Protein AF-0000000085118996 (afdb_homodimer)

Nearest PDB structures (foldseek):
  5bjy-assembly1_B  TM=9.865E-01  e=9.519E-46  Campylobacter jejuni
  5bjx-assembly1_A  TM=9.863E-01  e=4.713E-45  Campylobacter jejuni
  5bjv-assembly1_B  TM=9.859E-01  e=4.460E-45  Campylobacter jejuni
  5bjw-assembly1_B  TM=9.866E-01  e=2.605E-44  Campylobacter jejuni
  5bju-assembly1_A  TM=9.850E-01  e=2.753E-44  Campylobacter jejuni

Foldseek 3Di:
DCVVPQQLVVVLVVLLVLLVVLLVVLCVVVVHDDDPVLSVLLSVLLSVLCVVPPVVSNDDLQQDDPVNLVVSLVSLVVSLVPVVCVCCVVVVDDSSSSVSSSVSSSVVVSVVSCVVNVVHVVPADALPFEEEEEDPDPQSVLLVVVCPRPSYDYAAYEYCDPVQAQDADPRHHYHYPVVCCVVQVPAAGEEYEYRCLQDALCVVLVVCVSCVVRYNFYWYQHHPVPDDPVDRSVVRIGGDDLQSNQADFAPDQDLVLLLVLQAQFEEEEEVCLFLLNVLLQVSSVVSHHNAYEYEYQDPVSQVVSCVVDDDPRYHYHNDALLPLVSVLVVCVVRVGQEYEYPFADADQQVCQVVVLCRLSRLQVSLVSVQVSCLVSPHQEYEAEAELCLQLHQTSNNLSRVLSLQLQQEPPSPNYAGEYEYDYDEPPTPPDQRVVLVVCVVVLEAREDADQQAWTQYHHSNNVSSVSSSVRSVGDHNWYKYFARDDIDGVVVSSVVRCVSVVDPSYHYHHDHDAFRDDRDGDRANDPDWDDDPGNRMTTYDGDYDNNVVSVVLSVCCNPPDPNVVSSCVNVVSHHHGGRD/DCVVPPQLVVVLVVLLVLLVVLLVVLCVVVVHDDDPVLSVLLSVLLVVLCVVPPVVSNDDLQQDDPVNLVVSLVSLVVSLVVVVCVCCVVVVDDPVSSVSSSVSSSVVVSVVSCVVNVVRVVPADALPFEEEEEDPDPQSVLLVVVCPRPSYDYQAYEYCDPVQAQDADPNHHYHYPVVCCVVQVPAAGEEYEYRCLDDALCVVLVVCVSCVVRYNFYWYQHHPVPDDPVDRSVVRIGGDDLQSNQADFAPDQDLVLLLVQQAQFFEEEEVCLFLLNVLLQVSSVVSHHNAYEYEYQDPVSQVVSCVVDDDPRYHYHNDALLPLVSVLVVCVVRVGQEYEYPFADADQQVCQVVVLCRLSRLQVSLVSVQVSCLVSPHQEYEAEAELCLALHQTSNNLSRVLSLQLQQAPPSPNYAGEYEYDWDEPPTPPDQRVVLVVCVVVLEAREDADQQAWTQYHHSNNVSSVSSSVRSPGRHNWYKYFARDDIDGVVVSSVVRCVSVVDPSYHYHHDHDAFRDDRDGDRANDPDWDDDPRNRMTTYDGDYDNNVVSVVLSVCCNPPDPNVVSSCVNVVSHHHGGRD

Structure (mmCIF, N/CA/C/O backbone):
data_AF-0000000085118996-model_v1
#
loop_
_entity.id
_entity.type
_entity.pdbx_description
1 polymer 'Sugar epimerase/dehydratase'
#
loop_
_atom_site.group_PDB
_atom_site.id
_atom_site.type_symbol
_atom_site.label_atom_id
_atom_site.label_alt_id
_atom_site.label_comp_id
_atom_site.label_asym_id
_atom_site.label_entity_id
_atom_site.label_seq_id
_atom_site.pdbx_PDB_ins_code
_atom_site.Cartn_x
_atom_site.Cartn_y
_atom_site.Cartn_z
_atom_site.occupancy
_atom_site.B_iso_or_equiv
_atom_site.auth_seq_id
_atom_site.auth_comp_id
_atom_site.auth_asym_id
_atom_site.auth_atom_id
_atom_site.pdbx_PDB_model_num
ATOM 1 N N . MET A 1 1 ? -9.984 60.281 -8.969 1 26.33 1 MET A N 1
ATOM 2 C CA . MET A 1 1 ? -9.961 60.719 -7.578 1 26.33 1 MET A CA 1
ATOM 3 C C . MET A 1 1 ? -9.57 59.562 -6.656 1 26.33 1 MET A C 1
ATOM 5 O O . MET A 1 1 ? -9.883 59.562 -5.465 1 26.33 1 MET A O 1
ATOM 9 N N . ASN A 1 2 ? -8.984 58.5 -7.152 1 32.81 2 ASN A N 1
ATOM 10 C CA . ASN A 1 2 ? -8.383 57.188 -6.98 1 32.81 2 ASN A CA 1
ATOM 11 C C . ASN A 1 2 ? -7.191 57.219 -6.023 1 32.81 2 ASN A C 1
ATOM 13 O O . ASN A 1 2 ? -6.496 56.219 -5.836 1 32.81 2 ASN A O 1
ATOM 17 N N . TYR A 1 3 ? -6.621 58.375 -5.84 1 36.34 3 TYR A N 1
ATOM 18 C CA . TYR A 1 3 ? -5.48 58.688 -4.98 1 36.34 3 TYR A CA 1
ATOM 19 C C . TYR A 1 3 ? -5.816 58.438 -3.518 1 36.34 3 TYR A C 1
ATOM 21 O O . TYR A 1 3 ? -4.93 58.438 -2.658 1 36.34 3 TYR A O 1
ATOM 29 N N . LEU A 1 4 ? -6.926 58.688 -3.049 1 40.22 4 LEU A N 1
ATOM 30 C CA . LEU A 1 4 ? -7.441 58.5 -1.695 1 40.22 4 LEU A CA 1
ATOM 31 C C . LEU A 1 4 ? -7.387 57.031 -1.271 1 40.22 4 LEU A C 1
ATOM 33 O O . LEU A 1 4 ? -7.773 56.719 -0.15 1 40.22 4 LEU A O 1
ATOM 37 N N . ARG A 1 5 ? -7.277 56.125 -2.131 1 42.03 5 ARG A N 1
ATOM 38 C CA . ARG A 1 5 ? -7.227 54.656 -1.94 1 42.03 5 ARG A CA 1
ATOM 39 C C . ARG A 1 5 ? -5.867 54.25 -1.404 1 42.03 5 ARG A C 1
ATOM 41 O O . ARG A 1 5 ? -5.641 53.062 -1.165 1 42.03 5 ARG A O 1
ATOM 48 N N . ASP A 1 6 ? -4.879 55.062 -1.56 1 47.97 6 ASP A N 1
ATOM 49 C CA . ASP A 1 6 ? -3.561 54.656 -1.087 1 47.97 6 ASP A CA 1
ATOM 50 C C . ASP A 1 6 ? -3.488 54.688 0.438 1 47.97 6 ASP A C 1
ATOM 52 O O . ASP A 1 6 ? -3.648 55.75 1.047 1 47.97 6 ASP A O 1
ATOM 56 N N . LYS A 1 7 ? -3.633 53.719 1.162 1 57.53 7 LYS A N 1
ATOM 57 C CA . LYS A 1 7 ? -3.699 53.469 2.6 1 57.53 7 LYS A CA 1
ATOM 58 C C . LYS A 1 7 ? -2.631 54.25 3.342 1 57.53 7 LYS A C 1
ATOM 60 O O . LYS A 1 7 ? -2.771 54.531 4.535 1 57.53 7 LYS A O 1
ATOM 65 N N . ARG A 1 8 ? -1.74 54.906 2.635 1 61.81 8 ARG A N 1
ATOM 66 C CA . ARG A 1 8 ? -0.684 55.719 3.225 1 61.81 8 ARG A CA 1
ATOM 67 C C . ARG A 1 8 ? -1.191 57.125 3.549 1 61.81 8 ARG A C 1
ATOM 69 O O . ARG A 1 8 ? -0.845 57.688 4.59 1 61.81 8 ARG A O 1
ATOM 76 N N . PHE A 1 9 ? -1.972 57.625 2.59 1 63.66 9 PHE A N 1
ATOM 77 C CA . PHE A 1 9 ? -2.543 58.969 2.773 1 63.66 9 PHE A CA 1
ATOM 78 C C . PHE A 1 9 ? -3.547 58.969 3.92 1 63.66 9 PHE A C 1
ATOM 80 O O . PHE A 1 9 ? -3.666 59.938 4.645 1 63.66 9 PHE A O 1
ATOM 87 N N . LEU A 1 10 ? -4.238 57.969 4.16 1 70.62 10 LEU A N 1
ATOM 88 C CA . LEU A 1 10 ? -5.207 57.844 5.242 1 70.62 10 LEU A CA 1
ATOM 89 C C . LEU A 1 10 ? -4.512 57.875 6.598 1 70.62 10 LEU A C 1
ATOM 91 O O . LEU A 1 10 ? -5.035 58.469 7.559 1 70.62 10 LEU A O 1
ATOM 95 N N . GLY A 1 11 ? -3.334 57.375 6.543 1 75.62 11 GLY A N 1
ATOM 96 C CA . GLY A 1 11 ? -2.57 57.406 7.781 1 75.62 11 GLY A CA 1
ATOM 97 C C . GLY A 1 11 ? -2.168 58.812 8.195 1 75.62 11 GLY A C 1
ATOM 98 O O . GLY A 1 11 ? -2.227 59.156 9.383 1 75.62 11 GLY A O 1
ATOM 99 N N . ILE A 1 12 ? -1.887 59.625 7.199 1 80.12 12 ILE A N 1
ATOM 100 C CA . ILE A 1 12 ? -1.474 61 7.465 1 80.12 12 ILE A CA 1
ATOM 101 C C . ILE A 1 12 ? -2.676 61.812 7.926 1 80.12 12 ILE A C 1
ATOM 103 O O . ILE A 1 12 ? -2.58 62.594 8.891 1 80.12 12 ILE A O 1
ATOM 107 N N . LEU A 1 13 ? -3.83 61.625 7.32 1 81.69 13 LEU A N 1
ATOM 108 C CA . LEU A 1 13 ? -5.055 62.312 7.695 1 81.69 13 LEU A CA 1
ATOM 109 C C . LEU A 1 13 ? -5.477 61.938 9.109 1 81.69 13 LEU A C 1
ATOM 111 O O . LEU A 1 13 ? -5.906 62.812 9.883 1 81.69 13 LEU A O 1
ATOM 115 N N . VAL A 1 14 ? -5.336 60.75 9.422 1 85.38 14 VAL A N 1
ATOM 116 C CA . VAL A 1 14 ? -5.715 60.281 10.75 1 85.38 14 VAL A CA 1
ATOM 117 C C . VAL A 1 14 ? -4.812 60.906 11.805 1 85.38 14 VAL A C 1
ATOM 119 O O . VAL A 1 14 ? -5.277 61.312 12.875 1 85.38 14 VAL A O 1
ATOM 122 N N . THR A 1 15 ? -3.533 61.031 11.414 1 86.12 15 THR A N 1
ATOM 123 C CA . THR A 1 15 ? -2.592 61.656 12.336 1 86.12 15 THR A CA 1
ATOM 124 C C . THR A 1 15 ? -2.959 63.125 12.555 1 86.12 15 THR A C 1
ATOM 126 O O . THR A 1 15 ? -2.908 63.625 13.688 1 86.12 15 THR A O 1
ATOM 129 N N . ILE A 1 16 ? -3.379 63.75 11.516 1 87.62 16 ILE A N 1
ATOM 130 C CA . ILE A 1 16 ? -3.74 65.188 11.602 1 87.62 16 ILE A CA 1
ATOM 131 C C . ILE A 1 16 ? -4.996 65.312 12.453 1 87.62 16 ILE A C 1
ATOM 133 O O . ILE A 1 16 ? -5.035 66.188 13.359 1 87.62 16 ILE A O 1
ATOM 137 N N . VAL A 1 17 ? -5.934 64.562 12.273 1 89.75 17 VAL A N 1
ATOM 138 C CA . VAL A 1 17 ? -7.219 64.625 12.961 1 89.75 17 VAL A CA 1
ATOM 139 C C . VAL A 1 17 ? -7.043 64.312 14.438 1 89.75 17 VAL A C 1
ATOM 141 O O . VAL A 1 17 ? -7.547 65 15.32 1 89.75 17 VAL A O 1
ATOM 144 N N . ILE A 1 18 ? -6.277 63.281 14.695 1 91.31 18 ILE A N 1
ATOM 145 C CA . ILE A 1 18 ? -6.117 62.812 16.078 1 91.31 18 ILE A CA 1
ATOM 146 C C . ILE A 1 18 ? -5.277 63.812 16.859 1 91.31 18 ILE A C 1
ATOM 148 O O . ILE A 1 18 ? -5.574 64.125 18.016 1 91.31 18 ILE A O 1
ATOM 152 N N . SER A 1 19 ? -4.258 64.375 16.188 1 91.19 19 SER A N 1
ATOM 153 C CA . SER A 1 19 ? -3.422 65.375 16.859 1 91.19 19 SER A CA 1
ATOM 154 C C . SER A 1 19 ? -4.215 66.625 17.188 1 91.19 19 SER A C 1
ATOM 156 O O . SER A 1 19 ? -4.086 67.188 18.281 1 91.19 19 SER A O 1
ATOM 158 N N . THR A 1 20 ? -5.074 67.062 16.188 1 90.31 20 THR A N 1
ATOM 159 C CA . THR A 1 20 ? -5.902 68.188 16.406 1 90.31 20 THR A CA 1
ATOM 160 C C . THR A 1 20 ? -6.906 68 17.531 1 90.31 20 THR A C 1
ATOM 162 O O . THR A 1 20 ? -7.066 68.812 18.422 1 90.31 20 THR A O 1
ATOM 165 N N . PHE A 1 21 ? -7.477 66.875 17.578 1 91 21 PHE A N 1
ATOM 166 C CA . PHE A 1 21 ? -8.484 66.562 18.578 1 91 21 PHE A CA 1
ATOM 167 C C . PHE A 1 21 ? -7.859 66.438 19.953 1 91 21 PHE A C 1
ATOM 169 O O . PHE A 1 21 ? -8.391 66.938 20.938 1 91 21 PHE A O 1
ATOM 176 N N . SER A 1 22 ? -6.723 65.688 20 1 91.94 22 SER A N 1
ATOM 177 C CA . SER A 1 22 ? -6.055 65.438 21.281 1 91.94 22 SER A CA 1
ATOM 178 C C . SER A 1 22 ? -5.602 66.75 21.891 1 91.94 22 SER A C 1
ATOM 180 O O . SER A 1 22 ? -5.812 67 23.078 1 91.94 22 SER A O 1
ATOM 182 N N . LEU A 1 23 ? -5.094 67.75 21.078 1 90.56 23 LEU A N 1
ATOM 183 C CA . LEU A 1 23 ? -4.566 69 21.578 1 90.56 23 LEU A CA 1
ATOM 184 C C . LEU A 1 23 ? -5.695 69.938 22.031 1 90.56 23 LEU A C 1
ATOM 186 O O . LEU A 1 23 ? -5.59 70.625 23.078 1 90.56 23 LEU A O 1
ATOM 190 N N . TYR A 1 24 ? -6.836 69.875 21.281 1 89.12 24 TYR A N 1
ATOM 191 C CA . TYR A 1 24 ? -7.984 70.688 21.672 1 89.12 24 TYR A CA 1
ATOM 192 C C . TYR A 1 24 ? -8.625 70.188 22.938 1 89.12 24 TYR A C 1
ATOM 194 O O . TYR A 1 24 ? -9.055 70.938 23.797 1 89.12 24 TYR A O 1
ATOM 202 N N . LEU A 1 25 ? -8.688 68.875 23.062 1 88.81 25 LEU A N 1
ATOM 203 C CA . LEU A 1 25 ? -9.266 68.25 24.25 1 88.81 25 LEU A CA 1
ATOM 204 C C . LEU A 1 25 ? -8.43 68.562 25.484 1 88.81 25 LEU A C 1
ATOM 206 O O . LEU A 1 25 ? -8.977 68.938 26.531 1 88.81 25 LEU A O 1
ATOM 210 N N . VAL A 1 26 ? -7.102 68.438 25.328 1 89 26 VAL A N 1
ATOM 211 C CA . VAL A 1 26 ? -6.207 68.688 26.453 1 89 26 VAL A CA 1
ATOM 212 C C . VAL A 1 26 ? -6.246 70.188 26.828 1 89 26 VAL A C 1
ATOM 214 O O . VAL A 1 26 ? -6.289 70.5 28 1 89 26 VAL A O 1
ATOM 217 N N . SER A 1 27 ? -6.309 71.125 25.797 1 88.5 27 SER A N 1
ATOM 218 C CA . SER A 1 27 ? -6.383 72.562 26.047 1 88.5 27 SER A CA 1
ATOM 219 C C . SER A 1 27 ? -7.668 72.938 26.781 1 88.5 27 SER A C 1
ATOM 221 O O . SER A 1 27 ? -7.656 73.75 27.688 1 88.5 27 SER A O 1
ATOM 223 N N . PHE A 1 28 ? -8.711 72.25 26.469 1 86.94 28 PHE A N 1
ATOM 224 C CA . PHE A 1 28 ? -9.992 72.438 27.125 1 86.94 28 PHE A CA 1
ATOM 225 C C . PHE A 1 28 ? -9.969 71.938 28.562 1 86.94 28 PHE A C 1
ATOM 227 O O . PHE A 1 28 ? -10.469 72.625 29.469 1 86.94 28 PHE A O 1
ATOM 234 N N . LEU A 1 29 ? -9.305 70.812 28.828 1 85.25 29 LEU A N 1
ATOM 235 C CA . LEU A 1 29 ? -9.297 70.125 30.141 1 85.25 29 LEU A CA 1
ATOM 236 C C . LEU A 1 29 ? -8.406 70.938 31.109 1 85.25 29 LEU A C 1
ATOM 238 O O . LEU A 1 29 ? -8.719 71 32.312 1 85.25 29 LEU A O 1
ATOM 242 N N . ILE A 1 30 ? -7.324 71.5 30.578 1 85.81 30 ILE A N 1
ATOM 243 C CA . ILE A 1 30 ? -6.391 72.188 31.469 1 85.81 30 ILE A CA 1
ATOM 244 C C . ILE A 1 30 ? -6.629 73.688 31.391 1 85.81 30 ILE A C 1
ATOM 246 O O . ILE A 1 30 ? -5.938 74.5 32.062 1 85.81 30 ILE A O 1
ATOM 250 N N . HIS A 1 31 ? -7.613 74.25 30.688 1 83.12 31 HIS A N 1
ATOM 251 C CA . HIS A 1 31 ? -8.039 75.625 30.547 1 83.12 31 HIS A CA 1
ATOM 252 C C . HIS A 1 31 ? -6.883 76.5 30.094 1 83.12 31 HIS A C 1
ATOM 254 O O . HIS A 1 31 ? -6.621 77.562 30.703 1 83.12 31 HIS A O 1
ATOM 260 N N . LYS A 1 32 ? -6.156 76 29.109 1 84.44 32 LYS A N 1
ATOM 261 C CA . LYS A 1 32 ? -5.074 76.75 28.5 1 84.44 32 LYS A CA 1
ATOM 262 C C . LYS A 1 32 ? -5.344 77 27.031 1 84.44 32 LYS A C 1
ATOM 264 O O . LYS A 1 32 ? -5.977 76.188 26.344 1 84.44 32 LYS A O 1
ATOM 269 N N . GLU A 1 33 ? -4.996 78.125 26.609 1 81.12 33 GLU A N 1
ATOM 270 C CA . GLU A 1 33 ? -5.23 78.5 25.219 1 81.12 33 GLU A CA 1
ATOM 271 C C . GLU A 1 33 ? -4.203 77.875 24.297 1 81.12 33 GLU A C 1
ATOM 273 O O . GLU A 1 33 ? -3.043 77.688 24.672 1 81.12 33 GLU A O 1
ATOM 278 N N . LEU A 1 34 ? -4.613 77.312 23.141 1 84.31 34 LEU A N 1
ATOM 279 C CA . LEU A 1 34 ? -3.787 76.625 22.141 1 84.31 34 LEU A CA 1
ATOM 280 C C . LEU A 1 34 ? -3.512 77.5 20.953 1 84.31 34 LEU A C 1
ATOM 282 O O . LEU A 1 34 ? -4.441 78.062 20.375 1 84.31 34 LEU A O 1
ATOM 286 N N . SER A 1 35 ? -2.213 77.938 20.734 1 86.19 35 SER A N 1
ATOM 287 C CA . SER A 1 35 ? -1.823 78.688 19.578 1 86.19 35 SER A CA 1
ATOM 288 C C . SER A 1 35 ? -1.786 77.875 18.312 1 86.19 35 SER A C 1
ATOM 290 O O . SER A 1 35 ? -1.52 76.688 18.375 1 86.19 35 SER A O 1
ATOM 292 N N . LEU A 1 36 ? -2.232 78.438 17.25 1 85.81 36 LEU A N 1
ATOM 293 C CA . LEU A 1 36 ? -2.211 77.75 15.953 1 85.81 36 LEU A CA 1
ATOM 294 C C . LEU A 1 36 ? -0.802 77.312 15.602 1 85.81 36 LEU A C 1
ATOM 296 O O . LEU A 1 36 ? -0.625 76.25 14.992 1 85.81 36 LEU A O 1
ATOM 300 N N . PHE A 1 37 ? 0.247 78.062 16.016 1 86.75 37 PHE A N 1
ATOM 301 C CA . PHE A 1 37 ? 1.64 77.688 15.742 1 86.75 37 PHE A CA 1
ATOM 302 C C . PHE A 1 37 ? 2.023 76.438 16.453 1 86.75 37 PHE A C 1
ATOM 304 O O . PHE A 1 37 ? 2.719 75.562 15.891 1 86.75 37 PHE A O 1
ATOM 311 N N . THR A 1 38 ? 1.61 76.188 17.719 1 90.12 38 THR A N 1
ATOM 312 C CA . THR A 1 38 ? 1.88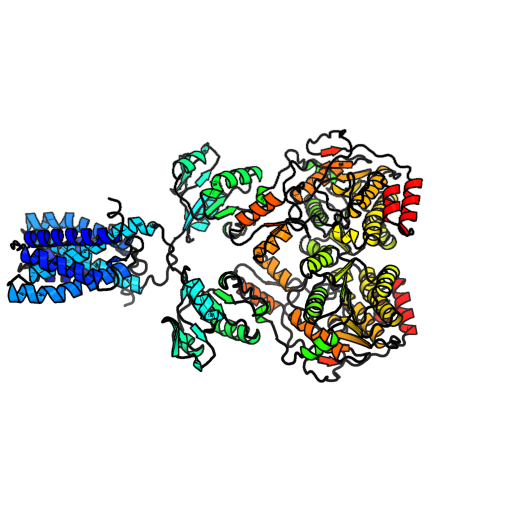2 75 18.484 1 90.12 38 THR A CA 1
ATOM 313 C C . THR A 1 38 ? 1.238 73.75 17.812 1 90.12 38 THR A C 1
ATOM 315 O O . THR A 1 38 ? 1.87 72.688 17.688 1 90.12 38 THR A O 1
ATOM 318 N N . LEU A 1 39 ? 0.036 74 17.344 1 91 39 LEU A N 1
ATOM 319 C CA . LEU A 1 39 ? -0.718 72.938 16.688 1 91 39 LEU A CA 1
ATOM 320 C C . LEU A 1 39 ? -0.013 72.5 15.43 1 91 39 LEU A C 1
ATOM 322 O O . LEU A 1 39 ? 0.183 71.25 15.234 1 91 39 LEU A O 1
ATOM 326 N N . ILE A 1 40 ? 0.359 73.375 14.641 1 89.62 40 ILE A N 1
ATOM 327 C CA . ILE A 1 40 ? 0.955 73.062 13.344 1 89.62 40 ILE A CA 1
ATOM 328 C C . ILE A 1 40 ? 2.326 72.438 13.547 1 89.62 40 ILE A C 1
ATOM 330 O O . ILE A 1 40 ? 2.676 71.438 12.859 1 89.62 40 ILE A O 1
ATOM 334 N N . THR A 1 41 ? 3.201 72.938 14.508 1 91 41 THR A N 1
ATOM 335 C CA . THR A 1 41 ? 4.539 72.375 14.766 1 91 41 THR A CA 1
ATOM 336 C C . THR A 1 41 ? 4.473 70.938 15.203 1 91 41 THR A C 1
ATOM 338 O O . THR A 1 41 ? 5.25 70.125 14.719 1 91 41 THR A O 1
ATOM 341 N N . ILE A 1 42 ? 3.49 70.562 16.047 1 93.25 42 ILE A N 1
ATOM 342 C CA . ILE A 1 42 ? 3.365 69.188 16.562 1 93.25 42 ILE A CA 1
ATOM 343 C C . ILE A 1 42 ? 2.924 68.25 15.438 1 93.25 42 ILE A C 1
ATOM 345 O O . ILE A 1 42 ? 3.492 67.188 15.258 1 93.25 42 ILE A O 1
ATOM 349 N N . ILE A 1 43 ? 1.996 68.688 14.695 1 92.06 43 ILE A N 1
ATOM 350 C CA . ILE A 1 43 ? 1.453 67.875 13.609 1 92.06 43 ILE A CA 1
ATOM 351 C C . ILE A 1 43 ? 2.539 67.625 12.57 1 92.06 43 ILE A C 1
ATOM 353 O O . ILE A 1 43 ? 2.727 66.5 12.141 1 92.06 43 ILE A O 1
ATOM 357 N N . ILE A 1 44 ? 3.248 68.625 12.188 1 89 44 ILE A N 1
ATOM 358 C CA . ILE A 1 44 ? 4.273 68.5 11.156 1 89 44 ILE A CA 1
ATOM 359 C C . ILE A 1 44 ? 5.391 67.562 11.641 1 89 44 ILE A C 1
ATOM 361 O O . ILE A 1 44 ? 5.883 66.75 10.883 1 89 44 ILE A O 1
ATOM 365 N N . THR A 1 45 ? 5.828 67.75 12.875 1 92.12 45 THR A N 1
ATOM 366 C CA . THR A 1 45 ? 6.898 66.938 13.414 1 92.12 45 THR A CA 1
ATOM 367 C C . THR A 1 45 ? 6.473 65.438 13.477 1 92.12 45 THR A C 1
ATOM 369 O O . THR A 1 45 ? 7.258 64.562 13.164 1 92.12 45 THR A O 1
ATOM 372 N N . ARG A 1 46 ? 5.219 65.188 13.852 1 90.75 46 ARG A N 1
ATOM 373 C CA . ARG A 1 46 ? 4.711 63.844 13.93 1 90.75 46 ARG A CA 1
ATOM 374 C C . ARG A 1 46 ? 4.648 63.188 12.547 1 90.75 46 ARG A C 1
ATOM 376 O O . ARG A 1 46 ? 5.004 62.031 12.383 1 90.75 46 ARG A O 1
ATOM 383 N N . ILE A 1 47 ? 4.195 63.938 11.633 1 87.19 47 ILE A N 1
ATOM 384 C CA . ILE A 1 47 ? 4.113 63.438 10.266 1 87.19 47 ILE A CA 1
ATOM 385 C C . ILE A 1 47 ? 5.52 63.188 9.727 1 87.19 47 ILE A C 1
ATOM 387 O O . ILE A 1 47 ? 5.773 62.156 9.086 1 87.19 47 ILE A O 1
ATOM 391 N N . LEU A 1 48 ? 6.426 64.125 9.969 1 86.88 48 LEU A N 1
ATOM 392 C CA . LEU A 1 48 ? 7.801 64 9.5 1 86.88 48 LEU A CA 1
ATOM 393 C C . LEU A 1 48 ? 8.453 62.75 10.031 1 86.88 48 LEU A C 1
ATOM 395 O O . LEU A 1 48 ? 9.078 62 9.273 1 86.88 48 LEU A O 1
ATOM 399 N N . PHE A 1 49 ? 8.305 62.375 11.219 1 87.12 49 PHE A N 1
ATOM 400 C CA . PHE A 1 49 ? 8.961 61.219 11.812 1 87.12 49 PHE A CA 1
ATOM 401 C C . PHE A 1 49 ? 8.25 59.938 11.422 1 87.12 49 PHE A C 1
ATOM 403 O O . PHE A 1 49 ? 8.867 58.875 11.391 1 87.12 49 PHE A O 1
ATOM 410 N N . SER A 1 50 ? 7.012 60.062 11.148 1 80.62 50 SER A N 1
ATOM 411 C CA . SER A 1 50 ? 6.297 58.906 10.633 1 80.62 50 SER A CA 1
ATOM 412 C C . SER A 1 50 ? 6.844 58.469 9.273 1 80.62 50 SER A C 1
ATOM 414 O O . SER A 1 50 ? 6.883 57.281 8.953 1 80.62 50 SER A O 1
ATOM 416 N N . PHE A 1 51 ? 7.246 59.375 8.531 1 77.25 51 PHE A N 1
ATOM 417 C CA . PHE A 1 51 ? 7.812 59.125 7.215 1 77.25 51 PHE A CA 1
ATOM 418 C C . PHE A 1 51 ? 9.266 58.656 7.328 1 77.25 51 PHE A C 1
ATOM 420 O O . PHE A 1 51 ? 9.734 57.875 6.531 1 77.25 51 PHE A O 1
ATOM 427 N N . LEU A 1 52 ? 9.883 59.156 8.344 1 77.38 52 LEU A N 1
ATOM 428 C CA . LEU A 1 52 ? 11.32 58.938 8.422 1 77.38 52 LEU A CA 1
ATOM 429 C C . LEU A 1 52 ? 11.641 57.656 9.141 1 77.38 52 LEU A C 1
ATOM 431 O O . LEU A 1 52 ? 12.664 57 8.859 1 77.38 52 LEU A O 1
ATOM 435 N N . LEU A 1 53 ? 10.758 57.219 10.102 1 74.31 53 LEU A N 1
ATOM 436 C CA . LEU A 1 53 ? 11.125 56.062 10.953 1 74.31 53 LEU A CA 1
ATOM 437 C C . LEU A 1 53 ? 10.125 54.938 10.797 1 74.31 53 LEU A C 1
ATOM 439 O O . LEU A 1 53 ? 8.922 55.188 10.695 1 74.31 53 LEU A O 1
ATOM 443 N N . PHE A 1 54 ? 10.562 53.688 10.789 1 62.12 54 PHE A N 1
ATOM 444 C CA . PHE A 1 54 ? 9.898 52.406 10.875 1 62.12 54 PHE A CA 1
ATOM 445 C C . PHE A 1 54 ? 8.938 52.219 9.703 1 62.12 54 PHE A C 1
ATOM 447 O O . PHE A 1 54 ? 8.062 51.344 9.75 1 62.12 54 PHE A O 1
ATOM 454 N N . ASP A 1 55 ? 9.07 52.969 8.664 1 64.5 55 ASP A N 1
ATOM 455 C CA . ASP A 1 55 ? 8.164 52.875 7.531 1 64.5 55 ASP A CA 1
ATOM 456 C C . ASP A 1 55 ? 6.707 52.844 7.996 1 64.5 55 ASP A C 1
ATOM 458 O O . ASP A 1 55 ? 5.906 52.062 7.484 1 64.5 55 ASP A O 1
ATOM 462 N N . ASP A 1 56 ? 6.484 53.594 9.039 1 67.38 56 ASP A N 1
ATOM 463 C CA . ASP A 1 56 ? 5.16 53.625 9.656 1 67.38 56 ASP A CA 1
ATOM 464 C C . ASP A 1 56 ? 4.09 54 8.633 1 67.38 56 ASP A C 1
ATOM 466 O O . ASP A 1 56 ? 2.973 53.469 8.68 1 67.38 56 ASP A O 1
ATOM 470 N N . TYR A 1 57 ? 4.5 54.781 7.723 1 64.38 57 TYR A N 1
ATOM 471 C CA . TYR A 1 57 ? 3.527 55.25 6.746 1 64.38 57 TYR A CA 1
ATOM 472 C C . TYR A 1 57 ? 3.068 54.094 5.844 1 64.38 57 TYR A C 1
ATOM 474 O O . TYR A 1 57 ? 1.99 54.156 5.246 1 64.38 57 TYR A O 1
ATOM 482 N N . LYS A 1 58 ? 3.846 52.969 5.852 1 60.91 58 LYS A N 1
ATOM 483 C CA . LYS A 1 58 ? 3.537 51.812 4.988 1 60.91 58 LYS A CA 1
ATOM 484 C C . LYS A 1 58 ? 2.812 50.719 5.762 1 60.91 58 LYS A C 1
ATOM 486 O O . LYS A 1 58 ? 2.361 49.75 5.176 1 60.91 58 LYS A O 1
ATOM 491 N N . LEU A 1 59 ? 2.885 50.875 6.992 1 55.97 59 LEU A N 1
ATOM 492 C CA . LEU A 1 59 ? 2.354 49.781 7.805 1 55.97 59 LEU A CA 1
ATOM 493 C C . LEU A 1 59 ? 0.845 49.656 7.629 1 55.97 59 LEU A C 1
ATOM 495 O O . LEU A 1 59 ? 0.125 50.656 7.652 1 55.97 59 LEU A O 1
ATOM 499 N N . SER A 1 60 ? 0.373 48.5 7.238 1 55.62 60 SER A N 1
ATOM 500 C CA . SER A 1 60 ? -1.053 48.219 7.141 1 55.62 60 SER A CA 1
ATOM 501 C C . SER A 1 60 ? -1.664 47.969 8.516 1 55.62 60 SER A C 1
ATOM 503 O O . SER A 1 60 ? -1.205 47.094 9.25 1 55.62 60 SER A O 1
ATOM 505 N N . TRP A 1 61 ? -2.725 48.781 8.945 1 60.53 61 TRP A N 1
ATOM 506 C CA . TRP A 1 61 ? -3.381 48.688 10.242 1 60.53 61 TRP A CA 1
ATOM 507 C C . TRP A 1 61 ? -4.191 47.406 10.359 1 60.53 61 TRP A C 1
ATOM 509 O O . TRP A 1 61 ? -4.488 46.969 11.461 1 60.53 61 TRP A O 1
ATOM 519 N N . SER A 1 62 ? -4.367 46.781 9.219 1 60.31 62 SER A N 1
ATOM 520 C CA . SER A 1 62 ? -5.125 45.531 9.234 1 60.31 62 SER A CA 1
ATOM 521 C C . SER A 1 62 ? -4.273 44.375 9.742 1 60.31 62 SER A C 1
ATOM 523 O O . SER A 1 62 ? -4.805 43.375 10.234 1 60.31 62 SER A O 1
ATOM 525 N N . LYS A 1 63 ? -3.064 44.531 9.609 1 50 63 LYS A N 1
ATOM 526 C CA . LYS A 1 63 ? -2.168 43.469 10.031 1 50 63 LYS A CA 1
ATOM 527 C C . LYS A 1 63 ? -1.363 43.875 11.258 1 50 63 LYS A C 1
ATOM 529 O O . LYS A 1 63 ? -0.274 43.344 11.5 1 50 63 LYS A O 1
ATOM 534 N N . ALA A 1 64 ? -1.899 44.875 11.961 1 56.56 64 ALA A N 1
ATOM 535 C CA . ALA A 1 64 ? -1.163 45.469 13.07 1 56.56 64 ALA A CA 1
ATOM 536 C C . ALA A 1 64 ? -1.026 44.5 14.227 1 56.56 64 ALA A C 1
ATOM 538 O O . ALA A 1 64 ? -1.91 43.656 14.461 1 56.56 64 ALA A O 1
ATOM 539 N N . SER A 1 65 ? 0.157 44.344 14.727 1 58.19 65 SER A N 1
ATOM 540 C CA . SER A 1 65 ? 0.467 43.531 15.883 1 58.19 65 SER A CA 1
ATOM 541 C C . SER A 1 65 ? 0.797 44.375 17.109 1 58.19 65 SER A C 1
ATOM 543 O O . SER A 1 65 ? 0.691 45.594 17.062 1 58.19 65 SER A O 1
ATOM 545 N N . THR A 1 66 ? 1.001 43.75 18.203 1 63.5 66 THR A N 1
ATOM 546 C CA . THR A 1 66 ? 1.437 44.438 19.422 1 63.5 66 THR A CA 1
ATOM 547 C C . THR A 1 66 ? 2.695 45.25 19.156 1 63.5 66 THR A C 1
ATOM 549 O O . THR A 1 66 ? 2.869 46.344 19.734 1 63.5 66 THR A O 1
ATOM 552 N N . LYS A 1 67 ? 3.352 44.781 18.141 1 62.56 67 LYS A N 1
ATOM 553 C CA . LYS A 1 67 ? 4.582 45.5 17.797 1 62.56 67 LYS A CA 1
ATOM 554 C C . LYS A 1 67 ? 4.281 46.812 17.094 1 62.56 67 LYS A C 1
ATOM 556 O O . LYS A 1 67 ? 4.953 47.812 17.344 1 62.56 67 LYS A O 1
ATOM 561 N N . THR A 1 68 ? 3.238 46.75 16.375 1 69.5 68 THR A N 1
ATOM 562 C CA . THR A 1 68 ? 2.855 48 15.68 1 69.5 68 THR A CA 1
ATOM 563 C C . THR A 1 68 ? 2.459 49.062 16.672 1 69.5 68 THR A C 1
ATOM 565 O O . THR A 1 68 ? 2.803 50.25 16.484 1 69.5 68 THR A O 1
ATOM 568 N N . GLY A 1 69 ? 1.844 48.75 17.781 1 72.75 69 GLY A N 1
ATOM 569 C CA . GLY A 1 69 ? 1.427 49.688 18.797 1 72.75 69 GLY A CA 1
ATOM 570 C C . GLY A 1 69 ? 2.59 50.312 19.562 1 72.75 69 GLY A C 1
ATOM 571 O O . GLY A 1 69 ? 2.619 51.531 19.797 1 72.75 69 GLY A O 1
ATOM 572 N N . LEU A 1 70 ? 3.52 49.469 19.797 1 74.38 70 LEU A N 1
ATOM 573 C CA . LEU A 1 70 ? 4.707 49.938 20.5 1 74.38 70 LEU A CA 1
ATOM 574 C C . LEU A 1 70 ? 5.516 50.875 19.609 1 74.38 70 LEU A C 1
ATOM 576 O O . LEU A 1 70 ? 6.043 51.875 20.094 1 74.38 70 LEU A O 1
ATOM 580 N N . MET A 1 71 ? 5.559 50.594 18.391 1 76.81 71 MET A N 1
ATOM 581 C CA . MET A 1 71 ? 6.293 51.406 17.438 1 76.81 71 MET A CA 1
ATOM 582 C C . MET A 1 71 ? 5.668 52.812 17.359 1 76.81 71 MET A C 1
ATOM 584 O O . MET A 1 71 ? 6.379 53.812 17.281 1 76.81 71 MET A O 1
ATOM 588 N N . LYS A 1 72 ? 4.367 52.875 17.391 1 80.12 72 LYS A N 1
ATOM 589 C CA . LYS A 1 72 ? 3.678 54.156 17.328 1 80.12 72 LYS A CA 1
ATOM 590 C C . LYS A 1 72 ? 3.951 55 18.578 1 80.12 72 LYS A C 1
ATOM 592 O O . LYS A 1 72 ? 4.078 56.219 18.484 1 80.12 72 LYS A O 1
ATOM 597 N N . ILE A 1 73 ? 4.148 54.312 19.672 1 82.31 73 ILE A N 1
ATOM 598 C CA . ILE A 1 73 ? 4.453 55 20.922 1 82.31 73 ILE A CA 1
ATOM 599 C C . ILE A 1 73 ? 5.863 55.562 20.859 1 82.31 73 ILE A C 1
ATOM 601 O O . ILE A 1 73 ? 6.074 56.75 21.234 1 82.31 73 ILE A O 1
ATOM 605 N N . ILE A 1 74 ? 6.707 54.812 20.328 1 83.75 74 ILE A N 1
ATOM 606 C CA . ILE A 1 74 ? 8.094 55.25 20.219 1 83.75 74 ILE A CA 1
ATOM 607 C C . ILE A 1 74 ? 8.188 56.438 19.25 1 83.75 74 ILE A C 1
ATOM 609 O O . ILE A 1 74 ? 8.875 57.406 19.516 1 83.75 74 ILE A O 1
ATOM 613 N N . LEU A 1 75 ? 7.527 56.344 18.188 1 85.44 75 LEU A N 1
ATOM 614 C CA . LEU A 1 75 ? 7.527 57.406 17.203 1 85.44 75 LEU A CA 1
ATOM 615 C C . LEU A 1 75 ? 6.992 58.688 17.812 1 85.44 75 LEU A C 1
ATOM 617 O O . LEU A 1 75 ? 7.543 59.781 17.594 1 85.44 75 LEU A O 1
ATOM 621 N N . ALA A 1 76 ? 5.965 58.656 18.625 1 88.81 76 ALA A N 1
ATOM 622 C CA . ALA A 1 76 ? 5.359 59.812 19.281 1 88.81 76 ALA A CA 1
ATOM 623 C C . ALA A 1 76 ? 6.293 60.406 20.344 1 88.81 76 ALA A C 1
ATOM 625 O O . ALA A 1 76 ? 6.383 61.625 20.5 1 88.81 76 ALA A O 1
ATOM 626 N N . LEU A 1 77 ? 7.078 59.438 20.938 1 88.5 77 LEU A N 1
ATOM 627 C CA . LEU A 1 77 ? 8.031 59.844 21.969 1 88.5 77 LEU A CA 1
ATOM 628 C C . LEU A 1 77 ? 9.195 60.594 21.328 1 88.5 77 LEU A C 1
ATOM 630 O O . LEU A 1 77 ? 9.633 61.625 21.859 1 88.5 77 LEU A O 1
ATOM 634 N N . ILE A 1 78 ? 9.602 60.156 20.234 1 88.69 78 ILE A N 1
ATOM 635 C CA . ILE A 1 78 ? 10.703 60.812 19.547 1 88.69 78 ILE A CA 1
ATOM 636 C C . ILE A 1 78 ? 10.266 62.188 19.047 1 88.69 78 ILE A C 1
ATOM 638 O O . ILE A 1 78 ? 11 63.188 19.188 1 88.69 78 ILE A O 1
ATOM 642 N N . SER A 1 79 ? 9.156 62.25 18.391 1 92 79 SER A N 1
ATOM 643 C CA . SER A 1 79 ? 8.617 63.531 17.953 1 92 79 SER A CA 1
ATOM 644 C C . SER A 1 79 ? 8.492 64.5 19.125 1 92 79 SER A C 1
ATOM 646 O O . SER A 1 79 ? 8.82 65.688 19 1 92 79 SER A O 1
ATOM 648 N N . PHE A 1 80 ? 8.156 64 20.281 1 92.12 80 PHE A N 1
ATOM 649 C CA . PHE A 1 80 ? 7.965 64.812 21.5 1 92.12 80 PHE A CA 1
ATOM 650 C C . PHE A 1 80 ? 9.297 65.375 22 1 92.12 80 PHE A C 1
ATOM 652 O O . PHE A 1 80 ? 9.375 66.5 22.406 1 92.12 80 PHE A O 1
ATOM 659 N N . MET A 1 81 ? 10.266 64.562 21.891 1 91 81 MET A N 1
ATOM 660 C CA . MET A 1 81 ? 11.594 64.938 22.359 1 91 81 MET A CA 1
ATOM 661 C C . MET A 1 81 ? 12.141 66.062 21.484 1 91 81 MET A C 1
ATOM 663 O O . MET A 1 81 ? 12.969 66.875 21.922 1 91 81 MET A O 1
ATOM 667 N N . ILE A 1 82 ? 11.633 66.188 20.344 1 89.88 82 ILE A N 1
ATOM 668 C CA . ILE A 1 82 ? 12.117 67.188 19.422 1 89.88 82 ILE A CA 1
ATOM 669 C C . ILE A 1 82 ? 11.305 68.5 19.578 1 89.88 82 ILE A C 1
ATOM 671 O O . ILE A 1 82 ? 11.859 69.562 19.766 1 89.88 82 ILE A O 1
ATOM 675 N N . TYR A 1 83 ? 9.938 68.312 19.578 1 91.88 83 TYR A N 1
ATOM 676 C CA . TYR A 1 83 ? 9.148 69.562 19.578 1 91.88 83 TYR A CA 1
ATOM 677 C C . TYR A 1 83 ? 8.992 70.125 20.984 1 91.88 83 TYR A C 1
ATOM 679 O O . TYR A 1 83 ? 8.711 71.312 21.156 1 91.88 83 TYR A O 1
ATOM 687 N N . MET A 1 84 ? 9.18 69.375 22.062 1 89.81 84 MET A N 1
ATOM 688 C CA . MET A 1 84 ? 8.945 69.812 23.438 1 89.81 84 MET A CA 1
ATOM 689 C C . MET A 1 84 ? 9.938 70.875 23.844 1 89.81 84 MET A C 1
ATOM 691 O O . MET A 1 84 ? 9.547 71.938 24.328 1 89.81 84 MET A O 1
ATOM 695 N N . PRO A 1 85 ? 11.25 70.688 23.625 1 89.12 85 PRO A N 1
ATOM 696 C CA . PRO A 1 85 ? 12.18 71.75 24 1 89.12 85 PRO A CA 1
ATOM 697 C C . PRO A 1 85 ? 11.984 73 23.188 1 89.12 85 PRO A C 1
ATOM 699 O O . PRO A 1 85 ? 12.117 74.125 23.703 1 89.12 85 PRO A O 1
ATOM 702 N N . ILE A 1 86 ? 11.609 72.875 21.922 1 87.88 86 ILE A N 1
ATOM 703 C CA . ILE A 1 86 ? 11.422 74 21.031 1 87.88 86 ILE A CA 1
ATOM 704 C C . ILE A 1 86 ? 10.203 74.812 21.5 1 87.88 86 ILE A C 1
ATOM 706 O O . ILE A 1 86 ? 10.281 76.062 21.641 1 87.88 86 ILE A O 1
ATOM 710 N N . LEU A 1 87 ? 9.125 74.25 21.875 1 90.19 87 LEU A N 1
ATOM 711 C CA . LEU A 1 87 ? 7.883 74.875 22.25 1 90.19 87 LEU A CA 1
ATOM 712 C C . LEU A 1 87 ? 7.941 75.375 23.703 1 90.19 87 LEU A C 1
ATOM 714 O O . L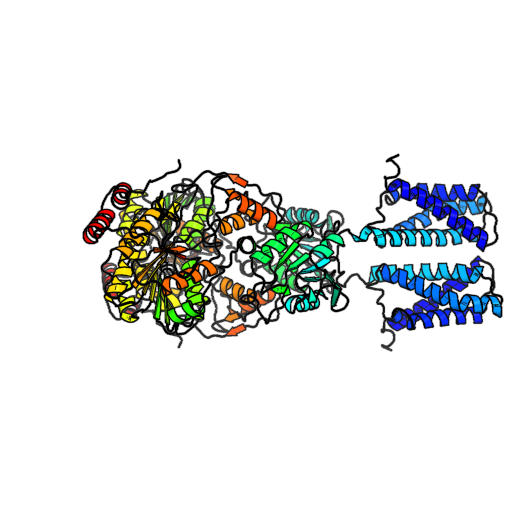EU A 1 87 ? 7.41 76.438 24.031 1 90.19 87 LEU A O 1
ATOM 718 N N . TYR A 1 88 ? 8.594 74.625 24.547 1 86 88 TYR A N 1
ATOM 719 C CA . TYR A 1 88 ? 8.695 74.938 25.953 1 86 88 TYR A CA 1
ATOM 720 C C . TYR A 1 88 ? 9.617 76.188 26.156 1 86 88 TYR A C 1
ATOM 722 O O . TYR A 1 88 ? 9.266 77.125 26.828 1 86 88 TYR A O 1
ATOM 730 N N . TYR A 1 89 ? 10.773 76.25 25.484 1 82.75 89 TYR A N 1
ATOM 731 C CA . TYR A 1 89 ? 11.789 77.25 25.734 1 82.75 89 TYR A CA 1
ATOM 732 C C . TYR A 1 89 ? 11.555 78.5 24.875 1 82.75 89 TYR A C 1
ATOM 734 O O . TYR A 1 89 ? 11.719 79.625 25.344 1 82.75 89 TYR A O 1
ATOM 742 N N . PHE A 1 90 ? 11.094 78.25 23.656 1 80.81 90 PHE A N 1
ATOM 743 C CA . PHE A 1 90 ? 11.023 79.438 22.734 1 80.81 90 PHE A CA 1
ATOM 744 C C . PHE A 1 90 ? 9.625 80 22.719 1 80.81 90 PHE A C 1
ATOM 746 O O . PHE A 1 90 ? 9.461 81.188 22.484 1 80.81 90 PHE A O 1
ATOM 753 N N . TYR A 1 91 ? 8.625 79.188 23.062 1 85.19 91 TYR A N 1
ATOM 754 C CA . TYR A 1 91 ? 7.266 79.688 22.922 1 85.19 91 TYR A CA 1
ATOM 755 C C . TYR A 1 91 ? 6.516 79.625 24.234 1 85.19 91 TYR A C 1
ATOM 757 O O . TYR A 1 91 ? 5.332 80 24.312 1 85.19 91 TYR A O 1
ATOM 765 N N . HIS A 1 92 ? 7.168 79.188 25.344 1 83.38 92 HIS A N 1
ATOM 766 C CA . HIS A 1 92 ? 6.707 79.188 26.719 1 83.38 92 HIS A CA 1
ATOM 767 C C . HIS A 1 92 ? 5.379 78.438 26.859 1 83.38 92 HIS A C 1
ATOM 769 O O . HIS A 1 92 ? 4.473 78.938 27.562 1 83.38 92 HIS A O 1
ATOM 775 N N . ILE A 1 93 ? 5.254 77.438 26.094 1 87.44 93 ILE A N 1
ATOM 776 C CA . ILE A 1 93 ? 4.094 76.562 26.25 1 87.44 93 ILE A CA 1
ATOM 777 C C . ILE A 1 93 ? 4.293 75.625 27.453 1 87.44 93 ILE A C 1
ATOM 779 O O . ILE A 1 93 ? 5.406 75.188 27.703 1 87.44 93 ILE A O 1
ATOM 783 N N . SER A 1 94 ? 3.295 75.438 28.234 1 87.5 94 SER A N 1
ATOM 784 C CA . SER A 1 94 ? 3.379 74.688 29.469 1 87.5 94 SER A CA 1
ATOM 785 C C . SER A 1 94 ? 3.736 73.188 29.172 1 87.5 94 SER A C 1
ATOM 787 O O . SER A 1 94 ? 3.211 72.625 28.219 1 87.5 94 SER A O 1
ATOM 789 N N . PHE A 1 95 ? 4.59 72.75 29.891 1 86.69 95 PHE A N 1
ATOM 790 C CA . PHE A 1 95 ? 5.027 71.375 29.766 1 86.69 95 PHE A CA 1
ATOM 791 C C . PHE A 1 95 ? 3.854 70.375 29.953 1 86.69 95 PHE A C 1
ATOM 793 O O . PHE A 1 95 ? 3.758 69.375 29.266 1 86.69 95 PHE A O 1
ATOM 800 N N . ASN A 1 96 ? 2.971 70.75 30.891 1 86.25 96 ASN A N 1
ATOM 801 C CA . ASN A 1 96 ? 1.847 69.875 31.203 1 86.25 96 ASN A CA 1
ATOM 802 C C . ASN A 1 96 ? 0.938 69.625 29.984 1 86.25 96 ASN A C 1
ATOM 804 O O . ASN A 1 96 ? 0.456 68.562 29.75 1 86.25 96 ASN A O 1
ATOM 808 N N . LEU A 1 97 ? 0.735 70.688 29.234 1 87.56 97 LEU A N 1
ATOM 809 C CA . LEU A 1 97 ? -0.108 70.625 28.047 1 87.56 97 LEU A CA 1
ATOM 810 C C . LEU A 1 97 ? 0.499 69.688 27.016 1 87.56 97 LEU A C 1
ATOM 812 O O . LEU A 1 97 ? -0.196 68.812 26.484 1 87.56 97 LEU A O 1
ATOM 816 N N . LEU A 1 98 ? 1.821 69.75 26.828 1 89.38 98 LEU A N 1
ATOM 817 C CA . LEU A 1 98 ? 2.508 69 25.812 1 89.38 98 LEU A CA 1
ATOM 818 C C . LEU A 1 98 ? 2.588 67.5 26.234 1 89.38 98 LEU A C 1
ATOM 820 O O . LEU A 1 98 ? 2.389 66.625 25.422 1 89.38 98 LEU A O 1
ATOM 824 N N . PHE A 1 99 ? 2.836 67.25 27.469 1 89.25 99 PHE A N 1
ATOM 825 C CA . PHE A 1 99 ? 2.98 65.875 27.984 1 89.25 99 PHE A CA 1
ATOM 826 C C . PHE A 1 99 ? 1.637 65.188 28 1 89.25 99 PHE A C 1
ATOM 828 O O . PHE A 1 99 ? 1.542 64 27.594 1 89.25 99 PHE A O 1
ATOM 835 N N . ILE A 1 100 ? 0.572 65.875 28.5 1 86.5 100 ILE A N 1
ATOM 836 C CA . ILE A 1 100 ? -0.759 65.25 28.531 1 86.5 100 ILE A CA 1
ATOM 837 C C . ILE A 1 100 ? -1.225 64.938 27.109 1 86.5 100 ILE A C 1
ATOM 839 O O . ILE A 1 100 ? -1.825 63.906 26.844 1 86.5 100 ILE A O 1
ATOM 843 N N . ASP A 1 101 ? -0.91 65.812 26.172 1 89.44 101 ASP A N 1
ATOM 844 C CA . ASP A 1 101 ? -1.247 65.562 24.781 1 89.44 101 ASP A CA 1
ATOM 845 C C . ASP A 1 101 ? -0.55 64.312 24.234 1 89.44 101 ASP A C 1
ATOM 847 O O . ASP A 1 101 ? -1.152 63.531 23.5 1 89.44 101 ASP A O 1
ATOM 851 N N . LEU A 1 102 ? 0.703 64.188 24.609 1 90.75 102 LEU A N 1
ATOM 852 C CA . LEU A 1 102 ? 1.444 63.031 24.172 1 90.75 102 LEU A CA 1
ATOM 853 C C . LEU A 1 102 ? 0.714 61.75 24.562 1 90.75 102 LEU A C 1
ATOM 855 O O . LEU A 1 102 ? 0.54 60.844 23.734 1 90.75 102 LEU A O 1
ATOM 859 N N . ILE A 1 103 ? 0.348 61.594 25.781 1 86.75 103 ILE A N 1
ATOM 860 C CA . ILE A 1 103 ? -0.311 60.406 26.312 1 86.75 103 ILE A CA 1
ATOM 861 C C . ILE A 1 103 ? -1.673 60.219 25.641 1 86.75 103 ILE A C 1
ATOM 863 O O . ILE A 1 103 ? -2.031 59.125 25.234 1 86.75 103 ILE A O 1
ATOM 867 N N . PHE A 1 104 ? -2.449 61.344 25.5 1 87.44 104 PHE A N 1
ATOM 868 C CA . PHE A 1 104 ? -3.762 61.281 24.859 1 87.44 104 PHE A CA 1
ATOM 869 C C . PHE A 1 104 ? -3.643 60.875 23.406 1 87.44 104 PHE A C 1
ATOM 871 O O . PHE A 1 104 ? -4.398 60 22.938 1 87.44 104 PHE A O 1
ATOM 878 N N . TYR A 1 105 ? -2.684 61.406 22.688 1 90.06 105 TYR A N 1
ATOM 879 C CA . TYR A 1 105 ? -2.463 61.094 21.281 1 90.06 105 TYR A CA 1
ATOM 880 C C . TYR A 1 105 ? -2.135 59.594 21.109 1 90.06 105 TYR A C 1
ATOM 882 O O . TYR A 1 105 ? -2.736 58.938 20.266 1 90.06 105 TYR A O 1
ATOM 890 N N . THR A 1 106 ? -1.157 59.188 21.875 1 88.06 106 THR A N 1
ATOM 891 C CA . THR A 1 106 ? -0.732 57.812 21.75 1 88.06 106 THR A CA 1
ATOM 892 C C . THR A 1 106 ? -1.869 56.844 22.125 1 88.06 106 THR A C 1
ATOM 894 O O . THR A 1 106 ? -2.029 55.812 21.516 1 88.06 106 THR A O 1
ATOM 897 N N . PHE A 1 107 ? -2.572 57.188 23.062 1 85.69 107 PHE A N 1
ATOM 898 C CA . PHE A 1 107 ? -3.709 56.375 23.5 1 85.69 107 PHE A CA 1
ATOM 899 C C . PHE A 1 107 ? -4.75 56.281 22.391 1 85.69 107 PHE A C 1
ATOM 901 O O . PHE A 1 107 ? -5.191 55.188 22.047 1 85.69 107 PHE A O 1
ATOM 908 N N . ILE A 1 108 ? -5.125 57.375 21.781 1 85.44 108 ILE A N 1
ATOM 909 C CA . ILE A 1 108 ? -6.172 57.406 20.766 1 85.44 108 ILE A CA 1
ATOM 910 C C . ILE A 1 108 ? -5.711 56.688 19.516 1 85.44 108 ILE A C 1
ATOM 912 O O . ILE A 1 108 ? -6.457 55.875 18.953 1 85.44 108 ILE A O 1
ATOM 916 N N . ILE A 1 109 ? -4.512 56.875 19.141 1 84.81 109 ILE A N 1
ATOM 917 C CA . ILE A 1 109 ? -4.031 56.281 17.906 1 84.81 109 ILE A CA 1
ATOM 918 C C . ILE A 1 109 ? -3.959 54.781 18.062 1 84.81 109 ILE A C 1
ATOM 920 O O . ILE A 1 109 ? -4.312 54.031 17.141 1 84.81 109 ILE A O 1
ATOM 924 N N . ASN A 1 110 ? -3.434 54.312 19.109 1 80.12 110 ASN A N 1
ATOM 925 C CA . ASN A 1 110 ? -3.361 52.875 19.344 1 80.12 110 ASN A CA 1
ATOM 926 C C . ASN A 1 110 ? -4.754 52.25 19.422 1 80.12 110 ASN A C 1
ATOM 928 O O . ASN A 1 110 ? -4.969 51.125 18.938 1 80.12 110 ASN A O 1
ATOM 932 N N . ILE A 1 111 ? -5.602 52.938 20.047 1 79.56 111 ILE A N 1
ATOM 933 C CA . ILE A 1 111 ? -6.973 52.438 20.094 1 79.56 111 ILE A CA 1
ATOM 934 C C . ILE A 1 111 ? -7.539 52.312 18.688 1 79.56 111 ILE A C 1
ATOM 936 O O . ILE A 1 111 ? -8.211 51.344 18.344 1 79.56 111 ILE A O 1
ATOM 940 N N . LEU A 1 112 ? -7.289 53.25 17.875 1 78.62 112 LEU A N 1
ATOM 941 C CA . LEU A 1 112 ? -7.785 53.281 16.516 1 78.62 112 LEU A CA 1
ATOM 942 C C . LEU A 1 112 ? -7.16 52.156 15.695 1 78.62 112 LEU A C 1
ATOM 944 O O . LEU A 1 112 ? -7.84 51.5 14.891 1 78.62 112 LEU A O 1
ATOM 948 N N . VAL A 1 113 ? -5.934 52 15.875 1 74 113 VAL A N 1
ATOM 949 C CA . VAL A 1 113 ? -5.254 50.906 15.18 1 74 113 VAL A CA 1
ATOM 950 C C . VAL A 1 113 ? -5.867 49.562 15.578 1 74 113 VAL A C 1
ATOM 952 O O . VAL A 1 113 ? -6.137 48.719 14.719 1 74 113 VAL A O 1
ATOM 955 N N . TYR A 1 114 ? -5.906 49.375 16.828 1 70.38 114 TYR A N 1
ATOM 956 C CA . TYR A 1 114 ? -6.473 48.125 17.344 1 70.38 114 TYR A CA 1
ATOM 957 C C . TYR A 1 114 ? -7.902 47.938 16.859 1 70.38 114 TYR A C 1
ATOM 959 O O . TYR A 1 114 ? -8.297 46.812 16.5 1 70.38 114 TYR A O 1
ATOM 967 N N . VAL A 1 115 ? -8.594 49 16.859 1 69.69 115 VAL A N 1
ATOM 968 C CA . VAL A 1 115 ? -9.969 48.906 16.375 1 69.69 115 VAL A CA 1
ATOM 969 C C . VAL A 1 115 ? -9.977 48.594 14.883 1 69.69 115 VAL A C 1
ATOM 971 O O . VAL A 1 115 ? -10.758 47.75 14.43 1 69.69 115 VAL A O 1
ATOM 974 N N . TYR A 1 116 ? -9.031 49.062 14.188 1 67.81 116 TYR A N 1
ATOM 975 C CA . TYR A 1 116 ? -8.906 48.844 12.75 1 67.81 116 TYR A CA 1
ATOM 976 C C . TYR A 1 116 ? -8.469 47.406 12.469 1 67.81 116 TYR A C 1
ATOM 978 O O . TYR A 1 116 ? -9.023 46.719 11.586 1 67.81 116 TYR A O 1
ATOM 986 N N . LYS A 1 117 ? -7.242 47.094 12.961 1 59.56 117 LYS A N 1
ATOM 987 C CA . LYS A 1 117 ? -6.805 45.719 12.836 1 59.56 117 LYS A CA 1
ATOM 988 C C . LYS A 1 117 ? -7.934 44.75 13.164 1 59.56 117 LYS A C 1
ATOM 990 O O . LYS A 1 117 ? -8.141 43.75 12.461 1 59.56 117 LYS A O 1
ATOM 995 N N . TYR A 1 118 ? -8.258 44.938 14.312 1 55.38 118 TYR A N 1
ATOM 996 C CA . TYR A 1 118 ? -9.352 44.094 14.75 1 55.38 118 TYR A CA 1
ATOM 997 C C . TYR A 1 118 ? -10.438 44 13.688 1 55.38 118 TYR A C 1
ATOM 999 O O . TYR A 1 118 ? -10.953 42.906 13.414 1 55.38 118 TYR A O 1
ATOM 1007 N N . TYR A 1 119 ? -10.391 45.094 12.969 1 55.12 119 TYR A N 1
ATOM 1008 C CA . TYR A 1 119 ? -11.406 45.094 11.922 1 55.12 119 TYR A CA 1
ATOM 1009 C C . TYR A 1 119 ? -10.883 44.469 10.641 1 55.12 119 TYR A C 1
ATOM 1011 O O . TYR A 1 119 ? -11.633 43.812 9.906 1 55.12 119 TYR A O 1
ATOM 1019 N N . HIS A 1 120 ? -9.336 44.594 10.273 1 48.53 120 HIS A N 1
ATOM 1020 C CA . HIS A 1 120 ? -8.812 44.125 9 1 48.53 120 HIS A CA 1
ATOM 1021 C C . HIS A 1 120 ? -8.125 42.781 9.164 1 48.53 120 HIS A C 1
ATOM 1023 O O . HIS A 1 120 ? -7.961 42.031 8.195 1 48.53 120 HIS A O 1
ATOM 1029 N N . SER A 1 121 ? -6.684 42.75 9.781 1 46.16 121 SER A N 1
ATOM 1030 C CA . SER A 1 121 ? -6.109 41.438 10.062 1 46.16 121 SER A CA 1
ATOM 1031 C C . SER A 1 121 ? -7.199 40.375 10.195 1 46.16 121 SER A C 1
ATOM 1033 O O . SER A 1 121 ? -6.902 39.188 10.398 1 46.16 121 SER A O 1
ATOM 1035 N N . VAL A 1 122 ? -7.977 40.625 9.992 1 38.91 122 VAL A N 1
ATOM 1036 C CA . VAL A 1 122 ? -8.797 39.438 9.906 1 38.91 122 VAL A CA 1
ATOM 1037 C C . VAL A 1 122 ? -8.281 38.531 8.781 1 38.91 122 VAL A C 1
ATOM 1039 O O . VAL A 1 122 ? -8.453 37.312 8.828 1 38.91 122 VAL A O 1
ATOM 1042 N N . GLY A 1 123 ? -7.328 38.969 7.602 1 38.94 123 GLY A N 1
ATOM 1043 C CA . GLY A 1 123 ? -7.129 37.781 6.781 1 38.94 123 GLY A CA 1
ATOM 1044 C C . GLY A 1 123 ? -5.742 37.188 6.926 1 38.94 123 GLY A C 1
ATOM 1045 O O . GLY A 1 123 ? -5.359 36.281 6.152 1 38.94 123 GLY A O 1
ATOM 1046 N N . LYS A 1 124 ? -4.273 37.906 6.949 1 44.75 124 LYS A N 1
ATOM 1047 C CA . LYS A 1 124 ? -2.928 37.438 6.629 1 44.75 124 LYS A CA 1
ATOM 1048 C C . LYS A 1 124 ? -2.473 36.375 7.605 1 44.75 124 LYS A C 1
ATOM 1050 O O . LYS A 1 124 ? -2.822 36.406 8.789 1 44.75 124 LYS A O 1
ATOM 1055 N N . ASN A 1 125 ? -1.194 35.375 7.156 1 46.38 125 ASN A N 1
ATOM 1056 C CA . ASN A 1 125 ? -0.989 34.094 7.812 1 46.38 125 ASN A CA 1
ATOM 1057 C C . ASN A 1 125 ? -0.035 34.219 8.992 1 46.38 125 ASN A C 1
ATOM 1059 O O . ASN A 1 125 ? 1.1 34.688 8.844 1 46.38 125 ASN A O 1
ATOM 1063 N N . LYS A 1 126 ? 0.157 34.625 10.273 1 49.5 126 LYS A N 1
ATOM 1064 C CA . LYS A 1 126 ? 0.788 34.688 11.586 1 49.5 126 LYS A CA 1
ATOM 1065 C C . LYS A 1 126 ? 1.761 33.5 11.773 1 49.5 126 LYS A C 1
ATOM 1067 O O . LYS A 1 126 ? 1.393 32.344 11.586 1 49.5 126 LYS A O 1
ATOM 1072 N N . LYS A 1 127 ? 3.398 33.875 11.773 1 59.5 127 LYS A N 1
ATOM 1073 C CA . LYS A 1 127 ? 4.387 32.844 12.047 1 59.5 127 LYS A CA 1
ATOM 1074 C C . LYS A 1 127 ? 4.281 32.344 13.484 1 59.5 127 LYS A C 1
ATOM 1076 O O . LYS A 1 127 ? 4.75 33 14.414 1 59.5 127 LYS A O 1
ATOM 1081 N N . THR A 1 128 ? 3.762 31.422 13.75 1 61.34 128 THR A N 1
ATOM 1082 C CA . THR A 1 128 ? 3.344 30.938 15.055 1 61.34 128 THR A CA 1
ATOM 1083 C C . THR A 1 128 ? 4.215 29.766 15.5 1 61.34 128 THR A C 1
ATOM 1085 O O . THR A 1 128 ? 4.219 29.391 16.672 1 61.34 128 THR A O 1
ATOM 1088 N N . LYS A 1 129 ? 5.312 29.312 14.578 1 83.62 129 LYS A N 1
ATOM 1089 C CA . LYS A 1 129 ? 6.043 28.094 14.914 1 83.62 129 LYS A CA 1
ATOM 1090 C C . LYS A 1 129 ? 7.547 28.281 14.742 1 83.62 129 LYS A C 1
ATOM 1092 O O . LYS A 1 129 ? 7.98 29.094 13.922 1 83.62 129 LYS A O 1
ATOM 1097 N N . SER A 1 130 ? 8.406 27.734 15.648 1 89.62 130 SER A N 1
ATOM 1098 C CA . SER A 1 130 ? 9.859 27.797 15.609 1 89.62 130 SER A CA 1
ATOM 1099 C C . SER A 1 130 ? 10.453 26.641 14.82 1 89.62 130 SER A C 1
ATOM 1101 O O . SER A 1 130 ? 9.945 25.516 14.883 1 89.62 130 SER A O 1
ATOM 1103 N N . LEU A 1 131 ? 11.5 27.031 14.047 1 92.88 131 LEU A N 1
ATOM 1104 C CA . LEU A 1 131 ? 12.156 26.047 13.188 1 92.88 131 LEU A CA 1
ATOM 1105 C C . LEU A 1 131 ? 13.664 26.078 13.383 1 92.88 131 LEU A C 1
ATOM 1107 O O . LEU A 1 131 ? 14.258 27.141 13.516 1 92.88 131 LEU A O 1
ATOM 1111 N N . VAL A 1 132 ? 14.281 24.953 13.562 1 93.81 132 VAL A N 1
ATOM 1112 C CA . VAL A 1 132 ? 15.734 24.766 13.562 1 93.81 132 VAL A CA 1
ATOM 1113 C C . VAL A 1 132 ? 16.141 23.828 12.43 1 93.81 132 VAL A C 1
ATOM 1115 O O . VAL A 1 132 ? 15.5 22.797 12.227 1 93.81 132 VAL A O 1
ATOM 1118 N N . ILE A 1 133 ? 17.141 24.219 11.719 1 93.5 133 ILE A N 1
ATOM 1119 C CA . ILE A 1 133 ? 17.594 23.391 10.617 1 93.5 133 ILE A CA 1
ATOM 1120 C C . ILE A 1 133 ? 18.984 22.828 10.93 1 93.5 133 ILE A C 1
ATOM 1122 O O . ILE A 1 133 ? 19.906 23.578 11.211 1 93.5 133 ILE A O 1
ATOM 1126 N N . TYR A 1 134 ? 19.094 21.547 10.953 1 93.88 134 TYR A N 1
ATOM 1127 C CA . TYR A 1 134 ? 20.375 20.875 11.094 1 93.88 134 TYR A CA 1
ATOM 1128 C C . TYR A 1 134 ? 21.031 20.672 9.742 1 93.88 134 TYR A C 1
ATOM 1130 O O . TYR A 1 134 ? 20.609 19.828 8.953 1 93.88 134 TYR A O 1
ATOM 1138 N N . GLY A 1 135 ? 22.047 21.281 9.438 1 90.5 135 GLY A N 1
ATOM 1139 C CA . GLY A 1 135 ? 22.703 21.328 8.141 1 90.5 135 GLY A CA 1
ATOM 1140 C C . GLY A 1 135 ? 22.641 22.688 7.488 1 90.5 135 GLY A C 1
ATOM 1141 O O . GLY A 1 135 ? 21.594 23.078 6.957 1 90.5 135 GLY A O 1
ATOM 1142 N N . ALA A 1 136 ? 23.734 23.344 7.441 1 84.69 136 ALA A N 1
ATOM 1143 C CA . ALA A 1 136 ? 23.781 24.688 6.875 1 84.69 136 ALA A CA 1
ATOM 1144 C C . ALA A 1 136 ? 24.422 24.672 5.488 1 84.69 136 ALA A C 1
ATOM 1146 O O . ALA A 1 136 ? 25.078 25.641 5.098 1 84.69 136 ALA A O 1
ATOM 1147 N N . GLY A 1 137 ? 24.281 23.562 4.836 1 80.44 137 GLY A N 1
ATOM 1148 C CA . GLY A 1 137 ? 24.75 23.469 3.465 1 80.44 137 GLY A CA 1
ATOM 1149 C C . GLY A 1 137 ? 23.75 23.969 2.447 1 80.44 137 GLY A C 1
ATOM 1150 O O . GLY A 1 137 ? 22.891 24.797 2.764 1 80.44 137 GLY A O 1
ATOM 1151 N N . LYS A 1 138 ? 23.875 23.469 1.222 1 78.81 138 LYS A N 1
ATOM 1152 C CA . LYS A 1 138 ? 23 23.906 0.127 1 78.81 138 LYS A CA 1
ATOM 1153 C C . LYS A 1 138 ? 21.547 23.547 0.412 1 78.81 138 LYS A C 1
ATOM 1155 O O . LYS A 1 138 ? 20.656 24.375 0.19 1 78.81 138 LYS A O 1
ATOM 1160 N N . ALA A 1 139 ? 21.375 22.344 0.951 1 84.25 139 ALA A N 1
ATOM 1161 C CA . ALA A 1 139 ? 20.016 21.906 1.242 1 84.25 139 ALA A CA 1
ATOM 1162 C C . ALA A 1 139 ? 19.391 22.719 2.369 1 84.25 139 ALA A C 1
ATOM 1164 O O . ALA A 1 139 ? 18.219 23.078 2.309 1 84.25 139 ALA A O 1
ATOM 1165 N N . GLY A 1 140 ? 20.156 23.016 3.377 1 85.69 140 GLY A N 1
ATOM 1166 C CA . GLY A 1 140 ? 19.672 23.812 4.488 1 85.69 140 GLY A CA 1
ATOM 1167 C C . GLY A 1 140 ? 19.281 25.219 4.086 1 85.69 140 GLY A C 1
ATOM 1168 O O . GLY A 1 140 ? 18.234 25.734 4.516 1 85.69 140 GLY A O 1
ATOM 1169 N N . LEU A 1 141 ? 20.031 25.781 3.199 1 76.75 141 LEU A N 1
ATOM 1170 C CA . LEU A 1 141 ? 19.766 27.125 2.729 1 76.75 141 LEU A CA 1
ATOM 1171 C C . LEU A 1 141 ? 18.5 27.188 1.883 1 76.75 141 LEU A C 1
ATOM 1173 O O . LEU A 1 141 ? 17.734 28.141 1.976 1 76.75 141 LEU A O 1
ATOM 1177 N N . GLN A 1 142 ? 18.438 26.219 1.093 1 80.62 142 GLN A N 1
ATOM 1178 C CA . GLN A 1 142 ? 17.234 26.125 0.27 1 80.62 142 GLN A CA 1
ATOM 1179 C C . GLN A 1 142 ? 15.984 26 1.135 1 80.62 142 GLN A C 1
ATOM 1181 O O . GLN A 1 142 ? 14.961 26.641 0.855 1 80.62 142 GLN A O 1
ATOM 1186 N N . LEU A 1 143 ? 16.078 25.188 2.127 1 87.19 143 LEU A N 1
ATOM 1187 C CA . LEU A 1 143 ? 14.945 25.031 3.041 1 87.19 143 LEU A CA 1
ATOM 1188 C C . LEU A 1 143 ? 14.625 26.344 3.748 1 87.19 143 LEU A C 1
ATOM 1190 O O . LEU A 1 143 ? 13.453 26.672 3.939 1 87.19 143 LEU A O 1
ATOM 1194 N N . GLN A 1 144 ? 15.656 27.094 4.117 1 82 144 GLN A N 1
ATOM 1195 C CA . GLN A 1 144 ? 15.461 28.391 4.754 1 82 144 GLN A CA 1
ATOM 1196 C C . GLN A 1 144 ? 14.633 29.312 3.873 1 82 144 GLN A C 1
ATOM 1198 O O . GLN A 1 144 ? 13.703 29.969 4.352 1 82 144 GLN A O 1
ATOM 1203 N N . ARG A 1 145 ? 14.938 29.297 2.643 1 73.75 145 ARG A N 1
ATOM 1204 C CA . ARG A 1 145 ? 14.25 30.156 1.691 1 73.75 145 ARG A CA 1
ATOM 1205 C C . ARG A 1 145 ? 12.789 29.75 1.541 1 73.75 145 ARG A C 1
ATOM 1207 O O . ARG A 1 145 ? 11.906 30.594 1.422 1 73.75 145 ARG A O 1
ATOM 1214 N N . GLU A 1 146 ? 12.633 28.453 1.555 1 79.06 146 GLU A N 1
ATOM 1215 C CA . GLU A 1 146 ? 11.281 27.938 1.348 1 79.06 146 GLU A CA 1
ATOM 1216 C C . GLU A 1 146 ? 10.406 28.188 2.574 1 79.06 146 GLU A C 1
ATOM 1218 O O . GLU A 1 146 ? 9.188 28.328 2.455 1 79.06 146 GLU A O 1
ATOM 1223 N N . PHE A 1 147 ? 11.016 28.234 3.732 1 82.5 147 PHE A N 1
ATOM 1224 C CA . PHE A 1 147 ? 10.266 28.391 4.973 1 82.5 147 PHE A CA 1
ATOM 1225 C C . PHE A 1 147 ? 10.062 29.875 5.293 1 82.5 147 PHE A C 1
ATOM 1227 O O . PHE A 1 147 ? 9.359 30.203 6.25 1 82.5 147 PHE A O 1
ATOM 1234 N N . LEU A 1 148 ? 10.617 30.703 4.52 1 70.06 148 LEU A N 1
ATOM 1235 C CA . LEU A 1 148 ? 10.5 32.156 4.773 1 70.06 148 LEU A CA 1
ATOM 1236 C C . LEU A 1 148 ? 9.039 32.562 4.766 1 70.06 148 LEU A C 1
ATOM 1238 O O . LEU A 1 148 ? 8.633 33.438 5.562 1 70.06 148 LEU A O 1
ATOM 1242 N N . ASN A 1 149 ? 8.273 31.922 3.963 1 63.12 149 ASN A N 1
ATOM 1243 C CA . ASN A 1 149 ? 6.867 32.281 3.836 1 63.12 149 ASN A CA 1
ATOM 1244 C C . ASN A 1 149 ? 5.961 31.328 4.613 1 63.12 149 ASN A C 1
ATOM 1246 O O . ASN A 1 149 ? 4.754 31.281 4.375 1 63.12 149 ASN A O 1
ATOM 1250 N N . SER A 1 150 ? 6.57 30.609 5.48 1 72.69 150 SER A N 1
ATOM 1251 C CA . SER A 1 150 ? 5.805 29.672 6.297 1 72.69 150 SER A CA 1
ATOM 1252 C C . SER A 1 150 ? 5.523 30.25 7.68 1 72.69 150 SER A C 1
ATOM 1254 O O . SER A 1 150 ? 5.938 31.375 7.988 1 72.69 150 SER A O 1
ATOM 1256 N N . GLU A 1 151 ? 4.637 29.531 8.445 1 72.44 151 GLU A N 1
ATOM 1257 C CA . GLU A 1 151 ? 4.344 29.938 9.812 1 72.44 151 GLU A CA 1
ATOM 1258 C C . GLU A 1 151 ? 5.543 29.703 10.727 1 72.44 151 GLU A C 1
ATOM 1260 O O . GLU A 1 151 ? 5.508 30.047 11.906 1 72.44 151 GLU A O 1
ATOM 1265 N N . TYR A 1 152 ? 6.648 29.172 10.109 1 84.38 152 TYR A N 1
ATOM 1266 C CA . TYR A 1 152 ? 7.805 28.812 10.922 1 84.38 152 TYR A CA 1
ATOM 1267 C C . TYR A 1 152 ? 8.852 29.922 10.891 1 84.38 152 TYR A C 1
ATOM 1269 O O . TYR A 1 152 ? 9.133 30.5 9.836 1 84.38 152 TYR A O 1
ATOM 1277 N N . LYS A 1 153 ? 9.406 30.266 12.055 1 83.94 153 LYS A N 1
ATOM 1278 C CA . LYS A 1 153 ? 10.562 31.141 12.188 1 83.94 153 LYS A CA 1
ATOM 1279 C C . LYS A 1 153 ? 11.844 30.344 12.414 1 83.94 153 LYS A C 1
ATOM 1281 O O . LYS A 1 153 ? 11.93 29.547 13.352 1 83.94 153 LYS A O 1
ATOM 1286 N N . LEU A 1 154 ? 12.797 30.562 11.602 1 88.75 154 LEU A N 1
ATOM 1287 C CA . LEU A 1 154 ? 14.07 29.859 11.75 1 88.75 154 LEU A CA 1
ATOM 1288 C C . LEU A 1 154 ? 14.898 30.484 12.875 1 88.75 154 LEU A C 1
ATOM 1290 O O . LEU A 1 154 ? 15.266 31.656 12.805 1 88.75 154 LEU A O 1
ATOM 1294 N N . VAL A 1 155 ? 15.219 29.734 13.828 1 89.44 155 VAL A N 1
ATOM 1295 C CA . VAL A 1 155 ? 15.945 30.188 15.008 1 89.44 155 VAL A CA 1
ATOM 1296 C C . VAL A 1 155 ? 17.453 30.141 14.742 1 89.44 155 VAL A C 1
ATOM 1298 O O . VAL A 1 155 ? 18.172 31.109 15.031 1 89.44 155 VAL A O 1
ATOM 1301 N N . CYS A 1 156 ? 17.875 29.047 14.289 1 90.81 156 CYS A N 1
ATOM 1302 C CA . CYS A 1 156 ? 19.297 28.875 14.008 1 90.81 156 CYS A CA 1
ATOM 1303 C C . CYS A 1 156 ? 19.547 27.672 13.125 1 90.81 156 CYS A C 1
ATOM 1305 O O . CYS A 1 156 ? 18.625 26.875 12.883 1 90.81 156 CYS A O 1
ATOM 1307 N N . PHE A 1 157 ? 20.781 27.656 12.633 1 91.75 157 PHE A N 1
ATOM 1308 C CA . PHE A 1 157 ? 21.297 26.453 11.992 1 91.75 157 PHE A CA 1
ATOM 1309 C C . PHE A 1 157 ? 22.219 25.688 12.938 1 91.75 157 PHE A C 1
ATOM 1311 O O . PHE A 1 157 ? 22.859 26.281 13.805 1 91.75 157 PHE A O 1
ATOM 1318 N N . ILE A 1 158 ? 22.156 24.453 12.805 1 93.38 158 ILE A N 1
ATOM 1319 C CA . ILE A 1 158 ? 23.125 23.594 13.477 1 93.38 158 ILE A CA 1
ATOM 1320 C C . ILE A 1 158 ? 23.953 22.828 12.438 1 93.38 158 ILE A C 1
ATOM 1322 O O . ILE A 1 158 ? 23.406 22.328 11.445 1 93.38 158 ILE A O 1
ATOM 1326 N N . ASP A 1 159 ? 25.203 22.797 12.562 1 91.19 159 ASP A N 1
ATOM 1327 C CA . ASP A 1 159 ? 26.062 22.078 11.633 1 91.19 159 ASP A CA 1
ATOM 1328 C C . ASP A 1 159 ? 27.266 21.453 12.352 1 91.19 159 ASP A C 1
ATOM 1330 O O . ASP A 1 159 ? 27.797 22.047 13.297 1 91.19 159 ASP A O 1
ATOM 1334 N N . ASP A 1 160 ? 27.703 20.297 11.875 1 87.94 160 ASP A N 1
ATOM 1335 C CA . ASP A 1 160 ? 28.812 19.594 12.492 1 87.94 160 ASP A CA 1
ATOM 1336 C C . ASP A 1 160 ? 30.156 20.125 11.984 1 87.94 160 ASP A C 1
ATOM 1338 O O . ASP A 1 160 ? 31.203 19.891 12.602 1 87.94 160 ASP A O 1
ATOM 1342 N N . ASP A 1 161 ? 30.109 20.797 10.844 1 83.62 161 ASP A N 1
ATOM 1343 C CA . ASP A 1 161 ? 31.328 21.359 10.273 1 83.62 161 ASP A CA 1
ATOM 1344 C C . ASP A 1 161 ? 31.828 22.547 11.094 1 83.62 161 ASP A C 1
ATOM 1346 O O . ASP A 1 161 ? 31.172 23.609 11.109 1 83.62 161 ASP A O 1
ATOM 1350 N N . GLU A 1 162 ? 33 22.406 11.594 1 82.5 162 GLU A N 1
ATOM 1351 C CA . GLU A 1 162 ? 33.562 23.422 12.492 1 82.5 162 GLU A CA 1
ATOM 1352 C C . GLU A 1 162 ? 33.812 24.734 11.75 1 82.5 162 GLU A C 1
ATOM 1354 O O . GLU A 1 162 ? 33.781 25.812 12.352 1 82.5 162 GLU A O 1
ATOM 1359 N N . ILE A 1 163 ? 34.031 24.641 10.484 1 76.12 163 ILE A N 1
ATOM 1360 C CA . ILE A 1 163 ? 34.344 25.812 9.68 1 76.12 163 ILE A CA 1
ATOM 1361 C C . ILE A 1 163 ? 33.125 26.734 9.625 1 76.12 163 ILE A C 1
ATOM 1363 O O . ILE A 1 163 ? 33.25 27.953 9.539 1 76.12 163 ILE A O 1
ATOM 1367 N N . LEU A 1 164 ? 32 26.156 9.766 1 80.62 164 LEU A N 1
ATOM 1368 C CA . LEU A 1 164 ? 30.781 26.922 9.609 1 80.62 164 LEU A CA 1
ATOM 1369 C C . LEU A 1 164 ? 30.328 27.484 10.945 1 80.62 164 LEU A C 1
ATOM 1371 O O . LEU A 1 164 ? 29.453 28.359 10.992 1 80.62 164 LEU A O 1
ATOM 1375 N N . HIS A 1 165 ? 31.078 27.078 11.969 1 81.44 165 HIS A N 1
ATOM 1376 C CA . HIS A 1 165 ? 30.641 27.516 13.297 1 81.44 165 HIS A CA 1
ATOM 1377 C C . HIS A 1 165 ? 30.922 29 13.508 1 81.44 165 HIS A C 1
ATOM 1379 O O . HIS A 1 165 ? 31.891 29.531 12.984 1 81.44 165 HIS A O 1
ATOM 1385 N N . HIS A 1 166 ? 30.062 29.734 14.117 1 69.06 166 HIS A N 1
ATOM 1386 C CA . HIS A 1 166 ? 30.156 31.141 14.477 1 69.06 166 HIS A CA 1
ATOM 1387 C C . HIS A 1 166 ? 29.906 32.062 13.273 1 69.06 166 HIS A C 1
ATOM 1389 O O . HIS A 1 166 ? 30.297 33.219 13.281 1 69.06 166 HIS A O 1
ATOM 1395 N N . ARG A 1 167 ? 29.453 31.406 12.188 1 70 167 ARG A N 1
ATOM 1396 C CA . ARG A 1 167 ? 29.047 32.188 11.023 1 70 167 ARG A CA 1
ATOM 1397 C C . ARG A 1 167 ? 27.516 32.312 10.984 1 70 167 ARG A C 1
ATOM 1399 O O . ARG A 1 167 ? 26.812 31.781 11.836 1 70 167 ARG A O 1
ATOM 1406 N N . SER A 1 168 ? 27.109 33.312 10.281 1 74.19 168 SER A N 1
ATOM 1407 C CA . SER A 1 168 ? 25.672 33.5 10.125 1 74.19 168 SER A CA 1
ATOM 1408 C C . SER A 1 168 ? 25.281 33.531 8.656 1 74.19 168 SER A C 1
ATOM 1410 O O . SER A 1 168 ? 26.094 33.875 7.793 1 74.19 168 SER A O 1
ATOM 1412 N N . ILE A 1 169 ? 24.156 33.031 8.367 1 68.75 169 ILE A N 1
ATOM 1413 C CA . ILE A 1 169 ? 23.562 33.094 7.035 1 68.75 169 ILE A CA 1
ATOM 1414 C C . ILE A 1 169 ? 22.281 33.906 7.078 1 68.75 169 ILE A C 1
ATOM 1416 O O . ILE A 1 169 ? 21.297 33.5 7.723 1 68.75 169 ILE A O 1
ATOM 1420 N N . ASP A 1 170 ? 22.266 35 6.359 1 60.84 170 ASP A N 1
ATOM 1421 C CA . ASP A 1 170 ? 21.125 35.906 6.332 1 60.84 170 ASP A CA 1
ATOM 1422 C C . ASP A 1 170 ? 20.688 36.281 7.746 1 60.84 170 ASP A C 1
ATOM 1424 O O . ASP A 1 170 ? 19.5 36.281 8.07 1 60.84 170 ASP A O 1
ATOM 1428 N N . GLY A 1 171 ? 21.734 36.375 8.617 1 61.12 171 GLY A N 1
ATOM 1429 C CA . GLY A 1 171 ? 21.484 36.844 9.969 1 61.12 171 GLY A CA 1
ATOM 1430 C C . GLY A 1 171 ? 21.141 35.719 10.938 1 61.12 171 GLY A C 1
ATOM 1431 O O . GLY A 1 171 ? 20.906 35.969 12.117 1 61.12 171 GLY A O 1
ATOM 1432 N N . ILE A 1 172 ? 21.078 34.562 10.43 1 80.19 172 ILE A N 1
ATOM 1433 C CA . ILE A 1 172 ? 20.766 33.438 11.297 1 80.19 172 ILE A CA 1
ATOM 1434 C C . ILE A 1 172 ? 22.062 32.688 11.68 1 80.19 172 ILE A C 1
ATOM 1436 O O . ILE A 1 172 ? 22.828 32.281 10.805 1 80.19 172 ILE A O 1
ATOM 1440 N N . SER A 1 173 ? 22.297 32.562 12.906 1 84.44 173 SER A N 1
ATOM 1441 C CA . SER A 1 173 ? 23.547 32 13.422 1 84.44 173 SER A CA 1
ATOM 1442 C C . SER A 1 173 ? 23.641 30.5 13.156 1 84.44 173 SER A C 1
ATOM 1444 O O . SER A 1 173 ? 22.609 29.812 13.125 1 84.44 173 SER A O 1
ATOM 1446 N N . ILE A 1 174 ? 24.844 30.031 12.945 1 87.38 174 ILE A N 1
ATOM 1447 C CA . ILE A 1 174 ? 25.141 28.609 12.82 1 87.38 174 ILE A CA 1
ATOM 1448 C C . ILE A 1 174 ? 25.875 28.109 14.07 1 87.38 174 ILE A C 1
ATOM 1450 O O . ILE A 1 174 ? 26.969 28.594 14.383 1 87.38 174 ILE A O 1
ATOM 1454 N N . TYR A 1 175 ? 25.312 27.203 14.781 1 90.94 175 TYR A N 1
ATOM 1455 C CA . TYR A 1 175 ? 25.891 26.719 16.031 1 90.94 175 TYR A CA 1
ATOM 1456 C C . TYR A 1 175 ? 26.344 25.266 15.883 1 90.94 175 TYR A C 1
ATOM 1458 O O . TYR A 1 175 ? 25.875 24.547 14.992 1 90.94 175 TYR A O 1
ATOM 1466 N N . SER A 1 176 ? 27.266 24.953 16.719 1 90.38 176 SER A N 1
ATOM 1467 C CA . SER A 1 176 ? 27.547 23.531 16.938 1 90.38 176 SER A CA 1
ATOM 1468 C C . SER A 1 176 ? 26.469 22.875 17.797 1 90.38 176 SER A C 1
ATOM 1470 O O . SER A 1 176 ? 25.688 23.562 18.453 1 90.38 176 SER A O 1
ATOM 1472 N N . LYS A 1 177 ? 26.438 21.547 17.656 1 89.62 177 LYS A N 1
ATOM 1473 C CA . LYS A 1 177 ? 25.484 20.797 18.469 1 89.62 177 LYS A CA 1
ATOM 1474 C C . LYS A 1 177 ? 25.625 21.141 19.953 1 89.62 177 LYS A C 1
ATOM 1476 O O . LYS A 1 177 ? 24.641 21.344 20.641 1 89.62 177 LYS A O 1
ATOM 1481 N N . GLU A 1 178 ? 26.828 21.219 20.422 1 87 178 GLU A N 1
ATOM 1482 C CA . GLU A 1 178 ? 27.109 21.484 21.828 1 87 178 GLU A CA 1
ATOM 1483 C C . GLU A 1 178 ? 26.703 22.906 22.219 1 87 178 GLU A C 1
ATOM 1485 O O . GLU A 1 178 ? 26.125 23.109 23.281 1 87 178 GLU A O 1
ATOM 1490 N N . LYS A 1 179 ? 27.062 23.766 21.406 1 88.94 179 LYS A N 1
ATOM 1491 C CA . LYS A 1 179 ? 26.719 25.172 21.688 1 88.94 179 LYS A CA 1
ATOM 1492 C C . LYS A 1 179 ? 25.219 25.375 21.719 1 88.94 179 LYS A C 1
ATOM 1494 O O . LYS A 1 179 ? 24.703 26.094 22.562 1 88.94 179 LYS A O 1
ATOM 1499 N N . TYR A 1 180 ? 24.547 24.781 20.75 1 91.19 180 TYR A N 1
ATOM 1500 C CA . TYR A 1 180 ? 23.094 24.859 20.734 1 91.19 180 TYR A CA 1
ATOM 1501 C C . TYR A 1 180 ? 22.5 24.375 22.047 1 91.19 180 TYR A C 1
ATOM 1503 O O . TYR A 1 180 ? 21.625 25.031 22.625 1 91.19 180 TYR A O 1
ATOM 1511 N N . CYS A 1 181 ? 22.969 23.188 22.484 1 89.69 181 CYS A N 1
ATOM 1512 C CA . CYS A 1 181 ? 22.438 22.594 23.719 1 89.69 181 CYS A CA 1
ATOM 1513 C C . CYS A 1 181 ? 22.719 23.484 24.922 1 89.69 181 CYS A C 1
ATOM 1515 O O . CYS A 1 181 ? 21.906 23.547 25.844 1 89.69 181 CYS A O 1
ATOM 1517 N N . SER A 1 182 ? 23.797 24.156 24.859 1 86.19 182 SER A N 1
ATOM 1518 C CA . SER A 1 182 ? 24.156 25.062 25.953 1 86.19 182 SER A CA 1
ATOM 1519 C C . SER A 1 182 ? 23.297 26.328 25.922 1 86.19 182 SER A C 1
ATOM 1521 O O . SER A 1 182 ? 22.859 26.812 26.969 1 86.19 182 SER A O 1
ATOM 1523 N N . LEU A 1 183 ? 23.031 26.781 24.781 1 86.69 183 LEU A N 1
ATOM 1524 C CA . LEU A 1 183 ? 22.312 28.031 24.609 1 86.69 183 LEU A CA 1
ATOM 1525 C C . LEU A 1 183 ? 20.812 27.844 24.859 1 86.69 183 LEU A C 1
ATOM 1527 O O . LEU A 1 183 ? 20.172 28.719 25.422 1 86.69 183 LEU A O 1
ATOM 1531 N N . PHE A 1 184 ? 20.344 26.734 24.359 1 87.06 184 PHE A N 1
ATOM 1532 C CA . PHE A 1 184 ? 18.891 26.516 24.422 1 87.06 184 PHE A CA 1
ATOM 1533 C C . PHE A 1 184 ? 18.578 25.312 25.312 1 87.06 184 PHE A C 1
ATOM 1535 O O . PHE A 1 184 ? 17.734 24.484 24.969 1 87.06 184 PHE A O 1
ATOM 1542 N N . GLU A 1 185 ? 19.234 25.016 26.375 1 79.44 185 GLU A N 1
ATOM 1543 C CA . GLU A 1 185 ? 19.125 23.859 27.266 1 79.44 185 GLU A CA 1
ATOM 1544 C C . GLU A 1 185 ? 17.688 23.672 27.734 1 79.44 185 GLU A C 1
ATOM 1546 O O . GLU A 1 185 ? 17.172 22.531 27.766 1 79.44 185 GLU A O 1
ATOM 1551 N N . ASN A 1 186 ? 16.922 24.734 28.031 1 78.56 186 ASN A N 1
ATOM 1552 C CA . ASN A 1 186 ? 15.602 24.578 28.625 1 78.56 186 ASN A CA 1
ATOM 1553 C C . ASN A 1 186 ? 14.5 24.984 27.656 1 78.56 186 ASN A C 1
ATOM 1555 O O . ASN A 1 186 ? 13.352 25.188 28.062 1 78.56 186 ASN A O 1
ATOM 1559 N N . GLN A 1 187 ? 14.789 25.078 26.375 1 81.62 187 GLN A N 1
ATOM 1560 C CA . GLN A 1 187 ? 13.797 25.5 25.391 1 81.62 187 GLN A CA 1
ATOM 1561 C C . GLN A 1 187 ? 13.461 24.359 24.422 1 81.62 187 GLN A C 1
ATOM 1563 O O . GLN A 1 187 ? 14.344 23.641 23.969 1 81.62 187 GLN A O 1
ATOM 1568 N N . LYS A 1 188 ? 12.141 24.125 24.203 1 86.44 188 LYS A N 1
ATOM 1569 C CA . LYS A 1 188 ? 11.656 23.172 23.219 1 86.44 188 LYS A CA 1
ATOM 1570 C C . LYS A 1 188 ? 11.102 23.875 21.984 1 86.44 188 LYS A C 1
ATOM 1572 O O . LYS A 1 188 ? 10.18 24.688 22.078 1 86.44 188 LYS A O 1
ATOM 1577 N N . PHE A 1 189 ? 11.734 23.625 20.859 1 89.5 189 PHE A N 1
ATOM 1578 C CA . PHE A 1 189 ? 11.289 24.234 19.625 1 89.5 189 PHE A CA 1
ATOM 1579 C C . PHE A 1 189 ? 10.297 23.328 18.891 1 89.5 189 PHE A C 1
ATOM 1581 O O . PHE A 1 189 ? 10.219 22.141 19.188 1 89.5 189 PHE A O 1
ATOM 1588 N N . ASP A 1 190 ? 9.648 23.906 17.906 1 88 190 ASP A N 1
ATOM 1589 C CA . ASP A 1 190 ? 8.531 23.188 17.281 1 88 190 ASP A CA 1
ATOM 1590 C C . ASP A 1 190 ? 9.039 22.156 16.266 1 88 190 ASP A C 1
ATOM 1592 O O . ASP A 1 190 ? 8.578 21.016 16.266 1 88 190 ASP A O 1
ATOM 1596 N N . LEU A 1 191 ? 9.93 22.609 15.453 1 91.81 191 LEU A N 1
ATOM 1597 C CA . LEU A 1 191 ? 10.312 21.75 14.328 1 91.81 191 LEU A CA 1
ATOM 1598 C C . LEU A 1 191 ? 11.82 21.797 14.109 1 91.81 191 LEU A C 1
ATOM 1600 O O . LEU A 1 191 ? 12.422 22.875 14.109 1 91.81 191 LEU A O 1
ATOM 1604 N N . MET A 1 192 ? 12.43 20.672 14.023 1 93.38 192 MET A N 1
ATOM 1605 C CA . MET A 1 192 ? 13.797 20.547 13.523 1 93.38 192 MET A CA 1
ATOM 1606 C C . MET A 1 192 ? 13.82 19.797 12.195 1 93.38 192 MET A C 1
ATOM 1608 O O . MET A 1 192 ? 13.141 18.781 12.047 1 93.38 192 MET A O 1
ATOM 1612 N N . ILE A 1 193 ? 14.523 20.312 11.289 1 92.81 193 ILE A N 1
ATOM 1613 C CA . ILE A 1 193 ? 14.688 19.625 10.016 1 92.81 193 ILE A CA 1
ATOM 1614 C C . ILE A 1 193 ? 16.141 19.203 9.844 1 92.81 193 ILE A C 1
ATOM 1616 O O . ILE A 1 193 ? 17.062 20.031 9.945 1 92.81 193 ILE A O 1
ATOM 1620 N N . ILE A 1 194 ? 16.328 17.984 9.656 1 91.62 194 ILE A N 1
ATOM 1621 C CA . ILE A 1 194 ? 17.656 17.5 9.305 1 91.62 194 ILE A CA 1
ATOM 1622 C C . ILE A 1 194 ? 17.859 17.609 7.797 1 91.62 194 ILE A C 1
ATOM 1624 O O . ILE A 1 194 ? 17.359 16.781 7.031 1 91.62 194 ILE A O 1
ATOM 1628 N N . ALA A 1 195 ? 18.625 18.547 7.457 1 88.38 195 ALA A N 1
ATOM 1629 C CA . ALA A 1 195 ? 18.859 18.828 6.043 1 88.38 195 ALA A CA 1
ATOM 1630 C C . ALA A 1 195 ? 20.234 18.359 5.602 1 88.38 195 ALA A C 1
ATOM 1632 O O . ALA A 1 195 ? 21.062 19.172 5.16 1 88.38 195 ALA A O 1
ATOM 1633 N N . MET A 1 196 ? 20.5 17.109 5.707 1 84.06 196 MET A N 1
ATOM 1634 C CA . MET A 1 196 ? 21.766 16.484 5.332 1 84.06 196 MET A CA 1
ATOM 1635 C C . MET A 1 196 ? 21.531 15.289 4.41 1 84.06 196 MET A C 1
ATOM 1637 O O . MET A 1 196 ? 21.688 14.141 4.816 1 84.06 196 MET A O 1
ATOM 1641 N N . PRO A 1 197 ? 21.25 15.578 3.164 1 77.62 197 PRO A N 1
ATOM 1642 C CA . PRO A 1 197 ? 20.906 14.484 2.246 1 77.62 197 PRO A CA 1
ATOM 1643 C C . PRO A 1 197 ? 22.078 13.523 2.02 1 77.62 197 PRO A C 1
ATOM 1645 O O . PRO A 1 197 ? 21.859 12.383 1.598 1 77.62 197 PRO A O 1
ATOM 1648 N N . SER A 1 198 ? 23.266 14 2.348 1 73.56 198 SER A N 1
ATOM 1649 C CA . SER A 1 198 ? 24.438 13.148 2.115 1 73.56 198 SER A CA 1
ATOM 1650 C C . SER A 1 198 ? 24.844 12.414 3.387 1 73.56 198 SER A C 1
ATOM 1652 O O . SER A 1 198 ? 25.766 11.602 3.365 1 73.56 198 SER A O 1
ATOM 1654 N N . ALA A 1 199 ? 24.203 12.773 4.5 1 76.19 199 ALA A N 1
ATOM 1655 C CA . ALA A 1 199 ? 24.562 12.172 5.777 1 76.19 199 ALA A CA 1
ATOM 1656 C C . ALA A 1 199 ? 24.172 10.695 5.82 1 76.19 199 ALA A C 1
ATOM 1658 O O . ALA A 1 199 ? 23.188 10.289 5.195 1 76.19 199 ALA A O 1
ATOM 1659 N N . SER A 1 200 ? 25.047 9.938 6.492 1 74.06 200 SER A N 1
ATOM 1660 C CA . SER A 1 200 ? 24.719 8.531 6.715 1 74.06 200 SER A CA 1
ATOM 1661 C C . SER A 1 200 ? 23.578 8.375 7.699 1 74.06 200 SER A C 1
ATOM 1663 O O . SER A 1 200 ? 23.281 9.289 8.477 1 74.06 200 SER A O 1
ATOM 1665 N N . GLN A 1 201 ? 22.922 7.309 7.66 1 72.88 201 GLN A N 1
ATOM 1666 C CA . GLN A 1 201 ? 21.812 7.035 8.57 1 72.88 201 GLN A CA 1
ATOM 1667 C C . GLN A 1 201 ? 22.297 7.004 10.023 1 72.88 201 GLN A C 1
ATOM 1669 O O . GLN A 1 201 ? 21.547 7.379 10.93 1 72.88 201 GLN A O 1
ATOM 1674 N N . GLU A 1 202 ? 23.516 6.527 10.133 1 74.44 202 GLU A N 1
ATOM 1675 C CA . GLU A 1 202 ? 24.094 6.523 11.477 1 74.44 202 GLU A CA 1
ATOM 1676 C C . GLU A 1 202 ? 24.188 7.938 12.039 1 74.44 202 GLU A C 1
ATOM 1678 O O . GLU A 1 202 ? 23.891 8.164 13.219 1 74.44 202 GLU A O 1
ATOM 1683 N N . GLN A 1 203 ? 24.562 8.766 11.195 1 79.75 203 GLN A N 1
ATOM 1684 C CA . GLN A 1 203 ? 24.656 10.164 11.609 1 79.75 203 GLN A CA 1
ATOM 1685 C C . GLN A 1 203 ? 23.297 10.734 11.961 1 79.75 203 GLN A C 1
ATOM 1687 O O . GLN A 1 203 ? 23.141 11.438 12.953 1 79.75 203 GLN A O 1
ATOM 1692 N N . ILE A 1 204 ? 22.391 10.391 11.148 1 81.94 204 ILE A N 1
ATOM 1693 C CA . ILE A 1 204 ? 21.031 10.867 11.375 1 81.94 204 ILE A CA 1
ATOM 1694 C C . ILE A 1 204 ? 20.516 10.328 12.711 1 81.94 204 ILE A C 1
ATOM 1696 O O . ILE A 1 204 ? 19.891 11.062 13.477 1 81.94 204 ILE A O 1
ATOM 1700 N N . LYS A 1 205 ? 20.797 9.062 12.914 1 80.25 205 LYS A N 1
ATOM 1701 C CA . LYS A 1 205 ? 20.375 8.438 14.164 1 80.25 205 LYS A CA 1
ATOM 1702 C C . LYS A 1 205 ? 20.984 9.156 15.367 1 80.25 205 LYS A C 1
ATOM 1704 O O . LYS A 1 205 ? 20.281 9.43 16.344 1 80.25 205 LYS A O 1
ATOM 1709 N N . ILE A 1 206 ? 22.188 9.43 15.281 1 81.69 206 ILE A N 1
ATOM 1710 C CA . ILE A 1 206 ? 22.891 10.102 16.375 1 81.69 206 ILE A CA 1
ATOM 1711 C C . ILE A 1 206 ? 22.281 11.477 16.625 1 81.69 206 ILE A C 1
ATOM 1713 O O . ILE A 1 206 ? 22.016 11.852 17.766 1 81.69 206 ILE A O 1
ATOM 1717 N N . ILE A 1 207 ? 22.047 12.125 15.539 1 87.44 207 ILE A N 1
ATOM 1718 C CA . ILE A 1 207 ? 21.469 13.453 15.648 1 87.44 207 ILE A CA 1
ATOM 1719 C C . ILE A 1 207 ? 20.078 13.359 16.266 1 87.44 207 ILE A C 1
ATOM 1721 O O . ILE A 1 207 ? 19.75 14.117 17.188 1 87.44 207 ILE A O 1
ATOM 1725 N N . TYR A 1 208 ? 19.312 12.43 15.797 1 85.62 208 TYR A N 1
ATOM 1726 C CA . TYR A 1 208 ? 17.953 12.266 16.312 1 85.62 208 TYR A CA 1
ATOM 1727 C C . TYR A 1 208 ? 17.953 11.945 17.797 1 85.62 208 TYR A C 1
ATOM 1729 O O . TYR A 1 208 ? 17.203 12.539 18.562 1 85.62 208 TYR A O 1
ATOM 1737 N N . GLU A 1 209 ? 18.781 10.984 18.172 1 81.19 209 GLU A N 1
ATOM 1738 C CA . GLU A 1 209 ? 18.828 10.547 19.562 1 81.19 209 GLU A CA 1
ATOM 1739 C C . GLU A 1 209 ? 19.25 11.68 20.484 1 81.19 209 GLU A C 1
ATOM 1741 O O . GLU A 1 209 ? 18.75 11.805 21.594 1 81.19 209 GLU A O 1
ATOM 1746 N N . PHE A 1 210 ? 20.094 12.516 19.938 1 85.06 210 PHE A N 1
ATOM 1747 C CA . PHE A 1 210 ? 20.625 13.609 20.734 1 85.06 210 PHE A CA 1
ATOM 1748 C C . PHE A 1 210 ? 19.641 14.758 20.828 1 85.06 210 PHE A C 1
ATOM 1750 O O . PHE A 1 210 ? 19.578 15.461 21.844 1 85.06 210 PHE A O 1
ATOM 1757 N N . MET A 1 211 ? 18.797 14.867 19.828 1 88.25 211 MET A N 1
ATOM 1758 C CA . MET A 1 211 ? 18.031 16.109 19.703 1 88.25 211 MET A CA 1
ATOM 1759 C C . MET A 1 211 ? 16.547 15.844 19.922 1 88.25 211 MET A C 1
ATOM 1761 O O . MET A 1 211 ? 15.758 16.781 20.078 1 88.25 211 MET A O 1
ATOM 1765 N N . GLN A 1 212 ? 16.078 14.648 20 1 84.88 212 GLN A N 1
ATOM 1766 C CA . GLN A 1 212 ? 14.672 14.281 19.969 1 84.88 212 GLN A CA 1
ATOM 1767 C C . GLN A 1 212 ? 13.914 14.945 21.125 1 84.88 212 GLN A C 1
ATOM 1769 O O . GLN A 1 212 ? 12.758 15.344 20.953 1 84.88 212 GLN A O 1
ATOM 1774 N N . ASP A 1 213 ? 14.562 15.18 22.219 1 82 213 ASP A N 1
ATOM 1775 C CA . ASP A 1 213 ? 13.906 15.734 23.406 1 82 213 ASP A CA 1
ATOM 1776 C C . ASP A 1 213 ? 13.797 17.25 23.297 1 82 213 ASP A C 1
ATOM 1778 O O . ASP A 1 213 ? 13.031 17.875 24.047 1 82 213 ASP A O 1
ATOM 1782 N N . LYS A 1 214 ? 14.391 17.828 22.391 1 87.94 214 LYS A N 1
ATOM 1783 C CA . LYS A 1 214 ? 14.484 19.281 22.328 1 87.94 214 LYS A CA 1
ATOM 1784 C C . LYS A 1 214 ? 13.508 19.844 21.297 1 87.94 214 LYS A C 1
ATOM 1786 O O . LYS A 1 214 ? 13.344 21.062 21.188 1 87.94 214 LYS A O 1
ATOM 1791 N N . PHE A 1 215 ? 12.844 18.984 20.609 1 89.88 215 PHE A N 1
ATOM 1792 C CA . PHE A 1 215 ? 11.938 19.438 19.562 1 89.88 215 PHE A CA 1
ATOM 1793 C C . PHE A 1 215 ? 10.609 18.688 19.641 1 89.88 215 PHE A C 1
ATOM 1795 O O . PHE A 1 215 ? 10.562 17.531 20.062 1 89.88 215 PHE A O 1
ATOM 1802 N N . GLU A 1 216 ? 9.609 19.391 19.203 1 82.19 216 GLU A N 1
ATOM 1803 C CA . GLU A 1 216 ? 8.305 18.734 19.125 1 82.19 216 GLU A CA 1
ATOM 1804 C C . GLU A 1 216 ? 8.242 17.734 17.969 1 82.19 216 GLU A C 1
ATOM 1806 O O . GLU A 1 216 ? 7.629 16.672 18.094 1 82.19 216 GLU A O 1
ATOM 1811 N N . LYS A 1 217 ? 8.789 18.203 16.891 1 86.94 217 LYS A N 1
ATOM 1812 C CA . LYS A 1 217 ? 8.812 17.344 15.703 1 86.94 217 LYS A CA 1
ATOM 1813 C C . LYS A 1 217 ? 10.156 17.438 14.984 1 86.94 217 LYS A C 1
ATOM 1815 O O . LYS A 1 217 ? 10.758 18.516 14.922 1 86.94 217 LYS A O 1
ATOM 1820 N N . ILE A 1 218 ? 10.617 16.344 14.539 1 88.75 218 ILE A N 1
ATOM 1821 C CA . ILE A 1 218 ? 11.836 16.297 1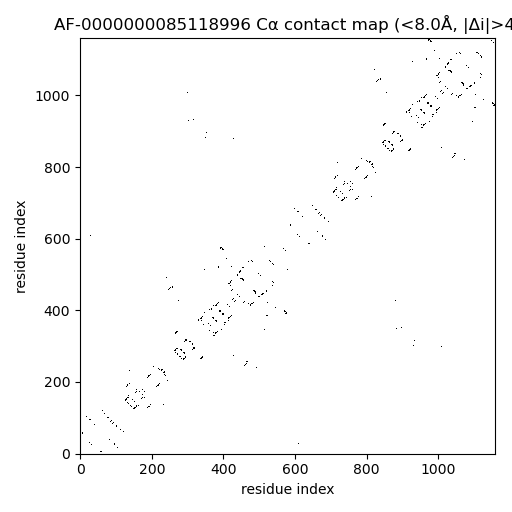3.742 1 88.75 218 ILE A CA 1
ATOM 1822 C C . ILE A 1 218 ? 11.539 15.68 12.375 1 88.75 218 ILE A C 1
ATOM 1824 O O . ILE A 1 218 ? 10.977 14.586 12.289 1 88.75 218 ILE A O 1
ATOM 1828 N N . LYS A 1 219 ? 11.805 16.406 11.328 1 88.94 219 LYS A N 1
ATOM 1829 C CA . LYS A 1 219 ? 11.648 15.906 9.961 1 88.94 219 LYS A CA 1
ATOM 1830 C C . LYS A 1 219 ? 13 15.781 9.266 1 88.94 219 LYS A C 1
ATOM 1832 O O . LYS A 1 219 ? 13.992 16.359 9.727 1 88.94 219 LYS A O 1
ATOM 1837 N N . ILE A 1 220 ? 13.055 14.977 8.242 1 87.31 220 ILE A N 1
ATOM 1838 C CA . ILE A 1 220 ? 14.312 14.766 7.527 1 87.31 220 ILE A CA 1
ATOM 1839 C C . ILE A 1 220 ? 14.094 14.969 6.027 1 87.31 220 ILE A C 1
ATOM 1841 O O . ILE A 1 220 ? 13.016 14.672 5.508 1 87.31 220 ILE A O 1
ATOM 1845 N N . LEU A 1 221 ? 15.07 15.57 5.465 1 84.12 221 LEU A N 1
ATOM 1846 C CA . LEU A 1 221 ? 15.125 15.602 4.008 1 84.12 221 LEU A CA 1
ATOM 1847 C C . LEU A 1 221 ? 15.625 14.273 3.451 1 84.12 221 LEU A C 1
ATOM 1849 O O . LEU A 1 221 ? 16.594 13.711 3.955 1 84.12 221 LEU A O 1
ATOM 1853 N N . PRO A 1 222 ? 14.938 13.758 2.467 1 74.06 222 PRO A N 1
ATOM 1854 C CA . PRO A 1 222 ? 15.367 12.477 1.899 1 74.06 222 PRO A CA 1
ATOM 1855 C C . PRO A 1 222 ? 16.781 12.523 1.345 1 74.06 222 PRO A C 1
ATOM 1857 O O . PRO A 1 222 ? 17.328 13.609 1.112 1 74.06 222 PRO A O 1
ATOM 1860 N N . SER A 1 223 ? 17.328 11.289 1.206 1 66.31 223 SER A N 1
ATOM 1861 C CA . SER A 1 223 ? 18.688 11.164 0.694 1 66.31 223 SER A CA 1
ATOM 1862 C C . SER A 1 223 ? 18.797 11.695 -0.729 1 66.31 223 SER A C 1
ATOM 1864 O O . SER A 1 223 ? 17.781 11.844 -1.421 1 66.31 223 SER A O 1
ATOM 1866 N N . MET A 1 224 ? 19.984 12.016 -1.03 1 58.06 224 MET A N 1
ATOM 1867 C CA . MET A 1 224 ? 20.281 12.648 -2.314 1 58.06 224 MET A CA 1
ATOM 1868 C C . MET A 1 224 ? 19.703 11.828 -3.467 1 58.06 224 MET A C 1
ATOM 1870 O O . MET A 1 224 ? 19.25 12.391 -4.465 1 58.06 224 MET A O 1
ATOM 1874 N N . ASN A 1 225 ? 19.688 10.57 -3.217 1 53.5 225 ASN A N 1
ATOM 1875 C CA . ASN A 1 225 ? 19.219 9.688 -4.281 1 53.5 225 ASN A CA 1
ATOM 1876 C C . ASN A 1 225 ? 17.703 9.719 -4.418 1 53.5 225 ASN A C 1
ATOM 1878 O O . ASN A 1 225 ? 17.156 9.336 -5.457 1 53.5 225 ASN A O 1
ATOM 1882 N N . ASN A 1 226 ? 17.062 10.195 -3.428 1 56.47 226 ASN A N 1
ATOM 1883 C CA . ASN A 1 226 ? 15.594 10.164 -3.396 1 56.47 226 ASN A CA 1
ATOM 1884 C C . ASN A 1 226 ? 15 11.562 -3.48 1 56.47 226 ASN A C 1
ATOM 1886 O O . ASN A 1 226 ? 13.781 11.727 -3.516 1 56.47 226 ASN A O 1
ATOM 1890 N N . ILE A 1 227 ? 15.867 12.562 -3.508 1 55.47 227 ILE A N 1
ATOM 1891 C CA . ILE A 1 227 ? 15.391 13.938 -3.508 1 55.47 227 ILE A CA 1
ATOM 1892 C C . ILE A 1 227 ? 14.992 14.344 -4.922 1 55.47 227 ILE A C 1
ATOM 1894 O O . ILE A 1 227 ? 15.695 14.047 -5.887 1 55.47 227 ILE A O 1
ATOM 1898 N N . LEU A 1 228 ? 13.75 14.758 -5.004 1 48.34 228 LEU A N 1
ATOM 1899 C CA . LEU A 1 228 ? 13.273 15.281 -6.281 1 48.34 228 LEU A CA 1
ATOM 1900 C C . LEU A 1 228 ? 13.758 16.719 -6.492 1 48.34 228 LEU A C 1
ATOM 1902 O O . LEU A 1 228 ? 13.383 17.609 -5.734 1 48.34 228 LEU A O 1
ATOM 1906 N N . LYS A 1 229 ? 14.672 16.984 -7.461 1 53.66 229 LYS A N 1
ATOM 1907 C CA . LYS A 1 229 ? 15.312 18.266 -7.699 1 53.66 229 LYS A CA 1
ATOM 1908 C C . LYS A 1 229 ? 14.289 19.328 -8.094 1 53.66 229 LYS A C 1
ATOM 1910 O O . LYS A 1 229 ? 14.445 20.5 -7.77 1 53.66 229 LYS A O 1
ATOM 1915 N N . LYS A 1 230 ? 13.211 18.922 -8.664 1 55.12 230 LYS A N 1
ATOM 1916 C CA . LYS A 1 230 ? 12.281 19.906 -9.234 1 55.12 230 LYS A CA 1
ATOM 1917 C C . LYS A 1 230 ? 11.188 20.266 -8.227 1 55.12 230 LYS A C 1
ATOM 1919 O O . LYS A 1 230 ? 10.367 21.141 -8.492 1 55.12 230 LYS A O 1
ATOM 1924 N N . GLU A 1 231 ? 11.281 19.562 -7.059 1 60.19 231 GLU A N 1
ATOM 1925 C CA . GLU A 1 231 ? 10.25 19.844 -6.062 1 60.19 231 GLU A CA 1
ATOM 1926 C C . GLU A 1 231 ? 10.82 20.594 -4.867 1 60.19 231 GLU A C 1
ATOM 1928 O O . GLU A 1 231 ? 12 20.453 -4.543 1 60.19 231 GLU A O 1
ATOM 1933 N N . GLU A 1 232 ? 10.008 21.391 -4.418 1 69.06 232 GLU A N 1
ATOM 1934 C CA . GLU A 1 232 ? 10.391 22.078 -3.182 1 69.06 232 GLU A CA 1
ATOM 1935 C C . GLU A 1 232 ? 10.773 21.062 -2.1 1 69.06 232 GLU A C 1
ATOM 1937 O O . GLU A 1 232 ? 10.148 20.016 -1.97 1 69.06 232 GLU A O 1
ATOM 1942 N N . PHE A 1 233 ? 11.93 21.312 -1.489 1 75.25 233 PHE A N 1
ATOM 1943 C CA . PHE A 1 233 ? 12.414 20.438 -0.428 1 75.25 233 PHE A CA 1
ATOM 1944 C C . PHE A 1 233 ? 11.375 20.281 0.673 1 75.25 233 PHE A C 1
ATOM 1946 O O . PHE A 1 233 ? 11.242 19.219 1.265 1 75.25 233 PHE A O 1
ATOM 1953 N N . THR A 1 234 ? 10.602 21.344 0.913 1 77.75 234 THR A N 1
ATOM 1954 C CA . THR A 1 234 ? 9.617 21.344 1.989 1 77.75 234 THR A CA 1
ATOM 1955 C C . THR A 1 234 ? 8.555 20.281 1.734 1 77.75 234 THR A C 1
ATOM 1957 O O . THR A 1 234 ? 8.016 19.688 2.678 1 77.75 234 THR A O 1
ATOM 1960 N N . LYS A 1 235 ? 8.312 20.047 0.525 1 67.88 235 LYS A N 1
ATOM 1961 C CA . LYS A 1 235 ? 7.293 19.078 0.154 1 67.88 235 LYS A CA 1
ATOM 1962 C C . LYS A 1 235 ? 7.832 17.656 0.258 1 67.88 235 LYS A C 1
ATOM 1964 O O . LYS A 1 235 ? 7.062 16.688 0.296 1 67.88 235 LYS A O 1
ATOM 1969 N N . GLN A 1 236 ? 9.148 17.609 0.357 1 70.12 236 GLN A N 1
ATOM 1970 C CA . GLN A 1 236 ? 9.789 16.297 0.354 1 70.12 236 GLN A CA 1
ATOM 1971 C C . GLN A 1 236 ? 10.203 15.891 1.763 1 70.12 236 GLN A C 1
ATOM 1973 O O . GLN A 1 236 ? 10.766 14.805 1.961 1 70.12 236 GLN A O 1
ATOM 1978 N N . LEU A 1 237 ? 9.922 16.781 2.67 1 80.19 237 LEU A N 1
ATOM 1979 C CA . LEU A 1 237 ? 10.266 16.469 4.051 1 80.19 237 LEU A CA 1
ATOM 1980 C C . LEU A 1 237 ? 9.438 15.289 4.555 1 80.19 237 LEU A C 1
ATOM 1982 O O . LEU A 1 237 ? 8.25 15.18 4.242 1 80.19 237 LEU A O 1
ATOM 1986 N N . LYS A 1 238 ? 10.086 14.398 5.141 1 78.69 238 LYS A N 1
ATOM 1987 C CA . LYS A 1 238 ? 9.375 13.258 5.715 1 78.69 238 LYS A CA 1
ATOM 1988 C C . LYS A 1 238 ? 9.664 13.125 7.203 1 78.69 238 LYS A C 1
ATOM 1990 O O . LYS A 1 238 ? 10.68 13.625 7.691 1 78.69 238 LYS A O 1
ATOM 1995 N N . ASP A 1 239 ? 8.719 12.555 7.832 1 78.69 239 ASP A N 1
ATOM 1996 C CA . ASP A 1 239 ? 8.945 12.203 9.227 1 78.69 239 ASP A CA 1
ATOM 1997 C C . ASP A 1 239 ? 10 11.109 9.359 1 78.69 239 ASP A C 1
ATOM 1999 O O . ASP A 1 239 ? 10.164 10.281 8.453 1 78.69 239 ASP A O 1
ATOM 2003 N N . ILE A 1 240 ? 10.781 11.234 10.375 1 76.88 240 ILE A N 1
ATOM 2004 C CA . ILE A 1 240 ? 11.766 10.195 10.641 1 76.88 240 ILE A CA 1
ATOM 2005 C C . ILE A 1 240 ? 11.062 8.875 10.953 1 76.88 240 ILE A C 1
ATOM 2007 O O . ILE A 1 240 ? 10.141 8.836 11.773 1 76.88 240 ILE A O 1
ATOM 2011 N N . GLY A 1 241 ? 11.375 7.992 10.125 1 75.94 241 GLY A N 1
ATOM 2012 C CA . GLY A 1 241 ? 10.82 6.668 10.352 1 75.94 241 GLY A CA 1
ATOM 2013 C C . GLY A 1 241 ? 11.812 5.703 10.977 1 75.94 241 GLY A C 1
ATOM 2014 O O . GLY A 1 241 ? 12.992 6.027 11.117 1 75.94 241 GLY A O 1
ATOM 2015 N N . VAL A 1 242 ? 11.352 4.641 11.461 1 76.81 242 VAL A N 1
ATOM 2016 C CA . VAL A 1 242 ? 12.172 3.625 12.102 1 76.81 242 VAL A CA 1
ATOM 2017 C C . VAL A 1 242 ? 13.258 3.148 11.141 1 76.81 242 VAL A C 1
ATOM 2019 O O . VAL A 1 242 ? 14.367 2.814 11.562 1 76.81 242 VAL A O 1
ATOM 2022 N N . GLU A 1 243 ? 12.938 3.111 9.891 1 75.94 243 GLU A N 1
ATOM 2023 C CA . GLU A 1 243 ? 13.898 2.699 8.867 1 75.94 243 GLU A CA 1
ATOM 2024 C C . GLU A 1 243 ? 15.125 3.607 8.867 1 75.94 243 GLU A C 1
ATOM 2026 O O . GLU A 1 243 ? 16.25 3.148 8.633 1 75.94 243 GLU A O 1
ATOM 2031 N N . ASP A 1 244 ? 14.922 4.852 9.148 1 72.81 244 ASP A N 1
ATOM 2032 C CA . ASP A 1 244 ? 16 5.828 9.18 1 72.81 244 ASP A CA 1
ATOM 2033 C C . ASP A 1 244 ? 16.906 5.617 10.406 1 72.81 244 ASP A C 1
ATOM 2035 O O . ASP A 1 244 ? 18.094 5.918 10.367 1 72.81 244 ASP A O 1
ATOM 2039 N N . LEU A 1 245 ? 16.312 5.113 11.367 1 73.88 245 LEU A N 1
ATOM 2040 C CA . LEU A 1 245 ? 17.016 4.996 12.633 1 73.88 245 LEU A CA 1
ATOM 2041 C C . LEU A 1 245 ? 17.734 3.65 12.734 1 73.88 245 LEU A C 1
ATOM 2043 O O . LEU A 1 245 ? 18.641 3.484 13.547 1 73.88 245 LEU A O 1
ATOM 2047 N N . LEU A 1 246 ? 17.266 2.715 11.969 1 73.12 246 LEU A N 1
ATOM 2048 C CA . LEU A 1 246 ? 17.844 1.373 12.062 1 73.12 246 LEU A CA 1
ATOM 2049 C C . LEU A 1 246 ? 18.812 1.108 10.906 1 73.12 246 LEU A C 1
ATOM 2051 O O . LEU A 1 246 ? 19.516 0.097 10.906 1 73.12 246 LEU A O 1
ATOM 2055 N N . ALA A 1 247 ? 18.844 2.041 10 1 64.75 247 ALA A N 1
ATOM 2056 C CA . ALA A 1 247 ? 19.641 1.833 8.797 1 64.75 247 ALA A CA 1
ATOM 2057 C C . ALA A 1 247 ? 21.141 1.787 9.125 1 64.75 247 ALA A C 1
ATOM 2059 O O . ALA A 1 247 ? 21.609 2.525 9.984 1 64.75 247 ALA A O 1
ATOM 2060 N N . ARG A 1 248 ? 21.734 0.646 8.672 1 64.25 248 ARG A N 1
ATOM 2061 C CA . ARG A 1 248 ? 23.188 0.499 8.742 1 64.25 248 ARG A CA 1
ATOM 2062 C C . ARG A 1 248 ? 23.812 0.547 7.348 1 64.25 248 ARG A C 1
ATOM 2064 O O . ARG A 1 248 ? 23.203 0.101 6.375 1 64.25 248 ARG A O 1
ATOM 2071 N N . TYR A 1 249 ? 24.562 1.557 7.047 1 58.91 249 TYR A N 1
ATOM 2072 C CA . TYR A 1 249 ? 25.203 1.521 5.738 1 58.91 249 TYR A CA 1
ATOM 2073 C C . TYR A 1 249 ? 26.469 0.674 5.773 1 58.91 249 TYR A C 1
ATOM 2075 O O . TYR A 1 249 ? 27.281 0.807 6.684 1 58.91 249 TYR A O 1
ATOM 2083 N N . PRO A 1 250 ? 26.391 -0.276 4.809 1 63.88 250 PRO A N 1
ATOM 2084 C CA . PRO A 1 250 ? 27.609 -1.092 4.789 1 63.88 250 PRO A CA 1
ATOM 2085 C C . PRO A 1 250 ? 28.859 -0.272 4.492 1 63.88 250 PRO A C 1
ATOM 2087 O O . PRO A 1 250 ? 28.859 0.583 3.605 1 63.88 250 PRO A O 1
ATOM 2090 N N . LYS A 1 251 ? 29.906 -0.379 5.25 1 63.38 251 LYS A N 1
ATOM 2091 C CA . LYS A 1 251 ? 31.172 0.36 5.18 1 63.38 251 LYS A CA 1
ATOM 2092 C C . LYS A 1 251 ? 31.969 -0.03 3.938 1 63.38 251 LYS A C 1
ATOM 2094 O O . LYS A 1 251 ? 32.781 0.744 3.459 1 63.38 251 LYS A O 1
ATOM 2099 N N . ASP A 1 252 ? 31.703 -1.224 3.297 1 82.19 252 ASP A N 1
ATOM 2100 C CA . ASP A 1 252 ? 32.625 -1.698 2.26 1 82.19 252 ASP A CA 1
ATOM 2101 C C . ASP A 1 252 ? 31.859 -2.041 0.979 1 82.19 252 ASP A C 1
ATOM 2103 O O . ASP A 1 252 ? 32.188 -3.029 0.312 1 82.19 252 ASP A O 1
ATOM 2107 N N . LEU A 1 253 ? 30.922 -1.231 0.608 1 86.75 253 LEU A N 1
ATOM 2108 C CA . LEU A 1 253 ? 30.203 -1.433 -0.643 1 86.75 253 LEU A CA 1
ATOM 2109 C C . LEU A 1 253 ? 31.062 -1.048 -1.838 1 86.75 253 LEU A C 1
ATOM 2111 O O . LEU A 1 253 ? 31.562 0.075 -1.909 1 86.75 253 LEU A O 1
ATOM 2115 N N . ASP A 1 254 ? 31.312 -1.995 -2.725 1 92.62 254 ASP A N 1
ATOM 2116 C CA . ASP A 1 254 ? 32.094 -1.812 -3.936 1 92.62 254 ASP A CA 1
ATOM 2117 C C . ASP A 1 254 ? 31.203 -1.717 -5.172 1 92.62 254 ASP A C 1
ATOM 2119 O O . ASP A 1 254 ? 31.016 -2.705 -5.883 1 92.62 254 ASP A O 1
ATOM 2123 N N . LYS A 1 255 ? 30.797 -0.538 -5.527 1 92 255 LYS A N 1
ATOM 2124 C CA . LYS A 1 255 ? 29.844 -0.319 -6.605 1 92 255 LYS A CA 1
ATOM 2125 C C . LYS A 1 255 ? 30.438 -0.686 -7.961 1 92 255 LYS A C 1
ATOM 2127 O O . LYS A 1 255 ? 29.734 -1.142 -8.859 1 92 255 LYS A O 1
ATOM 2132 N N . LYS A 1 256 ? 31.688 -0.473 -8.039 1 95 256 LYS A N 1
ATOM 2133 C CA . LYS A 1 256 ? 32.375 -0.802 -9.289 1 95 256 LYS A CA 1
ATOM 2134 C C . LYS A 1 256 ? 32.344 -2.307 -9.547 1 95 256 LYS A C 1
ATOM 2136 O O . LYS A 1 256 ? 32.156 -2.744 -10.688 1 95 256 LYS A O 1
ATOM 2141 N N . GLN A 1 257 ? 32.562 -3.061 -8.516 1 96.06 257 GLN A N 1
ATOM 2142 C CA . GLN A 1 257 ? 32.531 -4.516 -8.625 1 96.06 257 GLN A CA 1
ATOM 2143 C C . GLN A 1 257 ? 31.125 -4.988 -9.047 1 96.06 257 GLN A C 1
ATOM 2145 O O . GLN A 1 257 ? 31 -5.891 -9.875 1 96.06 257 GLN A O 1
ATOM 2150 N N . ILE A 1 258 ? 30.125 -4.422 -8.539 1 97.19 258 ILE A N 1
ATOM 2151 C CA . ILE A 1 258 ? 28.734 -4.773 -8.859 1 97.19 258 ILE A CA 1
ATOM 2152 C C . ILE A 1 258 ? 28.438 -4.391 -10.305 1 97.19 258 ILE A C 1
ATOM 2154 O O . ILE A 1 258 ? 27.828 -5.168 -11.047 1 97.19 258 ILE A O 1
ATOM 2158 N N . GLU A 1 259 ? 28.891 -3.203 -10.656 1 97.62 259 GLU A N 1
ATOM 2159 C CA . GLU A 1 259 ? 28.672 -2.732 -12.023 1 97.62 259 GLU A CA 1
ATOM 2160 C C . GLU A 1 259 ? 29.297 -3.676 -13.039 1 97.62 259 GLU A C 1
ATOM 2162 O O . GLU A 1 259 ? 28.688 -4.023 -14.047 1 97.62 259 GLU A O 1
ATOM 2167 N N . ASN A 1 260 ? 30.516 -4.07 -12.758 1 97.62 260 ASN A N 1
ATOM 2168 C CA . ASN A 1 260 ? 31.219 -4.984 -13.648 1 97.62 260 ASN A CA 1
ATOM 2169 C C . ASN A 1 260 ? 30.5 -6.32 -13.773 1 97.62 260 ASN A C 1
ATOM 2171 O O . ASN A 1 260 ? 30.562 -6.969 -14.82 1 97.62 260 ASN A O 1
ATOM 2175 N N . PHE A 1 261 ? 29.859 -6.738 -12.812 1 97.62 261 PHE A N 1
ATOM 2176 C CA . PHE A 1 261 ? 29.141 -8.008 -12.75 1 97.62 261 PHE A CA 1
ATOM 2177 C C . PHE A 1 261 ? 27.859 -7.957 -13.57 1 97.62 261 PHE A C 1
ATOM 2179 O O . PHE A 1 261 ? 27.531 -8.922 -14.266 1 97.62 261 PHE A O 1
ATOM 2186 N N . ILE A 1 262 ? 27.188 -6.789 -13.594 1 98.56 262 ILE A N 1
ATOM 2187 C CA . ILE A 1 262 ? 25.828 -6.699 -14.109 1 98.56 262 ILE A CA 1
ATOM 2188 C C . ILE A 1 262 ? 25.844 -6.062 -15.492 1 98.56 262 ILE A C 1
ATOM 2190 O O . ILE A 1 262 ? 25.016 -6.395 -16.344 1 98.56 262 ILE A O 1
ATOM 2194 N N . LYS A 1 263 ? 26.766 -5.16 -15.758 1 98.19 263 LYS A N 1
ATOM 2195 C CA . LYS A 1 263 ? 26.766 -4.328 -16.953 1 98.19 263 LYS A CA 1
ATOM 2196 C C . LYS A 1 263 ? 26.766 -5.184 -18.219 1 98.19 263 LYS A C 1
ATOM 2198 O O . LYS A 1 263 ? 27.531 -6.133 -18.328 1 98.19 263 LYS A O 1
ATOM 2203 N N . ASP A 1 264 ? 25.812 -4.902 -19.141 1 98.25 264 ASP A N 1
ATOM 2204 C CA . ASP A 1 264 ? 25.703 -5.473 -20.469 1 98.25 264 ASP A CA 1
ATOM 2205 C C . ASP A 1 264 ? 25.344 -6.953 -20.406 1 98.25 264 ASP A C 1
ATOM 2207 O O . ASP A 1 264 ? 25.625 -7.707 -21.344 1 98.25 264 ASP A O 1
ATOM 2211 N N . LYS A 1 265 ? 24.812 -7.387 -19.297 1 98.69 265 LYS A N 1
ATOM 2212 C CA . LYS A 1 265 ? 24.406 -8.781 -19.156 1 98.69 265 LYS A CA 1
ATOM 2213 C C . LYS A 1 265 ? 22.891 -8.922 -19.266 1 98.69 265 LYS A C 1
ATOM 2215 O O . LYS A 1 265 ? 22.141 -7.973 -19 1 98.69 265 LYS A O 1
ATOM 2220 N N . ILE A 1 266 ? 22.453 -10.117 -19.719 1 98.75 266 ILE A N 1
ATOM 2221 C CA . ILE A 1 266 ? 21.047 -10.5 -19.656 1 98.75 266 ILE A CA 1
ATOM 2222 C C . ILE A 1 266 ? 20.766 -11.141 -18.297 1 98.75 266 ILE A C 1
ATOM 2224 O O . ILE A 1 266 ? 21.297 -12.203 -17.969 1 98.75 266 ILE A O 1
ATOM 2228 N N . VAL A 1 267 ? 19.922 -10.5 -17.531 1 98.88 267 VAL A N 1
ATOM 2229 C CA . VAL A 1 267 ? 19.688 -10.93 -16.156 1 98.88 267 VAL A CA 1
ATOM 2230 C C . VAL A 1 267 ? 18.25 -11.375 -15.977 1 98.88 267 VAL A C 1
ATOM 2232 O O . VAL A 1 267 ? 17.312 -10.633 -16.312 1 98.88 267 VAL A O 1
ATOM 2235 N N . LEU A 1 268 ? 18.047 -12.609 -15.555 1 98.94 268 LEU A N 1
ATOM 2236 C CA . LEU A 1 268 ? 16.734 -13.117 -15.18 1 98.94 268 LEU A CA 1
ATOM 2237 C C . LEU A 1 268 ? 16.547 -13.07 -13.664 1 98.94 268 LEU A C 1
ATOM 2239 O O . LEU A 1 268 ? 17.359 -13.609 -12.914 1 98.94 268 LEU A O 1
ATOM 2243 N N . ILE A 1 269 ? 15.547 -12.398 -13.242 1 98.88 269 ILE A N 1
ATOM 2244 C CA . ILE A 1 269 ? 15.219 -12.312 -11.82 1 98.88 269 ILE A CA 1
ATOM 2245 C C . ILE A 1 269 ? 13.883 -13 -11.555 1 98.88 269 ILE A C 1
ATOM 2247 O O . ILE A 1 269 ? 12.844 -12.578 -12.086 1 98.88 269 ILE A O 1
ATOM 2251 N N . THR A 1 270 ? 13.898 -14.109 -10.797 1 98.81 270 THR A N 1
ATOM 2252 C CA . THR A 1 270 ? 12.648 -14.711 -10.359 1 98.81 270 THR A CA 1
ATOM 2253 C C . THR A 1 270 ? 12.148 -14.055 -9.07 1 98.81 270 THR A C 1
ATOM 2255 O O . THR A 1 270 ? 12.953 -13.609 -8.25 1 98.81 270 THR A O 1
ATOM 2258 N N . GLY A 1 271 ? 10.797 -14.078 -8.883 1 98.06 271 GLY A N 1
ATOM 2259 C CA . GLY A 1 271 ? 10.273 -13.273 -7.785 1 98.06 271 GLY A CA 1
ATOM 2260 C C . GLY A 1 271 ? 10.555 -11.797 -7.938 1 98.06 271 GLY A C 1
ATOM 2261 O O . GLY A 1 271 ? 10.836 -11.109 -6.953 1 98.06 271 GLY A O 1
ATOM 2262 N N . ALA A 1 272 ? 10.484 -11.297 -9.148 1 98.12 272 ALA A N 1
ATOM 2263 C CA . ALA A 1 272 ? 10.977 -9.969 -9.5 1 98.12 272 ALA A CA 1
ATOM 2264 C C . ALA A 1 272 ? 10.078 -8.883 -8.922 1 98.12 272 ALA A C 1
ATOM 2266 O O . ALA A 1 272 ? 10.484 -7.723 -8.805 1 98.12 272 ALA A O 1
ATOM 2267 N N . GLY A 1 273 ? 8.906 -9.211 -8.617 1 95.56 273 GLY A N 1
ATOM 2268 C CA . GLY A 1 273 ? 7.984 -8.219 -8.102 1 95.56 273 GLY A CA 1
ATOM 2269 C C . GLY A 1 273 ? 7.922 -8.195 -6.586 1 95.56 273 GLY A C 1
ATOM 2270 O O . GLY A 1 273 ? 7.262 -7.336 -5.996 1 95.56 273 GLY A O 1
ATOM 2271 N N . GLY A 1 274 ? 8.562 -9.125 -5.934 1 95.25 274 GLY A N 1
ATOM 2272 C CA . GLY A 1 274 ? 8.617 -9.148 -4.48 1 95.25 274 GLY A CA 1
ATOM 2273 C C . GLY A 1 274 ? 9.523 -8.078 -3.904 1 95.25 274 GLY A C 1
ATOM 2274 O O . GLY A 1 274 ? 10.125 -7.297 -4.648 1 95.25 274 GLY A O 1
ATOM 2275 N N . SER A 1 275 ? 9.672 -8.047 -2.613 1 94.19 275 SER A N 1
ATOM 2276 C CA . SER A 1 275 ? 10.445 -7.012 -1.938 1 94.19 275 SER A CA 1
ATOM 2277 C C . SER A 1 275 ? 11.906 -7.047 -2.361 1 94.19 275 SER A C 1
ATOM 2279 O O . SER A 1 275 ? 12.477 -6.02 -2.75 1 94.19 275 SER A O 1
ATOM 2281 N N . ILE A 1 276 ? 12.523 -8.227 -2.299 1 95.94 276 ILE A N 1
ATOM 2282 C CA . ILE A 1 276 ? 13.93 -8.375 -2.65 1 95.94 276 ILE A CA 1
ATOM 2283 C C . ILE A 1 276 ? 14.086 -8.344 -4.168 1 95.94 276 ILE A C 1
ATOM 2285 O O . ILE A 1 276 ? 14.93 -7.621 -4.695 1 95.94 276 ILE A O 1
ATOM 2289 N N . GLY A 1 277 ? 13.266 -9.047 -4.844 1 97.94 277 GLY A N 1
ATOM 2290 C CA . GLY A 1 277 ? 13.344 -9.141 -6.293 1 97.94 277 GLY A CA 1
ATOM 2291 C C . GLY A 1 277 ? 13.188 -7.805 -6.984 1 97.94 277 GLY A C 1
ATOM 2292 O O . GLY A 1 277 ? 13.891 -7.516 -7.957 1 97.94 277 GLY A O 1
ATOM 2293 N N . SER A 1 278 ? 12.242 -7.043 -6.52 1 97.19 278 SER A N 1
ATOM 2294 C CA . SER A 1 278 ? 12.016 -5.746 -7.148 1 97.19 278 SER A CA 1
ATOM 2295 C C . SER A 1 278 ? 13.211 -4.82 -6.953 1 97.19 278 SER A C 1
ATOM 2297 O O . SER A 1 278 ? 13.609 -4.113 -7.879 1 97.19 278 SER A O 1
ATOM 2299 N N . GLU A 1 279 ? 13.766 -4.863 -5.738 1 95.75 279 GLU A N 1
ATOM 2300 C CA . GLU A 1 279 ? 14.945 -4.039 -5.48 1 95.75 279 GLU A CA 1
ATOM 2301 C C . GLU A 1 279 ? 16.125 -4.492 -6.328 1 95.75 279 GLU A C 1
ATOM 2303 O O . GLU A 1 279 ? 16.875 -3.664 -6.859 1 95.75 279 GLU A O 1
ATOM 2308 N N . ILE A 1 280 ? 16.297 -5.754 -6.461 1 98.12 280 ILE A N 1
ATOM 2309 C CA . ILE A 1 280 ? 17.359 -6.281 -7.305 1 98.12 280 ILE A CA 1
ATOM 2310 C C . ILE A 1 280 ? 17.156 -5.832 -8.75 1 98.12 280 ILE A C 1
ATOM 2312 O O . ILE A 1 280 ? 18.109 -5.449 -9.43 1 98.12 280 ILE A O 1
ATOM 2316 N N . SER A 1 281 ? 15.914 -5.906 -9.18 1 98.12 281 SER A N 1
ATOM 2317 C CA . SER A 1 281 ? 15.578 -5.457 -10.531 1 98.12 281 SER A CA 1
ATOM 2318 C C . SER A 1 281 ? 15.961 -3.994 -10.734 1 98.12 281 SER A C 1
ATOM 2320 O O . SER A 1 281 ? 16.547 -3.639 -11.766 1 98.12 281 SER A O 1
ATOM 2322 N N . ARG A 1 282 ? 15.672 -3.164 -9.773 1 96.25 282 ARG A N 1
ATOM 2323 C CA . ARG A 1 282 ? 16 -1.745 -9.836 1 96.25 282 ARG A CA 1
ATOM 2324 C C . ARG A 1 282 ? 17.516 -1.544 -9.945 1 96.25 282 ARG A C 1
ATOM 2326 O O . ARG A 1 282 ? 17.984 -0.778 -10.797 1 96.25 282 ARG A O 1
ATOM 2333 N N . GLN A 1 283 ? 18.188 -2.223 -9.102 1 95.94 283 GLN A N 1
ATOM 2334 C CA . GLN A 1 283 ? 19.641 -2.057 -9.055 1 95.94 283 GLN A CA 1
ATOM 2335 C C . GLN A 1 283 ? 20.297 -2.58 -10.328 1 95.94 283 GLN A C 1
ATOM 2337 O O . GLN A 1 283 ? 21.219 -1.96 -10.852 1 95.94 283 GLN A O 1
ATOM 2342 N N . CYS A 1 284 ? 19.828 -3.684 -10.82 1 98.12 284 CYS A N 1
ATOM 2343 C CA . CYS A 1 284 ? 20.375 -4.223 -12.062 1 98.12 284 CYS A CA 1
ATOM 2344 C C . CYS A 1 284 ? 20.188 -3.244 -13.211 1 98.12 284 CYS A C 1
ATOM 2346 O O . CYS A 1 284 ? 21.062 -3.109 -14.07 1 98.12 284 CYS A O 1
ATOM 2348 N N . LYS A 1 285 ? 19 -2.629 -13.258 1 96.62 285 LYS A N 1
ATOM 2349 C CA . LYS A 1 285 ? 18.75 -1.619 -14.289 1 96.62 285 LYS A CA 1
ATOM 2350 C C . LYS A 1 285 ? 19.75 -0.466 -14.164 1 96.62 285 LYS A C 1
ATOM 2352 O O . LYS A 1 285 ? 20.328 -0.033 -15.164 1 96.62 285 LYS A O 1
ATOM 2357 N N . VAL A 1 286 ? 20.016 -0.006 -12.945 1 94 286 VAL A N 1
ATOM 2358 C CA . VAL A 1 286 ? 20.891 1.124 -12.656 1 94 286 VAL A CA 1
ATOM 2359 C C . VAL A 1 286 ? 22.328 0.768 -13.023 1 94 286 VAL A C 1
ATOM 2361 O O . VAL A 1 286 ? 23.062 1.603 -13.555 1 94 286 VAL A O 1
ATOM 2364 N N . TYR A 1 287 ? 22.703 -0.486 -12.758 1 96.44 287 TYR A N 1
ATOM 2365 C CA . TYR A 1 287 ? 24.078 -0.913 -12.984 1 96.44 287 TYR A CA 1
ATOM 2366 C C . TYR A 1 287 ? 24.297 -1.287 -14.445 1 96.44 287 TYR A C 1
ATOM 2368 O O . TYR A 1 287 ? 25.391 -1.74 -14.82 1 96.44 287 TYR A O 1
ATOM 2376 N N . GLY A 1 288 ? 23.25 -1.21 -15.289 1 96.5 288 GLY A N 1
ATOM 2377 C CA . GLY A 1 288 ? 23.453 -1.238 -16.734 1 96.5 288 GLY A CA 1
ATOM 2378 C C . GLY A 1 288 ? 23.203 -2.605 -17.344 1 96.5 288 GLY A C 1
ATOM 2379 O O . GLY A 1 288 ? 23.797 -2.949 -18.359 1 96.5 288 GLY A O 1
ATOM 2380 N N . ALA A 1 289 ? 22.344 -3.393 -16.812 1 98.06 289 ALA A N 1
ATOM 2381 C CA . ALA A 1 289 ? 21.984 -4.664 -17.438 1 98.06 289 ALA A CA 1
ATOM 2382 C C . ALA A 1 289 ? 21.5 -4.461 -18.875 1 98.06 289 ALA A C 1
ATOM 2384 O O . ALA A 1 289 ? 20.781 -3.508 -19.156 1 98.06 289 ALA A O 1
ATOM 2385 N N . LYS A 1 290 ? 21.875 -5.297 -19.781 1 98.06 290 LYS A N 1
ATOM 2386 C CA . LYS A 1 290 ? 21.469 -5.227 -21.172 1 98.06 290 LYS A CA 1
ATOM 2387 C C . LYS A 1 290 ? 19.969 -5.523 -21.312 1 98.06 290 LYS A C 1
ATOM 2389 O O . LYS A 1 290 ? 19.281 -4.867 -22.094 1 98.06 290 LYS A O 1
ATOM 2394 N N . GLN A 1 291 ? 19.578 -6.539 -20.625 1 98.19 291 GLN A N 1
ATOM 2395 C CA . GLN A 1 291 ? 18.188 -6.953 -20.625 1 98.19 291 GLN A CA 1
ATOM 2396 C C . GLN A 1 291 ? 17.781 -7.504 -19.25 1 98.19 291 GLN A C 1
ATOM 2398 O O . GLN A 1 291 ? 18.531 -8.242 -18.625 1 98.19 291 GLN A O 1
ATOM 2403 N N . LEU A 1 292 ? 16.641 -7.082 -18.844 1 98.44 292 LEU A N 1
ATOM 2404 C CA . LEU A 1 292 ? 16.062 -7.566 -17.594 1 98.44 292 LEU A CA 1
ATOM 2405 C C . LEU A 1 292 ? 14.82 -8.414 -17.844 1 98.44 292 LEU A C 1
ATOM 2407 O O . LEU A 1 292 ? 13.844 -7.93 -18.422 1 98.44 292 LEU A O 1
ATOM 2411 N N . ILE A 1 293 ? 14.898 -9.656 -17.516 1 98.62 293 ILE A N 1
ATOM 2412 C CA . ILE A 1 293 ? 13.75 -10.555 -17.594 1 98.62 293 ILE A CA 1
ATOM 2413 C C . ILE A 1 293 ? 13.125 -10.688 -16.203 1 98.62 293 ILE A C 1
ATOM 2415 O O . ILE A 1 293 ? 13.688 -11.344 -15.32 1 98.62 293 ILE A O 1
ATOM 2419 N N . LEU A 1 294 ? 11.977 -10.086 -16.016 1 98.56 294 LEU A N 1
ATOM 2420 C CA . LEU A 1 294 ? 11.305 -10.062 -14.711 1 98.56 294 LEU A CA 1
ATOM 2421 C C . LEU A 1 294 ? 10.242 -11.156 -14.633 1 98.56 294 LEU A C 1
ATOM 2423 O O . LEU A 1 294 ? 9.18 -11.031 -15.242 1 98.56 294 LEU A O 1
ATOM 2427 N N . LEU A 1 295 ? 10.539 -12.18 -13.859 1 98.62 295 LEU A N 1
ATOM 2428 C CA . LEU A 1 295 ? 9.648 -13.32 -13.75 1 98.62 295 LEU A CA 1
ATOM 2429 C C . LEU A 1 295 ? 8.953 -13.352 -12.391 1 98.62 295 LEU A C 1
ATOM 2431 O O . LEU A 1 295 ? 9.617 -13.273 -11.352 1 98.62 295 LEU A O 1
ATOM 2435 N N . ASP A 1 296 ? 7.684 -13.367 -12.391 1 97.75 296 ASP A N 1
ATOM 2436 C CA . ASP A 1 296 ? 6.867 -13.445 -11.18 1 97.75 296 ASP A CA 1
ATOM 2437 C C . ASP A 1 296 ? 5.5 -14.055 -11.477 1 97.75 296 ASP A C 1
ATOM 2439 O O . ASP A 1 296 ? 4.922 -13.797 -12.539 1 97.75 296 ASP A O 1
ATOM 2443 N N . HIS A 1 297 ? 5.031 -14.82 -10.562 1 95.75 297 HIS A N 1
ATOM 2444 C CA . HIS A 1 297 ? 3.721 -15.414 -10.812 1 95.75 297 HIS A CA 1
ATOM 2445 C C . HIS A 1 297 ? 2.604 -14.477 -10.359 1 95.75 297 HIS A C 1
ATOM 2447 O O . HIS A 1 297 ? 1.444 -14.664 -10.734 1 95.75 297 HIS A O 1
ATOM 2453 N N . SER A 1 298 ? 2.896 -13.586 -9.484 1 94.44 298 SER A N 1
ATOM 2454 C CA . SER A 1 298 ? 1.896 -12.617 -9.047 1 94.44 298 SER A CA 1
ATOM 2455 C C . SER A 1 298 ? 1.698 -11.516 -10.078 1 94.44 298 SER A C 1
ATOM 2457 O O . SER A 1 298 ? 2.617 -10.742 -10.352 1 94.44 298 SER A O 1
ATOM 2459 N N . GLU A 1 299 ? 0.496 -11.414 -10.547 1 94.62 299 GLU A N 1
ATOM 2460 C CA . GLU A 1 299 ? 0.157 -10.406 -11.555 1 94.62 299 GLU A CA 1
ATOM 2461 C C . GLU A 1 299 ? 0.386 -8.992 -11.023 1 94.62 299 GLU A C 1
ATOM 2463 O O . GLU A 1 299 ? 0.982 -8.156 -11.703 1 94.62 299 GLU A O 1
ATOM 2468 N N . PHE A 1 300 ? -0.052 -8.781 -9.875 1 92.12 300 PHE A N 1
ATOM 2469 C CA . PHE A 1 300 ? 0.043 -7.445 -9.305 1 92.12 300 PHE A CA 1
ATOM 2470 C C . PHE A 1 300 ? 1.498 -7.066 -9.055 1 92.12 300 PHE A C 1
ATOM 2472 O O . PHE A 1 300 ? 1.895 -5.922 -9.289 1 92.12 300 PHE A O 1
ATOM 2479 N N . ASN A 1 301 ? 2.26 -7.996 -8.453 1 94.19 301 ASN A N 1
ATOM 2480 C CA . ASN A 1 301 ? 3.672 -7.73 -8.203 1 94.19 301 ASN A CA 1
ATOM 2481 C C . ASN A 1 301 ? 4.402 -7.352 -9.492 1 94.19 301 ASN A C 1
ATOM 2483 O O . ASN A 1 301 ? 5.176 -6.395 -9.516 1 94.19 301 ASN A O 1
ATOM 2487 N N . LEU A 1 302 ? 4.129 -8.117 -10.5 1 95.06 302 LEU A N 1
ATOM 2488 C CA . LEU A 1 302 ? 4.773 -7.863 -11.781 1 95.06 302 LEU A CA 1
ATOM 2489 C C . LEU A 1 302 ? 4.324 -6.523 -12.359 1 95.06 302 LEU A C 1
ATOM 2491 O O . LEU A 1 302 ? 5.145 -5.754 -12.859 1 95.06 302 LEU A O 1
ATOM 2495 N N . TYR A 1 303 ? 3.039 -6.215 -12.289 1 93.19 303 TYR A N 1
ATOM 2496 C CA . TYR A 1 303 ? 2.49 -4.938 -12.742 1 93.19 303 TYR A CA 1
ATOM 2497 C C . TYR A 1 303 ? 3.178 -3.773 -12.039 1 93.19 303 TYR A C 1
ATOM 2499 O O . TYR A 1 303 ? 3.58 -2.803 -12.68 1 93.19 303 TYR A O 1
ATOM 2507 N N . SER A 1 304 ? 3.287 -3.904 -10.766 1 92.69 304 SER A N 1
ATOM 2508 C CA . SER A 1 304 ? 3.82 -2.83 -9.938 1 92.69 304 SER A CA 1
ATOM 2509 C C . SER A 1 304 ? 5.254 -2.49 -10.32 1 92.69 304 SER A C 1
ATOM 2511 O O . SER A 1 304 ? 5.602 -1.316 -10.469 1 92.69 304 SER A O 1
ATOM 2513 N N . ILE A 1 305 ? 6.086 -3.494 -10.5 1 94.19 305 ILE A N 1
ATOM 2514 C CA . ILE A 1 305 ? 7.488 -3.244 -10.812 1 94.19 305 ILE A CA 1
ATOM 2515 C C . ILE A 1 305 ? 7.613 -2.73 -12.242 1 94.19 305 ILE A C 1
ATOM 2517 O O . ILE A 1 305 ? 8.484 -1.907 -12.539 1 94.19 305 ILE A O 1
ATOM 2521 N N . LEU A 1 306 ? 6.738 -3.098 -13.109 1 92.81 306 LEU A N 1
ATOM 2522 C CA . LEU A 1 306 ? 6.789 -2.662 -14.508 1 92.81 306 LEU A CA 1
ATOM 2523 C C . LEU A 1 306 ? 6.379 -1.198 -14.633 1 92.81 306 LEU A C 1
ATOM 2525 O O . LEU A 1 306 ? 6.828 -0.502 -15.547 1 92.81 306 LEU A O 1
ATOM 2529 N N . GLU A 1 307 ? 5.453 -0.772 -13.773 1 87.94 307 GLU A N 1
ATOM 2530 C CA . GLU A 1 307 ? 5.062 0.634 -13.766 1 87.94 307 GLU A CA 1
ATOM 2531 C C . GLU A 1 307 ? 6.238 1.529 -13.375 1 87.94 307 GLU A C 1
ATOM 2533 O O . GLU A 1 307 ? 6.316 2.68 -13.812 1 87.94 307 GLU A O 1
ATOM 2538 N N . GLU A 1 308 ? 7.105 0.897 -12.625 1 86.81 308 GLU A N 1
ATOM 2539 C CA . GLU A 1 308 ? 8.273 1.643 -12.164 1 86.81 308 GLU A CA 1
ATOM 2540 C C . GLU A 1 308 ? 9.414 1.567 -13.172 1 86.81 308 GLU A C 1
ATOM 2542 O O . GLU A 1 308 ? 10.031 2.584 -13.484 1 86.81 308 GLU A O 1
ATOM 2547 N N . LEU A 1 309 ? 9.664 0.302 -13.555 1 91.75 309 LEU A N 1
ATOM 2548 C CA . LEU A 1 309 ? 10.797 0.057 -14.453 1 91.75 309 LEU A CA 1
ATOM 2549 C C . LEU A 1 309 ? 10.336 0.005 -15.906 1 91.75 309 LEU A C 1
ATOM 2551 O O . LEU A 1 309 ? 10.023 -1.068 -16.422 1 91.75 309 LEU A O 1
ATOM 2555 N N . LYS A 1 310 ? 10.312 1.13 -16.5 1 83 310 LYS A N 1
ATOM 2556 C CA . LYS A 1 310 ? 9.891 1.187 -17.891 1 83 310 LYS A CA 1
ATOM 2557 C C . LYS A 1 310 ? 11.078 1.039 -18.828 1 83 310 LYS A C 1
ATOM 2559 O O . LYS A 1 310 ? 12.211 1.333 -18.453 1 83 310 LYS A O 1
ATOM 2564 N N . GLY A 1 311 ? 10.867 0.41 -19.984 1 86 311 GLY A N 1
ATOM 2565 C CA . GLY A 1 311 ? 11.906 0.307 -21 1 86 311 GLY A CA 1
ATOM 2566 C C . GLY A 1 311 ? 11.719 -0.885 -21.922 1 86 311 GLY A C 1
ATOM 2567 O O . GLY A 1 311 ? 11.094 -1.877 -21.547 1 86 311 GLY A O 1
ATOM 2568 N N . GLU A 1 312 ? 12.273 -0.758 -23.047 1 85.06 312 GLU A N 1
ATOM 2569 C CA . GLU A 1 312 ? 12.156 -1.811 -24.047 1 85.06 312 GLU A CA 1
ATOM 2570 C C . GLU A 1 312 ? 12.961 -3.043 -23.656 1 85.06 312 GLU A C 1
ATOM 2572 O O . GLU A 1 312 ? 12.68 -4.148 -24.109 1 85.06 312 GLU A O 1
ATOM 2577 N N . ASN A 1 313 ? 13.938 -2.814 -22.797 1 94.5 313 ASN A N 1
ATOM 2578 C CA . ASN A 1 313 ? 14.805 -3.928 -22.422 1 94.5 313 ASN A CA 1
ATOM 2579 C C . ASN A 1 313 ? 14.312 -4.613 -21.141 1 94.5 313 ASN A C 1
ATOM 2581 O O . ASN A 1 313 ? 15.016 -5.441 -20.562 1 94.5 313 ASN A O 1
ATOM 2585 N N . VAL A 1 314 ? 13.188 -4.32 -20.688 1 96.44 314 VAL A N 1
ATOM 2586 C CA . VAL A 1 314 ? 12.555 -4.957 -19.547 1 96.44 314 VAL A CA 1
ATOM 2587 C C . VAL A 1 314 ? 11.406 -5.844 -20 1 96.44 314 VAL A C 1
ATOM 2589 O O . VAL A 1 314 ? 10.445 -5.363 -20.609 1 96.44 314 VAL A O 1
ATOM 2592 N N . VAL A 1 315 ? 11.453 -7.109 -19.734 1 95.94 315 VAL A N 1
ATOM 2593 C CA . VAL A 1 315 ? 10.484 -8.078 -20.25 1 95.94 315 VAL A CA 1
ATOM 2594 C C . VAL A 1 315 ? 9.727 -8.703 -19.078 1 95.94 315 VAL A C 1
ATOM 2596 O O . VAL A 1 315 ? 10.328 -9.312 -18.188 1 95.94 315 VAL A O 1
ATOM 2599 N N . PRO A 1 316 ? 8.445 -8.555 -19.047 1 96.31 316 PRO A N 1
ATOM 2600 C CA . PRO A 1 316 ? 7.656 -9.195 -17.984 1 96.31 316 PRO A CA 1
ATOM 2601 C C . PRO A 1 316 ? 7.285 -10.641 -18.328 1 96.31 316 PRO A C 1
ATOM 2603 O O . PRO A 1 316 ? 6.793 -10.922 -19.422 1 96.31 316 PRO A O 1
ATOM 2606 N N . ILE A 1 317 ? 7.562 -11.562 -17.438 1 97.5 317 ILE A N 1
ATOM 2607 C CA . ILE A 1 317 ? 7.215 -12.969 -17.578 1 97.5 317 ILE A CA 1
ATOM 2608 C C . ILE A 1 317 ? 6.332 -13.398 -16.406 1 97.5 317 ILE A C 1
ATOM 2610 O O . ILE A 1 317 ? 6.812 -13.539 -15.281 1 97.5 317 ILE A O 1
ATOM 2614 N N . MET A 1 318 ? 5.09 -13.625 -16.703 1 96.31 318 MET A N 1
ATOM 2615 C CA . MET A 1 318 ? 4.121 -14.016 -15.688 1 96.31 318 MET A CA 1
ATOM 2616 C C . MET A 1 318 ? 4.031 -15.531 -15.57 1 96.31 318 MET A C 1
ATOM 2618 O O . MET A 1 318 ? 3.1 -16.141 -16.094 1 96.31 318 MET A O 1
ATOM 2622 N N . GLN A 1 319 ? 4.992 -16.125 -14.828 1 96.31 319 GLN A N 1
ATOM 2623 C CA . GLN A 1 319 ? 5.109 -17.578 -14.719 1 96.31 319 GLN A CA 1
ATOM 2624 C C . GLN A 1 319 ? 5.461 -18 -13.297 1 96.31 319 GLN A C 1
ATOM 2626 O O . GLN A 1 319 ? 5.898 -17.188 -12.492 1 96.31 319 GLN A O 1
ATOM 2631 N N . SER A 1 320 ? 5.133 -19.219 -13.016 1 96.06 320 SER A N 1
ATOM 2632 C CA . SER A 1 320 ? 5.559 -19.844 -11.766 1 96.06 320 SER A CA 1
ATOM 2633 C C . SER A 1 320 ? 6.844 -20.641 -11.953 1 96.06 320 SER A C 1
ATOM 2635 O O . SER A 1 320 ? 7.016 -21.312 -12.977 1 96.06 320 SER A O 1
ATOM 2637 N N . VAL A 1 321 ? 7.684 -20.641 -10.969 1 97.81 321 VAL A N 1
ATOM 2638 C CA . VAL A 1 321 ? 8.938 -21.375 -11.047 1 97.81 321 VAL A CA 1
ATOM 2639 C C . VAL A 1 321 ? 8.648 -22.875 -10.922 1 97.81 321 VAL A C 1
ATOM 2641 O O . VAL A 1 321 ? 9.516 -23.703 -11.211 1 97.81 321 VAL A O 1
ATOM 2644 N N . ARG A 1 322 ? 7.445 -23.219 -10.586 1 96.06 322 ARG A N 1
ATOM 2645 C CA . ARG A 1 322 ? 7.055 -24.609 -10.445 1 96.06 322 ARG A CA 1
ATOM 2646 C C . ARG A 1 322 ? 6.801 -25.25 -11.805 1 96.06 322 ARG A C 1
ATOM 2648 O O . ARG A 1 322 ? 6.797 -26.484 -11.922 1 96.06 322 ARG A O 1
ATOM 2655 N N . ASP A 1 323 ? 6.48 -24.422 -12.797 1 94.88 323 ASP A N 1
ATOM 2656 C CA . ASP A 1 323 ? 6.152 -24.906 -14.133 1 94.88 323 ASP A CA 1
ATOM 2657 C C . ASP A 1 323 ? 7.406 -25.031 -14.992 1 94.88 323 ASP A C 1
ATOM 2659 O O . ASP A 1 323 ? 7.762 -24.109 -15.727 1 94.88 323 ASP A O 1
ATOM 2663 N N . ILE A 1 324 ? 7.926 -26.203 -15.008 1 96.44 324 ILE A N 1
ATOM 2664 C CA . ILE A 1 324 ? 9.227 -26.422 -15.625 1 96.44 324 ILE A CA 1
ATOM 2665 C C . ILE A 1 324 ? 9.133 -26.172 -17.125 1 96.44 324 ILE A C 1
ATOM 2667 O O . ILE A 1 324 ? 10.078 -25.672 -17.75 1 96.44 324 ILE A O 1
ATOM 2671 N N . LYS A 1 325 ? 8.008 -26.516 -17.75 1 94 325 LYS A N 1
ATOM 2672 C CA . LYS A 1 325 ? 7.855 -26.328 -19.188 1 94 325 LYS A CA 1
ATOM 2673 C C . LYS A 1 325 ? 7.824 -24.844 -19.562 1 94 325 LYS A C 1
ATOM 2675 O O . LYS A 1 325 ? 8.5 -24.422 -20.484 1 94 325 LYS A O 1
ATOM 2680 N N . ALA A 1 326 ? 7.051 -24.156 -18.812 1 94.12 326 ALA A N 1
ATOM 2681 C CA . ALA A 1 326 ? 6.977 -22.719 -19.047 1 94.12 326 ALA A CA 1
ATOM 2682 C C . ALA A 1 326 ? 8.328 -22.047 -18.812 1 94.12 326 ALA A C 1
ATOM 2684 O O . ALA A 1 326 ? 8.758 -21.203 -19.594 1 94.12 326 ALA A O 1
ATOM 2685 N N . LEU A 1 327 ? 8.984 -22.453 -17.766 1 97.38 327 LEU A N 1
ATOM 2686 C CA . LEU A 1 327 ? 10.281 -21.891 -17.422 1 97.38 327 LEU A CA 1
ATOM 2687 C C . LEU A 1 327 ? 11.312 -22.188 -18.5 1 97.38 327 LEU A C 1
ATOM 2689 O O . LEU A 1 327 ? 12.125 -21.312 -18.844 1 97.38 327 LEU A O 1
ATOM 2693 N N . GLU A 1 328 ? 11.266 -23.359 -18.969 1 97.88 328 GLU A N 1
ATOM 2694 C CA . GLU A 1 328 ? 12.234 -23.75 -19.984 1 97.88 328 GLU A CA 1
ATOM 2695 C C . GLU A 1 328 ? 12.07 -22.922 -21.25 1 97.88 328 GLU A C 1
ATOM 2697 O O . GLU A 1 328 ? 13.062 -22.547 -21.891 1 97.88 328 GLU A O 1
ATOM 2702 N N . SER A 1 329 ? 10.812 -22.625 -21.609 1 95.75 329 SER A N 1
ATOM 2703 C CA . SER A 1 329 ? 10.57 -21.781 -22.766 1 95.75 329 SER A CA 1
ATOM 2704 C C . SER A 1 329 ? 11.211 -20.406 -22.594 1 95.75 329 SER A C 1
ATOM 2706 O O . SER A 1 329 ? 11.727 -19.828 -23.547 1 95.75 329 SER A O 1
ATOM 2708 N N . THR A 1 330 ? 11.156 -19.906 -21.422 1 97.25 330 THR A N 1
ATOM 2709 C CA . THR A 1 330 ? 11.742 -18.609 -21.109 1 97.25 330 THR A CA 1
ATOM 2710 C C . THR A 1 330 ? 13.266 -18.656 -21.203 1 97.25 330 THR A C 1
ATOM 2712 O O . THR A 1 330 ? 13.891 -17.781 -21.797 1 97.25 330 THR A O 1
ATOM 2715 N N . PHE A 1 331 ? 13.898 -19.703 -20.672 1 98.5 331 PHE A N 1
ATOM 2716 C CA . PHE A 1 331 ? 15.352 -19.875 -20.734 1 98.5 331 PHE A CA 1
ATOM 2717 C C . PHE A 1 331 ? 15.812 -20.016 -22.172 1 98.5 331 PHE A C 1
ATOM 2719 O O . PHE A 1 331 ? 16.828 -19.453 -22.578 1 98.5 331 PHE A O 1
ATOM 2726 N N . GLU A 1 332 ? 15.031 -20.781 -22.922 1 98.19 332 GLU A N 1
ATOM 2727 C CA . GLU A 1 332 ? 15.367 -21.031 -24.312 1 98.19 332 GLU A CA 1
ATOM 2728 C C . GLU A 1 332 ? 15.312 -19.734 -25.125 1 98.19 332 GLU A C 1
ATOM 2730 O O . GLU A 1 332 ? 16.188 -19.469 -25.953 1 98.19 332 GLU A O 1
ATOM 2735 N N . LYS A 1 333 ? 14.32 -18.969 -24.859 1 97 333 LYS A N 1
ATOM 2736 C CA . LYS A 1 333 ? 14.07 -17.766 -25.641 1 97 333 LYS A CA 1
ATOM 2737 C C . LYS A 1 333 ? 15.086 -16.672 -25.312 1 97 333 LYS A C 1
ATOM 2739 O O . LYS A 1 333 ? 15.609 -16.016 -26.219 1 97 333 LYS A O 1
ATOM 2744 N N . TYR A 1 334 ? 15.445 -16.516 -24 1 97.69 334 TYR A N 1
ATOM 2745 C CA . TYR A 1 334 ? 16.188 -15.312 -23.625 1 97.69 334 TYR A CA 1
ATOM 2746 C C . TYR A 1 334 ? 17.625 -15.648 -23.266 1 97.69 334 TYR A C 1
ATOM 2748 O O . TYR A 1 334 ? 18.484 -14.758 -23.234 1 97.69 334 TYR A O 1
ATOM 2756 N N . LYS A 1 335 ? 17.922 -16.844 -22.891 1 98.31 335 LYS A N 1
ATOM 2757 C CA . LYS A 1 335 ? 19.281 -17.312 -22.594 1 98.31 335 LYS A CA 1
ATOM 2758 C C . LYS A 1 335 ? 19.969 -16.391 -21.594 1 98.31 335 LYS A C 1
ATOM 2760 O O . LYS A 1 335 ? 21.016 -15.828 -21.875 1 98.31 335 LYS A O 1
ATOM 2765 N N . PRO A 1 336 ? 19.406 -16.312 -20.422 1 98.69 336 PRO A N 1
ATOM 2766 C CA . PRO A 1 336 ? 20 -15.414 -19.438 1 98.69 336 PRO A CA 1
ATOM 2767 C C . PRO A 1 336 ? 21.438 -15.789 -19.062 1 98.69 336 PRO A C 1
ATOM 2769 O O . PRO A 1 336 ? 21.766 -16.969 -18.984 1 98.69 336 PRO A O 1
ATOM 2772 N N . GLN A 1 337 ? 22.281 -14.789 -18.844 1 98.81 337 GLN A N 1
ATOM 2773 C CA . GLN A 1 337 ? 23.672 -14.977 -18.406 1 98.81 337 GLN A CA 1
ATOM 2774 C C . GLN A 1 337 ? 23.766 -15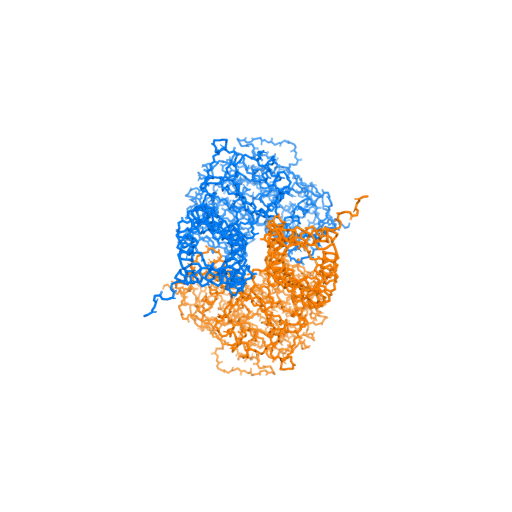.039 -16.891 1 98.81 337 GLN A C 1
ATOM 2776 O O . GLN A 1 337 ? 24.609 -15.75 -16.344 1 98.81 337 GLN A O 1
ATOM 2781 N N . ILE A 1 338 ? 22.984 -14.273 -16.219 1 98.88 338 ILE A N 1
ATOM 2782 C CA . ILE A 1 338 ? 22.891 -14.25 -14.758 1 98.88 338 ILE A CA 1
ATOM 2783 C C . ILE A 1 338 ? 21.469 -14.531 -14.328 1 98.88 338 ILE A C 1
ATOM 2785 O O . ILE A 1 338 ? 20.516 -13.977 -14.883 1 98.88 338 ILE A O 1
ATOM 2789 N N . VAL A 1 339 ? 21.281 -15.438 -13.406 1 98.94 339 VAL A N 1
ATOM 2790 C CA . VAL A 1 339 ? 19.969 -15.734 -12.828 1 98.94 339 VAL A CA 1
ATOM 2791 C C . VAL A 1 339 ? 20 -15.438 -11.328 1 98.94 339 VAL A C 1
ATOM 2793 O O . VAL A 1 339 ? 20.797 -16.016 -10.586 1 98.94 339 VAL A O 1
ATOM 2796 N N . ILE A 1 340 ? 19.234 -14.531 -10.938 1 98.94 340 ILE A N 1
ATOM 2797 C CA . ILE A 1 340 ? 19.047 -14.234 -9.523 1 98.94 340 ILE A CA 1
ATOM 2798 C C . ILE A 1 340 ? 17.703 -14.773 -9.047 1 98.94 340 ILE A C 1
ATOM 2800 O O . ILE A 1 340 ? 16.656 -14.266 -9.445 1 98.94 340 ILE A O 1
ATOM 2804 N N . HIS A 1 341 ? 17.734 -15.75 -8.211 1 98.88 341 HIS A N 1
ATOM 2805 C CA . HIS A 1 341 ? 16.547 -16.469 -7.789 1 98.88 341 HIS A CA 1
ATOM 2806 C C . HIS A 1 341 ? 16.031 -15.953 -6.445 1 98.88 341 HIS A C 1
ATOM 2808 O O . HIS A 1 341 ? 16.422 -16.469 -5.395 1 98.88 341 HIS A O 1
ATOM 2814 N N . ALA A 1 342 ? 15.031 -15.07 -6.516 1 98.44 342 ALA A N 1
ATOM 2815 C CA . ALA A 1 342 ? 14.461 -14.477 -5.312 1 98.44 342 ALA A CA 1
ATOM 2816 C C . ALA A 1 342 ? 13.062 -15.016 -5.047 1 98.44 342 ALA A C 1
ATOM 2818 O O . ALA A 1 342 ? 12.445 -14.688 -4.027 1 98.44 342 ALA A O 1
ATOM 2819 N N . ALA A 1 343 ? 12.562 -15.867 -5.879 1 98.25 343 ALA A N 1
ATOM 2820 C CA . ALA A 1 343 ? 11.219 -16.406 -5.703 1 98.25 343 ALA A CA 1
ATOM 2821 C C . ALA A 1 343 ? 11.18 -17.406 -4.551 1 98.25 343 ALA A C 1
ATOM 2823 O O . ALA A 1 343 ? 11.961 -18.359 -4.52 1 98.25 343 ALA A O 1
ATOM 2824 N N . ALA A 1 344 ? 10.328 -17.203 -3.609 1 97.5 344 ALA A N 1
ATOM 2825 C CA . ALA A 1 344 ? 10.078 -18.109 -2.494 1 97.5 344 ALA A CA 1
ATOM 2826 C C . ALA A 1 344 ? 8.875 -17.672 -1.678 1 97.5 344 ALA A C 1
ATOM 2828 O O . ALA A 1 344 ? 8.555 -16.484 -1.637 1 97.5 344 ALA A O 1
ATOM 2829 N N . TYR A 1 345 ? 8.203 -18.688 -1.158 1 96.12 345 TYR A N 1
ATOM 2830 C CA . TYR A 1 345 ? 7.289 -18.359 -0.07 1 96.12 345 TYR A CA 1
ATOM 2831 C C . TYR A 1 345 ? 8.055 -18.125 1.228 1 96.12 345 TYR A C 1
ATOM 2833 O O . TYR A 1 345 ? 8.883 -18.938 1.62 1 96.12 345 TYR A O 1
ATOM 2841 N N . LYS A 1 346 ? 7.75 -17 1.881 1 94.12 346 LYS A N 1
ATOM 2842 C CA . LYS A 1 346 ? 8.641 -16.625 2.975 1 94.12 346 LYS A CA 1
ATOM 2843 C C . LYS A 1 346 ? 7.883 -16.578 4.301 1 94.12 346 LYS A C 1
ATOM 2845 O O . LYS A 1 346 ? 8.5 -16.516 5.367 1 94.12 346 LYS A O 1
ATOM 2850 N N . HIS A 1 347 ? 6.602 -16.562 4.305 1 93.06 347 HIS A N 1
ATOM 2851 C CA . HIS A 1 347 ? 5.844 -16.422 5.543 1 93.06 347 HIS A CA 1
ATOM 2852 C C . HIS A 1 347 ? 5.742 -17.75 6.281 1 93.06 347 HIS A C 1
ATOM 2854 O O . HIS A 1 347 ? 5.027 -18.656 5.84 1 93.06 347 HIS A O 1
ATOM 2860 N N . VAL A 1 348 ? 6.293 -17.812 7.387 1 93.19 348 VAL A N 1
ATOM 2861 C CA . VAL A 1 348 ? 6.469 -19.062 8.133 1 93.19 348 VAL A CA 1
ATOM 2862 C C . VAL A 1 348 ? 5.105 -19.656 8.477 1 93.19 348 VAL A C 1
ATOM 2864 O O . VAL A 1 348 ? 4.816 -20.797 8.133 1 93.19 348 VAL A O 1
ATOM 2867 N N . PRO A 1 349 ? 4.152 -18.891 9.062 1 90.69 349 PRO A N 1
ATOM 2868 C CA . PRO A 1 349 ? 2.865 -19.5 9.422 1 90.69 349 PRO A CA 1
ATOM 2869 C C . PRO A 1 349 ? 2.076 -19.969 8.203 1 90.69 349 PRO A C 1
ATOM 2871 O O . PRO A 1 349 ? 1.459 -21.031 8.234 1 90.69 349 PRO A O 1
ATOM 2874 N N . LEU A 1 350 ? 2.094 -19.281 7.145 1 93.31 350 LEU A N 1
ATOM 2875 C CA . LEU A 1 350 ? 1.346 -19.656 5.949 1 93.31 350 LEU A CA 1
ATOM 2876 C C . LEU A 1 350 ? 1.896 -20.938 5.348 1 93.31 350 LEU A C 1
ATOM 2878 O O . LEU A 1 350 ? 1.134 -21.766 4.84 1 93.31 350 LEU A O 1
ATOM 2882 N N . VAL A 1 351 ? 3.199 -21.047 5.383 1 95.25 351 VAL A N 1
ATOM 2883 C CA . VAL A 1 351 ? 3.822 -22.266 4.855 1 95.25 351 VAL A CA 1
ATOM 2884 C C . VAL A 1 351 ? 3.486 -23.453 5.75 1 95.25 351 VAL A C 1
ATOM 2886 O O . VAL A 1 351 ? 3.268 -24.562 5.262 1 95.25 351 VAL A O 1
ATOM 2889 N N . GLU A 1 352 ? 3.449 -23.203 7.07 1 93.25 352 GLU A N 1
ATOM 2890 C CA . GLU A 1 352 ? 3.059 -24.25 8 1 93.25 352 GLU A CA 1
ATOM 2891 C C . GLU A 1 352 ? 1.66 -24.781 7.688 1 93.25 352 GLU A C 1
ATOM 2893 O O . GLU A 1 352 ? 1.392 -25.969 7.836 1 93.25 352 GLU A O 1
ATOM 2898 N N . TYR A 1 353 ? 0.755 -23.891 7.25 1 89.81 353 TYR A N 1
ATOM 2899 C CA . TYR A 1 353 ? -0.617 -24.266 6.926 1 89.81 353 TYR A CA 1
ATOM 2900 C C . TYR A 1 353 ? -0.699 -24.891 5.539 1 89.81 353 TYR A C 1
ATOM 2902 O O . TYR A 1 353 ? -1.7 -25.531 5.195 1 89.81 353 TYR A O 1
ATOM 2910 N N . ASN A 1 354 ? 0.333 -24.672 4.738 1 94 354 ASN A N 1
ATOM 2911 C CA . ASN A 1 354 ? 0.385 -25.125 3.354 1 94 354 ASN A CA 1
ATOM 2912 C C . ASN A 1 354 ? 1.716 -25.797 3.035 1 94 354 ASN A C 1
ATOM 2914 O O . ASN A 1 354 ? 2.441 -25.359 2.143 1 94 354 ASN A O 1
ATOM 2918 N N . ILE A 1 355 ? 1.965 -26.875 3.598 1 95.25 355 ILE A N 1
ATOM 2919 C CA . ILE A 1 355 ? 3.277 -27.516 3.623 1 95.25 355 ILE A CA 1
ATOM 2920 C C . ILE A 1 355 ? 3.68 -27.922 2.207 1 95.25 355 ILE A C 1
ATOM 2922 O O . ILE A 1 355 ? 4.777 -27.594 1.748 1 95.25 355 ILE A O 1
ATOM 2926 N N . LEU A 1 356 ? 2.773 -28.594 1.488 1 95.31 356 LEU A N 1
ATOM 2927 C CA . LEU A 1 356 ? 3.102 -29.062 0.15 1 95.31 356 LEU A CA 1
ATOM 2928 C C . LEU A 1 356 ? 3.393 -27.891 -0.788 1 95.31 356 LEU A C 1
ATOM 2930 O O . LEU A 1 356 ? 4.27 -28 -1.649 1 95.31 356 LEU A O 1
ATOM 2934 N N . GLU A 1 357 ? 2.643 -26.844 -0.653 1 95.25 357 GLU A N 1
ATOM 2935 C CA . GLU A 1 357 ? 2.875 -25.656 -1.463 1 95.25 357 GLU A CA 1
ATOM 2936 C C . GLU A 1 357 ? 4.258 -25.062 -1.19 1 95.25 357 GLU A C 1
ATOM 2938 O O . GLU A 1 357 ? 4.945 -24.625 -2.115 1 95.25 357 GLU A O 1
ATOM 2943 N N . GLY A 1 358 ? 4.637 -25.031 0.104 1 96.56 358 GLY A N 1
ATOM 2944 C CA . GLY A 1 358 ? 5.969 -24.562 0.455 1 96.56 358 GLY A CA 1
ATOM 2945 C C . GLY A 1 358 ? 7.074 -25.406 -0.137 1 96.56 358 GLY A C 1
ATOM 2946 O O . GLY A 1 358 ? 8.055 -24.891 -0.669 1 96.56 358 GLY A O 1
ATOM 2947 N N . ILE A 1 359 ? 6.887 -26.688 -0.108 1 97.69 359 ILE A N 1
ATOM 2948 C CA . ILE A 1 359 ? 7.867 -27.641 -0.616 1 97.69 359 ILE A CA 1
ATOM 2949 C C . ILE A 1 359 ? 8.016 -27.469 -2.127 1 97.69 359 ILE A C 1
ATOM 2951 O O . ILE A 1 359 ? 9.125 -27.328 -2.637 1 97.69 359 ILE A O 1
ATOM 2955 N N . THR A 1 360 ? 6.914 -27.438 -2.818 1 97.25 360 THR A N 1
ATOM 2956 C CA . THR A 1 360 ? 6.973 -27.406 -4.273 1 97.25 360 THR A CA 1
ATOM 2957 C C . THR A 1 360 ? 7.477 -26.047 -4.766 1 97.25 360 THR A C 1
ATOM 2959 O O . THR A 1 360 ? 8.312 -25.984 -5.672 1 97.25 360 THR A O 1
ATOM 2962 N N . ASN A 1 361 ? 6.98 -25.016 -4.16 1 97.44 361 ASN A N 1
ATOM 2963 C CA . ASN A 1 361 ? 7.387 -23.688 -4.605 1 97.44 361 ASN A CA 1
ATOM 2964 C C . ASN A 1 361 ? 8.859 -23.406 -4.297 1 97.44 361 ASN A C 1
ATOM 2966 O O . ASN A 1 361 ? 9.594 -22.922 -5.156 1 97.44 361 ASN A O 1
ATOM 2970 N N . ASN A 1 362 ? 9.281 -23.703 -3.066 1 98.5 362 ASN A N 1
ATOM 2971 C CA . ASN A 1 362 ? 10.625 -23.344 -2.645 1 98.5 362 ASN A CA 1
ATOM 2972 C C . ASN A 1 362 ? 11.664 -24.344 -3.146 1 98.5 362 ASN A C 1
ATOM 2974 O O . ASN A 1 362 ? 12.656 -23.969 -3.764 1 98.5 362 ASN A O 1
ATOM 2978 N N . ILE A 1 363 ? 11.438 -25.656 -2.986 1 98.69 363 ILE A N 1
ATOM 2979 C CA . ILE A 1 363 ? 12.438 -26.656 -3.311 1 98.69 363 ILE A CA 1
ATOM 2980 C C . ILE A 1 363 ? 12.406 -26.953 -4.809 1 98.69 363 ILE A C 1
ATOM 2982 O O . ILE A 1 363 ? 13.406 -26.766 -5.504 1 98.69 363 ILE A O 1
ATOM 2986 N N . ILE A 1 364 ? 11.227 -27.359 -5.285 1 98.5 364 ILE A N 1
ATOM 2987 C CA . ILE A 1 364 ? 11.133 -27.734 -6.695 1 98.5 364 ILE A CA 1
ATOM 2988 C C . ILE A 1 364 ? 11.359 -26.5 -7.57 1 98.5 364 ILE A C 1
ATOM 2990 O O . ILE A 1 364 ? 12.023 -26.578 -8.609 1 98.5 364 ILE A O 1
ATOM 2994 N N . GLY A 1 365 ? 10.766 -25.375 -7.184 1 98.5 365 GLY A N 1
ATOM 2995 C CA . GLY A 1 365 ? 11.016 -24.141 -7.91 1 98.5 365 GLY A CA 1
ATOM 2996 C C . GLY A 1 365 ? 12.492 -23.812 -8.031 1 98.5 365 GLY A C 1
ATOM 2997 O O . GLY A 1 365 ? 12.969 -23.453 -9.109 1 98.5 365 GLY A O 1
ATOM 2998 N N . THR A 1 366 ? 13.242 -23.922 -6.922 1 98.81 366 THR A N 1
ATOM 2999 C CA . THR A 1 366 ? 14.672 -23.656 -6.918 1 98.81 366 THR A CA 1
ATOM 3000 C C . THR A 1 366 ? 15.406 -24.688 -7.785 1 98.81 366 THR A C 1
ATOM 3002 O O . THR A 1 366 ? 16.266 -24.312 -8.594 1 98.81 366 THR A O 1
ATOM 3005 N N . LYS A 1 367 ? 15.086 -25.938 -7.645 1 98.75 367 LYS A N 1
ATOM 3006 C CA . LYS A 1 367 ? 15.703 -27 -8.438 1 98.75 367 LYS A CA 1
ATOM 3007 C C . LYS A 1 367 ? 15.508 -26.766 -9.93 1 98.75 367 LYS A C 1
ATOM 3009 O O . LYS A 1 367 ? 16.453 -26.906 -10.719 1 98.75 367 LYS A O 1
ATOM 3014 N N . ASN A 1 368 ? 14.281 -26.406 -10.32 1 98.75 368 ASN A N 1
ATOM 3015 C CA . ASN A 1 368 ? 13.977 -26.109 -11.719 1 98.75 368 ASN A CA 1
ATOM 3016 C C . ASN A 1 368 ? 14.859 -24.984 -12.25 1 98.75 368 ASN A C 1
ATOM 3018 O O . ASN A 1 368 ? 15.422 -25.094 -13.344 1 98.75 368 ASN A O 1
ATOM 3022 N N . CYS A 1 369 ? 14.969 -23.953 -11.469 1 98.81 369 CYS A N 1
ATOM 3023 C CA . CYS A 1 369 ? 15.727 -22.781 -11.898 1 98.81 369 CYS A CA 1
ATOM 3024 C C . CYS A 1 369 ? 17.219 -23.109 -12.023 1 98.81 369 CYS A C 1
ATOM 3026 O O . CYS A 1 369 ? 17.875 -22.688 -12.977 1 98.81 369 CYS A O 1
ATOM 3028 N N . ILE A 1 370 ? 17.75 -23.844 -11.055 1 98.81 370 ILE A N 1
ATOM 3029 C CA . ILE A 1 370 ? 19.156 -24.234 -11.078 1 98.81 370 ILE A CA 1
ATOM 3030 C C . ILE A 1 370 ? 19.422 -25.141 -12.281 1 98.81 370 ILE A C 1
ATOM 3032 O O . ILE A 1 370 ? 20.344 -24.891 -13.055 1 98.81 370 ILE A O 1
ATOM 3036 N N . ASP A 1 371 ? 18.609 -26.188 -12.453 1 98.75 371 ASP A N 1
ATOM 3037 C CA . ASP A 1 371 ? 18.812 -27.156 -13.523 1 98.75 371 ASP A CA 1
ATOM 3038 C C . ASP A 1 371 ? 18.75 -26.5 -14.891 1 98.75 371 ASP A C 1
ATOM 3040 O O . ASP A 1 371 ? 19.562 -26.797 -15.773 1 98.75 371 ASP A O 1
ATOM 3044 N N . LEU A 1 372 ? 17.797 -25.609 -15.062 1 98.81 372 LEU A N 1
ATOM 3045 C CA . LEU A 1 372 ? 17.672 -24.922 -16.344 1 98.81 372 LEU A CA 1
ATOM 3046 C C . LEU A 1 372 ? 18.812 -23.953 -16.562 1 98.81 372 LEU A C 1
ATOM 3048 O O . LEU A 1 372 ? 19.266 -23.75 -17.703 1 98.81 372 LEU A O 1
ATOM 3052 N N . SER A 1 373 ? 19.266 -23.297 -15.469 1 98.81 373 SER A N 1
ATOM 3053 C CA . SER A 1 373 ? 20.438 -22.438 -15.586 1 98.81 373 SER A CA 1
ATOM 3054 C C . SER A 1 373 ? 21.641 -23.219 -16.078 1 98.81 373 SER A C 1
ATOM 3056 O O . SER A 1 373 ? 22.391 -22.734 -16.922 1 98.81 373 SER A O 1
ATOM 3058 N N . ILE A 1 374 ? 21.844 -24.406 -15.57 1 98.69 374 ILE A N 1
ATOM 3059 C CA . ILE A 1 374 ? 22.938 -25.281 -15.984 1 98.69 374 ILE A CA 1
ATOM 3060 C C . ILE A 1 374 ? 22.75 -25.703 -17.438 1 98.69 374 ILE A C 1
ATOM 3062 O O . ILE A 1 374 ? 23.656 -25.578 -18.25 1 98.69 374 ILE A O 1
ATOM 3066 N N . LYS A 1 375 ? 21.547 -26.141 -17.734 1 98.44 375 LYS A N 1
ATOM 3067 C CA . LYS A 1 375 ? 21.219 -26.672 -19.047 1 98.44 375 LYS A CA 1
ATOM 3068 C C . LYS A 1 375 ? 21.453 -25.625 -20.141 1 98.44 375 LYS A C 1
ATOM 3070 O O . LYS A 1 375 ? 21.969 -25.938 -21.219 1 98.44 375 LYS A O 1
ATOM 3075 N N . TYR A 1 376 ? 21.141 -24.375 -19.844 1 98.31 376 TYR A N 1
ATOM 3076 C CA . TYR A 1 376 ? 21.188 -23.344 -20.875 1 98.31 376 TYR A CA 1
ATOM 3077 C C . TYR A 1 376 ? 22.422 -22.453 -20.703 1 98.31 376 TYR A C 1
ATOM 3079 O O . TYR A 1 376 ? 22.547 -21.422 -21.375 1 98.31 376 TYR A O 1
ATOM 3087 N N . GLY A 1 377 ? 23.297 -22.781 -19.797 1 98 377 GLY A N 1
ATOM 3088 C CA . GLY A 1 377 ? 24.641 -22.234 -19.703 1 98 377 GLY A CA 1
ATOM 3089 C C . GLY A 1 377 ? 24.672 -20.844 -19.078 1 98 377 GLY A C 1
ATOM 3090 O O . GLY A 1 377 ? 25.406 -19.969 -19.547 1 98 377 GLY A O 1
ATOM 3091 N N . ALA A 1 378 ? 23.812 -20.578 -18.109 1 98.56 378 ALA A N 1
ATOM 3092 C CA . ALA A 1 378 ? 23.969 -19.328 -17.359 1 98.56 378 ALA A CA 1
ATOM 3093 C C . ALA A 1 378 ? 25.344 -19.25 -16.703 1 98.56 378 ALA A C 1
ATOM 3095 O O . ALA A 1 378 ? 25.859 -20.266 -16.203 1 98.56 378 ALA A O 1
ATOM 3096 N N . GLN A 1 379 ? 25.953 -18.078 -16.656 1 98.56 379 GLN A N 1
ATOM 3097 C CA . GLN A 1 379 ? 27.281 -17.906 -16.062 1 98.56 379 GLN A CA 1
ATOM 3098 C C . GLN A 1 379 ? 27.188 -17.938 -14.531 1 98.56 379 GLN A C 1
ATOM 3100 O O . GLN A 1 379 ? 28.047 -18.531 -13.875 1 98.56 379 GLN A O 1
ATOM 3105 N N . LYS A 1 380 ? 26.188 -17.312 -14.023 1 98.69 380 LYS A N 1
ATOM 3106 C CA . LYS A 1 380 ? 26.016 -17.156 -12.578 1 98.69 380 LYS A CA 1
ATOM 3107 C C . LYS A 1 380 ? 24.578 -17.453 -12.164 1 98.69 380 LYS A C 1
ATOM 3109 O O . LYS A 1 380 ? 23.641 -17.031 -12.836 1 98.69 380 LYS A O 1
ATOM 3114 N N . PHE A 1 381 ? 24.469 -18.234 -11.148 1 98.81 381 PHE A N 1
ATOM 3115 C CA . PHE A 1 381 ? 23.188 -18.422 -10.461 1 98.81 381 PHE A CA 1
ATOM 3116 C C . PHE A 1 381 ? 23.297 -18.016 -9 1 98.81 381 PHE A C 1
ATOM 3118 O O . PHE A 1 381 ? 24.141 -18.531 -8.258 1 98.81 381 PHE A O 1
ATOM 3125 N N . VAL A 1 382 ? 22.406 -17.109 -8.57 1 98.88 382 VAL A N 1
ATOM 3126 C CA . VAL A 1 382 ? 22.422 -16.578 -7.207 1 98.88 382 VAL A CA 1
ATOM 3127 C C . VAL A 1 382 ? 21.141 -16.969 -6.48 1 98.88 382 VAL A C 1
ATOM 3129 O O . VAL A 1 382 ? 20.047 -16.547 -6.859 1 98.88 382 VAL A O 1
ATOM 3132 N N . LEU A 1 383 ? 21.266 -17.75 -5.469 1 98.75 383 LEU A N 1
ATOM 3133 C CA . LEU A 1 383 ? 20.141 -18.141 -4.629 1 98.75 383 LEU A CA 1
ATOM 3134 C C . LEU A 1 383 ? 20 -17.203 -3.438 1 98.75 383 LEU A C 1
ATOM 3136 O O . LEU A 1 383 ? 20.938 -17.047 -2.645 1 98.75 383 LEU A O 1
ATOM 3140 N N . ILE A 1 384 ? 18.875 -16.562 -3.342 1 98.25 384 ILE A N 1
ATOM 3141 C CA . ILE A 1 384 ? 18.578 -15.789 -2.143 1 98.25 384 ILE A CA 1
ATOM 3142 C C . ILE A 1 384 ? 18.094 -16.719 -1.033 1 98.25 384 ILE A C 1
ATOM 3144 O O . ILE A 1 384 ? 17.047 -17.359 -1.169 1 98.25 384 ILE A O 1
ATOM 3148 N N . SER A 1 385 ? 18.781 -16.781 0.006 1 96.62 385 SER A N 1
ATOM 3149 C CA . SER A 1 385 ? 18.422 -17.625 1.144 1 96.62 385 SER A CA 1
ATOM 3150 C C . SER A 1 385 ? 18.172 -16.781 2.391 1 96.62 385 SER A C 1
ATOM 3152 O O . SER A 1 385 ? 17.891 -15.578 2.293 1 96.62 385 SER A O 1
ATOM 3154 N N . THR A 1 386 ? 18.062 -17.438 3.533 1 94.25 386 THR A N 1
ATOM 3155 C CA . THR A 1 386 ? 17.594 -16.781 4.746 1 94.25 386 THR A CA 1
ATOM 3156 C C . THR A 1 386 ? 18.328 -17.328 5.973 1 94.25 386 THR A C 1
ATOM 3158 O O . THR A 1 386 ? 18.828 -18.438 5.949 1 94.25 386 THR A O 1
ATOM 3161 N N . ASP A 1 387 ? 18.328 -16.531 7.008 1 91.12 387 ASP A N 1
ATOM 3162 C CA . ASP A 1 387 ? 18.859 -16.969 8.297 1 91.12 387 ASP A CA 1
ATOM 3163 C C . ASP A 1 387 ? 18.016 -18.109 8.875 1 91.12 387 ASP A C 1
ATOM 3165 O O . ASP A 1 387 ? 18.516 -18.938 9.641 1 91.12 387 ASP A O 1
ATOM 3169 N N . LYS A 1 388 ? 16.766 -18.266 8.516 1 90.06 388 LYS A N 1
ATOM 3170 C CA . LYS A 1 388 ? 15.852 -19.281 9.023 1 90.06 388 LYS A CA 1
ATOM 3171 C C . LYS A 1 388 ? 16.234 -20.672 8.523 1 90.06 388 LYS A C 1
ATOM 3173 O O . LYS A 1 388 ? 15.742 -21.672 9.031 1 90.06 388 LYS A O 1
ATOM 3178 N N . ALA A 1 389 ? 17.141 -20.703 7.582 1 94.12 389 ALA A N 1
ATOM 3179 C CA . ALA A 1 389 ? 17.625 -21.969 7.055 1 94.12 389 ALA A CA 1
ATOM 3180 C C . ALA A 1 389 ? 18.625 -22.625 8 1 94.12 389 ALA A C 1
ATOM 3182 O O . ALA A 1 389 ? 18.953 -23.797 7.867 1 94.12 389 ALA A O 1
ATOM 3183 N N . VAL A 1 390 ? 19.156 -21.844 8.938 1 92.31 390 VAL A N 1
ATOM 3184 C CA . VAL A 1 390 ? 20.141 -22.328 9.898 1 92.31 390 VAL A CA 1
ATOM 3185 C C . VAL A 1 390 ? 19.438 -23.031 11.062 1 92.31 390 VAL A C 1
ATOM 3187 O O . VAL A 1 390 ? 18.672 -22.391 11.797 1 92.31 390 VAL A O 1
ATOM 3190 N N . ARG A 1 391 ? 19.672 -24.281 11.211 1 92.38 391 ARG A N 1
ATOM 3191 C CA . ARG A 1 391 ? 18.969 -25.062 12.227 1 92.38 391 ARG A CA 1
ATOM 3192 C C . ARG A 1 391 ? 17.5 -24.703 12.281 1 92.38 391 ARG A C 1
ATOM 3194 O O . ARG A 1 391 ? 17 -24.219 13.297 1 92.38 391 ARG A O 1
ATOM 3201 N N . PRO A 1 392 ? 16.891 -25 11.156 1 94.81 392 PRO A N 1
ATOM 3202 C CA . PRO A 1 392 ? 15.523 -24.5 11.008 1 94.81 392 PRO A CA 1
ATOM 3203 C C . PRO A 1 392 ? 14.555 -25.141 12 1 94.81 392 PRO A C 1
ATOM 3205 O O . PRO A 1 392 ? 14.68 -26.328 12.328 1 94.81 392 PRO A O 1
ATOM 3208 N N . THR A 1 393 ? 13.586 -24.359 12.445 1 94.31 393 THR A N 1
ATOM 3209 C CA . THR A 1 393 ? 12.547 -24.812 13.367 1 94.31 393 THR A CA 1
ATOM 3210 C C . THR A 1 393 ? 11.18 -24.781 12.703 1 94.31 393 THR A C 1
ATOM 3212 O O . THR A 1 393 ? 10.156 -24.953 13.367 1 94.31 393 THR A O 1
ATOM 3215 N N . ASN A 1 394 ? 11.141 -24.438 11.477 1 95.44 394 ASN A N 1
ATOM 3216 C CA . ASN A 1 394 ? 9.906 -24.359 10.711 1 95.44 394 ASN A CA 1
ATOM 3217 C C . ASN A 1 394 ? 10.078 -24.906 9.297 1 95.44 394 ASN A C 1
ATOM 3219 O O . ASN A 1 394 ? 11.211 -25.094 8.828 1 95.44 394 ASN A O 1
ATOM 3223 N N . ILE A 1 395 ? 8.992 -25.156 8.641 1 97.12 395 ILE A N 1
ATOM 3224 C CA . ILE A 1 395 ? 8.992 -25.781 7.324 1 97.12 395 ILE A CA 1
ATOM 3225 C C . ILE A 1 395 ? 9.617 -24.844 6.301 1 97.12 395 ILE A C 1
ATOM 3227 O O . ILE A 1 395 ? 10.422 -25.266 5.461 1 97.12 395 ILE A O 1
ATOM 3231 N N . MET A 1 396 ? 9.258 -23.625 6.367 1 96.88 396 MET A N 1
ATOM 3232 C CA . MET A 1 396 ? 9.766 -22.641 5.41 1 96.88 396 MET A CA 1
ATOM 3233 C C . MET A 1 396 ? 11.289 -22.609 5.426 1 96.88 396 MET A C 1
ATOM 3235 O O . MET A 1 396 ? 11.93 -22.734 4.379 1 96.88 396 MET A O 1
ATOM 3239 N N . GLY A 1 397 ? 11.883 -22.469 6.621 1 96.94 397 GLY A N 1
ATOM 3240 C CA . GLY A 1 397 ? 13.336 -22.484 6.77 1 96.94 397 GLY A CA 1
ATOM 3241 C C . GLY A 1 397 ? 13.969 -23.781 6.309 1 96.94 397 GLY A C 1
ATOM 3242 O O . GLY A 1 397 ? 15.055 -23.766 5.715 1 96.94 397 GLY A O 1
ATOM 3243 N N . THR A 1 398 ? 13.344 -24.859 6.535 1 97.88 398 THR A N 1
ATOM 3244 C CA . THR A 1 398 ? 13.859 -26.172 6.141 1 97.88 398 THR A CA 1
ATOM 3245 C C . THR A 1 398 ? 13.883 -26.297 4.621 1 97.88 398 THR A C 1
ATOM 3247 O O . THR A 1 398 ? 14.836 -26.859 4.059 1 97.88 398 THR A O 1
ATOM 3250 N N . THR A 1 399 ? 12.781 -25.812 3.998 1 98.5 399 THR A N 1
ATOM 3251 C CA . THR A 1 399 ? 12.766 -25.859 2.541 1 98.5 399 THR A CA 1
ATOM 3252 C C . THR A 1 399 ? 13.93 -25.047 1.964 1 98.5 399 THR A C 1
ATOM 3254 O O . THR A 1 399 ? 14.562 -25.484 0.997 1 98.5 399 THR A O 1
ATOM 3257 N N . LYS A 1 400 ? 14.242 -23.938 2.551 1 98.06 400 LYS A N 1
ATOM 3258 C CA . LYS A 1 400 ? 15.344 -23.109 2.07 1 98.06 400 LYS A CA 1
ATOM 3259 C C . LYS A 1 400 ? 16.688 -23.781 2.328 1 98.06 400 LYS A C 1
ATOM 3261 O O . LYS A 1 400 ? 17.625 -23.641 1.54 1 98.06 400 LYS A O 1
ATOM 3266 N N . ARG A 1 401 ? 16.797 -24.484 3.408 1 97.62 401 ARG A N 1
ATOM 3267 C CA . ARG A 1 401 ? 18.016 -25.25 3.68 1 97.62 401 ARG A CA 1
ATOM 3268 C C . ARG A 1 401 ? 18.234 -26.312 2.615 1 97.62 401 ARG A C 1
ATOM 3270 O O . ARG A 1 401 ? 19.359 -26.516 2.164 1 97.62 401 ARG A O 1
ATOM 3277 N N . ILE A 1 402 ? 17.219 -26.984 2.232 1 98.56 402 ILE A N 1
ATOM 3278 C CA . ILE A 1 402 ? 17.312 -28 1.188 1 98.56 402 ILE A CA 1
ATOM 3279 C C . ILE A 1 402 ? 17.75 -27.344 -0.123 1 98.56 402 ILE A C 1
ATOM 3281 O O . ILE A 1 402 ? 18.547 -27.922 -0.874 1 98.56 402 ILE A O 1
ATOM 3285 N N . CYS A 1 403 ? 17.219 -26.141 -0.422 1 98.56 403 CYS A N 1
ATOM 3286 C CA . CYS A 1 403 ? 17.641 -25.391 -1.598 1 98.56 403 CYS A CA 1
ATOM 3287 C C . CYS A 1 403 ? 19.156 -25.141 -1.567 1 98.56 403 CYS A C 1
ATOM 3289 O O . CYS A 1 403 ? 19.828 -25.297 -2.586 1 98.56 403 CYS A O 1
ATOM 3291 N N . GLU A 1 404 ? 19.688 -24.766 -0.381 1 97.44 404 GLU A N 1
ATOM 3292 C CA . GLU A 1 404 ? 21.109 -24.562 -0.222 1 97.44 404 GLU A CA 1
ATOM 3293 C C . GLU A 1 404 ? 21.891 -25.844 -0.491 1 97.44 404 GLU A C 1
ATOM 3295 O O . GLU A 1 404 ? 22.938 -25.828 -1.146 1 97.44 404 GLU A O 1
ATOM 3300 N N . LEU A 1 405 ? 21.391 -26.938 0.062 1 97.88 405 LEU A N 1
ATOM 3301 C CA . LEU A 1 405 ? 22.031 -28.234 -0.135 1 97.88 405 LEU A CA 1
ATOM 3302 C C . LEU A 1 405 ? 22.094 -28.594 -1.616 1 97.88 405 LEU A C 1
ATOM 3304 O O . LEU A 1 405 ? 23.125 -29.062 -2.1 1 97.88 405 LEU A O 1
ATOM 3308 N N . TYR A 1 406 ? 21.031 -28.359 -2.283 1 98.44 406 TYR A N 1
ATOM 3309 C CA . TYR A 1 406 ? 21 -28.641 -3.713 1 98.44 406 TYR A CA 1
ATOM 3310 C C . TYR A 1 406 ? 22 -27.766 -4.469 1 98.44 406 TYR A C 1
ATOM 3312 O O . TYR A 1 406 ? 22.75 -28.25 -5.305 1 98.44 406 TYR A O 1
ATOM 3320 N N . ALA A 1 407 ? 21.984 -26.516 -4.172 1 97.88 407 ALA A N 1
ATOM 3321 C CA . ALA A 1 407 ? 22.859 -25.531 -4.828 1 97.88 407 ALA A CA 1
ATOM 3322 C C . ALA A 1 407 ? 24.328 -25.891 -4.633 1 97.88 407 ALA A C 1
ATOM 3324 O O . ALA A 1 407 ? 25.141 -25.703 -5.535 1 97.88 407 ALA A O 1
ATOM 3325 N N . GLN A 1 408 ? 24.656 -26.422 -3.512 1 96.5 408 GLN A N 1
ATOM 3326 C CA . GLN A 1 408 ? 26.047 -26.703 -3.154 1 96.5 408 GLN A CA 1
ATOM 3327 C C . GLN A 1 408 ? 26.516 -28.016 -3.77 1 96.5 408 GLN A C 1
ATOM 3329 O O . GLN A 1 408 ? 27.719 -28.219 -3.947 1 96.5 408 GLN A O 1
ATOM 3334 N N . ASN A 1 409 ? 25.594 -28.906 -4.094 1 97.19 409 ASN A N 1
ATOM 3335 C CA . ASN A 1 409 ? 26.016 -30.266 -4.363 1 97.19 409 ASN A CA 1
ATOM 3336 C C . ASN A 1 409 ? 25.703 -30.688 -5.797 1 97.19 409 ASN A C 1
ATOM 3338 O O . ASN A 1 409 ? 26.219 -31.688 -6.285 1 97.19 409 ASN A O 1
ATOM 3342 N N . VAL A 1 410 ? 24.859 -29.969 -6.488 1 97.75 410 VAL A N 1
ATOM 3343 C CA . VAL A 1 410 ? 24.531 -30.297 -7.871 1 97.75 410 VAL A CA 1
ATOM 3344 C C . VAL A 1 410 ? 25.766 -30.156 -8.75 1 97.75 410 VAL A C 1
ATOM 3346 O O . VAL A 1 410 ? 26.672 -29.359 -8.453 1 97.75 410 VAL A O 1
ATOM 3349 N N . GLU A 1 411 ? 25.891 -31 -9.789 1 96.5 411 GLU A N 1
ATOM 3350 C CA . GLU A 1 411 ? 26.938 -30.812 -10.781 1 96.5 411 GLU A CA 1
ATOM 3351 C C . GLU A 1 411 ? 26.688 -29.562 -11.617 1 96.5 411 GLU A C 1
ATOM 3353 O O . GLU A 1 411 ? 25.953 -29.594 -12.602 1 96.5 411 GLU A O 1
ATOM 3358 N N . SER A 1 412 ? 27.375 -28.5 -11.328 1 95.38 412 SER A N 1
ATOM 3359 C CA . SER A 1 412 ? 27.047 -27.156 -11.828 1 95.38 412 SER A CA 1
ATOM 3360 C C . SER A 1 412 ? 27.672 -26.922 -13.203 1 95.38 412 SER A C 1
ATOM 3362 O O . SER A 1 412 ? 27.312 -25.969 -13.898 1 95.38 412 SER A O 1
ATOM 3364 N N . LYS A 1 413 ? 28.562 -27.844 -13.648 1 95.75 413 LYS A N 1
ATOM 3365 C CA . LYS A 1 413 ? 29.25 -27.656 -14.922 1 95.75 413 LYS A CA 1
ATOM 3366 C C . LYS A 1 413 ? 29.891 -26.281 -15.016 1 95.75 413 LYS A C 1
ATOM 3368 O O . LYS A 1 413 ? 30.641 -25.875 -14.141 1 95.75 413 LYS A O 1
ATOM 3373 N N . ASN A 1 414 ? 29.453 -25.406 -15.977 1 95.19 414 ASN A N 1
ATOM 3374 C CA . ASN A 1 414 ? 30.078 -24.109 -16.172 1 95.19 414 ASN A CA 1
ATOM 3375 C C . ASN A 1 414 ? 29.297 -23 -15.477 1 95.19 414 ASN A C 1
ATOM 3377 O O . ASN A 1 414 ? 29.656 -21.828 -15.562 1 95.19 414 ASN A O 1
ATOM 3381 N N . THR A 1 415 ? 28.25 -23.344 -14.789 1 98.19 415 THR A N 1
ATOM 3382 C CA . THR A 1 415 ? 27.438 -22.359 -14.078 1 98.19 415 THR A CA 1
ATOM 3383 C C . THR A 1 415 ? 27.938 -22.172 -12.648 1 98.19 415 THR A C 1
ATOM 3385 O O . THR A 1 415 ? 28.031 -23.141 -11.891 1 98.19 415 THR A O 1
ATOM 3388 N N . GLU A 1 416 ? 28.391 -20.969 -12.273 1 98.5 416 GLU A N 1
ATOM 3389 C CA . GLU A 1 416 ? 28.75 -20.672 -10.891 1 98.5 416 GLU A CA 1
ATOM 3390 C C . GLU A 1 416 ? 27.516 -20.453 -10.031 1 98.5 416 GLU A C 1
ATOM 3392 O O . GLU A 1 416 ? 26.812 -19.453 -10.172 1 98.5 416 GLU A O 1
ATOM 3397 N N . ILE A 1 417 ? 27.297 -21.406 -9.109 1 98.5 417 ILE A N 1
ATOM 3398 C CA . ILE A 1 417 ? 26.094 -21.344 -8.273 1 98.5 417 ILE A CA 1
ATOM 3399 C C . ILE A 1 417 ? 26.484 -20.906 -6.863 1 98.5 417 ILE A C 1
ATOM 3401 O O . ILE A 1 417 ? 27.312 -21.547 -6.203 1 98.5 417 ILE A O 1
ATOM 3405 N N . VAL A 1 418 ? 25.875 -19.781 -6.398 1 98 418 VAL A N 1
ATOM 3406 C CA . VAL A 1 418 ? 26.156 -19.281 -5.055 1 98 418 VAL A CA 1
ATOM 3407 C C . VAL A 1 418 ? 24.844 -19 -4.328 1 98 418 VAL A C 1
ATOM 3409 O O . VAL A 1 418 ? 23.797 -18.812 -4.961 1 98 418 VAL A O 1
ATOM 3412 N N . ALA A 1 419 ? 24.875 -19.062 -3.057 1 97.62 419 ALA A N 1
ATOM 3413 C CA . ALA A 1 419 ? 23.75 -18.672 -2.207 1 97.62 419 ALA A CA 1
ATOM 3414 C C . ALA A 1 419 ? 24.141 -17.547 -1.263 1 97.62 419 ALA A C 1
ATOM 3416 O O . ALA A 1 419 ? 25.297 -17.438 -0.86 1 97.62 419 ALA A O 1
ATOM 3417 N N . VAL A 1 420 ? 23.188 -16.688 -0.981 1 96.94 420 VAL A N 1
ATOM 3418 C CA . VAL A 1 420 ? 23.438 -15.586 -0.061 1 96.94 420 VAL A CA 1
ATOM 3419 C C . VAL A 1 420 ? 22.406 -15.602 1.06 1 96.94 420 VAL A C 1
ATOM 3421 O O . VAL A 1 420 ? 21.203 -15.523 0.8 1 96.94 420 VAL A O 1
ATOM 3424 N N . ARG A 1 421 ? 22.953 -15.688 2.312 1 94.12 421 ARG A N 1
ATOM 3425 C CA . ARG A 1 421 ? 22.109 -15.695 3.502 1 94.12 421 ARG A CA 1
ATOM 3426 C C . ARG A 1 421 ? 22.078 -14.328 4.168 1 94.12 421 ARG A C 1
ATOM 3428 O O . ARG A 1 421 ? 23.125 -13.719 4.395 1 94.12 421 ARG A O 1
ATOM 3435 N N . PHE A 1 422 ? 20.875 -13.914 4.418 1 89.25 422 PHE A N 1
ATOM 3436 C CA . PHE A 1 422 ? 20.719 -12.75 5.281 1 89.25 422 PHE A CA 1
ATOM 3437 C C . PHE A 1 422 ? 19.391 -12.82 6.027 1 89.25 422 PHE A C 1
ATOM 3439 O O . PHE A 1 422 ? 18.578 -13.727 5.805 1 89.25 422 PHE A O 1
ATOM 3446 N N . GLY A 1 423 ? 19.172 -11.906 6.977 1 87.38 423 GLY A N 1
ATOM 3447 C CA . GLY A 1 423 ? 18 -11.938 7.84 1 87.38 423 GLY A CA 1
ATOM 3448 C C . GLY A 1 423 ? 16.859 -11.07 7.332 1 87.38 423 GLY A C 1
ATOM 3449 O O . GLY A 1 423 ? 16.609 -11.008 6.125 1 87.38 423 GLY A O 1
ATOM 3450 N N . ASN A 1 424 ? 16.109 -10.523 8.211 1 87.94 424 ASN A N 1
ATOM 3451 C CA . ASN A 1 424 ? 14.953 -9.711 7.867 1 87.94 424 ASN A CA 1
ATOM 3452 C C . ASN A 1 424 ? 15.367 -8.375 7.25 1 87.94 424 ASN A C 1
ATOM 3454 O O . ASN A 1 424 ? 16.422 -7.836 7.582 1 87.94 424 ASN A O 1
ATOM 3458 N N . VAL A 1 425 ? 14.602 -8.055 6.348 1 88.19 425 VAL A N 1
ATOM 3459 C CA . VAL A 1 425 ? 14.812 -6.738 5.746 1 88.19 425 VAL A CA 1
ATOM 3460 C C . VAL A 1 425 ? 13.688 -5.793 6.164 1 88.19 425 VAL A C 1
ATOM 3462 O O . VAL A 1 425 ? 12.523 -6.199 6.25 1 88.19 425 VAL A O 1
ATOM 3465 N N . LEU A 1 426 ? 14.086 -4.605 6.434 1 83.38 426 LEU A N 1
ATOM 3466 C CA . LEU A 1 426 ? 13.156 -3.609 6.957 1 83.38 426 LEU A CA 1
ATOM 3467 C C . LEU A 1 426 ? 12.164 -3.176 5.883 1 83.38 426 LEU A C 1
ATOM 3469 O O . LEU A 1 426 ? 12.555 -2.863 4.758 1 83.38 426 LEU A O 1
ATOM 3473 N N . GLY A 1 427 ? 10.852 -3.234 6.254 1 80.62 427 GLY A N 1
ATOM 3474 C CA . GLY A 1 427 ? 9.82 -2.678 5.391 1 80.62 427 GLY A CA 1
ATOM 3475 C C . GLY A 1 427 ? 9.375 -3.631 4.297 1 80.62 427 GLY A C 1
ATOM 3476 O O . GLY A 1 427 ? 8.641 -3.242 3.389 1 80.62 427 GLY A O 1
ATOM 3477 N N . SER A 1 428 ? 9.797 -4.789 4.316 1 86.75 428 SER A N 1
ATOM 3478 C CA . SER A 1 428 ? 9.398 -5.746 3.287 1 86.75 428 SER A CA 1
ATOM 3479 C C . SER A 1 428 ? 7.926 -6.121 3.424 1 86.75 428 SER A C 1
ATOM 3481 O O . SER A 1 428 ? 7.309 -5.871 4.461 1 86.75 428 SER A O 1
ATOM 3483 N N . SER A 1 429 ? 7.41 -6.664 2.406 1 83.69 429 SER A N 1
ATOM 3484 C CA . SER A 1 429 ? 6 -7.027 2.361 1 83.69 429 SER A CA 1
ATOM 3485 C C . SER A 1 429 ? 5.66 -8.055 3.436 1 83.69 429 SER A C 1
ATOM 3487 O O . SER A 1 429 ? 6.324 -9.086 3.547 1 83.69 429 SER A O 1
ATOM 3489 N N . GLY A 1 430 ? 4.625 -7.703 4.223 1 83.19 430 GLY A N 1
ATOM 3490 C CA . GLY A 1 43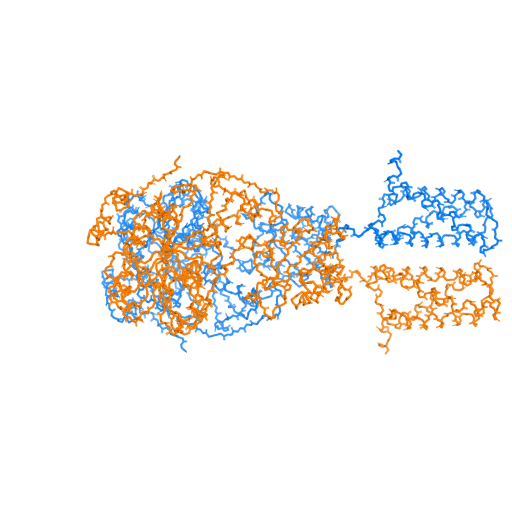0 ? 4.148 -8.633 5.234 1 83.19 430 GLY A CA 1
ATOM 3491 C C . GLY A 1 430 ? 5.074 -8.742 6.43 1 83.19 430 GLY A C 1
ATOM 3492 O O . GLY A 1 430 ? 5.086 -9.758 7.125 1 83.19 430 GLY A O 1
ATOM 3493 N N . SER A 1 431 ? 5.855 -7.715 6.586 1 88.5 431 SER A N 1
ATOM 3494 C CA . SER A 1 431 ? 6.812 -7.75 7.688 1 88.5 431 SER A CA 1
ATOM 3495 C C . SER A 1 431 ? 6.297 -6.969 8.891 1 88.5 431 SER A C 1
ATOM 3497 O O . SER A 1 431 ? 5.156 -6.5 8.891 1 88.5 431 SER A O 1
ATOM 3499 N N . VAL A 1 432 ? 7.098 -6.918 9.883 1 88.38 432 VAL A N 1
ATOM 3500 C CA . VAL A 1 432 ? 6.688 -6.445 11.195 1 88.38 432 VAL A CA 1
ATOM 3501 C C . VAL A 1 432 ? 6.441 -4.938 11.148 1 88.38 432 VAL A C 1
ATOM 3503 O O . VAL A 1 432 ? 5.504 -4.434 11.781 1 88.38 432 VAL A O 1
ATOM 3506 N N . ILE A 1 433 ? 7.223 -4.246 10.391 1 87.12 433 ILE A N 1
ATOM 3507 C CA . ILE A 1 433 ? 7.137 -2.791 10.406 1 87.12 433 ILE A CA 1
ATOM 3508 C C . ILE A 1 433 ? 5.816 -2.344 9.781 1 87.12 433 ILE A C 1
ATOM 3510 O O . ILE A 1 433 ? 5.059 -1.59 10.391 1 87.12 433 ILE A O 1
ATOM 3514 N N . PRO A 1 434 ? 5.551 -2.828 8.594 1 86 434 PRO A N 1
ATOM 3515 C CA . PRO A 1 434 ? 4.238 -2.469 8.055 1 86 434 PRO A CA 1
ATOM 3516 C C . PRO A 1 434 ? 3.088 -2.887 8.969 1 86 434 PRO A C 1
ATOM 3518 O O . PRO A 1 434 ? 2.088 -2.176 9.07 1 86 434 PRO A O 1
ATOM 3521 N N . LYS A 1 435 ? 3.229 -3.969 9.586 1 89.12 435 LYS A N 1
ATOM 3522 C CA . LYS A 1 435 ? 2.197 -4.441 10.508 1 89.12 435 LYS A CA 1
ATOM 3523 C C . LYS A 1 435 ? 2.014 -3.471 11.672 1 89.12 435 LYS A C 1
ATOM 3525 O O . LYS A 1 435 ? 0.889 -3.074 11.984 1 89.12 435 LYS A O 1
ATOM 3530 N N . PHE A 1 436 ? 3.072 -3.078 12.312 1 91.44 436 PHE A N 1
ATOM 3531 C CA . PHE A 1 436 ? 3.027 -2.148 13.438 1 91.44 436 PHE A CA 1
ATOM 3532 C C . PHE A 1 436 ? 2.477 -0.797 13 1 91.44 436 PHE A C 1
ATOM 3534 O O . PHE A 1 436 ? 1.679 -0.185 13.719 1 91.44 436 PHE A O 1
ATOM 3541 N N . LYS A 1 437 ? 2.926 -0.398 11.844 1 86.94 437 LYS A N 1
ATOM 3542 C CA . LYS A 1 437 ? 2.439 0.872 11.312 1 86.94 437 LYS A CA 1
ATOM 3543 C C . LYS A 1 437 ? 0.922 0.855 11.156 1 86.94 437 LYS A C 1
ATOM 3545 O O . LYS A 1 437 ? 0.242 1.811 11.531 1 86.94 437 LYS A O 1
ATOM 3550 N N . SER A 1 438 ? 0.48 -0.204 10.57 1 86.06 438 SER A N 1
ATOM 3551 C CA . SER A 1 438 ? -0.958 -0.356 10.375 1 86.06 438 SER A CA 1
ATOM 3552 C C . SER A 1 438 ? -1.697 -0.357 11.711 1 86.06 438 SER A C 1
ATOM 3554 O O . SER A 1 438 ? -2.744 0.279 11.852 1 86.06 438 SER A O 1
ATOM 3556 N N . GLN A 1 439 ? -1.2 -1.029 12.688 1 88 439 GLN A N 1
ATOM 3557 C CA . GLN A 1 439 ? -1.812 -1.098 14.016 1 88 439 GLN A CA 1
ATOM 3558 C C . GLN A 1 439 ? -1.84 0.276 14.68 1 88 439 GLN A C 1
ATOM 3560 O O . GLN A 1 439 ? -2.855 0.673 15.25 1 88 439 GLN A O 1
ATOM 3565 N N . ILE A 1 440 ? -0.813 1.032 14.555 1 86.81 440 ILE A N 1
ATOM 3566 C CA . ILE A 1 440 ? -0.705 2.365 15.133 1 86.81 440 ILE A CA 1
ATOM 3567 C C . ILE A 1 440 ? -1.709 3.303 14.469 1 86.81 440 ILE A C 1
ATOM 3569 O O . ILE A 1 440 ? -2.422 4.043 15.148 1 86.81 440 ILE A O 1
ATOM 3573 N N . GLU A 1 441 ? -1.704 3.23 13.164 1 79.44 441 GLU A N 1
ATOM 3574 C CA . GLU A 1 441 ? -2.613 4.074 12.391 1 79.44 441 GLU A CA 1
ATOM 3575 C C . GLU A 1 441 ? -4.066 3.809 12.773 1 79.44 441 GLU A C 1
ATOM 3577 O O . GLU A 1 441 ? -4.895 4.723 12.75 1 79.44 441 GLU A O 1
ATOM 3582 N N . GLN A 1 442 ? -4.336 2.564 13.172 1 78.38 442 GLN A N 1
ATOM 3583 C CA . GLN A 1 442 ? -5.691 2.172 13.539 1 78.38 442 GLN A CA 1
ATOM 3584 C C . GLN A 1 442 ? -5.949 2.404 15.023 1 78.38 442 GLN A C 1
ATOM 3586 O O . GLN A 1 442 ? -7.051 2.15 15.516 1 78.38 442 GLN A O 1
ATOM 3591 N N . GLY A 1 443 ? -5.008 2.812 15.703 1 80.69 443 GLY A N 1
ATOM 3592 C CA . GLY A 1 443 ? -5.137 3.045 17.141 1 80.69 443 GLY A CA 1
ATOM 3593 C C . GLY A 1 443 ? -5.203 1.764 17.953 1 80.69 443 GLY A C 1
ATOM 3594 O O . GLY A 1 443 ? -5.766 1.744 19.047 1 80.69 443 GLY A O 1
ATOM 3595 N N . LYS A 1 444 ? -4.773 0.73 17.375 1 86.31 444 LYS A N 1
ATOM 3596 C CA . LYS A 1 444 ? -4.746 -0.56 18.062 1 86.31 444 LYS A CA 1
ATOM 3597 C C . LYS A 1 444 ? -3.418 -0.772 18.781 1 86.31 444 LYS A C 1
ATOM 3599 O O . LYS A 1 444 ? -2.402 -0.177 18.406 1 86.31 444 LYS A O 1
ATOM 3604 N N . ASN A 1 445 ? -3.482 -1.592 19.781 1 91.31 445 ASN A N 1
ATOM 3605 C CA . ASN A 1 445 ? -2.236 -1.979 20.438 1 91.31 445 ASN A CA 1
ATOM 3606 C C . ASN A 1 445 ? -1.316 -2.738 19.484 1 91.31 445 ASN A C 1
ATOM 3608 O O . ASN A 1 445 ? -1.786 -3.445 18.594 1 91.31 445 ASN A O 1
ATOM 3612 N N . ILE A 1 446 ? -0.071 -2.527 19.703 1 93.56 446 ILE A N 1
ATOM 3613 C CA . ILE A 1 446 ? 0.914 -3.252 18.906 1 93.56 446 ILE A CA 1
ATOM 3614 C C . ILE A 1 446 ? 1.072 -4.672 19.453 1 93.56 446 ILE A C 1
ATOM 3616 O O . ILE A 1 446 ? 1.197 -4.867 20.656 1 93.56 446 ILE A O 1
ATOM 3620 N N . THR A 1 447 ? 1.039 -5.633 18.609 1 92.06 447 THR A N 1
ATOM 3621 C CA . THR A 1 447 ? 1.16 -7.023 19.031 1 92.06 447 THR A CA 1
ATOM 3622 C C . THR A 1 447 ? 2.584 -7.531 18.828 1 92.06 447 THR A C 1
ATOM 3624 O O . THR A 1 447 ? 3.061 -7.602 17.688 1 92.06 447 THR A O 1
ATOM 3627 N N . VAL A 1 448 ? 3.242 -7.832 19.828 1 94.25 448 VAL A N 1
ATOM 3628 C CA . VAL A 1 448 ? 4.562 -8.453 19.797 1 94.25 448 VAL A CA 1
ATOM 3629 C C . VAL A 1 448 ? 4.457 -9.906 20.25 1 94.25 448 VAL A C 1
ATOM 3631 O O . VAL A 1 448 ? 3.721 -10.227 21.188 1 94.25 448 VAL A O 1
ATOM 3634 N N . THR A 1 449 ? 5.102 -10.797 19.547 1 91.88 449 THR A N 1
ATOM 3635 C CA . THR A 1 449 ? 4.93 -12.219 19.844 1 91.88 449 THR A CA 1
ATOM 3636 C C . THR A 1 449 ? 5.531 -12.578 21.188 1 91.88 449 THR A C 1
ATOM 3638 O O . THR A 1 449 ? 4.91 -13.289 21.984 1 91.88 449 THR A O 1
ATOM 3641 N N . HIS A 1 450 ? 6.801 -12.078 21.469 1 92.38 450 HIS A N 1
ATOM 3642 C CA . HIS A 1 450 ? 7.512 -12.391 22.703 1 92.38 450 HIS A CA 1
ATOM 3643 C C . HIS A 1 450 ? 8.398 -11.227 23.141 1 92.38 450 HIS A C 1
ATOM 3645 O O . HIS A 1 450 ? 9.023 -10.578 22.297 1 92.38 450 HIS A O 1
ATOM 3651 N N . PRO A 1 451 ? 8.531 -11.07 24.406 1 92.94 451 PRO A N 1
ATOM 3652 C CA . PRO A 1 451 ? 9.289 -9.914 24.891 1 92.94 451 PRO A CA 1
ATOM 3653 C C . PRO A 1 451 ? 10.781 -10.016 24.562 1 92.94 451 PRO A C 1
ATOM 3655 O O . PRO A 1 451 ? 11.453 -8.992 24.453 1 92.94 451 PRO A O 1
ATOM 3658 N N . GLU A 1 452 ? 11.266 -11.219 24.406 1 92.94 452 GLU A N 1
ATOM 3659 C CA . GLU A 1 452 ? 12.703 -11.398 24.219 1 92.94 452 GLU A CA 1
ATOM 3660 C C . GLU A 1 452 ? 13.047 -11.688 22.766 1 92.94 452 GLU A C 1
ATOM 3662 O O . GLU A 1 452 ? 14.211 -11.906 22.422 1 92.94 452 GLU A O 1
ATOM 3667 N N . ILE A 1 453 ? 12.086 -11.695 21.953 1 93.5 453 ILE A N 1
ATOM 3668 C CA . ILE A 1 453 ? 12.328 -12.086 20.578 1 93.5 453 ILE A CA 1
ATOM 3669 C C . ILE A 1 453 ? 13.203 -11.039 19.891 1 93.5 453 ILE A C 1
ATOM 3671 O O . ILE A 1 453 ? 13 -9.836 20.078 1 93.5 453 ILE A O 1
ATOM 3675 N N . THR A 1 454 ? 14.266 -11.477 19.172 1 92.12 454 THR A N 1
ATOM 3676 C CA . THR A 1 454 ? 15.148 -10.578 18.438 1 92.12 454 THR A CA 1
ATOM 3677 C C . THR A 1 454 ? 15.227 -10.977 16.969 1 92.12 454 THR A C 1
ATOM 3679 O O . THR A 1 454 ? 14.961 -12.133 16.609 1 92.12 454 THR A O 1
ATOM 3682 N N . ARG A 1 455 ? 15.477 -10.047 16.141 1 90.69 455 ARG A N 1
ATOM 3683 C CA . ARG A 1 455 ? 15.703 -10.273 14.711 1 90.69 455 ARG A CA 1
ATOM 3684 C C . ARG A 1 455 ? 16.812 -9.375 14.188 1 90.69 455 ARG A C 1
ATOM 3686 O O . ARG A 1 455 ? 17.062 -8.297 14.727 1 90.69 455 ARG A O 1
ATOM 3693 N N . TYR A 1 456 ? 17.531 -9.875 13.195 1 85.75 456 TYR A N 1
ATOM 3694 C CA . TYR A 1 456 ? 18.453 -9.039 12.43 1 85.75 456 TYR A CA 1
ATOM 3695 C C . TYR A 1 456 ? 17.688 -8.188 11.414 1 85.75 456 TYR A C 1
ATOM 3697 O O . TYR A 1 456 ? 16.734 -8.664 10.789 1 85.75 456 TYR A O 1
ATOM 3705 N N . PHE A 1 457 ? 18.125 -6.879 11.312 1 84 457 PHE A N 1
ATOM 3706 C CA . PHE A 1 457 ? 17.453 -6.027 10.336 1 84 457 PHE A CA 1
ATOM 3707 C C . PHE A 1 457 ? 18.469 -5.297 9.469 1 84 457 PHE A C 1
ATOM 3709 O O . PHE A 1 457 ? 19.531 -4.91 9.938 1 84 457 PHE A O 1
ATOM 3716 N N . MET A 1 458 ? 18.109 -5.168 8.266 1 83.56 458 MET A N 1
ATOM 3717 C CA . MET A 1 458 ? 18.844 -4.328 7.324 1 83.56 458 MET A CA 1
ATOM 3718 C C . MET A 1 458 ? 17.891 -3.689 6.312 1 83.56 458 MET A C 1
ATOM 3720 O O . MET A 1 458 ? 16.781 -4.176 6.109 1 83.56 458 MET A O 1
ATOM 3724 N N . LEU A 1 459 ? 18.328 -2.59 5.707 1 83.25 459 LEU A N 1
ATOM 3725 C CA . LEU A 1 459 ? 17.516 -1.978 4.66 1 83.25 459 LEU A CA 1
ATOM 3726 C C . LEU A 1 459 ? 17.531 -2.83 3.396 1 83.25 459 LEU A C 1
ATOM 3728 O O . LEU A 1 459 ? 18.562 -3.424 3.055 1 83.25 459 LEU A O 1
ATOM 3732 N N . ILE A 1 460 ? 16.438 -2.852 2.676 1 89 460 ILE A N 1
ATOM 3733 C CA . ILE A 1 460 ? 16.281 -3.674 1.482 1 89 460 ILE A CA 1
ATOM 3734 C C . ILE A 1 460 ? 17.328 -3.293 0.449 1 89 460 ILE A C 1
ATOM 3736 O O . ILE A 1 460 ? 18.031 -4.16 -0.083 1 89 460 ILE A O 1
ATOM 3740 N N . PRO A 1 461 ? 17.562 -1.988 0.176 1 87.75 461 PRO A N 1
ATOM 3741 C CA . PRO A 1 461 ? 18.562 -1.644 -0.834 1 87.75 461 PRO A CA 1
ATOM 3742 C C . PRO A 1 461 ? 19.969 -2.088 -0.444 1 87.75 461 PRO A C 1
ATOM 3744 O O . PRO A 1 461 ? 20.734 -2.553 -1.294 1 87.75 461 PRO A O 1
ATOM 3747 N N . GLU A 1 462 ? 20.266 -1.949 0.796 1 85.19 462 GLU A N 1
ATOM 3748 C CA . GLU A 1 462 ? 21.578 -2.361 1.29 1 85.19 462 GLU A CA 1
ATOM 3749 C C . GLU A 1 462 ? 21.781 -3.865 1.137 1 85.19 462 GLU A C 1
ATOM 3751 O O . GLU A 1 462 ? 22.812 -4.312 0.656 1 85.19 462 GLU A O 1
ATOM 3756 N N . ALA A 1 463 ? 20.812 -4.574 1.614 1 89.75 463 ALA A N 1
ATOM 3757 C CA . ALA A 1 463 ? 20.891 -6.027 1.518 1 89.75 463 ALA A CA 1
ATOM 3758 C C . ALA A 1 463 ? 21.078 -6.473 0.07 1 89.75 463 ALA A C 1
ATOM 3760 O O . ALA A 1 463 ? 21.891 -7.352 -0.217 1 89.75 463 ALA A O 1
ATOM 3761 N N . CYS A 1 464 ? 20.344 -5.875 -0.84 1 94.38 464 CYS A N 1
ATOM 3762 C CA . CYS A 1 464 ? 20.359 -6.277 -2.242 1 94.38 464 CYS A CA 1
ATOM 3763 C C . CYS A 1 464 ? 21.703 -5.926 -2.891 1 94.38 464 CYS A C 1
ATOM 3765 O O . CYS A 1 464 ? 22.203 -6.68 -3.721 1 94.38 464 CYS A O 1
ATOM 3767 N N . GLU A 1 465 ? 22.281 -4.809 -2.535 1 92.94 465 GLU A N 1
ATOM 3768 C CA . GLU A 1 465 ? 23.594 -4.457 -3.045 1 92.94 465 GLU A CA 1
ATOM 3769 C C . GLU A 1 465 ? 24.656 -5.453 -2.572 1 92.94 465 GLU A C 1
ATOM 3771 O O . GLU A 1 465 ? 25.531 -5.844 -3.342 1 92.94 465 GLU A O 1
ATOM 3776 N N . LEU A 1 466 ? 24.547 -5.773 -1.34 1 92.62 466 LEU A N 1
ATOM 3777 C CA . LEU A 1 466 ? 25.5 -6.734 -0.793 1 92.62 466 LEU A CA 1
ATOM 3778 C C . LEU A 1 466 ? 25.328 -8.102 -1.449 1 92.62 466 LEU A C 1
ATOM 3780 O O . LEU A 1 466 ? 26.297 -8.836 -1.634 1 92.62 466 LEU A O 1
ATOM 3784 N N . VAL A 1 467 ? 24.094 -8.469 -1.766 1 96.44 467 VAL A N 1
ATOM 3785 C CA . VAL A 1 467 ? 23.828 -9.711 -2.482 1 96.44 467 VAL A CA 1
ATOM 3786 C C . VAL A 1 467 ? 24.547 -9.695 -3.826 1 96.44 467 VAL A C 1
ATOM 3788 O O . VAL A 1 467 ? 25.234 -10.664 -4.18 1 96.44 467 VAL A O 1
ATOM 3791 N N . LEU A 1 468 ? 24.391 -8.625 -4.531 1 97.75 468 LEU A N 1
ATOM 3792 C CA . LEU A 1 468 ? 25.016 -8.508 -5.844 1 97.75 468 LEU A CA 1
ATOM 3793 C C . LEU A 1 468 ? 26.547 -8.492 -5.715 1 97.75 468 LEU A C 1
ATOM 3795 O O . LEU A 1 468 ? 27.25 -9.086 -6.543 1 97.75 468 LEU A O 1
ATOM 3799 N N . GLN A 1 469 ? 27.016 -7.84 -4.691 1 96.62 469 GLN A N 1
ATOM 3800 C CA . GLN A 1 469 ? 28.453 -7.816 -4.438 1 96.62 469 GLN A CA 1
ATOM 3801 C C . GLN A 1 469 ? 28.969 -9.219 -4.129 1 96.62 469 GLN A C 1
ATOM 3803 O O . GLN A 1 469 ? 30.016 -9.625 -4.656 1 96.62 469 GLN A O 1
ATOM 3808 N N . ALA A 1 470 ? 28.281 -9.922 -3.281 1 96.38 470 ALA A N 1
ATOM 3809 C CA . ALA A 1 470 ? 28.672 -11.289 -2.951 1 96.38 470 ALA A CA 1
ATOM 3810 C C . ALA A 1 470 ? 28.672 -12.172 -4.195 1 96.38 470 ALA A C 1
ATOM 3812 O O . ALA A 1 470 ? 29.594 -12.953 -4.414 1 96.38 470 ALA A O 1
ATOM 3813 N N . ALA A 1 471 ? 27.641 -12.031 -4.988 1 97.62 471 ALA A N 1
ATOM 3814 C CA . ALA A 1 471 ? 27.5 -12.812 -6.219 1 97.62 471 ALA A CA 1
ATOM 3815 C C . ALA A 1 471 ? 28.656 -12.531 -7.176 1 97.62 471 ALA A C 1
ATOM 3817 O O . ALA A 1 471 ? 29.141 -13.43 -7.867 1 97.62 471 ALA A O 1
ATOM 3818 N N . SER A 1 472 ? 29.109 -11.328 -7.188 1 97.5 472 SER A N 1
ATOM 3819 C CA . SER A 1 472 ? 30.141 -10.898 -8.125 1 97.5 472 SER A CA 1
ATOM 3820 C C . SER A 1 472 ? 31.469 -11.562 -7.812 1 97.5 472 SER A C 1
ATOM 3822 O O . SER A 1 472 ? 32.312 -11.742 -8.703 1 97.5 472 SER A O 1
ATOM 3824 N N . ILE A 1 473 ? 31.703 -11.953 -6.617 1 96.12 473 ILE A N 1
ATOM 3825 C CA . ILE A 1 473 ? 33 -12.5 -6.254 1 96.12 473 ILE A CA 1
ATOM 3826 C C . ILE A 1 473 ? 32.906 -14.023 -6.117 1 96.12 473 ILE A C 1
ATOM 3828 O O . ILE A 1 473 ? 33.938 -14.703 -5.984 1 96.12 473 ILE A O 1
ATOM 3832 N N . GLY A 1 474 ? 31.672 -14.523 -6.164 1 95.69 474 GLY A N 1
ATOM 3833 C CA . GLY A 1 474 ? 31.469 -15.953 -6.016 1 95.69 474 GLY A CA 1
ATOM 3834 C C . GLY A 1 474 ? 32.031 -16.75 -7.184 1 95.69 474 GLY A C 1
ATOM 3835 O O . GLY A 1 474 ? 31.922 -16.328 -8.336 1 95.69 474 GLY A O 1
ATOM 3836 N N . LYS A 1 475 ? 32.531 -17.969 -6.875 1 94.12 475 LYS A N 1
ATOM 3837 C CA . LYS A 1 475 ? 33.125 -18.828 -7.906 1 94.12 475 LYS A CA 1
ATOM 3838 C C . LYS A 1 475 ? 32.375 -20.156 -7.996 1 94.12 475 LYS A C 1
ATOM 3840 O O . LYS A 1 475 ? 32.75 -21.031 -8.781 1 94.12 475 LYS A O 1
ATOM 3845 N N . GLY A 1 476 ? 31.375 -20.297 -7.141 1 94.25 476 GLY A N 1
ATOM 3846 C CA . GLY A 1 476 ? 30.578 -21.516 -7.152 1 94.25 476 GLY A CA 1
ATOM 3847 C C . GLY A 1 476 ? 30.688 -22.312 -5.871 1 94.25 476 GLY A C 1
ATOM 3848 O O . GLY A 1 476 ? 31.781 -22.453 -5.312 1 94.25 476 GLY A O 1
ATOM 3849 N N . GLY A 1 477 ? 29.516 -22.719 -5.336 1 93.69 477 GLY A N 1
ATOM 3850 C CA . GLY A 1 477 ? 29.484 -23.594 -4.168 1 93.69 477 GLY A CA 1
ATOM 3851 C C . GLY A 1 477 ? 29.422 -22.828 -2.859 1 93.69 477 GLY A C 1
ATOM 3852 O O . GLY A 1 477 ? 29.156 -23.406 -1.805 1 93.69 477 GLY A O 1
ATOM 3853 N N . GLU A 1 478 ? 29.562 -21.578 -2.895 1 94.31 478 GLU A N 1
ATOM 3854 C CA . GLU A 1 478 ? 29.641 -20.797 -1.667 1 94.31 478 GLU A CA 1
ATOM 3855 C C . GLU A 1 478 ? 28.25 -20.453 -1.147 1 94.31 478 GLU A C 1
ATOM 3857 O O . GLU A 1 478 ? 27.328 -20.234 -1.934 1 94.31 478 GLU A O 1
ATOM 3862 N N . ILE A 1 479 ? 28.141 -20.453 0.093 1 95.19 479 ILE A N 1
ATOM 3863 C CA . ILE A 1 479 ? 27.047 -19.797 0.804 1 95.19 479 ILE A CA 1
ATOM 3864 C C . ILE A 1 479 ? 27.578 -18.547 1.517 1 95.19 479 ILE A C 1
ATOM 3866 O O . ILE A 1 479 ? 28.25 -18.656 2.541 1 95.19 479 ILE A O 1
ATOM 3870 N N . PHE A 1 480 ? 27.266 -17.438 0.979 1 95.44 480 PHE A N 1
ATOM 3871 C CA . PHE A 1 480 ? 27.703 -16.172 1.562 1 95.44 480 PHE A CA 1
ATOM 3872 C C . PHE A 1 480 ? 26.766 -15.734 2.686 1 95.44 480 PHE A C 1
ATOM 3874 O O . PHE A 1 480 ? 25.547 -15.938 2.602 1 95.44 480 PHE A O 1
ATOM 3881 N N . ILE A 1 481 ? 27.312 -15.172 3.672 1 93.56 481 ILE A N 1
ATOM 3882 C CA . ILE A 1 481 ? 26.562 -14.617 4.793 1 93.56 481 ILE A CA 1
ATOM 3883 C C . ILE A 1 481 ? 26.828 -13.125 4.914 1 93.56 481 ILE A C 1
ATOM 3885 O O . ILE A 1 481 ? 28 -12.703 4.98 1 93.56 481 ILE A O 1
ATOM 3889 N N . LEU A 1 482 ? 25.766 -12.422 4.887 1 90.56 482 LEU A N 1
ATOM 3890 C CA . LEU A 1 482 ? 25.938 -10.977 5.047 1 90.56 482 LEU A CA 1
ATOM 3891 C C . LEU A 1 482 ? 26 -10.602 6.523 1 90.56 482 LEU A C 1
ATOM 3893 O O . LEU A 1 482 ? 25.266 -11.172 7.344 1 90.56 482 LEU A O 1
ATOM 3897 N N . ASP A 1 483 ? 26.828 -9.68 6.785 1 85.06 483 ASP A N 1
ATOM 3898 C CA . ASP A 1 483 ? 26.875 -9.125 8.133 1 85.06 483 ASP A CA 1
ATOM 3899 C C . ASP A 1 483 ? 25.672 -8.219 8.391 1 85.06 483 ASP A C 1
ATOM 3901 O O . ASP A 1 483 ? 25.594 -7.113 7.852 1 85.06 483 ASP A O 1
ATOM 3905 N N . MET A 1 484 ? 24.844 -8.688 9.258 1 83.5 484 MET A N 1
ATOM 3906 C CA . MET A 1 484 ? 23.594 -7.973 9.508 1 83.5 484 MET A CA 1
ATOM 3907 C C . MET A 1 484 ? 23.734 -7.051 10.711 1 83.5 484 MET A C 1
ATOM 3909 O O . MET A 1 484 ? 22.797 -6.312 11.039 1 83.5 484 MET A O 1
ATOM 3913 N N . GLY A 1 485 ? 24.812 -7.074 11.383 1 79.69 485 GLY A N 1
ATOM 3914 C CA . GLY A 1 485 ? 24.984 -6.281 12.594 1 79.69 485 GLY A CA 1
ATOM 3915 C C . GLY A 1 485 ? 24.375 -6.93 13.82 1 79.69 485 GLY A C 1
ATOM 3916 O O . GLY A 1 485 ? 24.406 -8.156 13.961 1 79.69 485 GLY A O 1
ATOM 3917 N N . GLU A 1 486 ? 23.938 -6.078 14.734 1 80.19 486 GLU A N 1
ATOM 3918 C CA . GLU A 1 486 ? 23.375 -6.574 15.992 1 80.19 486 GLU A CA 1
ATOM 3919 C C . GLU A 1 486 ? 21.875 -6.777 15.883 1 80.19 486 GLU A C 1
ATOM 3921 O O . GLU A 1 486 ? 21.172 -5.957 15.289 1 80.19 486 GLU A O 1
ATOM 3926 N N . PRO A 1 487 ? 21.484 -7.895 16.391 1 87.81 487 PRO A N 1
ATOM 3927 C CA . PRO A 1 487 ? 20.031 -8.102 16.391 1 87.81 487 PRO A CA 1
ATOM 3928 C C . PRO A 1 487 ? 19.297 -7.09 17.266 1 87.81 487 PRO A C 1
ATOM 3930 O O . PRO A 1 487 ? 19.844 -6.59 18.25 1 87.81 487 PRO A O 1
ATOM 3933 N N . ILE A 1 488 ? 18.094 -6.863 16.953 1 86.25 488 ILE A N 1
ATOM 3934 C CA . ILE A 1 488 ? 17.25 -5.895 17.656 1 86.25 488 ILE A CA 1
ATOM 3935 C C . ILE A 1 488 ? 16.062 -6.602 18.281 1 86.25 488 ILE A C 1
ATOM 3937 O O . ILE A 1 488 ? 15.453 -7.477 17.656 1 86.25 488 ILE A O 1
ATOM 3941 N N . ARG A 1 489 ? 15.805 -6.172 19.547 1 92.94 489 ARG A N 1
ATOM 3942 C CA . ARG A 1 489 ? 14.578 -6.68 20.156 1 92.94 489 ARG A CA 1
ATOM 3943 C C . ARG A 1 489 ? 13.344 -6.066 19.5 1 92.94 489 ARG A C 1
ATOM 3945 O O . ARG A 1 489 ? 13.266 -4.844 19.344 1 92.94 489 ARG A O 1
ATOM 3952 N N . ILE A 1 490 ? 12.383 -6.879 19.156 1 93.19 490 ILE A N 1
ATOM 3953 C CA . ILE A 1 490 ? 11.188 -6.41 18.453 1 93.19 490 ILE A CA 1
ATOM 3954 C C . ILE A 1 490 ? 10.414 -5.441 19.359 1 93.19 490 ILE A C 1
ATOM 3956 O O . ILE A 1 490 ? 9.82 -4.48 18.859 1 93.19 490 ILE A O 1
ATOM 3960 N N . VAL A 1 491 ? 10.422 -5.668 20.672 1 93.94 491 VAL A N 1
ATOM 3961 C CA . VAL A 1 491 ? 9.727 -4.793 21.609 1 93.94 491 VAL A CA 1
ATOM 3962 C C . VAL A 1 491 ? 10.328 -3.393 21.562 1 93.94 491 VAL A C 1
ATOM 3964 O O . VAL A 1 491 ? 9.617 -2.395 21.672 1 93.94 491 VAL A O 1
ATOM 3967 N N . ASP A 1 492 ? 11.602 -3.35 21.438 1 88.81 492 ASP A N 1
ATOM 3968 C CA . ASP A 1 492 ? 12.273 -2.059 21.344 1 88.81 492 ASP A CA 1
ATOM 3969 C C . ASP A 1 492 ? 11.891 -1.321 20.062 1 88.81 492 ASP A C 1
ATOM 3971 O O . ASP A 1 492 ? 11.719 -0.101 20.078 1 88.81 492 ASP A O 1
ATOM 3975 N N . LEU A 1 493 ? 11.828 -2.072 19.047 1 89.44 493 LEU A N 1
ATOM 3976 C CA . LEU A 1 493 ? 11.359 -1.514 17.781 1 89.44 493 LEU A CA 1
ATOM 3977 C C . LEU A 1 493 ? 9.945 -0.973 17.922 1 89.44 493 LEU A C 1
ATOM 3979 O O . LEU A 1 493 ? 9.648 0.128 17.438 1 89.44 493 LEU A O 1
ATOM 3983 N N . ALA A 1 494 ? 9.109 -1.703 18.531 1 92.31 494 ALA A N 1
ATOM 3984 C CA . ALA A 1 494 ? 7.723 -1.31 18.75 1 92.31 494 ALA A CA 1
ATOM 3985 C C . ALA A 1 494 ? 7.645 -0.014 19.562 1 92.31 494 ALA A C 1
ATOM 3987 O O . ALA A 1 494 ? 6.914 0.908 19.188 1 92.31 494 ALA A O 1
ATOM 3988 N N . LYS A 1 495 ? 8.414 -0.009 20.609 1 89.38 495 LYS A N 1
ATOM 3989 C CA . LYS A 1 495 ? 8.438 1.174 21.469 1 89.38 495 LYS A CA 1
ATOM 3990 C C . LYS A 1 495 ? 8.883 2.408 20.688 1 89.38 495 LYS A C 1
ATOM 3992 O O . LYS A 1 495 ? 8.289 3.48 20.812 1 89.38 495 LYS A O 1
ATOM 3997 N N . LYS A 1 496 ? 9.875 2.221 19.953 1 84.44 496 LYS A N 1
ATOM 3998 C CA . LYS A 1 496 ? 10.398 3.318 19.156 1 84.44 496 LYS A CA 1
ATOM 3999 C C . LYS A 1 496 ? 9.359 3.812 18.156 1 84.44 496 LYS A C 1
ATOM 4001 O O . LYS A 1 496 ? 9.227 5.02 17.938 1 84.44 496 LYS A O 1
ATOM 4006 N N . MET A 1 497 ? 8.695 2.951 17.531 1 87.75 497 MET A N 1
ATOM 4007 C CA . MET A 1 497 ? 7.691 3.309 16.547 1 87.75 497 MET A CA 1
ATOM 4008 C C . MET A 1 497 ? 6.527 4.055 17.188 1 87.75 497 MET A C 1
ATOM 4010 O O . MET A 1 497 ? 5.992 5 16.609 1 87.75 497 MET A O 1
ATOM 4014 N N . ILE A 1 498 ? 6.148 3.621 18.328 1 87.12 498 ILE A N 1
ATOM 4015 C CA . ILE A 1 498 ? 5.094 4.312 19.062 1 87.12 498 ILE A CA 1
ATOM 4016 C C . ILE A 1 498 ? 5.539 5.734 19.391 1 87.12 498 ILE A C 1
ATOM 4018 O O . ILE A 1 498 ? 4.781 6.691 19.188 1 87.12 498 ILE A O 1
ATOM 4022 N N . GLU A 1 499 ? 6.734 5.801 19.844 1 81.75 499 GLU A N 1
ATOM 4023 C CA . GLU A 1 499 ? 7.301 7.102 20.172 1 81.75 499 GLU A CA 1
ATOM 4024 C C . GLU A 1 499 ? 7.301 8.031 18.969 1 81.75 499 GLU A C 1
ATOM 4026 O O . GLU A 1 499 ? 6.922 9.203 19.078 1 81.75 499 GLU A O 1
ATOM 4031 N N . LEU A 1 500 ? 7.668 7.531 17.891 1 78.44 500 LEU A N 1
ATOM 4032 C CA . LEU A 1 500 ? 7.777 8.312 16.656 1 78.44 500 LEU A CA 1
ATOM 4033 C C . LEU A 1 500 ? 6.402 8.711 16.141 1 78.44 500 LEU A C 1
ATOM 4035 O O . LEU A 1 500 ? 6.258 9.727 15.461 1 78.44 500 LEU A O 1
ATOM 4039 N N . SER A 1 501 ? 5.465 7.891 16.391 1 77.62 501 SER A N 1
ATOM 4040 C CA . SER A 1 501 ? 4.113 8.172 15.93 1 77.62 501 SER A CA 1
ATOM 4041 C C . SER A 1 501 ? 3.49 9.328 16.703 1 77.62 501 SER A C 1
ATOM 4043 O O . SER A 1 501 ? 2.521 9.938 16.25 1 77.62 501 SER A O 1
ATOM 4045 N N . GLY A 1 502 ? 4.004 9.594 17.891 1 72.5 502 GLY A N 1
ATOM 4046 C CA . GLY A 1 502 ? 3.469 10.648 18.75 1 72.5 502 GLY A CA 1
ATOM 4047 C C . GLY A 1 502 ? 2.209 10.234 19.484 1 72.5 502 GLY A C 1
ATOM 4048 O O . GLY A 1 502 ? 1.604 11.047 20.188 1 72.5 502 GLY A O 1
ATOM 4049 N N . ARG A 1 503 ? 1.755 9.039 19.312 1 74.19 503 ARG A N 1
ATOM 4050 C CA . ARG A 1 503 ? 0.547 8.547 19.969 1 74.19 503 ARG A CA 1
ATOM 4051 C C . ARG A 1 503 ? 0.857 8.008 21.359 1 74.19 503 ARG A C 1
ATOM 4053 O O . ARG A 1 503 ? 1.898 7.387 21.578 1 74.19 503 ARG A O 1
ATOM 4060 N N . ASN A 1 504 ? 0.104 8.352 22.328 1 75.81 504 ASN A N 1
ATOM 4061 C CA . ASN A 1 504 ? 0.305 7.883 23.703 1 75.81 504 ASN A CA 1
ATOM 4062 C C . ASN A 1 504 ? -0.768 6.879 24.109 1 75.81 504 ASN A C 1
ATOM 4064 O O . ASN A 1 504 ? -0.74 6.359 25.234 1 75.81 504 ASN A O 1
ATOM 4068 N N . ASP A 1 505 ? -1.677 6.566 23.234 1 83.06 505 ASP A N 1
ATOM 4069 C CA . ASP A 1 505 ? -2.801 5.695 23.562 1 83.06 505 ASP A CA 1
ATOM 4070 C C . ASP A 1 505 ? -2.547 4.266 23.094 1 83.06 505 ASP A C 1
ATOM 4072 O O . ASP A 1 505 ? -3.432 3.412 23.188 1 83.06 505 ASP A O 1
ATOM 4076 N N . ILE A 1 506 ? -1.439 4.012 22.609 1 90.06 506 ILE A N 1
ATOM 4077 C CA . ILE A 1 506 ? -1.152 2.693 22.047 1 90.06 506 ILE A CA 1
ATOM 4078 C C . ILE A 1 506 ? -0.236 1.923 23 1 90.06 506 ILE A C 1
ATOM 4080 O O . ILE A 1 506 ? 0.767 2.459 23.469 1 90.06 506 ILE A O 1
ATOM 4084 N N . ASN A 1 507 ? -0.546 0.719 23.328 1 91.94 507 ASN A N 1
ATOM 4085 C CA . ASN A 1 507 ? 0.264 -0.15 24.172 1 91.94 507 ASN A CA 1
ATOM 4086 C C . ASN A 1 507 ? 0.787 -1.357 23.406 1 91.94 507 ASN A C 1
ATOM 4088 O O . ASN A 1 507 ? 0.442 -1.549 22.234 1 91.94 507 ASN A O 1
ATOM 4092 N N . ILE A 1 508 ? 1.73 -2.051 24.109 1 94.94 508 ILE A N 1
ATOM 4093 C CA . ILE A 1 508 ? 2.281 -3.266 23.516 1 94.94 508 ILE A CA 1
ATOM 4094 C C . ILE A 1 508 ? 1.635 -4.492 24.156 1 94.94 508 ILE A C 1
ATOM 4096 O O . ILE A 1 508 ? 1.539 -4.578 25.391 1 94.94 508 ILE A O 1
ATOM 4100 N N . GLU A 1 509 ? 1.105 -5.328 23.344 1 94.75 509 GLU A N 1
ATOM 4101 C CA . GLU A 1 509 ? 0.529 -6.594 23.797 1 94.75 509 GLU A CA 1
ATOM 4102 C C . GLU A 1 509 ? 1.347 -7.781 23.297 1 94.75 509 GLU A C 1
ATOM 4104 O O . GLU A 1 509 ? 1.74 -7.824 22.125 1 94.75 509 GLU A O 1
ATOM 4109 N N . PHE A 1 510 ? 1.628 -8.727 24.25 1 93.69 510 PHE A N 1
ATOM 4110 C CA . PHE A 1 510 ? 2.346 -9.938 23.875 1 93.69 510 PHE A CA 1
ATOM 4111 C C . PHE A 1 510 ? 1.372 -11.055 23.531 1 93.69 510 PHE A C 1
ATOM 4113 O O . PHE A 1 510 ? 0.53 -11.422 24.359 1 93.69 510 PHE A O 1
ATOM 4120 N N . CYS A 1 511 ? 1.517 -11.625 22.344 1 90 511 CYS A N 1
ATOM 4121 C CA . CYS A 1 511 ? 0.511 -12.57 21.875 1 90 511 CYS A CA 1
ATOM 4122 C C . CYS A 1 511 ? 1.094 -13.977 21.766 1 90 511 CYS A C 1
ATOM 4124 O O . CYS A 1 511 ? 0.438 -14.883 21.266 1 90 511 CYS A O 1
ATOM 4126 N N . GLY A 1 512 ? 2.281 -14.195 22.172 1 89.62 512 GLY A N 1
ATOM 4127 C CA . GLY A 1 512 ? 2.895 -15.516 22.109 1 89.62 512 GLY A CA 1
ATOM 4128 C C . GLY A 1 512 ? 3.59 -15.789 20.781 1 89.62 512 GLY A C 1
ATOM 4129 O O . GLY A 1 512 ? 3.24 -15.195 19.766 1 89.62 512 GLY A O 1
ATOM 4130 N N . LEU A 1 513 ? 4.492 -16.766 20.828 1 89.06 513 LEU A N 1
ATOM 4131 C CA . LEU A 1 513 ? 5.215 -17.141 19.609 1 89.06 513 LEU A CA 1
ATOM 4132 C C . LEU A 1 513 ? 4.289 -17.828 18.625 1 89.06 513 LEU A C 1
ATOM 4134 O O . LEU A 1 513 ? 3.438 -18.641 19.016 1 89.06 513 LEU A O 1
ATOM 4138 N N . ARG A 1 514 ? 4.488 -17.547 17.5 1 87.5 514 ARG A N 1
ATOM 4139 C CA . ARG A 1 514 ? 3.701 -18.156 16.422 1 87.5 514 ARG A CA 1
ATOM 4140 C C . ARG A 1 514 ? 4.23 -19.531 16.078 1 87.5 514 ARG A C 1
ATOM 4142 O O . ARG A 1 514 ? 5.34 -19.906 16.469 1 87.5 514 ARG A O 1
ATOM 4149 N N . LEU A 1 515 ? 3.502 -20.25 15.227 1 84.56 515 LEU A N 1
ATOM 4150 C CA . LEU A 1 515 ? 3.896 -21.578 14.75 1 84.56 515 LEU A CA 1
ATOM 4151 C C . LEU A 1 515 ? 5.211 -21.5 13.977 1 84.56 515 LEU A C 1
ATOM 4153 O O . LEU A 1 515 ? 5.328 -20.75 13.008 1 84.56 515 LEU A O 1
ATOM 4157 N N . GLY A 1 516 ? 6.25 -22.188 14.508 1 86.5 516 GLY A N 1
ATOM 4158 C CA . GLY A 1 516 ? 7.523 -22.297 13.812 1 86.5 516 GLY A CA 1
ATOM 4159 C C . GLY A 1 516 ? 8.453 -21.141 14.078 1 86.5 516 GLY A C 1
ATOM 4160 O O . GLY A 1 516 ? 9.586 -21.109 13.578 1 86.5 516 GLY A O 1
ATOM 4161 N N . GLU A 1 517 ? 8.008 -20.156 14.867 1 87.69 517 GLU A N 1
ATOM 4162 C CA . GLU A 1 517 ? 8.797 -18.953 15.086 1 87.69 517 GLU A CA 1
ATOM 4163 C C . GLU A 1 517 ? 9.875 -19.188 16.141 1 87.69 517 GLU A C 1
ATOM 4165 O O . GLU A 1 517 ? 9.625 -19.812 17.172 1 87.69 517 GLU A O 1
ATOM 4170 N N . LYS A 1 518 ? 11.109 -18.703 15.836 1 88.06 518 LYS A N 1
ATOM 4171 C CA . LYS A 1 518 ? 12.242 -18.766 16.75 1 88.06 518 LYS A CA 1
ATOM 4172 C C . LYS A 1 518 ? 12.359 -17.484 17.578 1 88.06 518 LYS A C 1
ATOM 4174 O O . LYS A 1 518 ? 12.047 -16.406 17.109 1 88.06 518 LYS A O 1
ATOM 4179 N N . LEU A 1 519 ? 12.867 -17.703 18.797 1 88.94 519 LEU A N 1
ATOM 4180 C CA . LEU A 1 519 ? 13.133 -16.547 19.625 1 88.94 519 LEU A CA 1
ATOM 4181 C C . LEU A 1 519 ? 14.336 -15.766 19.109 1 88.94 519 LEU A C 1
ATOM 4183 O O . LEU A 1 519 ? 14.289 -14.539 19 1 88.94 519 LEU A O 1
ATOM 4187 N N . TYR A 1 520 ? 15.406 -16.562 18.781 1 87.88 520 TYR A N 1
ATOM 4188 C CA . TYR A 1 520 ? 16.641 -15.977 18.266 1 87.88 520 TYR A CA 1
ATOM 4189 C C . TYR A 1 520 ? 17.062 -16.641 16.953 1 87.88 520 TYR A C 1
ATOM 4191 O O . TYR A 1 520 ? 17.047 -17.875 16.844 1 87.88 520 TYR A O 1
ATOM 4199 N N . GLU A 1 521 ? 17.359 -15.758 16 1 85.94 521 GLU A N 1
ATOM 4200 C CA . GLU A 1 521 ? 17.844 -16.297 14.734 1 85.94 521 GLU A CA 1
ATOM 4201 C C . GLU A 1 521 ? 19.375 -16.391 14.734 1 85.94 521 GLU A C 1
ATOM 4203 O O . GLU A 1 521 ? 20.062 -15.609 15.398 1 85.94 521 GLU A O 1
ATOM 4208 N N . GLU A 1 522 ? 19.875 -17.391 14.031 1 79.62 522 GLU A N 1
ATOM 4209 C CA . GLU A 1 522 ? 21.312 -17.594 13.867 1 79.62 522 GLU A CA 1
ATOM 4210 C C . GLU A 1 522 ? 21.734 -17.438 12.406 1 79.62 522 GLU A C 1
ATOM 4212 O O . GLU A 1 522 ? 20.953 -17.734 11.5 1 79.62 522 GLU A O 1
ATOM 4217 N N . LEU A 1 523 ? 22.922 -16.969 12.25 1 77.69 523 LEU A N 1
ATOM 4218 C CA . LEU A 1 523 ? 23.391 -16.75 10.891 1 77.69 523 LEU A CA 1
ATOM 4219 C C . LEU A 1 523 ? 24.312 -17.891 10.445 1 77.69 523 LEU A C 1
ATOM 4221 O O . LEU A 1 523 ? 24.5 -18.094 9.25 1 77.69 523 LEU A O 1
ATOM 4225 N N . LEU A 1 524 ? 24.938 -18.594 11.391 1 75.75 524 LEU A N 1
ATOM 4226 C CA . LEU A 1 524 ? 25.922 -19.625 11.062 1 75.75 524 LEU A CA 1
ATOM 4227 C C . LEU A 1 524 ? 25.594 -20.922 11.773 1 75.75 524 LEU A C 1
ATOM 4229 O O . LEU A 1 524 ? 25.078 -20.922 12.898 1 75.75 524 LEU A O 1
ATOM 4233 N N . ILE A 1 525 ? 25.734 -21.984 11.094 1 66.19 525 ILE A N 1
ATOM 4234 C CA . ILE A 1 525 ? 25.562 -23.297 11.711 1 66.19 525 ILE A CA 1
ATOM 4235 C C . ILE A 1 525 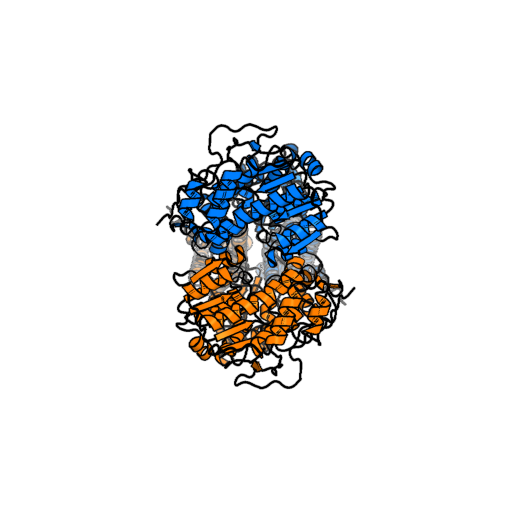? 26.781 -23.609 12.594 1 66.19 525 ILE A C 1
ATOM 4237 O O . ILE A 1 525 ? 26.625 -24.047 13.734 1 66.19 525 ILE A O 1
ATOM 4241 N N . ASN A 1 526 ? 27.969 -23.5 11.969 1 65.88 526 ASN A N 1
ATOM 4242 C CA . ASN A 1 526 ? 29.203 -23.688 12.727 1 65.88 526 ASN A CA 1
ATOM 4243 C C . ASN A 1 526 ? 30.062 -22.422 12.711 1 65.88 526 ASN A C 1
ATOM 4245 O O . ASN A 1 526 ? 29.906 -21.578 11.844 1 65.88 526 ASN A O 1
ATOM 4249 N N . ASP A 1 527 ? 30.797 -22.094 13.758 1 59.59 527 ASP A N 1
ATOM 4250 C CA . ASP A 1 527 ? 31.594 -20.906 14.016 1 59.59 527 ASP A CA 1
ATOM 4251 C C . ASP A 1 527 ? 32.594 -20.656 12.891 1 59.59 527 ASP A C 1
ATOM 4253 O O . ASP A 1 527 ? 33.219 -19.609 12.836 1 59.59 527 ASP A O 1
ATOM 4257 N N . SER A 1 528 ? 32.75 -21.641 11.953 1 61 528 SER A N 1
ATOM 4258 C CA . SER A 1 528 ? 33.875 -21.406 11.055 1 61 528 SER A CA 1
ATOM 4259 C C . SER A 1 528 ? 33.438 -20.672 9.789 1 61 528 SER A C 1
ATOM 4261 O O . SER A 1 528 ? 32.594 -21.172 9.055 1 61 528 SER A O 1
ATOM 4263 N N . ASP A 1 529 ? 33.469 -19.359 9.711 1 67.69 529 ASP A N 1
ATOM 4264 C CA . ASP A 1 529 ? 33.219 -18.594 8.492 1 67.69 529 ASP A CA 1
ATOM 4265 C C . ASP A 1 529 ? 34.531 -18.125 7.852 1 67.69 529 ASP A C 1
ATOM 4267 O O . ASP A 1 529 ? 35.531 -17.922 8.547 1 67.69 529 ASP A O 1
ATOM 4271 N N . GLN A 1 530 ? 34.656 -18.531 6.578 1 83.69 530 GLN A N 1
ATOM 4272 C CA . GLN A 1 530 ? 35.781 -17.969 5.816 1 83.69 530 GLN A CA 1
ATOM 4273 C C . GLN A 1 530 ? 35.5 -16.516 5.461 1 83.69 530 GLN A C 1
ATOM 4275 O O . GLN A 1 530 ? 34.375 -16.156 5.098 1 83.69 530 GLN A O 1
ATOM 4280 N N . LYS A 1 531 ? 36.531 -15.773 5.68 1 85.88 531 LYS A N 1
ATOM 4281 C CA . LYS A 1 531 ? 36.406 -14.359 5.363 1 85.88 531 LYS A CA 1
ATOM 4282 C C . LYS A 1 531 ? 36.594 -14.109 3.867 1 85.88 531 LYS A C 1
ATOM 4284 O O . LYS A 1 531 ? 37.25 -14.891 3.18 1 85.88 531 LYS A O 1
ATOM 4289 N N . THR A 1 532 ? 35.938 -13.117 3.391 1 91.56 532 THR A N 1
ATOM 4290 C CA . THR A 1 532 ? 36.125 -12.656 2.023 1 91.56 532 THR A CA 1
ATOM 4291 C C . THR A 1 532 ? 36.938 -11.352 2.008 1 91.56 532 THR A C 1
ATOM 4293 O O . THR A 1 532 ? 37.438 -10.914 3.043 1 91.56 532 THR A O 1
ATOM 4296 N N . LYS A 1 533 ? 37.156 -10.844 0.787 1 91 533 LYS A N 1
ATOM 4297 C CA . LYS A 1 533 ? 37.844 -9.562 0.688 1 91 533 LYS A CA 1
ATOM 4298 C C . LYS A 1 533 ? 37.031 -8.438 1.307 1 91 533 LYS A C 1
ATOM 4300 O O . LYS A 1 533 ? 37.562 -7.367 1.608 1 91 533 LYS A O 1
ATOM 4305 N N . TYR A 1 534 ? 35.781 -8.742 1.493 1 91.19 534 TYR A N 1
ATOM 4306 C CA . TYR A 1 534 ? 34.906 -7.766 2.133 1 91.19 534 TYR A CA 1
ATOM 4307 C C . TYR A 1 534 ? 34.562 -8.18 3.562 1 91.19 534 TYR A C 1
ATOM 4309 O O . TYR A 1 534 ? 34.156 -9.32 3.809 1 91.19 534 TYR A O 1
ATOM 4317 N N . GLU A 1 535 ? 34.625 -7.289 4.484 1 86.75 535 GLU A N 1
ATOM 4318 C CA . GLU A 1 535 ? 34.344 -7.562 5.895 1 86.75 535 GLU A CA 1
ATOM 4319 C C . GLU A 1 535 ? 32.875 -7.871 6.129 1 86.75 535 GLU A C 1
ATOM 4321 O O . GLU A 1 535 ? 32.531 -8.648 7.023 1 86.75 535 GLU A O 1
ATOM 4326 N N . SER A 1 536 ? 32.062 -7.379 5.352 1 87.81 536 SER A N 1
ATOM 4327 C CA . SER A 1 536 ? 30.609 -7.5 5.535 1 87.81 536 SER A CA 1
ATOM 4328 C C . SER A 1 536 ? 30.078 -8.797 4.934 1 87.81 536 SER A C 1
ATOM 4330 O O . SER A 1 536 ? 28.891 -9.109 5.055 1 87.81 536 SER A O 1
ATOM 4332 N N . ILE A 1 537 ? 30.922 -9.578 4.332 1 91.38 537 ILE A N 1
ATOM 4333 C CA . ILE A 1 537 ? 30.516 -10.805 3.666 1 91.38 537 ILE A CA 1
ATOM 4334 C C . ILE A 1 537 ? 31.406 -11.961 4.094 1 91.38 537 ILE A C 1
ATOM 4336 O O . ILE A 1 537 ? 32.625 -11.883 3.947 1 91.38 537 ILE A O 1
ATOM 4340 N N . THR A 1 538 ? 30.875 -12.961 4.633 1 91.44 538 THR A N 1
ATOM 4341 C CA . THR A 1 538 ? 31.609 -14.172 5 1 91.44 538 THR A CA 1
ATOM 4342 C C . THR A 1 538 ? 31.047 -15.383 4.254 1 91.44 538 THR A C 1
ATOM 4344 O O . THR A 1 538 ? 30.031 -15.281 3.561 1 91.44 538 THR A O 1
ATOM 4347 N N . VAL A 1 539 ? 31.734 -16.516 4.258 1 93.44 539 VAL A N 1
ATOM 4348 C CA . VAL A 1 539 ? 31.312 -17.734 3.561 1 93.44 539 VAL A CA 1
ATOM 4349 C C . VAL A 1 539 ? 31.125 -18.859 4.566 1 93.44 539 VAL A C 1
ATOM 4351 O O . VAL A 1 539 ? 31.984 -19.109 5.41 1 93.44 539 VAL A O 1
ATOM 4354 N N . ALA A 1 540 ? 30 -19.438 4.504 1 90.06 540 ALA A N 1
ATOM 4355 C CA . ALA A 1 540 ? 29.719 -20.594 5.363 1 90.06 540 ALA A CA 1
ATOM 4356 C C . ALA A 1 540 ? 30.406 -21.844 4.832 1 90.06 540 ALA A C 1
ATOM 4358 O O . ALA A 1 540 ? 30.719 -21.938 3.645 1 90.06 540 ALA A O 1
ATOM 4359 N N . ASN A 1 541 ? 30.578 -22.781 5.715 1 84.38 541 ASN A N 1
ATOM 4360 C CA . ASN A 1 541 ? 31.141 -24.062 5.305 1 84.38 541 ASN A CA 1
ATOM 4361 C C . ASN A 1 541 ? 30.172 -24.828 4.402 1 84.38 541 ASN A C 1
ATOM 4363 O O . ASN A 1 541 ? 28.953 -24.703 4.535 1 84.38 541 ASN A O 1
ATOM 4367 N N . SER A 1 542 ? 30.766 -25.625 3.549 1 87.69 542 SER A N 1
ATOM 4368 C CA . SER A 1 542 ? 29.953 -26.422 2.643 1 87.69 542 SER A CA 1
ATOM 4369 C C . SER A 1 542 ? 29.469 -27.703 3.32 1 87.69 542 SER A C 1
ATOM 4371 O O . SER A 1 542 ? 30.188 -28.297 4.121 1 87.69 542 SER A O 1
ATOM 4373 N N . THR A 1 543 ? 28.281 -28.016 3.041 1 90 543 THR A N 1
ATOM 4374 C CA . THR A 1 543 ? 27.719 -29.297 3.473 1 90 543 THR A CA 1
ATOM 4375 C C . THR A 1 543 ? 27.625 -30.266 2.301 1 90 543 THR A C 1
ATOM 4377 O O . THR A 1 543 ? 26.938 -30 1.322 1 90 543 THR A O 1
ATOM 4380 N N . LYS A 1 544 ? 28.312 -31.391 2.449 1 92.94 544 LYS A N 1
ATOM 4381 C CA . LYS A 1 544 ? 28.328 -32.375 1.371 1 92.94 544 LYS A CA 1
ATOM 4382 C C . LYS A 1 544 ? 27.094 -33.281 1.445 1 92.94 544 LYS A C 1
ATOM 4384 O O . LYS A 1 544 ? 26.672 -33.656 2.533 1 92.94 544 LYS A O 1
ATOM 4389 N N . PHE A 1 545 ? 26.484 -33.438 0.318 1 95.69 545 PHE A N 1
ATOM 4390 C CA . PHE A 1 545 ? 25.328 -34.312 0.145 1 95.69 545 PHE A CA 1
ATOM 4391 C C . PHE A 1 545 ? 25.375 -35.031 -1.211 1 95.69 545 PHE A C 1
ATOM 4393 O O . PHE A 1 545 ? 25.484 -34.375 -2.248 1 95.69 545 PHE A O 1
ATOM 4400 N N . TYR A 1 546 ? 25.344 -36.344 -1.177 1 97 546 TYR A N 1
ATOM 4401 C CA . TYR A 1 546 ? 25.359 -37.062 -2.453 1 97 546 TYR A CA 1
ATOM 4402 C C . TYR A 1 546 ? 24.141 -36.688 -3.291 1 97 546 TYR A C 1
ATOM 4404 O O . TYR A 1 546 ? 23.016 -36.969 -2.902 1 97 546 TYR A O 1
ATOM 4412 N N . ILE A 1 547 ? 24.391 -36.125 -4.414 1 97.19 547 ILE A N 1
ATOM 4413 C CA . ILE A 1 547 ? 23.359 -35.469 -5.203 1 97.19 547 ILE A CA 1
ATOM 4414 C C . ILE A 1 547 ? 22.297 -36.469 -5.637 1 97.19 547 ILE A C 1
ATOM 4416 O O . ILE A 1 547 ? 21.109 -36.156 -5.68 1 97.19 547 ILE A O 1
ATOM 4420 N N . LYS A 1 548 ? 22.625 -37.656 -5.984 1 97.44 548 LYS A N 1
ATOM 4421 C CA . LYS A 1 548 ? 21.641 -38.656 -6.391 1 97.44 548 LYS A CA 1
ATOM 4422 C C . LYS A 1 548 ? 20.719 -39.031 -5.238 1 97.44 548 LYS A C 1
ATOM 4424 O O . LYS A 1 548 ? 19.516 -39.219 -5.441 1 97.44 548 LYS A O 1
ATOM 4429 N N . GLU A 1 549 ? 21.344 -39.156 -4.082 1 97.69 549 GLU A N 1
ATOM 4430 C CA . GLU A 1 549 ? 20.547 -39.406 -2.889 1 97.69 549 GLU A CA 1
ATOM 4431 C C . GLU A 1 549 ? 19.609 -38.25 -2.574 1 97.69 549 GLU A C 1
ATOM 4433 O O . GLU A 1 549 ? 18.438 -38.438 -2.221 1 97.69 549 GLU A O 1
ATOM 4438 N N . LEU A 1 550 ? 20.125 -37.062 -2.666 1 98.06 550 LEU A N 1
ATOM 4439 C CA . LEU A 1 550 ? 19.312 -35.875 -2.41 1 98.06 550 LEU A CA 1
ATOM 4440 C C . LEU A 1 550 ? 18.125 -35.812 -3.367 1 98.06 550 LEU A C 1
ATOM 4442 O O . LEU A 1 550 ? 17 -35.531 -2.947 1 98.06 550 LEU A O 1
ATOM 4446 N N . ASN A 1 551 ? 18.375 -36.062 -4.633 1 98.19 551 ASN A N 1
ATOM 4447 C CA . ASN A 1 551 ? 17.328 -36.062 -5.633 1 98.19 551 ASN A CA 1
ATOM 4448 C C . ASN A 1 551 ? 16.25 -37.094 -5.312 1 98.19 551 ASN A C 1
ATOM 4450 O O . ASN A 1 551 ? 15.047 -36.812 -5.445 1 9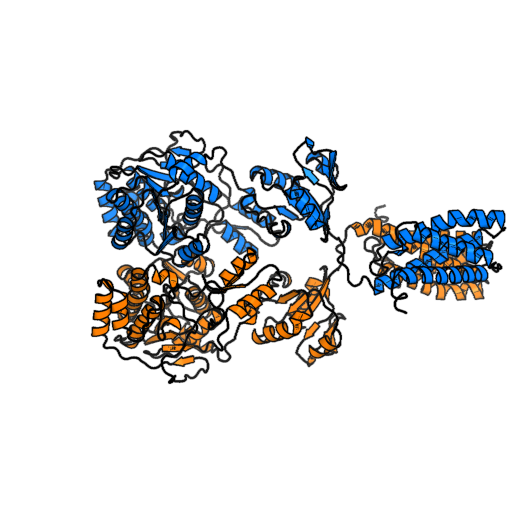8.19 551 ASN A O 1
ATOM 4454 N N . LYS A 1 552 ? 16.688 -38.219 -4.914 1 97.94 552 LYS A N 1
ATOM 4455 C CA . LYS A 1 552 ? 15.742 -39.281 -4.551 1 97.94 552 LYS A CA 1
ATOM 4456 C C . LYS A 1 552 ? 14.891 -38.875 -3.357 1 97.94 552 LYS A C 1
ATOM 4458 O O . LYS A 1 552 ? 13.672 -39.094 -3.359 1 97.94 552 LYS A O 1
ATOM 4463 N N . LYS A 1 553 ? 15.5 -38.344 -2.387 1 98.19 553 LYS A N 1
ATOM 4464 C CA . LYS A 1 553 ? 14.781 -37.938 -1.185 1 98.19 553 LYS A CA 1
ATOM 4465 C C . LYS A 1 553 ? 13.797 -36.812 -1.494 1 98.19 553 LYS A C 1
ATOM 4467 O O . LYS A 1 553 ? 12.711 -36.75 -0.909 1 98.19 553 LYS A O 1
ATOM 4472 N N . ILE A 1 554 ? 14.156 -35.906 -2.432 1 98.19 554 ILE A N 1
ATOM 4473 C CA . ILE A 1 554 ? 13.273 -34.812 -2.834 1 98.19 554 ILE A CA 1
ATOM 4474 C C . ILE A 1 554 ? 12.055 -35.375 -3.562 1 98.19 554 ILE A C 1
ATOM 4476 O O . ILE A 1 554 ? 10.93 -34.938 -3.338 1 98.19 554 ILE A O 1
ATOM 4480 N N . GLU A 1 555 ? 12.266 -36.344 -4.398 1 97.75 555 GLU A N 1
ATOM 4481 C CA . GLU A 1 555 ? 11.164 -37 -5.105 1 97.75 555 GLU A CA 1
ATOM 4482 C C . GLU A 1 555 ? 10.219 -37.688 -4.129 1 97.75 555 GLU A C 1
ATOM 4484 O O . GLU A 1 555 ? 8.992 -37.625 -4.277 1 97.75 555 GLU A O 1
ATOM 4489 N N . GLU A 1 556 ? 10.781 -38.344 -3.119 1 97.75 556 GLU A N 1
ATOM 4490 C CA . GLU A 1 556 ? 9.984 -39.031 -2.094 1 97.75 556 GLU A CA 1
ATOM 4491 C C . GLU A 1 556 ? 9.203 -38 -1.257 1 97.75 556 GLU A C 1
ATOM 4493 O O . GLU A 1 556 ? 8.078 -38.281 -0.829 1 97.75 556 GLU A O 1
ATOM 4498 N N . LEU A 1 557 ? 9.82 -36.906 -1.05 1 97.69 557 LEU A N 1
ATOM 4499 C CA . LEU A 1 557 ? 9.211 -35.844 -0.264 1 97.69 557 LEU A CA 1
ATOM 4500 C C . LEU A 1 557 ? 7.914 -35.375 -0.906 1 97.69 557 LEU A C 1
ATOM 4502 O O . LEU A 1 557 ? 6.965 -35 -0.204 1 97.69 557 LEU A O 1
ATOM 4506 N N . LEU A 1 558 ? 7.82 -35.438 -2.229 1 95.5 558 LEU A N 1
ATOM 4507 C CA . LEU A 1 558 ? 6.66 -34.938 -2.969 1 95.5 558 LEU A CA 1
ATOM 4508 C C . LEU A 1 558 ? 5.477 -35.875 -2.803 1 95.5 558 LEU A C 1
ATOM 4510 O O . LEU A 1 558 ? 4.32 -35.469 -2.848 1 95.5 558 LEU A O 1
ATOM 4514 N N . ILE A 1 559 ? 5.734 -37.156 -2.512 1 93.69 559 ILE A N 1
ATOM 4515 C CA . ILE A 1 559 ? 4.668 -38.156 -2.594 1 93.69 559 ILE A CA 1
ATOM 4516 C C . ILE A 1 559 ? 4.371 -38.719 -1.204 1 93.69 559 ILE A C 1
ATOM 4518 O O . ILE A 1 559 ? 3.291 -39.25 -0.961 1 93.69 559 ILE A O 1
ATOM 4522 N N . CYS A 1 560 ? 5.309 -38.562 -0.307 1 94.88 560 CYS A N 1
ATOM 4523 C CA . CYS A 1 560 ? 5.141 -39.188 0.997 1 94.88 560 CYS A CA 1
ATOM 4524 C C . CYS A 1 560 ? 4.02 -38.531 1.787 1 94.88 560 CYS A C 1
ATOM 4526 O O . CYS A 1 560 ? 3.701 -37.375 1.557 1 94.88 560 CYS A O 1
ATOM 4528 N N . GLU A 1 561 ? 3.467 -39.25 2.701 1 92.69 561 GLU A N 1
ATOM 4529 C CA . GLU A 1 561 ? 2.369 -38.75 3.525 1 92.69 561 GLU A CA 1
ATOM 4530 C C . GLU A 1 561 ? 2.881 -37.844 4.637 1 92.69 561 GLU A C 1
ATOM 4532 O O . GLU A 1 561 ? 2.344 -36.75 4.852 1 92.69 561 GLU A O 1
ATOM 4537 N N . ASP A 1 562 ? 3.92 -38.312 5.336 1 95.75 562 ASP A N 1
ATOM 4538 C CA . ASP A 1 562 ? 4.492 -37.5 6.422 1 95.75 562 ASP A CA 1
ATOM 4539 C C . ASP A 1 562 ? 5.621 -36.625 5.914 1 95.75 562 ASP A C 1
ATOM 4541 O O . ASP A 1 562 ? 6.797 -36.969 6.027 1 95.75 562 ASP A O 1
ATOM 4545 N N . LYS A 1 563 ? 5.285 -35.469 5.473 1 96.69 563 LYS A N 1
ATOM 4546 C CA . LYS A 1 563 ? 6.234 -34.531 4.898 1 96.69 563 LYS A CA 1
ATOM 4547 C C . LYS A 1 563 ? 7.238 -34.031 5.945 1 96.69 563 LYS A C 1
ATOM 4549 O O . LYS A 1 563 ? 8.398 -33.781 5.625 1 96.69 563 LYS A O 1
ATOM 4554 N N . VAL A 1 564 ? 6.852 -33.906 7.184 1 96.44 564 VAL A N 1
ATOM 4555 C CA . VAL A 1 564 ? 7.691 -33.375 8.258 1 96.44 564 VAL A CA 1
ATOM 4556 C C . VAL A 1 564 ? 8.812 -34.375 8.555 1 96.44 564 VAL A C 1
ATOM 4558 O O . VAL A 1 564 ? 9.977 -33.969 8.695 1 96.44 564 VAL A O 1
ATOM 4561 N N . ALA A 1 565 ? 8.438 -35.625 8.625 1 96.94 565 ALA A N 1
ATOM 4562 C CA . ALA A 1 565 ? 9.43 -36.656 8.883 1 96.94 565 ALA A CA 1
ATOM 4563 C C . ALA A 1 565 ? 10.453 -36.75 7.758 1 96.94 565 ALA A C 1
ATOM 4565 O O . ALA A 1 565 ? 11.648 -36.938 8.008 1 96.94 565 ALA A O 1
ATOM 4566 N N . LYS A 1 566 ? 10.023 -36.625 6.562 1 97.81 566 LYS A N 1
ATOM 4567 C CA . LYS A 1 566 ? 10.93 -36.688 5.418 1 97.81 566 LYS A CA 1
ATOM 4568 C C . LYS A 1 566 ? 11.852 -35.469 5.375 1 97.81 566 LYS A C 1
ATOM 4570 O O . LYS A 1 566 ? 13.023 -35.594 5.008 1 97.81 566 LYS A O 1
ATOM 4575 N N . LEU A 1 567 ? 11.297 -34.312 5.691 1 98.12 567 LEU A N 1
ATOM 4576 C CA . LEU A 1 567 ? 12.117 -33.125 5.785 1 98.12 567 LEU A CA 1
ATOM 4577 C C . LEU A 1 567 ? 13.227 -33.281 6.816 1 98.12 567 LEU A C 1
ATOM 4579 O O . LEU A 1 567 ? 14.375 -32.906 6.578 1 98.12 567 LEU A O 1
ATOM 4583 N N . LYS A 1 568 ? 12.898 -33.875 7.926 1 97.5 568 LYS A N 1
ATOM 4584 C CA . LYS A 1 568 ? 13.883 -34.156 8.977 1 97.5 568 LYS A CA 1
ATOM 4585 C C . LYS A 1 568 ? 14.945 -35.125 8.508 1 97.5 568 LYS A C 1
ATOM 4587 O O . LYS A 1 568 ? 16.109 -35.031 8.898 1 97.5 568 LYS A O 1
ATOM 4592 N N . GLU A 1 569 ? 14.594 -36.031 7.695 1 97.5 569 GLU A N 1
ATOM 4593 C CA . GLU A 1 569 ? 15.539 -37 7.125 1 97.5 569 GLU A CA 1
ATOM 4594 C C . GLU A 1 569 ? 16.547 -36.281 6.227 1 97.5 569 GLU A C 1
ATOM 4596 O O . GLU A 1 569 ? 17.734 -36.625 6.242 1 97.5 569 GLU A O 1
ATOM 4601 N N . ILE A 1 570 ? 16.094 -35.344 5.484 1 97.81 570 ILE A N 1
ATOM 4602 C CA . ILE A 1 570 ? 16.953 -34.625 4.555 1 97.81 570 ILE A CA 1
ATOM 4603 C C . ILE A 1 570 ? 17.797 -33.594 5.316 1 97.81 570 ILE A C 1
ATOM 4605 O O . ILE A 1 570 ? 18.984 -33.438 5.02 1 97.81 570 ILE A O 1
ATOM 4609 N N . VAL A 1 571 ? 17.141 -32.938 6.258 1 97.56 571 VAL A N 1
ATOM 4610 C CA . VAL A 1 571 ? 17.812 -31.938 7.09 1 97.56 571 VAL A CA 1
ATOM 4611 C C . VAL A 1 571 ? 17.781 -32.375 8.547 1 97.56 571 VAL A C 1
ATOM 4613 O O . VAL A 1 571 ? 16.922 -31.938 9.32 1 97.56 571 VAL A O 1
ATOM 4616 N N . PRO A 1 572 ? 18.719 -33.031 8.961 1 96.25 572 PRO A N 1
ATOM 4617 C CA . PRO A 1 572 ? 18.719 -33.656 10.297 1 96.25 572 PRO A CA 1
ATOM 4618 C C . PRO A 1 572 ? 18.672 -32.594 11.414 1 96.25 572 PRO A C 1
ATOM 4620 O O . PRO A 1 572 ? 18.172 -32.906 12.508 1 96.25 572 PRO A O 1
ATOM 4623 N N . GLU A 1 573 ? 19.156 -31.406 11.172 1 93.12 573 GLU A N 1
ATOM 4624 C CA . GLU A 1 573 ? 19.172 -30.359 12.195 1 93.12 573 GLU A CA 1
ATOM 4625 C C . GLU A 1 573 ? 17.812 -29.688 12.32 1 93.12 573 GLU A C 1
ATOM 4627 O O . GLU A 1 573 ? 17.625 -28.812 13.172 1 93.12 573 GLU A O 1
ATOM 4632 N N . PHE A 1 574 ? 16.859 -30.078 11.523 1 94.31 574 PHE A N 1
ATOM 4633 C CA . PHE A 1 574 ? 15.508 -29.531 11.562 1 94.31 574 PHE A CA 1
ATOM 4634 C C . PHE A 1 574 ? 14.789 -29.984 12.828 1 94.31 574 PHE A C 1
ATOM 4636 O O . PHE A 1 574 ? 14.68 -31.188 13.102 1 94.31 574 PHE A O 1
ATOM 4643 N N . GLU A 1 575 ? 14.328 -29.047 13.617 1 93.5 575 GLU A N 1
ATOM 4644 C CA . GLU A 1 575 ? 13.492 -29.281 14.789 1 93.5 575 GLU A CA 1
ATOM 4645 C C . GLU A 1 575 ? 12.18 -28.5 14.695 1 93.5 575 GLU A C 1
ATOM 4647 O O . GLU A 1 575 ? 12.133 -27.312 15 1 93.5 575 GLU A O 1
ATOM 4652 N N . HIS A 1 576 ? 11.141 -29.25 14.383 1 93.25 576 HIS A N 1
ATOM 4653 C CA . HIS A 1 576 ? 9.852 -28.609 14.141 1 93.25 576 HIS A CA 1
ATOM 4654 C C . HIS A 1 576 ? 9.234 -28.109 15.438 1 93.25 576 HIS A C 1
ATOM 4656 O O . HIS A 1 576 ? 8.859 -28.891 16.297 1 93.25 576 HIS A O 1
ATOM 4662 N N . ARG A 1 577 ? 9.117 -26.781 15.562 1 88.69 577 ARG A N 1
ATOM 4663 C CA . ARG A 1 577 ? 8.555 -26.172 16.766 1 88.69 577 ARG A CA 1
ATOM 4664 C C . ARG A 1 577 ? 7.141 -25.672 16.516 1 88.69 577 ARG A C 1
ATOM 4666 O O . ARG A 1 577 ? 6.945 -24.703 15.766 1 88.69 577 ARG A O 1
ATOM 4673 N N . LEU A 1 578 ? 6.145 -26.141 17.094 1 85.81 578 LEU A N 1
ATOM 4674 C CA . LEU A 1 578 ? 4.75 -25.766 16.875 1 85.81 578 LEU A CA 1
ATOM 4675 C C . LEU A 1 578 ? 4.328 -24.656 17.828 1 85.81 578 LEU A C 1
ATOM 4677 O O . LEU A 1 578 ? 3.354 -23.953 17.562 1 85.81 578 LEU A O 1
ATOM 4681 N N . ASN A 1 579 ? 5.141 -24.312 18.719 1 75.75 579 ASN A N 1
ATOM 4682 C CA . ASN A 1 579 ? 4.938 -23.25 19.703 1 75.75 579 ASN A CA 1
ATOM 4683 C C . ASN A 1 579 ? 3.529 -23.281 20.281 1 75.75 579 ASN A C 1
ATOM 4685 O O . ASN A 1 579 ? 2.893 -22.234 20.438 1 75.75 579 ASN A O 1
ATOM 4689 N N . ASN A 1 580 ? 2.781 -24.281 20.594 1 65.88 580 ASN A N 1
ATOM 4690 C CA . ASN A 1 580 ? 1.464 -24.375 21.219 1 65.88 580 ASN A CA 1
ATOM 4691 C C . ASN A 1 580 ? 1.467 -23.812 22.641 1 65.88 580 ASN A C 1
ATOM 4693 O O . ASN A 1 580 ? 2.48 -23.875 23.328 1 65.88 580 ASN A O 1
ATOM 4697 N N . MET B 1 1 ? 4.34 31.422 52.281 1 27.36 1 MET B N 1
ATOM 4698 C CA . MET B 1 1 ? 4.508 32.688 51.594 1 27.36 1 MET B CA 1
ATOM 4699 C C . MET B 1 1 ? 4.258 32.531 50.094 1 27.36 1 MET B C 1
ATOM 4701 O O . MET B 1 1 ? 4.633 33.406 49.281 1 27.36 1 MET B O 1
ATOM 4705 N N . ASN B 1 2 ? 3.895 31.375 49.625 1 32.78 2 ASN B N 1
ATOM 4706 C CA . ASN B 1 2 ? 3.42 30.656 48.438 1 32.78 2 ASN B CA 1
ATOM 4707 C C . ASN B 1 2 ? 2.156 31.281 47.875 1 32.78 2 ASN B C 1
ATOM 4709 O O . ASN B 1 2 ? 1.58 30.75 46.906 1 32.78 2 ASN B O 1
ATOM 4713 N N . TYR B 1 3 ? 1.437 32 48.656 1 36.5 3 TYR B N 1
ATOM 4714 C CA . TYR B 1 3 ? 0.205 32.719 48.312 1 36.5 3 TYR B CA 1
ATOM 4715 C C . TYR B 1 3 ? 0.452 33.781 47.25 1 36.5 3 TYR B C 1
ATOM 4717 O O . TYR B 1 3 ? -0.494 34.344 46.719 1 36.5 3 TYR B O 1
ATOM 4725 N N . LEU B 1 4 ? 1.482 34.438 47.219 1 40.25 4 LEU B N 1
ATOM 4726 C CA . LEU B 1 4 ? 1.909 35.5 46.312 1 40.25 4 LEU B CA 1
ATOM 4727 C C . LEU B 1 4 ? 1.978 34.969 44.875 1 40.25 4 LEU B C 1
ATOM 4729 O O . LEU B 1 4 ? 2.309 35.719 43.938 1 40.25 4 LEU B O 1
ATOM 4733 N N . ARG B 1 5 ? 2.027 33.719 44.625 1 41.81 5 ARG B N 1
ATOM 4734 C CA . ARG B 1 5 ? 2.129 33.031 43.344 1 41.81 5 ARG B CA 1
ATOM 4735 C C . ARG B 1 5 ? 0.789 33 42.625 1 41.81 5 ARG B C 1
ATOM 4737 O O . ARG B 1 5 ? 0.678 32.469 41.531 1 41.81 5 ARG B O 1
ATOM 4744 N N . ASP B 1 6 ? -0.286 33.25 43.312 1 47.97 6 ASP B N 1
ATOM 4745 C CA . ASP B 1 6 ? -1.575 33.188 42.625 1 47.97 6 ASP B CA 1
ATOM 4746 C C . ASP B 1 6 ? -1.763 34.438 41.75 1 47.97 6 ASP B C 1
ATOM 4748 O O . ASP B 1 6 ? -1.771 35.562 42.219 1 47.97 6 ASP B O 1
ATOM 4752 N N . LYS B 1 7 ? -1.591 34.438 40.531 1 57.38 7 LYS B N 1
ATOM 4753 C CA . LYS B 1 7 ? -1.604 35.438 39.469 1 57.38 7 LYS B CA 1
ATOM 4754 C C . LYS B 1 7 ? -2.805 36.375 39.594 1 57.38 7 LYS B C 1
ATOM 4756 O O . LYS B 1 7 ? -2.787 37.5 39.094 1 57.38 7 LYS B O 1
ATOM 4761 N N . ARG B 1 8 ? -3.732 36.062 40.469 1 61.62 8 ARG B N 1
ATOM 4762 C CA . ARG B 1 8 ? -4.914 36.875 40.688 1 61.62 8 ARG B CA 1
ATOM 4763 C C . ARG B 1 8 ? -4.59 38.031 41.625 1 61.62 8 ARG B C 1
ATOM 4765 O O . ARG B 1 8 ? -5.066 39.156 41.438 1 61.62 8 ARG B O 1
ATOM 4772 N N . PHE B 1 9 ? -3.828 37.688 42.656 1 63.72 9 PHE B N 1
ATOM 4773 C CA . PHE B 1 9 ? -3.424 38.688 43.625 1 63.72 9 PHE B CA 1
ATOM 4774 C C . PHE B 1 9 ? -2.508 39.719 42.969 1 63.72 9 PHE B C 1
ATOM 4776 O O . PHE B 1 9 ? -2.551 40.906 43.344 1 63.72 9 PHE B O 1
ATOM 4783 N N . LEU B 1 10 ? -1.737 39.406 42.094 1 70.62 10 LEU B N 1
ATOM 4784 C CA . LEU B 1 10 ? -0.836 40.312 41.375 1 70.62 10 LEU B CA 1
ATOM 4785 C C . LEU B 1 10 ? -1.619 41.312 40.562 1 70.62 10 LEU B C 1
ATOM 4787 O O . LEU B 1 10 ? -1.229 42.469 40.438 1 70.62 10 LEU B O 1
ATOM 4791 N N . GLY B 1 11 ? -2.74 40.812 40.156 1 75.62 11 GLY B N 1
ATOM 4792 C CA . GLY B 1 11 ? -3.582 41.719 39.375 1 75.62 11 GLY B CA 1
ATOM 4793 C C . GLY B 1 11 ? -4.168 42.844 40.219 1 75.62 11 GLY B C 1
ATOM 4794 O O . GLY B 1 11 ? -4.227 44 39.781 1 75.62 11 GLY B O 1
ATOM 4795 N N . ILE B 1 12 ? -4.504 42.5 41.438 1 80 12 ILE B N 1
ATOM 4796 C CA . ILE B 1 12 ? -5.082 43.5 42.375 1 80 12 ILE B CA 1
ATOM 4797 C C . ILE B 1 12 ? -4.012 44.5 42.781 1 80 12 ILE B C 1
ATOM 4799 O O . ILE B 1 12 ? -4.258 45.688 42.812 1 80 12 ILE B O 1
ATOM 4803 N N . LEU B 1 13 ? -2.82 44 43.031 1 81.81 13 LEU B N 1
ATOM 4804 C CA . LEU B 1 13 ? -1.707 44.875 43.438 1 81.81 13 LEU B CA 1
ATOM 4805 C C . LEU B 1 13 ? -1.337 45.812 42.281 1 81.81 13 LEU B C 1
ATOM 4807 O O . LEU B 1 13 ? -1.055 47 42.531 1 81.81 13 LEU B O 1
ATOM 4811 N N . VAL B 1 14 ? -1.362 45.344 41.156 1 85.38 14 VAL B N 1
ATOM 4812 C CA . VAL B 1 14 ? -1.023 46.156 40 1 85.38 14 VAL B CA 1
ATOM 4813 C C . VAL B 1 14 ? -2.059 47.25 39.844 1 85.38 14 VAL B C 1
ATOM 4815 O O . VAL B 1 14 ? -1.708 48.406 39.531 1 85.38 14 VAL B O 1
ATOM 4818 N N . THR B 1 15 ? -3.326 46.875 40.094 1 86.06 15 THR B N 1
ATOM 4819 C CA . THR B 1 15 ? -4.391 47.875 40 1 86.06 15 THR B CA 1
ATOM 4820 C C . THR B 1 15 ? -4.203 48.969 41.031 1 86.06 15 THR B C 1
ATOM 4822 O O . THR B 1 15 ? -4.379 50.156 40.75 1 86.06 15 THR B O 1
ATOM 4825 N N . ILE B 1 16 ? -3.797 48.562 42.188 1 87.31 16 ILE B N 1
ATOM 4826 C CA . ILE B 1 16 ? -3.604 49.531 43.281 1 87.31 16 ILE B CA 1
ATOM 4827 C C . ILE B 1 16 ? -2.432 50.438 42.938 1 87.31 16 ILE B C 1
ATOM 4829 O O . ILE B 1 16 ? -2.543 51.656 43.062 1 87.31 16 ILE B O 1
ATOM 4833 N N . VAL B 1 17 ? -1.408 49.938 42.5 1 89.75 17 VAL B N 1
ATOM 4834 C CA . VAL B 1 17 ? -0.187 50.688 42.219 1 89.75 17 VAL B CA 1
ATOM 4835 C C . VAL B 1 17 ? -0.412 51.625 41.031 1 89.75 17 VAL B C 1
ATOM 4837 O O . VAL B 1 17 ? -0.048 52.812 41.062 1 89.75 17 VAL B O 1
ATOM 4840 N N . ILE B 1 18 ? -1.065 51.125 40.031 1 91.25 18 ILE B N 1
ATOM 4841 C CA . ILE B 1 18 ? -1.259 51.906 38.812 1 91.25 18 ILE B CA 1
ATOM 4842 C C . ILE B 1 18 ? -2.254 53.031 39.094 1 91.25 18 ILE B C 1
ATOM 4844 O O . ILE B 1 18 ? -2.066 54.156 38.625 1 91.25 18 ILE B O 1
ATOM 4848 N N . SER B 1 19 ? -3.297 52.719 39.875 1 91.12 19 SER B N 1
ATOM 4849 C CA . SER B 1 19 ? -4.277 53.75 40.219 1 91.12 19 SER B CA 1
ATOM 4850 C C . SER B 1 19 ? -3.652 54.844 41.062 1 91.12 19 SER B C 1
ATOM 4852 O O . SER B 1 19 ? -3.916 56.031 40.844 1 91.12 19 SER B O 1
ATOM 4854 N N . THR B 1 20 ? -2.781 54.406 42.031 1 89.94 20 THR B N 1
ATOM 4855 C CA . THR B 1 20 ? -2.107 55.406 42.875 1 89.94 20 THR B CA 1
ATOM 4856 C C . THR B 1 20 ? -1.155 56.25 42.031 1 89.94 20 THR B C 1
ATOM 4858 O O . THR B 1 20 ? -1.146 57.469 42.188 1 89.94 20 THR B O 1
ATOM 4861 N N . PHE B 1 21 ? -0.472 55.719 41.188 1 91.12 21 PHE B N 1
ATOM 4862 C CA . PHE B 1 21 ? 0.504 56.406 40.375 1 91.12 21 PHE B CA 1
ATOM 4863 C C . PHE B 1 21 ? -0.19 57.344 39.406 1 91.12 21 PHE B C 1
ATOM 4865 O O . PHE B 1 21 ? 0.22 58.5 39.25 1 91.12 21 PHE B O 1
ATOM 4872 N N . SER B 1 22 ? -1.231 56.812 38.719 1 92 22 SER B N 1
ATOM 4873 C CA . SER B 1 22 ? -1.947 57.625 37.75 1 92 22 SER B CA 1
ATOM 4874 C C . SER B 1 22 ? -2.584 58.844 38.406 1 92 22 SER B C 1
ATOM 4876 O O . SER B 1 22 ? -2.48 59.969 37.875 1 92 22 SER B O 1
ATOM 4878 N N . LEU B 1 23 ? -3.166 58.719 39.625 1 90.75 23 LEU B N 1
ATOM 4879 C CA . LEU B 1 23 ? -3.859 59.812 40.312 1 90.75 23 LEU B CA 1
ATOM 4880 C C . LEU B 1 23 ? -2.867 60.844 40.812 1 90.75 23 LEU B C 1
ATOM 4882 O O . LEU B 1 23 ? -3.105 62.062 40.688 1 90.75 23 LEU B O 1
ATOM 4886 N N . TYR B 1 24 ? -1.686 60.344 41.281 1 88.94 24 TYR B N 1
ATOM 4887 C CA . TYR B 1 24 ? -0.663 61.281 41.75 1 88.94 24 TYR B CA 1
ATOM 4888 C C . TYR B 1 24 ? -0.038 62.031 40.594 1 88.94 24 TYR B C 1
ATOM 4890 O O . TYR B 1 24 ? 0.245 63.25 40.688 1 88.94 24 TYR B O 1
ATOM 4898 N N . LEU B 1 25 ? 0.164 61.375 39.5 1 89.06 25 LEU B N 1
ATOM 4899 C CA . LEU B 1 25 ? 0.729 62 38.312 1 89.06 25 LEU B CA 1
ATOM 4900 C C . LEU B 1 25 ? -0.206 63.062 37.781 1 89.06 25 LEU B C 1
ATOM 4902 O O . LEU B 1 25 ? 0.233 64.188 37.469 1 89.06 25 LEU B O 1
ATOM 4906 N N . VAL B 1 26 ? -1.498 62.719 37.719 1 89 26 VAL B N 1
ATOM 4907 C CA . VAL B 1 26 ? -2.477 63.688 37.188 1 89 26 VAL B CA 1
ATOM 4908 C C . VAL B 1 26 ? -2.625 64.875 38.125 1 89 26 VAL B C 1
ATOM 4910 O O . VAL B 1 26 ? -2.691 66 37.688 1 89 26 VAL B O 1
ATOM 4913 N N . SER B 1 27 ? -2.607 64.625 39.5 1 88.38 27 SER B N 1
ATOM 4914 C CA . SER B 1 27 ? -2.707 65.688 40.5 1 88.38 27 SER B CA 1
ATOM 4915 C C . SER B 1 27 ? -1.517 66.625 40.406 1 88.38 27 SER B C 1
ATOM 4917 O O . SER B 1 27 ? -1.676 67.875 40.531 1 88.38 27 SER B O 1
ATOM 4919 N N . PHE B 1 28 ? -0.395 66.062 40.094 1 87 28 PHE B N 1
ATOM 4920 C CA . PHE B 1 28 ? 0.819 66.875 39.938 1 87 28 PHE B CA 1
ATOM 4921 C C . PHE B 1 28 ? 0.763 67.688 38.688 1 87 28 PHE B C 1
ATOM 4923 O O . PHE B 1 28 ? 1.136 68.875 38.688 1 87 28 PHE B O 1
ATOM 4930 N N . LEU B 1 29 ? 0.215 67.188 37.562 1 85.5 29 LEU B N 1
ATOM 4931 C CA . LEU B 1 29 ? 0.197 67.812 36.25 1 85.5 29 LEU B CA 1
ATOM 4932 C C . LEU B 1 29 ? -0.829 68.938 36.219 1 85.5 29 LEU B C 1
ATOM 4934 O O . LEU B 1 29 ? -0.603 70 35.594 1 85.5 29 LEU B O 1
ATOM 4938 N N . ILE B 1 30 ? -1.934 68.75 36.969 1 85.5 30 ILE B N 1
ATOM 4939 C CA . ILE B 1 30 ? -2.99 69.75 36.938 1 85.5 30 ILE B CA 1
ATOM 4940 C C . ILE B 1 30 ? -2.914 70.625 38.188 1 85.5 30 ILE B C 1
ATOM 4942 O O . ILE B 1 30 ? -3.721 71.562 38.344 1 85.5 30 ILE B O 1
ATOM 4946 N N . HIS B 1 31 ? -1.952 70.5 39.062 1 83.19 31 HIS B N 1
ATOM 4947 C CA . HIS B 1 31 ? -1.675 71.25 40.25 1 83.19 31 HIS B CA 1
ATOM 4948 C C . HIS B 1 31 ? -2.891 71.312 41.188 1 83.19 31 HIS B C 1
ATOM 4950 O O . HIS B 1 31 ? -3.297 72.375 41.625 1 83.19 31 HIS B O 1
ATOM 4956 N N . LYS B 1 32 ? -3.502 70.125 41.312 1 84.38 32 LYS B N 1
ATOM 4957 C CA . LYS B 1 32 ? -4.621 70 42.25 1 84.38 32 LYS B CA 1
ATOM 4958 C C . LYS B 1 32 ? -4.293 69 43.375 1 84.38 32 LYS B C 1
ATOM 4960 O O . LYS B 1 32 ? -3.545 68.062 43.156 1 84.38 32 LYS B O 1
ATOM 4965 N N . GLU B 1 33 ? -4.727 69.312 44.5 1 81.31 33 GLU B N 1
ATOM 4966 C CA . GLU B 1 33 ? -4.445 68.438 45.656 1 81.31 33 GLU B CA 1
ATOM 4967 C C . GLU B 1 33 ? -5.34 67.188 45.656 1 81.31 33 GLU B C 1
ATOM 4969 O O . GLU B 1 33 ? -6.496 67.25 45.219 1 81.31 33 GLU B O 1
ATOM 4974 N N . LEU B 1 34 ? -4.812 66 45.938 1 84.5 34 LEU B N 1
ATOM 4975 C CA . LEU B 1 34 ? -5.5 64.75 45.938 1 84.5 34 LEU B CA 1
ATOM 4976 C C . LEU B 1 34 ? -5.797 64.312 47.375 1 84.5 34 LEU B C 1
ATOM 4978 O O . LEU B 1 34 ? -4.895 64.25 48.219 1 84.5 34 LEU B O 1
ATOM 4982 N N . SER B 1 35 ? -7.121 64.188 47.75 1 86 35 SER B N 1
ATOM 4983 C CA . SER B 1 35 ? -7.52 63.719 49.062 1 86 35 SER B CA 1
ATOM 4984 C C . SER B 1 35 ? -7.383 62.188 49.156 1 86 35 SER B C 1
ATOM 4986 O O . SER B 1 35 ? -7.52 61.5 48.156 1 86 35 SER B O 1
ATOM 4988 N N . LEU B 1 36 ? -6.926 61.719 50.25 1 85.62 36 LEU B N 1
ATOM 4989 C CA . LEU B 1 36 ? -6.793 60.312 50.531 1 85.62 36 LEU B CA 1
ATOM 4990 C C . LEU B 1 36 ? -8.125 59.594 50.312 1 85.62 36 LEU B C 1
ATOM 4992 O O . LEU B 1 36 ? -8.148 58.438 49.812 1 85.62 36 LEU B O 1
ATOM 4996 N N . PHE B 1 37 ? -9.281 60.25 50.625 1 86.62 37 PHE B N 1
ATOM 4997 C CA . PHE B 1 37 ? -10.609 59.688 50.438 1 86.62 37 PHE B CA 1
ATOM 4998 C C . PHE B 1 37 ? -10.891 59.438 48.969 1 86.62 37 PHE B C 1
ATOM 5000 O O . PHE B 1 37 ? -11.453 58.406 48.594 1 86.62 37 PHE B O 1
ATOM 5007 N N . THR B 1 38 ? -10.523 60.312 48.031 1 90.12 38 THR B N 1
ATOM 5008 C CA . THR B 1 38 ? -10.711 60.188 46.594 1 90.12 38 THR B CA 1
ATOM 5009 C C . THR B 1 38 ? -9.898 59 46.062 1 90.12 38 THR B C 1
ATOM 5011 O O . THR B 1 38 ? -10.406 58.188 45.281 1 90.12 38 THR B O 1
ATOM 5014 N N . LEU B 1 39 ? -8.703 58.906 46.594 1 90.88 39 LEU B N 1
ATOM 5015 C CA . LEU B 1 39 ? -7.801 57.844 46.188 1 90.88 39 LEU B CA 1
ATOM 5016 C C . LEU B 1 39 ? -8.367 56.469 46.531 1 90.88 39 LEU B C 1
ATOM 5018 O O . LEU B 1 39 ? -8.422 55.594 45.688 1 90.88 39 LEU B O 1
ATOM 5022 N N . ILE B 1 40 ? -8.789 56.344 47.688 1 89 40 ILE B N 1
ATOM 5023 C CA . ILE B 1 40 ? -9.266 55.062 48.219 1 89 40 ILE B CA 1
ATOM 5024 C C . ILE B 1 40 ? -10.57 54.656 47.5 1 89 40 ILE B C 1
ATOM 5026 O O . ILE B 1 40 ? -10.773 53.5 47.156 1 89 40 ILE B O 1
ATOM 5030 N N . THR B 1 41 ? -11.555 55.625 47.312 1 90.88 41 THR B N 1
ATOM 5031 C CA . THR B 1 41 ? -12.836 55.375 46.656 1 90.88 41 THR B CA 1
ATOM 5032 C C . THR B 1 41 ? -12.641 54.844 45.25 1 90.88 41 THR B C 1
ATOM 5034 O O . THR B 1 41 ? -13.289 53.875 44.844 1 90.88 41 THR B O 1
ATOM 5037 N N . ILE B 1 42 ? -11.68 55.406 44.469 1 93.25 42 ILE B N 1
ATOM 5038 C CA . ILE B 1 42 ? -11.438 55.031 43.094 1 93.25 42 ILE B CA 1
ATOM 5039 C C . ILE B 1 42 ? -10.82 53.625 43.062 1 93.25 42 ILE B C 1
ATOM 5041 O O . ILE B 1 42 ? -11.258 52.75 42.281 1 93.25 42 ILE B O 1
ATOM 5045 N N . ILE B 1 43 ? -9.898 53.406 43.906 1 92.19 43 ILE B N 1
ATOM 5046 C CA . ILE B 1 43 ? -9.203 52.125 43.938 1 92.19 43 ILE B CA 1
ATOM 5047 C C . ILE B 1 43 ? -10.188 51 44.312 1 92.19 43 ILE B C 1
ATOM 5049 O O . ILE B 1 43 ? -10.219 49.969 43.656 1 92.19 43 ILE B O 1
ATOM 5053 N N . ILE B 1 44 ? -10.977 51.219 45.281 1 87.69 44 ILE B N 1
ATOM 5054 C CA . ILE B 1 44 ? -11.914 50.219 45.781 1 87.69 44 ILE B CA 1
ATOM 5055 C C . ILE B 1 44 ? -12.953 49.938 44.688 1 87.69 44 ILE B C 1
ATOM 5057 O O . ILE B 1 44 ? -13.305 48.781 44.469 1 87.69 44 ILE B O 1
ATOM 5061 N N . THR B 1 45 ? -13.469 50.938 44.031 1 91.94 45 THR B N 1
ATOM 5062 C CA . THR B 1 45 ? -14.477 50.75 43 1 91.94 45 THR B CA 1
ATOM 5063 C C . THR B 1 45 ? -13.891 49.969 41.812 1 91.94 45 THR B C 1
ATOM 5065 O O . THR B 1 45 ? -14.547 49.094 41.25 1 91.94 45 THR B O 1
ATOM 5068 N N . ARG B 1 46 ? -12.648 50.25 41.469 1 90.69 46 ARG B N 1
ATOM 5069 C CA . ARG B 1 46 ? -12 49.562 40.375 1 90.69 46 ARG B CA 1
ATOM 5070 C C . ARG B 1 46 ? -11.781 48.094 40.688 1 90.69 46 ARG B C 1
ATOM 5072 O O . ARG B 1 46 ? -11.992 47.219 39.844 1 90.69 46 ARG B O 1
ATOM 5079 N N . ILE B 1 47 ? -11.352 47.875 41.844 1 87.5 47 ILE B N 1
ATOM 5080 C CA . ILE B 1 47 ? -11.133 46.5 42.281 1 87.5 47 ILE B CA 1
ATOM 5081 C C . ILE B 1 47 ? -12.461 45.75 42.344 1 87.5 47 ILE B C 1
ATOM 5083 O O . ILE B 1 47 ? -12.562 44.594 41.906 1 87.5 47 ILE B O 1
ATOM 5087 N N . LEU B 1 48 ? -13.469 46.438 42.906 1 86.81 48 LEU B N 1
ATOM 5088 C CA . LEU B 1 48 ? -14.789 45.812 43.062 1 86.81 48 LEU B CA 1
ATOM 5089 C C . LEU B 1 48 ? -15.336 45.406 41.688 1 86.81 48 LEU B C 1
ATOM 5091 O O . LEU B 1 48 ? -15.82 44.281 41.531 1 86.81 48 LEU B O 1
ATOM 5095 N N . PHE B 1 49 ? -15.219 46.125 40.688 1 87.19 49 PHE B N 1
ATOM 5096 C CA . PHE B 1 49 ? -15.781 45.844 39.375 1 87.19 49 PHE B CA 1
ATOM 5097 C C . PHE B 1 49 ? -14.906 44.844 38.625 1 87.19 49 PHE B C 1
ATOM 5099 O O . PHE B 1 49 ? -15.398 44.094 37.75 1 87.19 49 PHE B O 1
ATOM 5106 N N . SER B 1 50 ? -13.664 44.844 38.938 1 80.81 50 SER B N 1
ATOM 5107 C CA . SER B 1 50 ? -12.789 43.812 38.375 1 80.81 50 SER B CA 1
ATOM 5108 C C . SER B 1 50 ? -13.195 42.438 38.844 1 80.81 50 SER B C 1
ATOM 5110 O O . SER B 1 50 ? -13.086 41.469 38.094 1 80.81 50 SER B O 1
ATOM 5112 N N . PHE B 1 51 ? -13.648 42.344 39.969 1 78 51 PHE B N 1
ATOM 5113 C CA . PHE B 1 51 ? -14.094 41.062 40.531 1 78 51 PHE B CA 1
ATOM 5114 C C . PHE B 1 51 ? -15.492 40.719 40.031 1 78 51 PHE B C 1
ATOM 5116 O O . PHE B 1 51 ? -15.82 39.562 39.844 1 78 51 PHE B O 1
ATOM 5123 N N . LEU B 1 52 ? -16.219 41.75 39.781 1 77.56 52 LEU B N 1
ATOM 5124 C CA . LEU B 1 52 ? -17.625 41.5 39.5 1 77.56 52 LEU B CA 1
ATOM 5125 C C . LEU B 1 52 ? -17.844 41.25 38 1 77.56 52 LEU B C 1
ATOM 5127 O O . LEU B 1 52 ? -18.781 40.531 37.625 1 77.56 52 LEU B O 1
ATOM 5131 N N . LEU B 1 53 ? -16.969 41.875 37.125 1 74.25 53 LEU B N 1
ATOM 5132 C CA . LEU B 1 53 ? -17.266 41.812 35.688 1 74.25 53 LEU B CA 1
ATOM 5133 C C . LEU B 1 53 ? -16.125 41.125 34.938 1 74.25 53 LEU B C 1
ATOM 5135 O O . LEU B 1 53 ? -14.953 41.344 35.25 1 74.25 53 LEU B O 1
ATOM 5139 N N . PHE B 1 54 ? -16.422 40.312 33.906 1 62.34 54 PHE B N 1
ATOM 5140 C CA . PHE B 1 54 ? -15.625 39.688 32.875 1 62.34 54 PHE B CA 1
ATOM 5141 C C . PHE B 1 54 ? -14.57 38.781 33.469 1 62.34 54 PHE B C 1
ATOM 5143 O O . PHE B 1 54 ? -13.602 38.406 32.812 1 62.34 54 PHE B O 1
ATOM 5150 N N . ASP B 1 55 ? -14.727 38.375 34.688 1 64.88 55 ASP B N 1
ATOM 5151 C CA . ASP B 1 55 ? -13.742 37.531 35.375 1 64.88 55 ASP B CA 1
ATOM 5152 C C . ASP B 1 55 ? -12.32 38.062 35.125 1 64.88 55 ASP B C 1
ATOM 5154 O O . ASP B 1 55 ? -11.406 37.281 34.844 1 64.88 55 ASP B O 1
ATOM 5158 N N . ASP B 1 56 ? -12.242 39.344 35.094 1 68.06 56 ASP B N 1
ATOM 5159 C CA . ASP B 1 56 ? -10.977 40.031 34.812 1 68.06 56 ASP B CA 1
ATOM 5160 C C . ASP B 1 56 ? -9.883 39.562 35.781 1 68.06 56 ASP B C 1
ATOM 5162 O O . ASP B 1 56 ? -8.719 39.406 35.406 1 68.06 56 ASP B O 1
ATOM 5166 N N . TYR B 1 57 ? -10.297 39.25 36.906 1 64.88 57 TYR B N 1
ATOM 5167 C CA . TYR B 1 57 ? -9.32 38.875 37.938 1 64.88 57 TYR B CA 1
ATOM 5168 C C . TYR B 1 57 ? -8.68 37.531 37.594 1 64.88 57 TYR B C 1
ATOM 5170 O O . TYR B 1 57 ? -7.578 37.25 38.062 1 64.88 57 TYR B O 1
ATOM 5178 N N . LYS B 1 58 ? -9.312 36.781 36.656 1 61.94 58 LYS B N 1
ATOM 5179 C CA . LYS B 1 58 ? -8.82 35.438 36.281 1 61.94 58 LYS B CA 1
ATOM 5180 C C . LYS B 1 58 ? -8.023 35.5 35 1 61.94 58 LYS B C 1
ATOM 5182 O O . LYS B 1 58 ? -7.422 34.5 34.594 1 61.94 58 LYS B O 1
ATOM 5187 N N . LEU B 1 59 ? -8.172 36.562 34.375 1 56.75 59 LEU B N 1
ATOM 5188 C CA . LEU B 1 59 ? -7.578 36.625 33.031 1 56.75 59 LEU B CA 1
ATOM 5189 C C . LEU B 1 59 ? -6.055 36.594 33.125 1 56.75 59 LEU B C 1
ATOM 5191 O O . LEU B 1 59 ? -5.461 37.281 33.938 1 56.75 59 LEU B O 1
ATOM 5195 N N . SER B 1 60 ? -5.418 35.656 32.438 1 56.75 60 SER B N 1
ATOM 5196 C CA . SER B 1 60 ? -3.967 35.562 32.344 1 56.75 60 SER B CA 1
ATOM 5197 C C . SER B 1 60 ? -3.426 36.594 31.344 1 56.75 60 SER B C 1
ATOM 5199 O O . SER B 1 60 ? -3.838 36.594 30.172 1 56.75 60 SER B O 1
ATOM 5201 N N . TRP B 1 61 ? -2.463 37.5 31.781 1 60.72 61 TRP B N 1
ATOM 5202 C CA . TRP B 1 61 ? -1.895 38.562 30.953 1 60.72 61 TRP B CA 1
ATOM 5203 C C . TRP B 1 61 ? -0.95 38 29.906 1 60.72 61 TRP B C 1
ATOM 5205 O O . TRP B 1 61 ? -0.68 38.625 28.875 1 60.72 61 TRP B O 1
ATOM 5215 N N . SER B 1 62 ? -0.624 36.719 30.094 1 60.66 62 SER B N 1
ATOM 5216 C CA . SER B 1 62 ? 0.273 36.062 29.141 1 60.66 62 SER B CA 1
ATOM 5217 C C . SER B 1 62 ? -0.467 35.688 27.875 1 60.66 62 SER B C 1
ATOM 5219 O O . SER B 1 62 ? 0.146 35.531 26.812 1 60.66 62 SER B O 1
ATOM 5221 N N . LYS B 1 63 ? -1.689 35.531 28.016 1 50.69 63 LYS B N 1
ATOM 5222 C CA . LYS B 1 63 ? -2.484 35.125 26.875 1 50.69 63 LYS B CA 1
ATOM 5223 C C . LYS B 1 63 ? -3.414 36.219 26.406 1 50.69 63 LYS B C 1
ATOM 5225 O O . LYS B 1 63 ? -4.449 35.969 25.797 1 50.69 63 LYS B O 1
ATOM 5230 N N . ALA B 1 64 ? -3.039 37.438 26.828 1 56.69 64 ALA B N 1
ATOM 5231 C CA . ALA B 1 64 ? -3.92 38.594 26.594 1 56.69 64 ALA B CA 1
ATOM 5232 C C . ALA B 1 64 ? -4.02 38.906 25.109 1 56.69 64 ALA B C 1
ATOM 5234 O O . ALA B 1 64 ? -3.061 38.719 24.359 1 56.69 64 ALA B O 1
ATOM 5235 N N . SER B 1 65 ? -5.23 39.062 24.641 1 58.56 65 SER B N 1
ATOM 5236 C CA . SER B 1 65 ? -5.52 39.438 23.266 1 58.56 65 SER B CA 1
ATOM 5237 C C . SER B 1 65 ? -6.031 40.875 23.188 1 58.56 65 SER B C 1
ATOM 5239 O O . SER B 1 65 ? -6.062 41.594 24.188 1 58.56 65 SER B O 1
ATOM 5241 N N . THR B 1 66 ? -6.266 41.344 22.031 1 63.47 66 THR B N 1
ATOM 5242 C CA . THR B 1 66 ? -6.855 42.656 21.812 1 63.47 66 THR B CA 1
ATOM 5243 C C . THR B 1 66 ? -8.18 42.781 22.547 1 63.47 66 THR B C 1
ATOM 5245 O O . THR B 1 66 ? -8.523 43.875 23.047 1 63.47 66 THR B O 1
ATOM 5248 N N . LYS B 1 67 ? -8.734 41.625 22.766 1 62.66 67 LYS B N 1
ATOM 5249 C CA . LYS B 1 67 ? -10.008 41.625 23.469 1 62.66 67 LYS B CA 1
ATOM 5250 C C . LYS B 1 67 ? -9.812 41.906 24.953 1 62.66 67 LYS B C 1
ATOM 5252 O O . LYS B 1 67 ? -10.609 42.625 25.562 1 62.66 67 LYS B O 1
ATOM 5257 N N . THR B 1 68 ? -8.711 41.469 25.406 1 70 68 THR B N 1
ATOM 5258 C CA . THR B 1 68 ? -8.422 41.688 26.812 1 70 68 THR B CA 1
ATOM 5259 C C . THR B 1 68 ? -8.219 43.156 27.094 1 70 68 THR B C 1
ATOM 5261 O O . THR B 1 68 ? -8.68 43.688 28.125 1 70 68 THR B O 1
ATOM 5264 N N . GLY B 1 69 ? -7.641 43.906 26.188 1 73.06 69 GLY B N 1
ATOM 5265 C CA . GLY B 1 69 ? -7.406 45.344 26.344 1 73.06 69 GLY B CA 1
ATOM 5266 C C . GLY B 1 69 ? -8.68 46.156 26.312 1 73.06 69 GLY B C 1
ATOM 5267 O O . GLY B 1 69 ? -8.859 47.062 27.109 1 73.06 69 GLY B O 1
ATOM 5268 N N . LEU B 1 70 ? -9.539 45.719 25.453 1 74.56 70 LEU B N 1
ATOM 5269 C CA . LEU B 1 70 ? -10.812 46.438 25.344 1 74.56 70 LEU B CA 1
ATOM 5270 C C . LEU B 1 70 ? -11.664 46.188 26.594 1 74.56 70 LEU B C 1
ATOM 5272 O O . LEU B 1 70 ? -12.328 47.125 27.078 1 74.56 70 LEU B O 1
ATOM 5276 N N . MET B 1 71 ? -11.609 45.031 27.094 1 77.19 71 MET B N 1
ATOM 5277 C CA . MET B 1 71 ? -12.367 44.719 28.297 1 77.19 71 MET B CA 1
ATOM 5278 C C . MET B 1 71 ? -11.898 45.562 29.484 1 77.19 71 MET B C 1
ATOM 5280 O O . MET B 1 71 ? -12.711 46 30.297 1 77.19 71 MET B O 1
ATOM 5284 N N . LYS B 1 72 ? -10.625 45.781 29.594 1 80.12 72 LYS B N 1
ATOM 5285 C CA . LYS B 1 72 ? -10.086 46.594 30.688 1 80.12 72 LYS B CA 1
ATOM 5286 C C . LYS B 1 72 ? -10.523 48.031 30.578 1 80.12 72 LYS B C 1
ATOM 5288 O O . LYS B 1 72 ? -10.789 48.688 31.594 1 80.12 72 LYS B O 1
ATOM 5293 N N . ILE B 1 73 ? -10.719 48.469 29.328 1 82.62 73 ILE B N 1
ATOM 5294 C CA . ILE B 1 73 ? -11.18 49.812 29.109 1 82.62 73 ILE B CA 1
ATOM 5295 C C . ILE B 1 73 ? -12.633 49.969 29.531 1 82.62 73 ILE B C 1
ATOM 5297 O O . ILE B 1 73 ? -13 50.906 30.219 1 82.62 73 ILE B O 1
ATOM 5301 N N . ILE B 1 74 ? -13.367 48.969 29.203 1 83.88 74 ILE B N 1
ATOM 5302 C CA . ILE B 1 74 ? -14.781 49 29.547 1 83.88 74 ILE B CA 1
ATOM 5303 C C . ILE B 1 74 ? -14.945 48.938 31.078 1 83.88 74 ILE B C 1
ATOM 5305 O O . ILE B 1 74 ? -15.75 49.656 31.656 1 83.88 74 ILE B O 1
ATOM 5309 N N . LEU B 1 75 ? -14.219 48.125 31.672 1 85.62 75 LEU B N 1
ATOM 5310 C CA . LEU B 1 75 ? -14.281 48 33.125 1 85.62 75 LEU B CA 1
ATOM 5311 C C . LEU B 1 75 ? -13.93 49.312 33.812 1 85.62 75 LEU B C 1
ATOM 5313 O O . LEU B 1 75 ? -14.586 49.719 34.781 1 85.62 75 LEU B O 1
ATOM 5317 N N . ALA B 1 76 ? -12.953 50.031 33.344 1 88.88 76 ALA B N 1
ATOM 5318 C CA . ALA B 1 76 ? -12.523 51.312 33.906 1 88.88 76 ALA B CA 1
ATOM 5319 C C . ALA B 1 76 ? -13.578 52.406 33.656 1 88.88 76 ALA B C 1
ATOM 5321 O O . ALA B 1 76 ? -13.812 53.25 34.531 1 88.88 76 ALA B O 1
ATOM 5322 N N . LEU B 1 77 ? -14.297 52.219 32.5 1 88.69 77 LEU B N 1
ATOM 5323 C CA . LEU B 1 77 ? -15.352 53.156 32.188 1 88.69 77 LEU B CA 1
ATOM 5324 C C . LEU B 1 77 ? -16.562 53 33.094 1 88.69 77 LEU B C 1
ATOM 5326 O O . LEU B 1 77 ? -17.141 53.969 33.562 1 88.69 77 LEU B O 1
ATOM 5330 N N . ILE B 1 78 ? -16.844 51.812 33.375 1 88.69 78 ILE B N 1
ATOM 5331 C CA . ILE B 1 78 ? -17.969 51.5 34.25 1 88.69 78 ILE B CA 1
ATOM 5332 C C . ILE B 1 78 ? -17.656 52 35.656 1 88.69 78 ILE B C 1
ATOM 5334 O O . ILE B 1 78 ? -18.484 52.625 36.312 1 88.69 78 ILE B O 1
ATOM 5338 N N . SER B 1 79 ? -16.516 51.656 36.156 1 91.94 79 SER B N 1
ATOM 5339 C CA . SER B 1 79 ? -16.094 52.125 37.469 1 91.94 79 SER B CA 1
ATOM 5340 C C . SER B 1 79 ? -16.141 53.656 37.531 1 91.94 79 SER B C 1
ATOM 5342 O O . SER B 1 79 ? -16.594 54.219 38.531 1 91.94 79 SER B O 1
ATOM 5344 N N . PHE B 1 80 ? -15.836 54.312 36.5 1 92.25 80 PHE B N 1
ATOM 5345 C CA . PHE B 1 80 ? -15.812 55.781 36.375 1 92.25 80 PHE B CA 1
ATOM 5346 C C . PHE B 1 80 ? -17.219 56.344 36.469 1 92.25 80 PHE B C 1
ATOM 5348 O O . PHE B 1 80 ? -17.453 57.375 37.125 1 92.25 80 PHE B O 1
ATOM 5355 N N . MET B 1 81 ? -18.078 55.688 35.812 1 91.19 81 MET B N 1
ATOM 5356 C CA . MET B 1 81 ? -19.469 56.156 35.812 1 91.19 81 MET B CA 1
ATOM 5357 C C . MET B 1 81 ? -20.078 56.062 37.188 1 91.19 81 MET B C 1
ATOM 5359 O O . MET B 1 81 ? -21.016 56.781 37.531 1 91.19 81 MET B O 1
ATOM 5363 N N . ILE B 1 82 ? -19.531 55.281 38 1 89.81 82 ILE B N 1
ATOM 5364 C CA . ILE B 1 82 ? -20.062 55.094 39.344 1 89.81 82 ILE B CA 1
ATOM 5365 C C . ILE B 1 82 ? -19.406 56.094 40.312 1 89.81 82 ILE B C 1
ATOM 5367 O O . ILE B 1 82 ? -20.094 56.844 41.031 1 89.81 82 ILE B O 1
ATOM 5371 N N . TYR B 1 83 ? -18.047 56.156 40.25 1 92 83 TYR B N 1
ATOM 5372 C CA . TYR B 1 83 ? -17.391 56.969 41.25 1 92 83 TYR B CA 1
ATOM 5373 C C . TYR B 1 83 ? -17.375 58.438 40.844 1 92 83 TYR B C 1
ATOM 5375 O O . TYR B 1 83 ? -17.25 59.312 41.688 1 92 83 TYR B O 1
ATOM 5383 N N . MET B 1 84 ? -17.547 58.812 39.594 1 89.44 84 MET B N 1
ATOM 5384 C CA . MET B 1 84 ? -17.438 60.188 39.125 1 89.44 84 MET B CA 1
ATOM 5385 C C . MET B 1 84 ? -18.578 61.062 39.688 1 89.44 84 MET B C 1
ATOM 5387 O O . MET B 1 84 ? -18.328 62.125 40.25 1 89.44 84 MET B O 1
ATOM 5391 N N . PRO B 1 85 ? -19.859 60.625 39.562 1 89.06 85 PRO B N 1
ATOM 5392 C CA . PRO B 1 85 ? -20.906 61.438 40.156 1 89.06 85 PRO B CA 1
ATOM 5393 C C . PRO B 1 85 ? -20.812 61.562 41.656 1 89.06 85 PRO B C 1
ATOM 5395 O O . PRO B 1 85 ? -21.094 62.656 42.219 1 89.06 85 PRO B O 1
ATOM 5398 N N . ILE B 1 86 ? -20.344 60.562 42.344 1 87.56 86 ILE B N 1
ATOM 5399 C CA . ILE B 1 86 ? -20.219 60.562 43.781 1 87.56 86 ILE B CA 1
ATOM 5400 C C . ILE B 1 86 ? -19.125 61.531 44.219 1 87.56 86 ILE B C 1
ATOM 5402 O O . ILE B 1 86 ? -19.344 62.375 45.094 1 87.56 86 ILE B O 1
ATOM 5406 N N . LEU B 1 87 ? -18.016 61.594 43.562 1 90.44 87 LEU B N 1
ATOM 5407 C CA . LEU B 1 87 ? -16.875 62.438 43.938 1 90.44 87 LEU B CA 1
ATOM 5408 C C . LEU B 1 87 ? -17.078 63.875 43.438 1 90.44 87 LEU B C 1
ATOM 5410 O O . LEU B 1 87 ? -16.688 64.812 44.094 1 90.44 87 LEU B O 1
ATOM 5414 N N . TYR B 1 88 ? -17.688 64 42.281 1 85.75 88 TYR B N 1
ATOM 5415 C CA . TYR B 1 88 ? -17.906 65.312 41.719 1 85.75 88 TYR B CA 1
ATOM 5416 C C . TYR B 1 88 ? -18.969 66.125 42.5 1 85.75 88 TYR B C 1
ATOM 5418 O O . TYR B 1 88 ? -18.75 67.25 42.844 1 85.75 88 TYR B O 1
ATOM 5426 N N . TYR B 1 89 ? -20.094 65.5 42.875 1 83.12 89 TYR B N 1
ATOM 5427 C CA . TYR B 1 89 ? -21.234 66.188 43.469 1 83.12 89 TYR B CA 1
ATOM 5428 C C . TYR B 1 89 ? -21.078 66.25 45 1 83.12 89 TYR B C 1
ATOM 5430 O O . TYR B 1 89 ? -21.391 67.312 45.594 1 83.12 89 TYR B O 1
ATOM 5438 N N . PHE B 1 90 ? -20.531 65.25 45.594 1 80.94 90 PHE B N 1
ATOM 5439 C CA . PHE B 1 90 ? -20.531 65.188 47.062 1 80.94 90 PHE B CA 1
ATOM 5440 C C . PHE B 1 90 ? -19.203 65.688 47.594 1 80.94 90 PHE B C 1
ATOM 5442 O O . PHE B 1 90 ? -19.156 66.25 48.719 1 80.94 90 PHE B O 1
ATOM 5449 N N . TYR B 1 91 ? -18.156 65.562 46.781 1 85.38 91 TYR B N 1
ATOM 5450 C C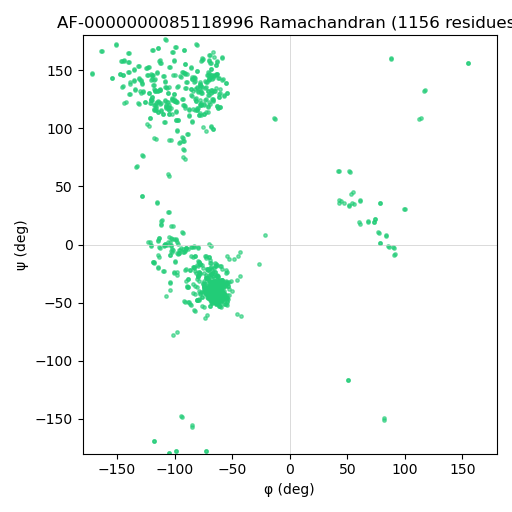A . TYR B 1 91 ? -16.844 65.875 47.344 1 85.38 91 TYR B CA 1
ATOM 5451 C C . TYR B 1 91 ? -16.172 67 46.531 1 85.38 91 TYR B C 1
ATOM 5453 O O . TYR B 1 91 ? -15.039 67.375 46.844 1 85.38 91 TYR B O 1
ATOM 5461 N N . HIS B 1 92 ? -16.844 67.562 45.5 1 83 92 HIS B N 1
ATOM 5462 C CA . HIS B 1 92 ? -16.469 68.688 44.688 1 83 92 HIS B CA 1
ATOM 5463 C C . HIS B 1 92 ? -15.078 68.5 44.062 1 83 92 HIS B C 1
ATOM 5465 O O . HIS B 1 92 ? -14.273 69.438 44.094 1 83 92 HIS B O 1
ATOM 5471 N N . ILE B 1 93 ? -14.797 67.312 43.719 1 87.44 93 ILE B N 1
ATOM 5472 C CA . ILE B 1 93 ? -13.555 67 43 1 87.44 93 ILE B CA 1
ATOM 5473 C C . ILE B 1 93 ? -13.727 67.438 41.531 1 87.44 93 ILE B C 1
ATOM 5475 O O . ILE B 1 93 ? -14.797 67.25 40.969 1 87.44 93 ILE B O 1
ATOM 5479 N N . SER B 1 94 ? -12.773 68.062 40.969 1 87.81 94 SER B N 1
ATOM 5480 C CA . SER B 1 94 ? -12.844 68.5 39.594 1 87.81 94 SER B CA 1
ATOM 5481 C C . SER B 1 94 ? -13.016 67.375 38.594 1 87.81 94 SER B C 1
ATOM 5483 O O . SER B 1 94 ? -12.375 66.312 38.719 1 87.81 94 SER B O 1
ATOM 5485 N N . PHE B 1 95 ? -13.852 67.562 37.75 1 86.81 95 PHE B N 1
ATOM 5486 C CA . PHE B 1 95 ? -14.125 66.625 36.719 1 86.81 95 PHE B CA 1
ATOM 5487 C C . PHE B 1 95 ? -12.867 66.312 35.906 1 86.81 95 PHE B C 1
ATOM 5489 O O . PHE B 1 95 ? -12.617 65.188 35.5 1 86.81 95 PHE B O 1
ATOM 5496 N N . ASN B 1 96 ? -12.094 67.375 35.625 1 86.06 96 ASN B N 1
ATOM 5497 C CA . ASN B 1 96 ? -10.898 67.188 34.812 1 86.06 96 ASN B CA 1
ATOM 5498 C C . ASN B 1 96 ? -9.906 66.25 35.438 1 86.06 96 ASN B C 1
ATOM 5500 O O . ASN B 1 96 ? -9.289 65.438 34.719 1 86.06 96 ASN B O 1
ATOM 5504 N N . LEU B 1 97 ? -9.766 66.25 36.75 1 87.62 97 LEU B N 1
ATOM 5505 C CA . LEU B 1 97 ? -8.844 65.375 37.438 1 87.62 97 LEU B CA 1
ATOM 5506 C C . LEU B 1 97 ? -9.281 63.906 37.25 1 87.62 97 LEU B C 1
ATOM 5508 O O . LEU B 1 97 ? -8.469 63.062 36.938 1 87.62 97 LEU B O 1
ATOM 5512 N N . LEU B 1 98 ? -10.594 63.688 37.406 1 89.56 98 LEU B N 1
ATOM 5513 C CA . LEU B 1 98 ? -11.125 62.312 37.344 1 89.56 98 LEU B CA 1
ATOM 5514 C C . LEU B 1 98 ? -11.07 61.781 35.906 1 89.56 98 LEU B C 1
ATOM 5516 O O . LEU B 1 98 ? -10.727 60.594 35.719 1 89.56 98 LEU B O 1
ATOM 5520 N N . PHE B 1 99 ? -11.367 62.562 34.969 1 89.38 99 PHE B N 1
ATOM 5521 C CA . PHE B 1 99 ? -11.398 62.156 33.562 1 89.38 99 PHE B CA 1
ATOM 5522 C C . PHE B 1 99 ? -9.984 61.875 33.062 1 89.38 99 PHE B C 1
ATOM 5524 O O . PHE B 1 99 ? -9.734 60.875 32.375 1 89.38 99 PHE B O 1
ATOM 5531 N N . ILE B 1 100 ? -9.023 62.812 33.344 1 86.38 100 ILE B N 1
ATOM 5532 C CA . ILE B 1 100 ? -7.641 62.625 32.906 1 86.38 100 ILE B CA 1
ATOM 5533 C C . ILE B 1 100 ? -7.059 61.375 33.562 1 86.38 100 ILE B C 1
ATOM 5535 O O . ILE B 1 100 ? -6.328 60.594 32.906 1 86.38 100 ILE B O 1
ATOM 5539 N N . ASP B 1 101 ? -7.398 61.094 34.75 1 89.62 101 ASP B N 1
ATOM 5540 C CA . ASP B 1 101 ? -6.953 59.875 35.438 1 89.62 101 ASP B CA 1
ATOM 5541 C C . ASP B 1 101 ? -7.473 58.625 34.75 1 89.62 101 ASP B C 1
ATOM 5543 O O . ASP B 1 101 ? -6.742 57.656 34.594 1 89.62 101 ASP B O 1
ATOM 5547 N N . LEU B 1 102 ? -8.727 58.719 34.375 1 90.81 102 LEU B N 1
ATOM 5548 C CA . LEU B 1 102 ? -9.305 57.562 33.688 1 90.81 102 LEU B CA 1
ATOM 5549 C C . LEU B 1 102 ? -8.461 57.188 32.469 1 90.81 102 LEU B C 1
ATOM 5551 O O . LEU B 1 102 ? -8.133 56.031 32.25 1 90.81 102 LEU B O 1
ATOM 5555 N N . ILE B 1 103 ? -8.156 58.125 31.609 1 86.62 103 ILE B N 1
ATOM 5556 C CA . ILE B 1 103 ? -7.402 57.906 30.375 1 86.62 103 ILE B CA 1
ATOM 5557 C C . ILE B 1 103 ? -5.988 57.438 30.719 1 86.62 103 ILE B C 1
ATOM 5559 O O . ILE B 1 103 ? -5.484 56.5 30.109 1 86.62 103 ILE B O 1
ATOM 5563 N N . PHE B 1 104 ? -5.344 58.094 31.734 1 87.38 104 PHE B N 1
ATOM 5564 C CA . PHE B 1 104 ? -3.994 57.688 32.125 1 87.38 104 PHE B CA 1
ATOM 5565 C C . PHE B 1 104 ? -3.973 56.281 32.688 1 87.38 104 PHE B C 1
ATOM 5567 O O . PHE B 1 104 ? -3.1 55.469 32.312 1 87.38 104 PHE B O 1
ATOM 5574 N N . TYR B 1 105 ? -4.922 55.938 33.5 1 90.19 105 TYR B N 1
ATOM 5575 C CA . TYR B 1 105 ? -5.016 54.594 34.094 1 90.19 105 TYR B CA 1
ATOM 5576 C C . TYR B 1 105 ? -5.164 53.531 33 1 90.19 105 TYR B C 1
ATOM 5578 O O . TYR B 1 105 ? -4.441 52.531 33 1 90.19 105 TYR B O 1
ATOM 5586 N N . THR B 1 106 ? -6.145 53.75 32.156 1 88.12 106 THR B N 1
ATOM 5587 C CA . THR B 1 106 ? -6.402 52.781 31.109 1 88.12 106 THR B CA 1
ATOM 5588 C C . THR B 1 106 ? -5.191 52.656 30.188 1 88.12 106 THR B C 1
ATOM 5590 O O . THR B 1 106 ? -4.875 51.531 29.734 1 88.12 106 THR B O 1
ATOM 5593 N N . PHE B 1 107 ? -4.586 53.656 29.906 1 85.75 107 PHE B N 1
ATOM 5594 C CA . PHE B 1 107 ? -3.395 53.656 29.062 1 85.75 107 PHE B CA 1
ATOM 5595 C C . PHE B 1 107 ? -2.283 52.844 29.703 1 85.75 107 PHE B C 1
ATOM 5597 O O . PHE B 1 107 ? -1.7 51.969 29.062 1 85.75 107 PHE B O 1
ATOM 5604 N N . ILE B 1 108 ? -1.988 53.062 30.953 1 85.56 108 ILE B N 1
ATOM 5605 C CA . ILE B 1 108 ? -0.891 52.438 31.656 1 85.56 108 ILE B CA 1
ATOM 5606 C C . ILE B 1 108 ? -1.186 50.938 31.812 1 85.56 108 ILE B C 1
ATOM 5608 O O . ILE B 1 108 ? -0.321 50.094 31.547 1 85.56 108 ILE B O 1
ATOM 5612 N N . ILE B 1 109 ? -2.365 50.625 32.156 1 85.12 109 ILE B N 1
ATOM 5613 C CA . ILE B 1 109 ? -2.695 49.219 32.406 1 85.12 109 ILE B CA 1
ATOM 5614 C C . ILE B 1 109 ? -2.609 48.438 31.109 1 85.12 109 ILE B C 1
ATOM 5616 O O . ILE B 1 109 ? -2.115 47.312 31.078 1 85.12 109 ILE B O 1
ATOM 5620 N N . ASN B 1 110 ? -3.143 48.938 30.062 1 80.31 110 ASN B N 1
ATOM 5621 C CA . ASN B 1 110 ? -3.064 48.25 28.781 1 80.31 110 ASN B CA 1
ATOM 5622 C C . ASN B 1 110 ? -1.621 48.094 28.297 1 80.31 110 ASN B C 1
ATOM 5624 O O . ASN B 1 110 ? -1.249 47.062 27.734 1 80.31 110 ASN B O 1
ATOM 5628 N N . ILE B 1 111 ? -0.878 49.125 28.516 1 79.69 111 ILE B N 1
ATOM 5629 C CA . ILE B 1 111 ? 0.534 49.031 28.156 1 79.69 111 ILE B CA 1
ATOM 5630 C C . ILE B 1 111 ? 1.197 47.906 28.969 1 79.69 111 ILE B C 1
ATOM 5632 O O . ILE B 1 111 ? 1.993 47.125 28.422 1 79.69 111 ILE B O 1
ATOM 5636 N N . LEU B 1 112 ? 0.909 47.812 30.172 1 78.94 112 LEU B N 1
ATOM 5637 C CA . LEU B 1 112 ? 1.488 46.781 31.047 1 78.94 112 LEU B CA 1
ATOM 5638 C C . LEU B 1 112 ? 1.052 45.375 30.609 1 78.94 112 LEU B C 1
ATOM 5640 O O . LEU B 1 112 ? 1.854 44.438 30.625 1 78.94 112 LEU B O 1
ATOM 5644 N N . VAL B 1 113 ? -0.152 45.281 30.297 1 74.25 113 VAL B N 1
ATOM 5645 C CA . VAL B 1 113 ? -0.655 44 29.828 1 74.25 113 VAL B CA 1
ATOM 5646 C C . VAL B 1 113 ? 0.082 43.594 28.547 1 74.25 113 VAL B C 1
ATOM 5648 O O . VAL B 1 113 ? 0.505 42.469 28.406 1 74.25 113 VAL B O 1
ATOM 5651 N N . TYR B 1 114 ? 0.064 44.5 27.641 1 70.5 114 TYR B N 1
ATOM 5652 C CA . TYR B 1 114 ? 0.729 44.219 26.359 1 70.5 114 TYR B CA 1
ATOM 5653 C C . TYR B 1 114 ? 2.203 43.906 26.578 1 70.5 114 TYR B C 1
ATOM 5655 O O . TYR B 1 114 ? 2.75 43.031 25.922 1 70.5 114 TYR B O 1
ATOM 5663 N N . VAL B 1 115 ? 2.777 44.656 27.453 1 70.12 115 VAL B N 1
ATOM 5664 C CA . VAL B 1 115 ? 4.184 44.406 27.734 1 70.12 115 VAL B CA 1
ATOM 5665 C C . VAL B 1 115 ? 4.34 43.031 28.391 1 70.12 115 VAL B C 1
ATOM 5667 O O . VAL B 1 115 ? 5.242 42.25 28.031 1 70.12 115 VAL B O 1
ATOM 5670 N N . TYR B 1 116 ? 3.404 42.656 29.156 1 68.19 116 TYR B N 1
ATOM 5671 C CA . TYR B 1 116 ? 3.412 41.344 29.828 1 68.19 116 TYR B CA 1
ATOM 5672 C C . TYR B 1 116 ? 3.166 40.219 28.844 1 68.19 116 TYR B C 1
ATOM 5674 O O . TYR B 1 116 ? 3.861 39.219 28.875 1 68.19 116 TYR B O 1
ATOM 5682 N N . LYS B 1 117 ? 1.989 40.312 28.219 1 60.19 117 LYS B N 1
ATOM 5683 C CA . LYS B 1 117 ? 1.729 39.312 27.172 1 60.19 117 LYS B CA 1
ATOM 5684 C C . LYS B 1 117 ? 2.938 39.156 26.266 1 60.19 117 LYS B C 1
ATOM 5686 O O . LYS B 1 117 ? 3.314 38.031 25.906 1 60.19 117 LYS B O 1
ATOM 5691 N N . TYR B 1 118 ? 3.164 40.281 25.75 1 55.44 118 TYR B N 1
ATOM 5692 C CA . TYR B 1 118 ? 4.312 40.25 24.844 1 55.44 118 TYR B CA 1
ATOM 5693 C C . TYR B 1 118 ? 5.48 39.5 25.469 1 55.44 118 TYR B C 1
ATOM 5695 O O . TYR B 1 118 ? 6.141 38.719 24.797 1 55.44 118 TYR B O 1
ATOM 5703 N N . TYR B 1 119 ? 5.43 39.656 26.781 1 55.09 119 TYR B N 1
ATOM 5704 C CA . TYR B 1 119 ? 6.52 38.969 27.469 1 55.09 119 TYR B CA 1
ATOM 5705 C C . TYR B 1 119 ? 6.18 37.5 27.703 1 55.09 119 TYR B C 1
ATOM 5707 O O . TYR B 1 119 ? 7.066 36.625 27.672 1 55.09 119 TYR B O 1
ATOM 5715 N N . HIS B 1 120 ? 4.719 37.125 27.984 1 48.91 120 HIS B N 1
ATOM 5716 C CA . HIS B 1 120 ? 4.355 35.75 28.328 1 48.91 120 HIS B CA 1
ATOM 5717 C C . HIS B 1 120 ? 3.848 35 27.109 1 48.91 120 HIS B C 1
ATOM 5719 O O . HIS B 1 120 ? 3.926 33.75 27.062 1 48.91 120 HIS B O 1
ATOM 5725 N N . SER B 1 121 ? 2.439 35.344 26.656 1 46.69 121 SER B N 1
ATOM 5726 C CA . SER B 1 121 ? 1.99 34.75 25.406 1 46.69 121 SER B CA 1
ATOM 5727 C C . SER B 1 121 ? 3.166 34.438 24.484 1 46.69 121 SER B C 1
ATOM 5729 O O . SER B 1 121 ? 2.992 33.812 23.438 1 46.69 121 SER B O 1
ATOM 5731 N N . VAL B 1 122 ? 3.959 34.875 24.703 1 39.44 122 VAL B N 1
ATOM 5732 C CA . VAL B 1 122 ? 4.957 34.406 23.75 1 39.44 122 VAL B CA 1
ATOM 5733 C C . VAL B 1 122 ? 4.91 32.875 23.672 1 39.44 122 VAL B C 1
ATOM 5735 O O . VAL B 1 122 ? 5.395 32.281 22.688 1 39.44 122 VAL B O 1
ATOM 5738 N N . GLY B 1 123 ? 4.168 32.125 24.656 1 38.84 123 GLY B N 1
ATOM 5739 C CA . GLY B 1 123 ? 4.258 30.75 24.172 1 38.84 123 GLY B CA 1
ATOM 5740 C C . GLY B 1 123 ? 2.975 30.266 23.531 1 38.84 123 GLY B C 1
ATOM 5741 O O . GLY B 1 123 ? 2.824 29.062 23.266 1 38.84 123 GLY B O 1
ATOM 5742 N N . LYS B 1 124 ? 1.483 30.562 24 1 44.53 124 LYS B N 1
ATOM 5743 C CA . LYS B 1 124 ? 0.252 29.812 23.75 1 44.53 124 LYS B CA 1
ATOM 5744 C C . LYS B 1 124 ? -0.11 29.844 22.266 1 44.53 124 LYS B C 1
ATOM 5746 O O . LYS B 1 124 ? 0.194 30.797 21.562 1 44.53 124 LYS B O 1
ATOM 5751 N N . ASN B 1 125 ? -1.249 28.781 21.734 1 46.06 125 ASN B N 1
ATOM 5752 C CA . ASN B 1 125 ? -1.335 28.406 20.328 1 46.06 125 ASN B CA 1
ATOM 5753 C C . ASN B 1 125 ? -2.289 29.328 19.562 1 46.06 125 ASN B C 1
ATOM 5755 O O . ASN B 1 125 ? -3.461 29.453 19.922 1 46.06 125 ASN B O 1
ATOM 5759 N N . LYS B 1 126 ? -2.461 30.562 19.031 1 49.38 126 LYS B N 1
ATOM 5760 C CA . LYS B 1 126 ? -3.094 31.531 18.156 1 49.38 126 LYS B CA 1
ATOM 5761 C C . LYS B 1 126 ? -3.969 30.844 17.109 1 49.38 126 LYS B C 1
ATOM 5763 O O . LYS B 1 126 ? -3.51 29.953 16.406 1 49.38 126 LYS B O 1
ATOM 5768 N N . LYS B 1 127 ? -5.617 30.984 17.281 1 59.72 127 LYS B N 1
ATOM 5769 C CA . LYS B 1 127 ? -6.523 30.453 16.281 1 59.72 127 LYS B CA 1
ATOM 5770 C C . LYS B 1 127 ? -6.406 31.219 14.961 1 59.72 127 LYS B C 1
ATOM 5772 O O . LYS B 1 127 ? -6.934 32.312 14.836 1 59.72 127 LYS B O 1
ATOM 5777 N N . THR B 1 128 ? -5.82 30.844 14.125 1 62 128 THR B N 1
ATOM 5778 C CA . THR B 1 128 ? -5.402 31.531 12.906 1 62 128 THR B CA 1
ATOM 5779 C C . THR B 1 128 ? -6.199 31.047 11.703 1 62 128 THR B C 1
ATOM 5781 O O . THR B 1 128 ? -6.207 31.672 10.648 1 62 128 THR B O 1
ATOM 5784 N N . LYS B 1 129 ? -7.246 29.984 11.93 1 83.69 129 LYS B N 1
ATOM 5785 C CA . LYS B 1 129 ? -7.898 29.391 10.766 1 83.69 129 LYS B CA 1
ATOM 5786 C C . LYS B 1 129 ? -9.406 29.281 10.984 1 83.69 129 LYS B C 1
ATOM 5788 O O . LYS B 1 129 ? -9.867 29.156 12.117 1 83.69 129 LYS B O 1
ATOM 5793 N N . SER B 1 130 ? -10.258 29.531 9.922 1 89.62 130 SER B N 1
ATOM 5794 C CA . SER B 1 130 ? -11.711 29.453 9.953 1 89.62 130 SER B CA 1
ATOM 5795 C C . SER B 1 130 ? -12.195 28.047 9.586 1 89.62 130 SER B C 1
ATOM 5797 O O . SER B 1 130 ? -11.609 27.406 8.711 1 89.62 130 SER B O 1
ATOM 5799 N N . LEU B 1 131 ? -13.242 27.656 10.359 1 92.88 131 LEU B N 1
ATOM 5800 C CA . LEU B 1 131 ? -13.805 26.328 10.18 1 92.88 131 LEU B CA 1
ATOM 5801 C C . LEU B 1 131 ? -15.32 26.391 10.023 1 92.88 131 LEU B C 1
ATOM 5803 O O . LEU B 1 131 ? -15.992 27.141 10.727 1 92.88 131 LEU B O 1
ATOM 5807 N N . VAL B 1 132 ? -15.875 25.75 9.023 1 93.75 132 VAL B N 1
ATOM 5808 C CA . VAL B 1 132 ? -17.297 25.531 8.844 1 93.75 132 VAL B CA 1
ATOM 5809 C C . VAL B 1 132 ? -17.609 24.031 8.867 1 93.75 132 VAL B C 1
ATOM 5811 O O . VAL B 1 132 ? -16.891 23.234 8.25 1 93.75 132 VAL B O 1
ATOM 5814 N N . ILE B 1 133 ? -18.609 23.688 9.609 1 93.5 133 ILE B N 1
ATOM 5815 C CA . ILE B 1 133 ? -18.969 22.281 9.688 1 93.5 133 ILE B CA 1
ATOM 5816 C C . ILE B 1 133 ? -20.328 22.047 9.016 1 93.5 133 ILE B C 1
ATOM 5818 O O . ILE B 1 133 ? -21.312 22.688 9.367 1 93.5 133 ILE B O 1
ATOM 5822 N N . TYR B 1 134 ? -20.344 21.219 8.047 1 93.81 134 TYR B N 1
ATOM 5823 C CA . TYR B 1 134 ? -21.578 20.797 7.395 1 93.81 134 TYR B CA 1
ATOM 5824 C C . TYR B 1 134 ? -22.188 19.594 8.117 1 93.81 134 TYR B C 1
ATOM 5826 O O . TYR B 1 134 ? -21.672 18.469 8.008 1 93.81 134 TYR B O 1
ATOM 5834 N N . GLY B 1 135 ? -23.234 19.703 8.758 1 90.38 135 GLY B N 1
ATOM 5835 C CA . GLY B 1 135 ? -23.844 18.703 9.625 1 90.38 135 GLY B CA 1
ATOM 5836 C C . GLY B 1 135 ? -23.859 19.125 11.086 1 90.38 135 GLY B C 1
ATOM 5837 O O . GLY B 1 135 ? -22.828 19.062 11.758 1 90.38 135 GLY B O 1
ATOM 5838 N N . ALA B 1 136 ? -24.984 19.422 11.57 1 84.31 136 ALA B N 1
ATOM 5839 C CA . ALA B 1 136 ? -25.109 19.875 12.953 1 84.31 136 ALA B CA 1
ATOM 5840 C C . ALA B 1 136 ? -25.703 18.797 13.836 1 84.31 136 ALA B C 1
ATOM 5842 O O . ALA B 1 136 ? -26.422 19.078 14.797 1 84.31 136 ALA B O 1
ATOM 5843 N N . GLY B 1 137 ? -25.469 17.594 13.438 1 80.06 137 GLY B N 1
ATOM 5844 C CA . GLY B 1 137 ? -25.891 16.453 14.25 1 80.06 137 GLY B CA 1
ATOM 5845 C C . GLY B 1 137 ? -24.891 16.094 15.32 1 80.06 137 GLY B C 1
ATOM 5846 O O . GLY B 1 137 ? -24.094 16.922 15.766 1 80.06 137 GLY B O 1
ATOM 5847 N N . LYS B 1 138 ? -24.953 14.844 15.758 1 78.69 138 LYS B N 1
ATOM 5848 C CA . LYS B 1 138 ? -24.078 14.359 16.828 1 78.69 138 LYS B CA 1
ATOM 5849 C C . LYS B 1 138 ? -22.609 14.445 16.422 1 78.69 138 LYS B C 1
ATOM 5851 O O . LYS B 1 138 ? -21.766 14.875 17.203 1 78.69 138 LYS B O 1
ATOM 5856 N N . ALA B 1 139 ? -22.359 14.07 15.156 1 84.19 139 ALA B N 1
ATOM 5857 C CA . ALA B 1 139 ? -20.984 14.094 14.672 1 84.19 139 ALA B CA 1
ATOM 5858 C C . ALA B 1 139 ? -20.469 15.523 14.57 1 84.19 139 ALA B C 1
ATOM 5860 O O . ALA B 1 139 ? -19.312 15.797 14.922 1 84.19 139 ALA B O 1
ATOM 5861 N N . GLY B 1 140 ? -21.266 16.422 14.102 1 85.62 140 GLY B N 1
ATOM 5862 C CA . GLY B 1 140 ? -20.875 17.812 13.984 1 85.62 140 GLY B CA 1
ATOM 5863 C C . GLY B 1 140 ? -20.578 18.453 15.32 1 85.62 140 GLY B C 1
ATOM 5864 O O . GLY B 1 140 ? -19.578 19.188 15.453 1 85.62 140 GLY B O 1
ATOM 5865 N N . LEU B 1 141 ? -21.328 18.094 16.297 1 76.31 141 LEU B N 1
ATOM 5866 C CA . LEU B 1 141 ? -21.156 18.656 17.625 1 76.31 141 LEU B CA 1
ATOM 5867 C C . LEU B 1 141 ? -19.859 18.141 18.266 1 76.31 141 LEU B C 1
ATOM 5869 O O . LEU B 1 141 ? -19.156 18.875 18.953 1 76.31 141 LEU B O 1
ATOM 5873 N N . GLN B 1 142 ? -19.719 16.906 18.062 1 80.56 142 GLN B N 1
ATOM 5874 C CA . GLN B 1 142 ? -18.484 16.312 18.578 1 80.56 142 GLN B CA 1
ATOM 5875 C C . GLN B 1 142 ? -17.25 16.969 17.953 1 80.56 142 GLN B C 1
ATOM 5877 O O . GLN B 1 142 ? -16.266 17.234 18.641 1 80.56 142 GLN B O 1
ATOM 5882 N N . LEU B 1 143 ? -17.312 17.172 16.688 1 87.12 143 LEU B N 1
ATOM 5883 C CA . LEU B 1 143 ? -16.219 17.828 16 1 87.12 143 LEU B CA 1
ATOM 5884 C C . LEU B 1 143 ? -16.016 19.25 16.531 1 87.12 143 LEU B C 1
ATOM 5886 O O . LEU B 1 143 ? -14.867 19.688 16.703 1 87.12 143 LEU B O 1
ATOM 5890 N N . GLN B 1 144 ? -17.094 19.938 16.828 1 81.75 144 GLN B N 1
ATOM 5891 C CA . GLN B 1 144 ? -17.016 21.281 17.391 1 81.75 144 GLN B CA 1
ATOM 5892 C C . GLN B 1 144 ? -16.234 21.297 18.688 1 81.75 144 GLN B C 1
ATOM 5894 O O . GLN B 1 144 ? -15.367 22.156 18.906 1 81.75 144 GLN B O 1
ATOM 5899 N N . ARG B 1 145 ? -16.484 20.344 19.484 1 73.31 145 ARG B N 1
ATOM 5900 C CA . ARG B 1 145 ? -15.828 20.234 20.766 1 73.31 145 ARG B CA 1
ATOM 5901 C C . ARG B 1 145 ? -14.344 19.953 20.609 1 73.31 145 ARG B C 1
ATOM 5903 O O . ARG B 1 145 ? -13.516 20.484 21.359 1 73.31 145 ARG B O 1
ATOM 5910 N N . GLU B 1 146 ? -14.094 19.125 19.625 1 79.25 146 GLU B N 1
ATOM 5911 C CA . GLU B 1 146 ? -12.703 18.719 19.422 1 79.25 146 GLU B CA 1
ATOM 5912 C C . GLU B 1 146 ? -11.883 19.859 18.828 1 79.25 146 GLU B C 1
ATOM 5914 O O . GLU B 1 146 ? -10.68 19.953 19.062 1 79.25 146 GLU B O 1
ATOM 5919 N N . PHE B 1 147 ? -12.539 20.734 18.094 1 82.44 147 PHE B N 1
ATOM 5920 C CA . PHE B 1 147 ? -11.836 21.812 17.422 1 82.44 147 PHE B CA 1
ATOM 5921 C C . PHE B 1 147 ? -11.75 23.047 18.328 1 82.44 147 PHE B C 1
ATOM 5923 O O . PHE B 1 147 ? -11.102 24.031 17.969 1 82.44 147 PHE B O 1
ATOM 5930 N N . LEU B 1 148 ? -12.328 22.969 19.438 1 69.88 148 LEU B N 1
ATOM 5931 C CA . LEU B 1 148 ? -12.32 24.094 20.359 1 69.88 148 LEU B CA 1
ATOM 5932 C C . LEU B 1 148 ? -10.891 24.484 20.734 1 69.88 148 LEU B C 1
ATOM 5934 O O . LEU B 1 148 ? -10.578 25.672 20.859 1 69.88 148 LEU B O 1
ATOM 5938 N N . ASN B 1 149 ? -10.062 23.516 20.781 1 63.22 149 ASN B N 1
ATOM 5939 C CA . ASN B 1 149 ? -8.688 23.766 21.188 1 63.22 149 ASN B CA 1
ATOM 5940 C C . ASN B 1 149 ? -7.742 23.781 19.984 1 63.22 149 ASN B C 1
ATOM 5942 O O . ASN B 1 149 ? -6.527 23.656 20.156 1 63.22 149 ASN B O 1
ATOM 5946 N N . SER B 1 150 ? -8.32 23.906 18.859 1 72.94 150 SER B N 1
ATOM 5947 C CA . SER B 1 150 ? -7.52 23.969 17.641 1 72.94 150 SER B CA 1
ATOM 5948 C C . SER B 1 150 ? -7.32 25.406 17.172 1 72.94 150 SER B C 1
ATOM 5950 O O . SER B 1 150 ? -7.816 26.344 17.797 1 72.94 150 SER B O 1
ATOM 5952 N N . GLU B 1 151 ? -6.406 25.562 16.172 1 72.5 151 GLU B N 1
ATOM 5953 C CA . GLU B 1 151 ? -6.18 26.875 15.57 1 72.5 151 GLU B CA 1
ATOM 5954 C C . GLU B 1 151 ? -7.391 27.328 14.758 1 72.5 151 GLU B C 1
ATOM 5956 O O . GLU B 1 151 ? -7.414 28.453 14.242 1 72.5 151 GLU B O 1
ATOM 5961 N N . TYR B 1 152 ? -8.422 26.438 14.719 1 84.38 152 TYR B N 1
ATOM 5962 C CA . TYR B 1 152 ? -9.57 26.734 13.875 1 84.38 152 TYR B CA 1
ATOM 5963 C C . TYR B 1 152 ? -10.695 27.359 14.695 1 84.38 152 TYR B C 1
ATOM 5965 O O . TYR B 1 152 ? -10.984 26.922 15.812 1 84.38 152 TYR B O 1
ATOM 5973 N N . LYS B 1 153 ? -11.32 28.406 14.148 1 83.69 153 LYS B N 1
ATOM 5974 C CA . LYS B 1 153 ? -12.531 29.016 14.688 1 83.69 153 LYS B CA 1
ATOM 5975 C C . LYS B 1 153 ? -13.766 28.578 13.898 1 83.69 153 LYS B C 1
ATOM 5977 O O . LYS B 1 153 ? -13.82 28.75 12.68 1 83.69 153 LYS B O 1
ATOM 5982 N N . LEU B 1 154 ? -14.688 28.047 14.578 1 88.88 154 LEU B N 1
ATOM 5983 C CA . LEU B 1 154 ? -15.914 27.609 13.914 1 88.88 154 LEU B CA 1
ATOM 5984 C C . LEU B 1 154 ? -16.812 28.797 13.609 1 88.88 154 LEU B C 1
ATOM 5986 O O . LEU B 1 154 ? -17.266 29.5 14.523 1 88.88 154 LEU B O 1
ATOM 5990 N N . VAL B 1 155 ? -17.109 29.016 12.414 1 89.38 155 VAL B N 1
ATOM 5991 C CA . VAL B 1 155 ? -17.906 30.156 11.953 1 89.38 155 VAL B CA 1
ATOM 5992 C C . VAL B 1 155 ? -19.391 29.812 12.055 1 89.38 155 VAL B C 1
ATOM 5994 O O . VAL B 1 155 ? -20.172 30.609 12.562 1 89.38 155 VAL B O 1
ATOM 5997 N N . CYS B 1 156 ? -19.734 28.719 11.5 1 90.81 156 CYS B N 1
ATOM 5998 C CA . CYS B 1 156 ? -21.141 28.297 11.523 1 90.81 156 CYS B CA 1
ATOM 5999 C C . CYS B 1 156 ? -21.281 26.828 11.188 1 90.81 156 CYS B C 1
ATOM 6001 O O . CYS B 1 156 ? -20.297 26.172 10.781 1 90.81 156 CYS B O 1
ATOM 6003 N N . PHE B 1 157 ? -22.5 26.359 11.477 1 91.56 157 PHE B N 1
ATOM 6004 C CA . PHE B 1 157 ? -22.922 25.047 10.984 1 91.56 157 PHE B CA 1
ATOM 6005 C C . PHE B 1 157 ? -23.797 25.203 9.75 1 91.56 157 PHE B C 1
ATOM 6007 O O . PHE B 1 157 ? -24.516 26.203 9.609 1 91.56 157 PHE B O 1
ATOM 6014 N N . ILE B 1 158 ? -23.656 24.297 8.906 1 93.38 158 ILE B N 1
ATOM 6015 C CA . ILE B 1 158 ? -24.578 24.156 7.793 1 93.38 158 ILE B CA 1
ATOM 6016 C C . ILE B 1 158 ? -25.312 22.828 7.887 1 93.38 158 ILE B C 1
ATOM 6018 O O . ILE B 1 158 ? -24.719 21.797 8.18 1 93.38 158 ILE B O 1
ATOM 6022 N N . ASP B 1 159 ? -26.578 22.828 7.738 1 91 159 ASP B N 1
ATOM 6023 C CA . ASP B 1 159 ? -27.359 21.594 7.781 1 91 159 ASP B CA 1
ATOM 6024 C C . ASP B 1 159 ? -28.531 21.641 6.805 1 91 159 ASP B C 1
ATOM 6026 O O . ASP B 1 159 ? -29.125 22.703 6.609 1 91 159 ASP B O 1
ATOM 6030 N N . ASP B 1 160 ? -28.875 20.5 6.223 1 87.75 160 ASP B N 1
ATOM 6031 C CA . ASP B 1 160 ? -29.969 20.422 5.25 1 87.75 160 ASP B CA 1
ATOM 6032 C C . ASP B 1 160 ? -31.312 20.297 5.945 1 87.75 160 ASP B C 1
ATOM 6034 O O . ASP B 1 160 ? -32.375 20.547 5.336 1 87.75 160 ASP B O 1
ATOM 6038 N N . ASP B 1 161 ? -31.281 19.875 7.199 1 83.38 161 ASP B N 1
ATOM 6039 C CA . ASP B 1 161 ? -32.5 19.719 7.953 1 83.38 161 ASP B CA 1
ATOM 6040 C C . ASP B 1 161 ? -33.125 21.078 8.305 1 83.38 161 ASP B C 1
ATOM 6042 O O . ASP B 1 161 ? -32.531 21.828 9.094 1 83.38 161 ASP B O 1
ATOM 6046 N N . GLU B 1 162 ? -34.281 21.297 7.828 1 82.31 162 GLU B N 1
ATOM 6047 C CA . GLU B 1 162 ? -34.938 22.594 7.98 1 82.31 162 GLU B CA 1
ATOM 6048 C C . GLU B 1 162 ? -35.281 22.875 9.445 1 82.31 162 GLU B C 1
ATOM 6050 O O . GLU B 1 162 ? -35.312 24.031 9.859 1 82.31 162 GLU B O 1
ATOM 6055 N N . ILE B 1 163 ? -35.406 21.844 10.219 1 75.62 163 ILE B N 1
ATOM 6056 C CA . ILE B 1 163 ? -35.781 22 11.617 1 75.62 163 ILE B CA 1
ATOM 6057 C C . ILE B 1 163 ? -34.625 22.641 12.391 1 75.62 163 ILE B C 1
ATOM 6059 O O . ILE B 1 163 ? -34.875 23.359 13.367 1 75.62 163 ILE B O 1
ATOM 6063 N N . LEU B 1 164 ? -33.5 22.438 11.891 1 80.38 164 LEU B N 1
ATOM 6064 C CA . LEU B 1 164 ? -32.312 22.906 12.609 1 80.38 164 LEU B CA 1
ATOM 6065 C C . LEU B 1 164 ? -31.938 24.328 12.18 1 80.38 164 LEU B C 1
ATOM 6067 O O . LEU B 1 164 ? -31.141 24.984 12.836 1 80.38 164 LEU B O 1
ATOM 6071 N N . HIS B 1 165 ? -32.688 24.781 11.172 1 81.31 165 HIS B N 1
ATOM 6072 C CA . HIS B 1 165 ? -32.312 26.094 10.641 1 81.31 165 HIS B CA 1
ATOM 6073 C C . HIS B 1 165 ? -32.719 27.203 11.609 1 81.31 165 HIS B C 1
ATOM 6075 O O . HIS B 1 165 ? -33.688 27.078 12.328 1 81.31 165 HIS B O 1
ATOM 6081 N N . HIS B 1 166 ? -31.922 28.219 11.781 1 69 166 HIS B N 1
ATOM 6082 C CA . HIS B 1 166 ? -32.125 29.406 12.602 1 69 166 HIS B CA 1
ATOM 6083 C C . HIS B 1 166 ? -31.906 29.094 14.078 1 69 166 HIS B C 1
ATOM 6085 O O . HIS B 1 166 ? -32.375 29.844 14.945 1 69 166 HIS B O 1
ATOM 6091 N N . ARG B 1 167 ? -31.359 27.906 14.328 1 69.56 167 ARG B N 1
ATOM 6092 C CA . ARG B 1 167 ? -30.953 27.562 15.688 1 69.56 167 ARG B CA 1
ATOM 6093 C C . ARG B 1 167 ? -29.453 27.734 15.875 1 69.56 167 ARG B C 1
ATOM 6095 O O . ARG B 1 167 ? -28.734 28.078 14.93 1 69.56 167 ARG B O 1
ATOM 6102 N N . SER B 1 168 ? -29.078 27.891 17.078 1 73.31 168 SER B N 1
ATOM 6103 C CA . SER B 1 168 ? -27.656 28 17.359 1 73.31 168 SER B CA 1
ATOM 6104 C C . SER B 1 168 ? -27.219 26.938 18.375 1 73.31 168 SER B C 1
ATOM 6106 O O . SER B 1 168 ? -28.016 26.469 19.172 1 73.31 168 SER B O 1
ATOM 6108 N N . ILE B 1 169 ? -26.062 26.469 18.219 1 68 169 ILE B N 1
ATOM 6109 C CA . ILE B 1 169 ? -25.438 25.547 19.172 1 68 169 ILE B CA 1
ATOM 6110 C C . ILE B 1 169 ? -24.203 26.219 19.781 1 68 169 ILE B C 1
ATOM 6112 O O . ILE B 1 169 ? -23.234 26.5 19.078 1 68 169 ILE B O 1
ATOM 6116 N N . ASP B 1 170 ? -24.25 26.375 21.078 1 60.62 170 ASP B N 1
ATOM 6117 C CA . ASP B 1 170 ? -23.156 27.031 21.797 1 60.62 170 ASP B CA 1
ATOM 6118 C C . ASP B 1 170 ? -22.812 28.375 21.156 1 60.62 170 ASP B C 1
ATOM 6120 O O . ASP B 1 170 ? -21.641 28.688 20.969 1 60.62 170 ASP B O 1
ATOM 6124 N N . GLY B 1 171 ? -23.875 29.016 20.625 1 60.78 171 GLY B N 1
ATOM 6125 C CA . GLY B 1 171 ? -23.703 30.359 20.094 1 60.78 171 GLY B CA 1
ATOM 6126 C C . GLY B 1 171 ? -23.328 30.375 18.609 1 60.78 171 GLY B C 1
ATOM 6127 O O . GLY B 1 171 ? -23.156 31.438 18.031 1 60.78 171 GLY B O 1
ATOM 6128 N N . ILE B 1 172 ? -23.172 29.219 18.094 1 80.19 172 ILE B N 1
ATOM 6129 C CA . ILE B 1 172 ? -22.812 29.141 16.672 1 80.19 172 ILE B CA 1
ATOM 6130 C C . ILE B 1 172 ? -24.062 28.859 15.844 1 80.19 172 ILE B C 1
ATOM 6132 O O . ILE B 1 172 ? -24.766 27.875 16.094 1 80.19 172 ILE B O 1
ATOM 6136 N N . SER B 1 173 ? -24.359 29.672 14.914 1 84.19 173 SER B N 1
ATOM 6137 C CA . SER B 1 173 ? -25.578 29.594 14.125 1 84.19 173 SER B CA 1
ATOM 6138 C C . SER B 1 173 ? -25.562 28.406 13.172 1 84.19 173 SER B C 1
ATOM 6140 O O . SER B 1 173 ? -24.484 28 12.695 1 84.19 173 SER B O 1
ATOM 6142 N N . ILE B 1 174 ? -26.719 27.875 12.93 1 87.25 174 ILE B N 1
ATOM 6143 C CA . ILE B 1 174 ? -26.922 26.828 11.93 1 87.25 174 ILE B CA 1
ATOM 6144 C C . ILE B 1 174 ? -27.656 27.391 10.719 1 87.25 174 ILE B C 1
ATOM 6146 O O . ILE B 1 174 ? -28.781 27.859 10.844 1 87.25 174 ILE B O 1
ATOM 6150 N N . TYR B 1 175 ? -27.047 27.375 9.578 1 90.81 175 TYR B N 1
ATOM 6151 C CA . TYR B 1 175 ? -27.625 27.953 8.375 1 90.81 175 TYR B CA 1
ATOM 6152 C C . TYR B 1 175 ? -27.984 26.859 7.371 1 90.81 175 TYR B C 1
ATOM 6154 O O . TYR B 1 175 ? -27.438 25.75 7.43 1 90.81 175 TYR B O 1
ATOM 6162 N N . SER B 1 176 ? -28.906 27.219 6.547 1 90.25 176 SER B N 1
ATOM 6163 C CA . SER B 1 176 ? -29.094 26.422 5.332 1 90.25 176 SER B CA 1
ATOM 6164 C C . SER B 1 176 ? -28 26.719 4.312 1 90.25 176 SER B C 1
ATOM 6166 O O . SER B 1 176 ? -27.297 27.719 4.414 1 90.25 176 SER B O 1
ATOM 6168 N N . LYS B 1 177 ? -27.891 25.75 3.391 1 89.5 177 LYS B N 1
ATOM 6169 C CA . LYS B 1 177 ? -26.906 25.938 2.328 1 89.5 177 LYS B CA 1
ATOM 6170 C C . LYS B 1 177 ? -27.125 27.25 1.601 1 89.5 177 LYS B C 1
ATOM 6172 O O . LYS B 1 177 ? -26.172 27.984 1.33 1 89.5 177 LYS B O 1
ATOM 6177 N N . GLU B 1 178 ? -28.328 27.562 1.305 1 86.88 178 GLU B N 1
ATOM 6178 C CA . GLU B 1 178 ? -28.703 28.781 0.571 1 86.88 178 GLU B CA 1
ATOM 6179 C C . GLU B 1 178 ? -28.391 30.031 1.39 1 86.88 178 GLU B C 1
ATOM 6181 O O . GLU B 1 178 ? -27.859 31.016 0.864 1 86.88 178 GLU B O 1
ATOM 6186 N N . LYS B 1 179 ? -28.766 29.969 2.566 1 89 179 LYS B N 1
ATOM 6187 C CA . LYS B 1 179 ? -28.547 31.109 3.439 1 89 179 LYS B CA 1
ATOM 6188 C C . LYS B 1 179 ? -27.047 31.375 3.629 1 89 179 LYS B C 1
ATOM 6190 O O . LYS B 1 179 ? -26.609 32.531 3.631 1 89 179 LYS B O 1
ATOM 6195 N N . TYR B 1 180 ? -26.312 30.312 3.848 1 91.19 180 TYR B N 1
ATOM 6196 C CA . TYR B 1 180 ? -24.859 30.453 3.963 1 91.19 180 TYR B CA 1
ATOM 6197 C C . TYR B 1 180 ? -24.281 31.156 2.748 1 91.19 180 TYR B C 1
ATOM 6199 O O . TYR B 1 180 ? -23.469 32.062 2.889 1 91.19 180 TYR B O 1
ATOM 6207 N N . CYS B 1 181 ? -24.672 30.688 1.554 1 89.69 181 CYS B N 1
ATOM 6208 C CA . CYS B 1 181 ? -24.156 31.25 0.314 1 89.69 181 CYS B CA 1
ATOM 6209 C C . CYS B 1 181 ? -24.531 32.719 0.18 1 89.69 181 CYS B C 1
ATOM 6211 O O . CYS B 1 181 ? -23.766 33.5 -0.364 1 89.69 181 CYS B O 1
ATOM 6213 N N . SER B 1 182 ? -25.656 33.031 0.688 1 86.31 182 SER B N 1
ATOM 6214 C CA . SER B 1 182 ? -26.109 34.406 0.632 1 86.31 182 SER B CA 1
ATOM 6215 C C . SER B 1 182 ? -25.344 35.281 1.624 1 86.31 182 SER B C 1
ATOM 6217 O O . SER B 1 182 ? -24.969 36.406 1.312 1 86.31 182 SER B O 1
ATOM 6219 N N . LEU B 1 183 ? -25.062 34.75 2.736 1 86.69 183 LEU B N 1
ATOM 6220 C CA . LEU B 1 183 ? -24.438 35.5 3.818 1 86.69 183 LEU B CA 1
ATOM 6221 C C . LEU B 1 183 ? -22.938 35.656 3.553 1 86.69 183 LEU B C 1
ATOM 6223 O O . LEU B 1 183 ? -22.359 36.719 3.854 1 86.69 183 LEU B O 1
ATOM 6227 N N . PHE B 1 184 ? -22.359 34.594 3.061 1 87.19 184 PHE B N 1
ATOM 6228 C CA . PHE B 1 184 ? -20.906 34.625 2.893 1 87.19 184 PHE B CA 1
ATOM 6229 C C . PHE B 1 184 ? -20.531 34.531 1.417 1 87.19 184 PHE B C 1
ATOM 6231 O O . PHE B 1 184 ? -19.625 33.781 1.045 1 87.19 184 PHE B O 1
ATOM 6238 N N . GLU B 1 185 ? -21.203 35.062 0.475 1 79.38 185 GLU B N 1
ATOM 6239 C CA . GLU B 1 185 ? -21.047 35 -0.974 1 79.38 185 GLU B CA 1
ATOM 6240 C C . GLU B 1 185 ? -19.609 35.312 -1.388 1 79.38 185 GLU B C 1
ATOM 6242 O O . GLU B 1 185 ? -19.031 34.625 -2.238 1 79.38 185 GLU B O 1
ATOM 6247 N N . ASN B 1 186 ? -18.938 36.281 -0.767 1 78.69 186 ASN B N 1
ATOM 6248 C CA . ASN B 1 186 ? -17.625 36.719 -1.234 1 78.69 186 ASN B CA 1
ATOM 6249 C C . ASN B 1 186 ? -16.516 36.344 -0.246 1 78.69 186 ASN B C 1
ATOM 6251 O O . ASN B 1 186 ? -15.406 36.844 -0.327 1 78.69 186 ASN B O 1
ATOM 6255 N N . GLN B 1 187 ? -16.781 35.406 0.665 1 81.88 187 GLN B N 1
ATOM 6256 C CA . GLN B 1 187 ? -15.789 35.031 1.665 1 81.88 187 GLN B CA 1
ATOM 6257 C C . GLN B 1 187 ? -15.344 33.562 1.462 1 81.88 187 GLN B C 1
ATOM 6259 O O . GLN B 1 187 ? -16.156 32.688 1.188 1 81.88 187 GLN B O 1
ATOM 6264 N N . LYS B 1 188 ? -14 33.344 1.476 1 86.62 188 LYS B N 1
ATOM 6265 C CA . LYS B 1 188 ? -13.422 32 1.419 1 86.62 188 LYS B CA 1
ATOM 6266 C C . LYS B 1 188 ? -12.883 31.594 2.781 1 86.62 188 LYS B C 1
ATOM 6268 O O . LYS B 1 188 ? -12.023 32.281 3.352 1 86.62 188 LYS B O 1
ATOM 6273 N N . PHE B 1 189 ? -13.461 30.547 3.305 1 89.56 189 PHE B N 1
ATOM 6274 C CA . PHE B 1 189 ? -13.023 30.047 4.602 1 89.56 189 PHE B CA 1
ATOM 6275 C C . PHE B 1 189 ? -11.945 28.969 4.426 1 89.56 189 PHE B C 1
ATOM 6277 O O . PHE B 1 189 ? -11.797 28.406 3.342 1 89.56 189 PHE B O 1
ATOM 6284 N N . ASP B 1 190 ? -11.305 28.641 5.539 1 88.12 190 ASP B N 1
ATOM 6285 C CA . ASP B 1 190 ? -10.125 27.781 5.457 1 88.12 190 ASP B CA 1
ATOM 6286 C C . ASP B 1 190 ? -10.531 26.312 5.328 1 88.12 190 ASP B C 1
ATOM 6288 O O . ASP B 1 190 ? -9.992 25.594 4.488 1 88.12 190 ASP B O 1
ATOM 6292 N N . LEU B 1 191 ? -11.43 25.938 6.164 1 91.88 191 LEU B N 1
ATOM 6293 C CA . LEU B 1 191 ? -11.711 24.5 6.246 1 91.88 191 LEU B CA 1
ATOM 6294 C C . LEU B 1 191 ? -13.211 24.266 6.375 1 91.88 191 LEU B C 1
ATOM 6296 O O . LEU B 1 191 ? -13.891 24.922 7.16 1 91.88 191 LEU B O 1
ATOM 6300 N N . MET B 1 192 ? -13.75 23.422 5.574 1 93.38 192 MET B N 1
ATOM 6301 C CA . MET B 1 192 ? -15.086 22.875 5.77 1 93.38 192 MET B CA 1
ATOM 6302 C C . MET B 1 192 ? -15.023 21.375 6.07 1 93.38 192 MET B C 1
ATOM 6304 O O . MET B 1 192 ? -14.273 20.641 5.426 1 93.38 192 MET B O 1
ATOM 6308 N N . ILE B 1 193 ? -15.727 21 7.039 1 92.75 193 ILE B N 1
ATOM 6309 C CA . ILE B 1 193 ? -15.805 19.578 7.363 1 92.75 193 ILE B CA 1
ATOM 6310 C C . ILE B 1 193 ? -17.219 19.062 7.117 1 92.75 193 ILE B C 1
ATOM 6312 O O . ILE B 1 193 ? -18.188 19.625 7.641 1 92.75 193 ILE B O 1
ATOM 6316 N N . ILE B 1 194 ? -17.312 18.109 6.312 1 91.56 194 ILE B N 1
ATOM 6317 C CA . ILE B 1 194 ? -18.609 17.438 6.133 1 91.56 194 ILE B CA 1
ATOM 6318 C C . ILE B 1 194 ? -18.781 16.375 7.203 1 91.56 194 ILE B C 1
ATOM 6320 O O . ILE B 1 194 ? -18.203 15.281 7.102 1 91.56 194 ILE B O 1
ATOM 6324 N N . ALA B 1 195 ? -19.578 16.672 8.109 1 88.31 195 ALA B N 1
ATOM 6325 C CA . ALA B 1 195 ? -19.781 15.789 9.258 1 88.31 195 ALA B CA 1
ATOM 6326 C C . ALA B 1 195 ? -21.109 15.047 9.148 1 88.31 195 ALA B C 1
ATOM 6328 O O . ALA B 1 195 ? -21.984 15.188 10.023 1 88.31 195 ALA B O 1
ATOM 6329 N N . MET B 1 196 ? -21.312 14.289 8.125 1 83.88 196 MET B N 1
ATOM 6330 C CA . MET B 1 196 ? -22.516 13.508 7.863 1 83.88 196 MET B CA 1
ATOM 6331 C C . MET B 1 196 ? -22.172 12.055 7.586 1 83.88 196 MET B C 1
ATOM 6333 O O . MET B 1 196 ? -22.266 11.594 6.445 1 83.88 196 MET B O 1
ATOM 6337 N N . PRO B 1 197 ? -21.859 11.32 8.633 1 77.5 197 PRO B N 1
ATOM 6338 C CA . PRO B 1 197 ? -21.422 9.938 8.43 1 77.5 197 PRO B CA 1
ATOM 6339 C C . PRO B 1 197 ? -22.5 9.055 7.816 1 77.5 197 PRO B C 1
ATOM 6341 O O . PRO B 1 197 ? -22.203 8.008 7.246 1 77.5 197 PRO B O 1
ATOM 6344 N N . SER B 1 198 ? -23.734 9.547 7.918 1 73.31 198 SER B N 1
ATOM 6345 C CA . SER B 1 198 ? -24.828 8.734 7.402 1 73.31 198 SER B CA 1
ATOM 6346 C C . SER B 1 198 ? -25.234 9.18 5.996 1 73.31 198 SER B C 1
ATOM 6348 O O . SER B 1 198 ? -26.094 8.562 5.367 1 73.31 198 SER B O 1
ATOM 6350 N N . ALA B 1 199 ? -24.641 10.297 5.555 1 76.19 199 ALA B N 1
ATOM 6351 C CA . ALA B 1 199 ? -25.016 10.828 4.242 1 76.19 199 ALA B CA 1
ATOM 6352 C C . ALA B 1 199 ? -24.516 9.922 3.123 1 76.19 199 ALA B C 1
ATOM 6354 O O . ALA B 1 199 ? -23.484 9.258 3.264 1 76.19 199 ALA B O 1
ATOM 6355 N N . SER B 1 200 ? -25.359 9.875 2.078 1 73.94 200 SER B N 1
ATOM 6356 C CA . SER B 1 200 ? -24.938 9.133 0.887 1 73.94 200 SER B CA 1
ATOM 6357 C C . SER B 1 200 ? -23.812 9.852 0.158 1 73.94 200 SER B C 1
ATOM 6359 O O . SER B 1 200 ? -23.609 11.055 0.342 1 73.94 200 SER B O 1
ATOM 6361 N N . GLN B 1 201 ? -23.109 9.156 -0.599 1 72.81 201 GLN B N 1
ATOM 6362 C CA . GLN B 1 201 ? -22 9.734 -1.371 1 72.81 201 GLN B CA 1
ATOM 6363 C C . GLN B 1 201 ? -22.516 10.773 -2.365 1 72.81 201 GLN B C 1
ATOM 6365 O O . GLN B 1 201 ? -21.828 11.758 -2.652 1 72.81 201 GLN B O 1
ATOM 6370 N N . GLU B 1 202 ? -23.719 10.461 -2.836 1 74.31 202 GLU B N 1
ATOM 6371 C CA . GLU B 1 202 ? -24.328 11.43 -3.742 1 74.31 202 GLU B CA 1
ATOM 6372 C C . GLU B 1 202 ? -24.531 12.773 -3.053 1 74.31 202 GLU B C 1
ATOM 6374 O O . GLU B 1 202 ? -24.297 13.828 -3.652 1 74.31 202 GLU B O 1
ATOM 6379 N N . GLN B 1 203 ? -24.953 12.648 -1.887 1 79.62 203 GLN B N 1
ATOM 6380 C CA . GLN B 1 203 ? -25.156 13.867 -1.117 1 79.62 203 GLN B CA 1
ATOM 6381 C C . GLN B 1 203 ? -23.844 14.602 -0.876 1 79.62 203 GLN B C 1
ATOM 6383 O O . GLN B 1 203 ? -23.781 15.828 -0.993 1 79.62 203 GLN B O 1
ATOM 6388 N N . ILE B 1 204 ? -22.906 13.844 -0.565 1 81.94 204 ILE B N 1
ATOM 6389 C CA . ILE B 1 204 ? -21.594 14.422 -0.313 1 81.94 204 ILE B CA 1
ATOM 6390 C C . ILE B 1 204 ? -21.078 15.102 -1.579 1 81.94 204 ILE B C 1
ATOM 6392 O O . ILE B 1 204 ? -20.516 16.203 -1.517 1 81.94 204 ILE B O 1
ATOM 6396 N N . LYS B 1 205 ? -21.266 14.406 -2.678 1 80.25 205 LYS B N 1
ATOM 6397 C CA . LYS B 1 205 ? -20.844 14.969 -3.961 1 80.25 205 LYS B CA 1
ATOM 6398 C C . LYS B 1 205 ? -21.531 16.297 -4.23 1 80.25 205 LYS B C 1
ATOM 6400 O O . LYS B 1 205 ? -20.891 17.266 -4.66 1 80.25 205 LYS B O 1
ATOM 6405 N N . ILE B 1 206 ? -22.75 16.328 -4.004 1 81.5 206 ILE B N 1
ATOM 6406 C CA . ILE B 1 206 ? -23.547 17.531 -4.238 1 81.5 206 ILE B CA 1
ATOM 6407 C C . ILE B 1 206 ? -23.031 18.672 -3.35 1 81.5 206 ILE B C 1
ATOM 6409 O O . ILE B 1 206 ? -22.844 19.797 -3.814 1 81.5 206 ILE B O 1
ATOM 6413 N N . ILE B 1 207 ? -22.812 18.297 -2.148 1 87.38 207 ILE B N 1
ATOM 6414 C CA . ILE B 1 207 ? -22.328 19.281 -1.197 1 87.38 207 ILE B CA 1
ATOM 6415 C C . ILE B 1 207 ? -20.953 19.797 -1.638 1 87.38 207 ILE B C 1
ATOM 6417 O O . ILE B 1 207 ? -20.703 21 -1.659 1 87.38 207 ILE B O 1
ATOM 6421 N N . TYR B 1 208 ? -20.109 18.891 -1.997 1 85.62 208 TYR B N 1
ATOM 6422 C CA . TYR B 1 208 ? -18.766 19.25 -2.412 1 85.62 208 TYR B CA 1
ATOM 6423 C C . TYR B 1 208 ? -18.797 20.172 -3.631 1 85.62 208 TYR B C 1
ATOM 6425 O O . TYR B 1 208 ? -18.094 21.188 -3.67 1 85.62 208 TYR B O 1
ATOM 6433 N N . GLU B 1 209 ? -19.547 19.75 -4.625 1 81 209 GLU B N 1
ATOM 6434 C CA . GLU B 1 209 ? -19.609 20.5 -5.875 1 81 209 GLU B CA 1
ATOM 6435 C C . GLU B 1 209 ? -20.156 21.906 -5.645 1 81 209 GLU B C 1
ATOM 6437 O O . GLU B 1 209 ? -19.703 22.859 -6.277 1 81 209 GLU B O 1
ATOM 6442 N N . PHE B 1 210 ? -21.031 21.984 -4.688 1 85.06 210 PHE B N 1
ATOM 6443 C CA . PHE B 1 210 ? -21.672 23.266 -4.406 1 85.06 210 PHE B CA 1
ATOM 6444 C C . PHE B 1 210 ? -20.75 24.156 -3.572 1 85.06 210 PHE B C 1
ATOM 6446 O O . PHE B 1 210 ? -20.797 25.375 -3.699 1 85.06 210 PHE B O 1
ATOM 6453 N N . MET B 1 211 ? -19.891 23.531 -2.805 1 88.19 211 MET B N 1
ATOM 6454 C CA . MET B 1 211 ? -19.203 24.297 -1.771 1 88.19 211 MET B CA 1
ATOM 6455 C C . MET B 1 211 ? -17.703 24.406 -2.068 1 88.19 211 MET B C 1
ATOM 6457 O O . MET B 1 211 ? -17 25.172 -1.431 1 88.19 211 MET B O 1
ATOM 6461 N N . GLN B 1 212 ? -17.172 23.703 -2.996 1 84.88 212 GLN B N 1
ATOM 6462 C CA . GLN B 1 212 ? -15.727 23.547 -3.211 1 84.88 212 GLN B CA 1
ATOM 6463 C C . GLN B 1 212 ? -15.055 24.891 -3.443 1 84.88 212 GLN B C 1
ATOM 6465 O O . GLN B 1 212 ? -13.922 25.109 -3.008 1 84.88 212 GLN B O 1
ATOM 6470 N N . ASP B 1 213 ? -15.758 25.828 -4.02 1 82.12 213 ASP B N 1
ATOM 6471 C CA . ASP B 1 213 ? -15.172 27.125 -4.352 1 82.12 213 ASP B CA 1
ATOM 6472 C C . ASP B 1 213 ? -15.164 28.047 -3.141 1 82.12 213 ASP B C 1
ATOM 6474 O O . ASP B 1 213 ? -14.469 29.078 -3.139 1 82.12 213 ASP B O 1
ATOM 6478 N N . LYS B 1 214 ? -15.773 27.703 -2.137 1 88.06 214 LYS B N 1
ATOM 6479 C CA . LYS B 1 214 ? -15.969 28.594 -0.998 1 88.06 214 LYS B CA 1
ATOM 6480 C C . LYS B 1 214 ? -14.992 28.266 0.13 1 88.06 214 LYS B C 1
ATOM 6482 O O . LYS B 1 214 ? -14.914 28.984 1.12 1 88.06 214 LYS B O 1
ATOM 6487 N N . PHE B 1 215 ? -14.258 27.25 -0.04 1 89.88 215 PHE B N 1
ATOM 6488 C CA . PHE B 1 215 ? -13.352 26.812 1.018 1 89.88 215 PHE B CA 1
ATOM 6489 C C . PHE B 1 215 ? -11.977 26.469 0.451 1 89.88 215 PHE B C 1
ATOM 6491 O O . PHE B 1 215 ? -11.867 26.047 -0.7 1 89.88 215 PHE B O 1
ATOM 6498 N N . GLU B 1 216 ? -11.008 26.672 1.297 1 82.31 216 GLU B N 1
ATOM 6499 C CA . GLU B 1 216 ? -9.656 26.281 0.9 1 82.31 216 GLU B CA 1
ATOM 6500 C C . GLU B 1 216 ? -9.492 24.766 0.91 1 82.31 216 GLU B C 1
ATOM 6502 O O . GLU B 1 216 ? -8.805 24.203 0.053 1 82.31 216 GLU B O 1
ATOM 6507 N N . LYS B 1 217 ? -10.039 24.219 1.938 1 87 217 LYS B N 1
ATOM 6508 C CA . LYS B 1 217 ? -9.961 22.766 2.086 1 87 217 LYS B CA 1
ATOM 6509 C C . LYS B 1 217 ? -11.281 22.188 2.586 1 87 217 LYS B C 1
ATOM 6511 O O . LYS B 1 217 ? -11.961 22.812 3.414 1 87 217 LYS B O 1
ATOM 6516 N N . ILE B 1 218 ? -11.656 21.094 2.027 1 88.75 218 ILE B N 1
ATOM 6517 C CA . ILE B 1 218 ? -12.844 20.375 2.48 1 88.75 218 ILE B CA 1
ATOM 6518 C C . ILE B 1 218 ? -12.469 18.969 2.936 1 88.75 218 ILE B C 1
ATOM 6520 O O . ILE B 1 218 ? -11.82 18.234 2.193 1 88.75 218 ILE B O 1
ATOM 6524 N N . LYS B 1 219 ? -12.758 18.641 4.164 1 88.94 219 LYS B N 1
ATOM 6525 C CA . LYS B 1 219 ? -12.523 17.312 4.699 1 88.94 219 LYS B CA 1
ATOM 6526 C C . LYS B 1 219 ? -13.844 16.609 5.023 1 88.94 219 LYS B C 1
ATOM 6528 O O . LYS B 1 219 ? -14.891 17.266 5.117 1 88.94 219 LYS B O 1
ATOM 6533 N N . ILE B 1 220 ? -13.812 15.305 5.082 1 87.38 220 ILE B N 1
ATOM 6534 C CA . ILE B 1 220 ? -15.031 14.555 5.355 1 87.38 220 ILE B CA 1
ATOM 6535 C C . ILE B 1 220 ? -14.781 13.57 6.5 1 87.38 220 ILE B C 1
ATOM 6537 O O . ILE B 1 220 ? -13.672 13.055 6.656 1 87.38 220 ILE B O 1
ATOM 6541 N N . LEU B 1 221 ? -15.773 13.469 7.297 1 84.19 221 LEU B N 1
ATOM 6542 C CA . LEU B 1 221 ? -15.789 12.391 8.281 1 84.19 221 LEU B CA 1
ATOM 6543 C C . LEU B 1 221 ? -16.172 11.07 7.629 1 84.19 221 LEU B C 1
ATOM 6545 O O . LEU B 1 221 ? -17.125 11.008 6.848 1 84.19 221 LEU B O 1
ATOM 6549 N N . PRO B 1 222 ? -15.422 10.039 7.906 1 73.81 222 PRO B N 1
ATOM 6550 C CA . PRO B 1 222 ? -15.75 8.75 7.305 1 73.81 222 PRO B CA 1
ATOM 6551 C C . PRO B 1 222 ? -17.156 8.266 7.664 1 73.81 222 PRO B C 1
ATOM 6553 O O . PRO B 1 222 ? -17.75 8.766 8.617 1 73.81 222 PRO B O 1
ATOM 6556 N N . SER B 1 223 ? -17.594 7.312 6.809 1 66.31 223 SER B N 1
ATOM 6557 C CA . SER B 1 223 ? -18.922 6.75 7.012 1 66.31 223 SER B CA 1
ATOM 6558 C C . SER B 1 223 ? -19.016 6.023 8.352 1 66.31 223 SER B C 1
ATOM 6560 O O . SER B 1 223 ? -18 5.668 8.945 1 66.31 223 SER B O 1
ATOM 6562 N N . MET B 1 224 ? -20.203 5.941 8.758 1 58.22 224 MET B N 1
ATOM 6563 C CA . MET B 1 224 ? -20.516 5.363 10.07 1 58.22 224 MET B CA 1
ATOM 6564 C C . MET B 1 224 ? -19.844 4 10.227 1 58.22 224 MET B C 1
ATOM 6566 O O . MET B 1 224 ? -19.391 3.648 11.32 1 58.22 224 MET B O 1
ATOM 6570 N N . ASN B 1 225 ? -19.734 3.375 9.117 1 52.97 225 ASN B N 1
ATOM 6571 C CA . ASN B 1 225 ? -19.188 2.025 9.164 1 52.97 225 ASN B CA 1
ATOM 6572 C C . ASN B 1 225 ? -17.672 2.047 9.32 1 52.97 225 ASN B C 1
ATOM 6574 O O . ASN B 1 225 ? -17.078 1.05 9.727 1 52.97 225 ASN B O 1
ATOM 6578 N N . ASN B 1 226 ? -17.094 3.141 9.062 1 56.47 226 ASN B N 1
ATOM 6579 C CA . ASN B 1 226 ? -15.648 3.238 9.062 1 56.47 226 ASN B CA 1
ATOM 6580 C C . ASN B 1 226 ? -15.141 4.133 10.188 1 56.47 226 ASN B C 1
ATOM 6582 O O . ASN B 1 226 ? -13.93 4.289 10.367 1 56.47 226 ASN B O 1
ATOM 6586 N N . ILE B 1 227 ? -16.078 4.695 10.922 1 55.38 227 ILE B N 1
ATOM 6587 C CA . ILE B 1 227 ? -15.688 5.629 11.977 1 55.38 227 ILE B CA 1
ATOM 6588 C C . ILE B 1 227 ? -15.266 4.855 13.227 1 55.38 227 ILE B C 1
ATOM 6590 O O . ILE B 1 227 ? -15.922 3.885 13.609 1 55.38 227 ILE B O 1
ATOM 6594 N N . LEU B 1 228 ? -14.055 5.148 13.617 1 48.34 228 LEU B N 1
ATOM 6595 C CA . LEU B 1 228 ? -13.578 4.566 14.859 1 48.34 228 LEU B CA 1
ATOM 6596 C C . LEU B 1 228 ? -14.141 5.312 16.062 1 48.34 228 LEU B C 1
ATOM 6598 O O . LEU B 1 228 ? -13.852 6.496 16.266 1 48.34 228 LEU B O 1
ATOM 6602 N N . LYS B 1 229 ? -15.055 4.695 16.875 1 53.62 229 LYS B N 1
ATOM 6603 C CA . LYS B 1 229 ? -15.773 5.32 17.984 1 53.62 229 LYS B CA 1
ATOM 6604 C C . LYS B 1 229 ? -14.805 5.781 19.062 1 53.62 229 LYS B C 1
ATOM 6606 O O . LYS B 1 229 ? -15.055 6.789 19.734 1 53.62 229 LYS B O 1
ATOM 6611 N N . LYS B 1 230 ? -13.688 5.16 19.188 1 55 230 LYS B N 1
ATOM 6612 C CA . LYS B 1 230 ? -12.805 5.434 20.312 1 55 230 LYS B CA 1
ATOM 6613 C C . LYS B 1 230 ? -11.781 6.508 19.969 1 55 230 LYS B C 1
ATOM 6615 O O . LYS B 1 230 ? -11 6.934 20.812 1 55 230 LYS B O 1
ATOM 6620 N N . GLU B 1 231 ? -11.867 6.918 18.656 1 60 231 GLU B N 1
ATOM 6621 C CA . GLU B 1 231 ? -10.891 7.918 18.234 1 60 231 GLU B CA 1
ATOM 6622 C C . GLU B 1 231 ? -11.555 9.273 18 1 60 231 GLU B C 1
ATOM 6624 O O . GLU B 1 231 ? -12.734 9.344 17.656 1 60 231 GLU B O 1
ATOM 6629 N N . GLU B 1 232 ? -10.805 10.195 18.328 1 69 232 GLU B N 1
ATOM 6630 C CA . GLU B 1 232 ? -11.273 11.539 18.016 1 69 232 GLU B CA 1
ATOM 6631 C C . GLU B 1 232 ? -11.625 11.672 16.531 1 69 232 GLU B C 1
ATOM 6633 O O . GLU B 1 232 ? -10.93 11.125 15.68 1 69 232 GLU B O 1
ATOM 6638 N N . PHE B 1 233 ? -12.812 12.211 16.281 1 75 233 PHE B N 1
ATOM 6639 C CA . PHE B 1 233 ? -13.273 12.406 14.906 1 75 233 PHE B CA 1
ATOM 6640 C C . PHE B 1 233 ? -12.258 13.203 14.102 1 75 233 PHE B C 1
ATOM 6642 O O . PHE B 1 233 ? -12.07 12.953 12.914 1 75 233 PHE B O 1
ATOM 6649 N N . THR B 1 234 ? -11.57 14.133 14.773 1 77.62 234 THR B N 1
ATOM 6650 C CA . THR B 1 234 ? -10.617 15.008 14.086 1 77.62 234 THR B CA 1
ATOM 6651 C C . THR B 1 234 ? -9.477 14.188 13.492 1 77.62 234 THR B C 1
ATOM 6653 O O . THR B 1 234 ? -8.93 14.547 12.445 1 77.62 234 THR B O 1
ATOM 6656 N N . LYS B 1 235 ? -9.18 13.148 14.125 1 67.81 235 LYS B N 1
ATOM 6657 C CA . LYS B 1 235 ? -8.086 12.289 13.664 1 67.81 235 LYS B CA 1
ATOM 6658 C C . LYS B 1 235 ? -8.539 11.406 12.508 1 67.81 235 LYS B C 1
ATOM 6660 O O . LYS B 1 235 ? -7.707 10.852 11.781 1 67.81 235 LYS B O 1
ATOM 6665 N N . GLN B 1 236 ? -9.844 11.367 12.375 1 70.06 236 GLN B N 1
ATOM 6666 C CA . GLN B 1 236 ? -10.398 10.469 11.367 1 70.06 236 GLN B CA 1
ATOM 6667 C C . GLN B 1 236 ? -10.836 11.227 10.117 1 70.06 236 GLN B C 1
ATOM 6669 O O . GLN B 1 236 ? -11.32 10.633 9.156 1 70.06 236 GLN B O 1
ATOM 6674 N N . LEU B 1 237 ? -10.656 12.523 10.211 1 80.25 237 LEU B N 1
ATOM 6675 C CA . LEU B 1 237 ? -11.016 13.328 9.047 1 80.25 237 LEU B CA 1
ATOM 6676 C C . LEU B 1 237 ? -10.125 12.992 7.855 1 80.25 237 LEU B C 1
ATOM 6678 O O . LEU B 1 237 ? -8.922 12.766 8.016 1 80.25 237 LEU B O 1
ATOM 6682 N N . LYS B 1 238 ? -10.734 12.797 6.781 1 78.5 238 LYS B N 1
ATOM 6683 C CA . LYS B 1 238 ? -9.969 12.523 5.57 1 78.5 238 LYS B CA 1
ATOM 6684 C C . LYS B 1 238 ? -10.289 13.539 4.477 1 78.5 238 LYS B C 1
ATOM 6686 O O . LYS B 1 238 ? -11.344 14.172 4.504 1 78.5 238 LYS B O 1
ATOM 6691 N N . ASP B 1 239 ? -9.32 13.703 3.664 1 78.62 239 ASP B N 1
ATOM 6692 C CA . ASP B 1 239 ? -9.562 14.508 2.471 1 78.62 239 ASP B CA 1
ATOM 6693 C C . ASP B 1 239 ? -10.547 13.82 1.532 1 78.62 239 ASP B C 1
ATOM 6695 O O . ASP B 1 239 ? -10.633 12.594 1.506 1 78.62 239 ASP B O 1
ATOM 6699 N N . ILE B 1 240 ? -11.359 14.609 0.93 1 76.88 240 ILE B N 1
ATOM 6700 C CA . ILE B 1 240 ? -12.281 14.062 -0.058 1 76.88 240 ILE B CA 1
ATOM 6701 C C . ILE B 1 240 ? -11.5 13.477 -1.229 1 76.88 240 ILE B C 1
ATOM 6703 O O . ILE B 1 240 ? -10.594 14.125 -1.767 1 76.88 240 ILE B O 1
ATOM 6707 N N . GLY B 1 241 ? -11.734 12.25 -1.362 1 76 241 GLY B N 1
ATOM 6708 C CA . GLY B 1 241 ? -11.094 11.594 -2.49 1 76 241 GLY B CA 1
ATOM 6709 C C . GLY B 1 241 ? -12.039 11.359 -3.656 1 76 241 GLY B C 1
ATOM 6710 O O . GLY B 1 241 ? -13.242 11.602 -3.545 1 76 241 GLY B O 1
ATOM 6711 N N . VAL B 1 242 ? -11.523 11.062 -4.758 1 76.75 242 VAL B N 1
ATOM 6712 C CA . VAL B 1 242 ? -12.289 10.82 -5.977 1 76.75 242 VAL B CA 1
ATOM 6713 C C . VAL B 1 242 ? -13.312 9.719 -5.73 1 76.75 242 VAL B C 1
ATOM 6715 O O . VAL B 1 242 ? -14.414 9.742 -6.293 1 76.75 242 VAL B O 1
ATOM 6718 N N . GLU B 1 243 ? -12.961 8.773 -4.914 1 76.06 243 GLU B N 1
ATOM 6719 C CA . GLU B 1 243 ? -13.859 7.672 -4.586 1 76.06 243 GLU B CA 1
ATOM 6720 C C . GLU B 1 243 ? -15.148 8.188 -3.939 1 76.06 243 GLU B C 1
ATOM 6722 O O . GLU B 1 243 ? -16.219 7.633 -4.164 1 76.06 243 GLU B O 1
ATOM 6727 N N . ASP B 1 244 ? -15.039 9.234 -3.184 1 72.81 244 ASP B N 1
ATOM 6728 C CA . ASP B 1 244 ? -16.188 9.828 -2.51 1 72.81 244 ASP B CA 1
ATOM 6729 C C . ASP B 1 244 ? -17.094 10.547 -3.502 1 72.81 244 ASP B C 1
ATOM 6731 O O . ASP B 1 244 ? -18.312 10.633 -3.293 1 72.81 244 ASP B O 1
ATOM 6735 N N . LEU B 1 245 ? -16.5 10.992 -4.496 1 73.88 245 LEU B N 1
ATOM 6736 C CA . LEU B 1 245 ? -17.234 11.812 -5.445 1 73.88 245 LEU B CA 1
ATOM 6737 C C . LEU B 1 245 ? -17.859 10.961 -6.543 1 73.88 245 LEU B C 1
ATOM 6739 O O . LEU B 1 245 ? -18.797 11.398 -7.227 1 73.88 245 LEU B O 1
ATOM 6743 N N . LEU B 1 246 ? -17.312 9.789 -6.723 1 73 246 LEU B N 1
ATOM 6744 C CA . LEU B 1 246 ? -17.797 8.945 -7.809 1 73 246 LEU B CA 1
ATOM 6745 C C . LEU B 1 246 ? -18.703 7.84 -7.273 1 73 246 LEU B C 1
ATOM 6747 O O . LEU B 1 246 ? -19.328 7.117 -8.055 1 73 246 LEU B O 1
ATOM 6751 N N . ALA B 1 247 ? -18.781 7.777 -5.98 1 64.69 247 ALA B N 1
ATOM 6752 C CA . ALA B 1 247 ? -19.531 6.684 -5.363 1 64.69 247 ALA B CA 1
ATOM 6753 C C . ALA B 1 247 ? -21.016 6.797 -5.66 1 64.69 247 ALA B C 1
ATOM 6755 O O . ALA B 1 247 ? -21.562 7.902 -5.699 1 64.69 247 ALA B O 1
ATOM 6756 N N . ARG B 1 248 ? -21.531 5.676 -6.242 1 64.38 248 ARG B N 1
ATOM 6757 C CA . ARG B 1 248 ? -22.969 5.531 -6.438 1 64.38 248 ARG B CA 1
ATOM 6758 C C . ARG B 1 248 ? -23.547 4.469 -5.508 1 64.38 248 ARG B C 1
ATOM 6760 O O . ARG B 1 248 ? -22.875 3.484 -5.191 1 64.38 248 ARG B O 1
ATOM 6767 N N . TYR B 1 249 ? -24.344 4.848 -4.562 1 58.78 249 TYR B N 1
ATOM 6768 C CA . TYR B 1 249 ? -24.938 3.793 -3.752 1 58.78 249 TYR B CA 1
ATOM 6769 C C . TYR B 1 249 ? -26.141 3.182 -4.457 1 58.78 249 TYR B C 1
ATOM 6771 O O . TYR B 1 249 ? -26.984 3.902 -4.988 1 58.78 249 TYR B O 1
ATOM 6779 N N . PRO B 1 250 ? -25.984 1.842 -4.535 1 63.56 250 PRO B N 1
ATOM 6780 C CA . PRO B 1 250 ? -27.141 1.214 -5.176 1 63.56 250 PRO B CA 1
ATOM 6781 C C . PRO B 1 250 ? -28.438 1.434 -4.398 1 63.56 250 PRO B C 1
ATOM 6783 O O . PRO B 1 250 ? -28.453 1.312 -3.172 1 63.56 250 PRO B O 1
ATOM 6786 N N . LYS B 1 251 ? -29.5 1.882 -4.992 1 63.41 251 LYS B N 1
ATOM 6787 C CA . LYS B 1 251 ? -30.797 2.219 -4.418 1 63.41 251 LYS B CA 1
ATOM 6788 C C . LYS B 1 251 ? -31.531 0.969 -3.932 1 63.41 251 LYS B C 1
ATOM 6790 O O . LYS B 1 251 ? -32.375 1.05 -3.059 1 63.41 251 LYS B O 1
ATOM 6795 N N . ASP B 1 252 ? -31.156 -0.271 -4.414 1 82.19 252 ASP B N 1
ATOM 6796 C CA . ASP B 1 252 ? -32 -1.426 -4.125 1 82.19 252 ASP B CA 1
ATOM 6797 C C . ASP B 1 252 ? -31.188 -2.564 -3.52 1 82.19 252 ASP B C 1
ATOM 6799 O O . ASP B 1 252 ? -31.406 -3.734 -3.838 1 82.19 252 ASP B O 1
ATOM 6803 N N . LEU B 1 253 ? -30.297 -2.256 -2.639 1 86.69 253 LEU B N 1
ATOM 6804 C CA . LEU B 1 253 ? -29.531 -3.281 -1.943 1 86.69 253 LEU B CA 1
ATOM 6805 C C . LEU B 1 253 ? -30.391 -3.986 -0.895 1 86.69 253 LEU B C 1
ATOM 6807 O O . LEU B 1 253 ? -30.969 -3.336 -0.023 1 86.69 253 LEU B O 1
ATOM 6811 N N . ASP B 1 254 ? -30.531 -5.289 -1.023 1 92.62 254 ASP B N 1
ATOM 6812 C CA . ASP B 1 254 ? -31.297 -6.133 -0.115 1 92.62 254 ASP B CA 1
ATOM 6813 C C . ASP B 1 254 ? -30.375 -6.941 0.796 1 92.62 254 ASP B C 1
ATOM 6815 O O . ASP B 1 254 ? -30.109 -8.117 0.529 1 92.62 254 ASP B O 1
ATOM 6819 N N . LYS B 1 255 ? -30.031 -6.414 1.934 1 92 255 LYS B N 1
ATOM 6820 C CA . LYS B 1 255 ? -29.062 -7.02 2.838 1 92 255 LYS B CA 1
ATOM 6821 C C . LYS B 1 255 ? -29.609 -8.32 3.43 1 92 255 LYS B C 1
ATOM 6823 O O . LYS B 1 255 ? -28.844 -9.25 3.697 1 92 255 LYS B O 1
ATOM 6828 N N . LYS B 1 256 ? -30.859 -8.32 3.598 1 94.94 256 LYS B N 1
ATOM 6829 C CA . LYS B 1 256 ? -31.469 -9.523 4.148 1 94.94 256 LYS B CA 1
ATOM 6830 C C . LYS B 1 256 ? -31.344 -10.703 3.186 1 94.94 256 LYS B C 1
ATOM 6832 O O . LYS B 1 256 ? -31.078 -11.828 3.607 1 94.94 256 LYS B O 1
ATOM 6837 N N . GLN B 1 257 ? -31.547 -10.438 1.935 1 96 257 GLN B N 1
ATOM 6838 C CA . GLN B 1 257 ? -31.406 -11.469 0.913 1 96 257 GLN B CA 1
ATOM 6839 C C . GLN B 1 257 ? -29.969 -12 0.875 1 96 257 GLN B C 1
ATOM 6841 O O . GLN B 1 257 ? -29.75 -13.211 0.744 1 96 257 GLN B O 1
ATOM 6846 N N . ILE B 1 258 ? -29.016 -11.188 1.002 1 97.19 258 ILE B N 1
ATOM 6847 C CA . ILE B 1 258 ? -27.609 -11.562 0.988 1 97.19 258 ILE B CA 1
ATOM 6848 C C . ILE B 1 258 ? -27.281 -12.383 2.236 1 97.19 258 ILE B C 1
ATOM 6850 O O . ILE B 1 258 ? -26.609 -13.406 2.156 1 97.19 258 ILE B O 1
ATOM 6854 N N . GLU B 1 259 ? -27.797 -11.898 3.348 1 97.62 259 GLU B N 1
ATOM 6855 C CA . GLU B 1 259 ? -27.578 -12.602 4.605 1 97.62 259 GLU B CA 1
ATOM 6856 C C . GLU B 1 259 ? -28.109 -14.023 4.547 1 97.62 259 GLU B C 1
ATOM 6858 O O . GLU B 1 259 ? -27.453 -14.969 4.969 1 97.62 259 GLU B O 1
ATOM 6863 N N . ASN B 1 260 ? -29.312 -14.148 4.027 1 97.62 260 ASN B N 1
ATOM 6864 C CA . ASN B 1 260 ? -29.922 -15.469 3.906 1 97.62 260 ASN B CA 1
ATOM 6865 C C . ASN B 1 260 ? -29.109 -16.391 3.004 1 97.62 260 ASN B C 1
ATOM 6867 O O . ASN B 1 260 ? -29.094 -17.609 3.201 1 97.62 260 ASN B O 1
ATOM 6871 N N . PHE B 1 261 ? -28.469 -15.898 2.084 1 97.62 261 PHE B N 1
ATOM 6872 C CA . PHE B 1 261 ? -27.672 -16.641 1.104 1 97.62 261 PHE B CA 1
ATOM 6873 C C . PHE B 1 261 ? -26.375 -17.141 1.723 1 97.62 261 PHE B C 1
ATOM 6875 O O . PHE B 1 261 ? -25.953 -18.266 1.467 1 97.62 261 PHE B O 1
ATOM 6882 N N . ILE B 1 262 ? -25.781 -16.344 2.633 1 98.56 262 ILE B N 1
ATOM 6883 C CA . ILE B 1 262 ? -24.406 -16.578 3.08 1 98.56 262 ILE B CA 1
ATOM 6884 C C . ILE B 1 262 ? -24.422 -17.203 4.473 1 98.56 262 ILE B C 1
ATOM 6886 O O . ILE B 1 262 ? -23.562 -18.016 4.809 1 98.56 262 ILE B O 1
ATOM 6890 N N . LYS B 1 263 ? -25.391 -16.859 5.293 1 98.25 263 LYS B N 1
ATOM 6891 C CA . LYS B 1 263 ? -25.406 -17.219 6.707 1 98.25 263 LYS B CA 1
ATOM 6892 C C . LYS B 1 263 ? -25.312 -18.734 6.898 1 98.25 263 LYS B C 1
ATOM 6894 O O . LYS B 1 263 ? -26.016 -19.484 6.234 1 98.25 263 LYS B O 1
ATOM 6899 N N . ASP B 1 264 ? -24.359 -19.172 7.738 1 98.25 264 ASP B N 1
ATOM 6900 C CA . ASP B 1 264 ? -24.172 -20.547 8.195 1 98.25 264 ASP B CA 1
ATOM 6901 C C . ASP B 1 264 ? -23.719 -21.453 7.055 1 98.25 264 ASP B C 1
ATOM 6903 O O . ASP B 1 264 ? -23.922 -22.656 7.098 1 98.25 264 ASP B O 1
ATOM 6907 N N . LYS B 1 265 ? -23.188 -20.859 6.012 1 98.69 265 LYS B N 1
ATOM 6908 C CA . LYS B 1 265 ? -22.703 -21.641 4.879 1 98.69 265 LYS B CA 1
ATOM 6909 C C . LYS B 1 265 ? -21.172 -21.703 4.887 1 98.69 265 LYS B C 1
ATOM 6911 O O . LYS B 1 265 ? -20.5 -20.844 5.453 1 98.69 265 LYS B O 1
ATOM 6916 N N . ILE B 1 266 ? -20.656 -22.797 4.301 1 98.75 266 ILE B N 1
ATOM 6917 C CA . ILE B 1 266 ? -19.234 -22.906 4.012 1 98.75 266 ILE B CA 1
ATOM 6918 C C . ILE B 1 266 ? -18.938 -22.297 2.648 1 98.75 266 ILE B C 1
ATOM 6920 O O . ILE B 1 266 ? -19.422 -22.781 1.622 1 98.75 266 ILE B O 1
ATOM 6924 N N . VAL B 1 267 ? -18.172 -21.234 2.646 1 98.88 267 VAL B N 1
ATOM 6925 C CA . VAL B 1 267 ? -17.953 -20.453 1.429 1 98.88 267 VAL B CA 1
ATOM 6926 C C . VAL B 1 267 ? -16.484 -20.531 1.024 1 98.88 267 VAL B C 1
ATOM 6928 O O . VAL B 1 267 ? -15.594 -20.25 1.833 1 98.88 267 VAL B O 1
ATOM 6931 N N . LEU B 1 268 ? -16.219 -21 -0.183 1 98.94 268 LEU B N 1
ATOM 6932 C CA . LEU B 1 268 ? -14.883 -20.969 -0.773 1 98.94 268 LEU B CA 1
ATOM 6933 C C . LEU B 1 268 ? -14.75 -19.781 -1.728 1 98.94 268 LEU B C 1
ATOM 6935 O O . LEU B 1 268 ? -15.555 -19.625 -2.648 1 98.94 268 LEU B O 1
ATOM 6939 N N . ILE B 1 269 ? -13.812 -18.953 -1.472 1 98.88 269 ILE B N 1
ATOM 6940 C CA . ILE B 1 269 ? -13.539 -17.812 -2.332 1 98.88 269 ILE B CA 1
ATOM 6941 C C . ILE B 1 269 ? -12.164 -17.969 -2.979 1 98.88 269 ILE B C 1
ATOM 6943 O O . ILE B 1 269 ? -11.141 -18.016 -2.283 1 98.88 269 ILE B O 1
ATOM 6947 N N . THR B 1 270 ? -12.133 -18.125 -4.312 1 98.81 270 THR B N 1
ATOM 6948 C CA . THR B 1 270 ? -10.852 -18.109 -5.008 1 98.81 270 THR B CA 1
ATOM 6949 C C . THR B 1 270 ? -10.438 -16.688 -5.348 1 98.81 270 THR B C 1
ATOM 6951 O O . THR B 1 270 ? -11.297 -15.82 -5.578 1 98.81 270 THR B O 1
ATOM 6954 N N . GLY B 1 271 ? -9.086 -16.453 -5.457 1 98.06 271 GLY B N 1
ATOM 6955 C CA . GLY B 1 271 ? -8.656 -15.07 -5.562 1 98.06 271 GLY B CA 1
ATOM 6956 C C . GLY B 1 271 ? -9.039 -14.234 -4.359 1 98.06 271 GLY B C 1
ATOM 6957 O O . GLY B 1 271 ? -9.398 -13.062 -4.5 1 98.06 271 GLY B O 1
ATOM 6958 N N . ALA B 1 272 ? -8.961 -14.812 -3.184 1 98.12 272 ALA B N 1
ATOM 6959 C CA . ALA B 1 272 ? -9.531 -14.242 -1.967 1 98.12 272 ALA B CA 1
ATOM 6960 C C . ALA B 1 272 ? -8.727 -13.039 -1.497 1 98.12 272 ALA B C 1
ATOM 6962 O O . ALA B 1 272 ? -9.219 -12.219 -0.717 1 98.12 272 ALA B O 1
ATOM 6963 N N . GLY B 1 273 ? -7.547 -12.945 -1.904 1 95.62 273 GLY B N 1
ATOM 6964 C CA . GLY B 1 273 ? -6.715 -11.836 -1.466 1 95.62 273 GLY B CA 1
ATOM 6965 C C . GLY B 1 273 ? -6.695 -10.68 -2.445 1 95.62 273 GLY B C 1
ATOM 6966 O O . GLY B 1 273 ? -6.113 -9.625 -2.164 1 95.62 273 GLY B O 1
ATOM 6967 N N . GLY B 1 274 ? -7.285 -10.844 -3.604 1 95.31 274 GLY B N 1
ATOM 6968 C CA . GLY B 1 274 ? -7.383 -9.766 -4.574 1 95.31 274 GLY B CA 1
ATOM 6969 C C . GLY B 1 274 ? -8.383 -8.695 -4.176 1 95.31 274 GLY B C 1
ATOM 6970 O O . GLY B 1 274 ? -9.016 -8.789 -3.123 1 95.31 274 GLY B O 1
ATOM 6971 N N . SER B 1 275 ? -8.578 -7.711 -5.004 1 94.25 275 SER B N 1
ATOM 6972 C CA . SER B 1 275 ? -9.438 -6.578 -4.688 1 94.25 275 SER B CA 1
ATOM 6973 C C . SER B 1 275 ? -10.883 -7.023 -4.484 1 94.25 275 SER B C 1
ATOM 6975 O O . SER B 1 275 ? -11.5 -6.691 -3.471 1 94.25 275 SER B O 1
ATOM 6977 N N . ILE B 1 276 ? -11.406 -7.785 -5.438 1 96 276 ILE B N 1
ATOM 6978 C CA . ILE B 1 276 ? -12.789 -8.242 -5.359 1 96 276 ILE B CA 1
ATOM 6979 C C . ILE B 1 276 ? -12.906 -9.375 -4.344 1 96 276 ILE B C 1
ATOM 6981 O O . ILE B 1 276 ? -13.781 -9.359 -3.479 1 96 276 ILE B O 1
ATOM 6985 N N . GLY B 1 277 ? -12.016 -10.289 -4.406 1 98 277 GLY B N 1
ATOM 6986 C CA . GLY B 1 277 ? -12.039 -11.445 -3.523 1 98 277 GLY B CA 1
ATOM 6987 C C . GLY B 1 277 ? -11.953 -11.078 -2.055 1 98 277 GLY B C 1
ATOM 6988 O O . GLY B 1 277 ? -12.648 -11.664 -1.222 1 98 277 GLY B O 1
ATOM 6989 N N . SER B 1 278 ? -11.078 -10.164 -1.755 1 97.19 278 SER B N 1
ATOM 6990 C CA . SER B 1 278 ? -10.922 -9.773 -0.357 1 97.19 278 SER B CA 1
ATOM 6991 C C . SER B 1 278 ? -12.18 -9.102 0.173 1 97.19 278 SER B C 1
ATOM 6993 O O . SER B 1 278 ? -12.602 -9.352 1.304 1 97.19 278 SER B O 1
ATOM 6995 N N . GLU B 1 279 ? -12.766 -8.242 -0.683 1 95.81 279 GLU B N 1
ATOM 6996 C CA . GLU B 1 279 ? -14 -7.59 -0.265 1 95.81 279 GLU B CA 1
ATOM 6997 C C . GLU B 1 279 ? -15.125 -8.602 -0.085 1 95.81 279 GLU B C 1
ATOM 6999 O O . GLU B 1 279 ? -15.906 -8.508 0.865 1 95.81 279 GLU B O 1
ATOM 7004 N N . ILE B 1 280 ? -15.211 -9.555 -0.957 1 98.12 280 ILE B N 1
ATOM 7005 C CA . ILE B 1 280 ? -16.219 -10.609 -0.833 1 98.12 280 ILE B CA 1
ATOM 7006 C C . ILE B 1 280 ? -15.984 -11.383 0.462 1 98.12 280 ILE B C 1
ATOM 7008 O O . ILE B 1 280 ? -16.938 -11.711 1.172 1 98.12 280 ILE B O 1
ATOM 7012 N N . SER B 1 281 ? -14.734 -11.672 0.734 1 98.12 281 SER B N 1
ATOM 7013 C CA . SER B 1 281 ? -14.391 -12.367 1.968 1 98.12 281 SER B CA 1
ATOM 7014 C C . SER B 1 281 ? -14.859 -11.594 3.193 1 98.12 281 SER B C 1
ATOM 7016 O O . SER B 1 281 ? -15.438 -12.172 4.117 1 98.12 281 SER B O 1
ATOM 7018 N N . ARG B 1 282 ? -14.656 -10.297 3.193 1 96.25 282 ARG B N 1
ATOM 7019 C CA . ARG B 1 282 ? -15.086 -9.438 4.289 1 96.25 282 ARG B CA 1
ATOM 7020 C C . ARG B 1 282 ? -16.594 -9.492 4.469 1 96.25 282 ARG B C 1
ATOM 7022 O O . ARG B 1 282 ? -17.094 -9.656 5.586 1 96.25 282 ARG B O 1
ATOM 7029 N N . GLN B 1 283 ? -17.25 -9.352 3.385 1 95.88 283 GLN B N 1
ATOM 7030 C CA . GLN B 1 283 ? -18.703 -9.305 3.432 1 95.88 283 GLN B CA 1
ATOM 7031 C C . GLN B 1 283 ? -19.281 -10.648 3.855 1 95.88 283 GLN B C 1
ATOM 7033 O O . GLN B 1 283 ? -20.234 -10.703 4.637 1 95.88 283 GLN B O 1
ATOM 7038 N N . CYS B 1 284 ? -18.719 -11.719 3.367 1 98.12 284 CYS B N 1
ATOM 7039 C CA . CYS B 1 284 ? -19.203 -13.039 3.76 1 98.12 284 CYS B CA 1
ATOM 7040 C C . CYS B 1 284 ? -19.047 -13.25 5.262 1 98.12 284 CYS B C 1
ATOM 7042 O O . CYS B 1 284 ? -19.906 -13.859 5.898 1 98.12 284 CYS B O 1
ATOM 7044 N N . LYS B 1 285 ? -17.891 -12.797 5.789 1 96.62 285 LYS B N 1
ATOM 7045 C CA . LYS B 1 285 ? -17.703 -12.891 7.234 1 96.62 285 LYS B CA 1
ATOM 7046 C C . LYS B 1 285 ? -18.766 -12.109 7.988 1 96.62 285 LYS B C 1
ATOM 7048 O O . LYS B 1 285 ? -19.344 -12.617 8.953 1 96.62 285 LYS B O 1
ATOM 7053 N N . VAL B 1 286 ? -19.109 -10.914 7.527 1 94 286 VAL B N 1
ATOM 7054 C CA . VAL B 1 286 ? -20.062 -10.016 8.156 1 94 286 VAL B CA 1
ATOM 7055 C C . VAL B 1 286 ? -21.469 -10.617 8.094 1 94 286 VAL B C 1
ATOM 7057 O O . VAL B 1 286 ? -22.234 -10.523 9.047 1 94 286 VAL B O 1
ATOM 7060 N N . TYR B 1 287 ? -21.75 -11.266 6.961 1 96.38 287 TYR B N 1
ATOM 7061 C CA . TYR B 1 287 ? -23.094 -11.812 6.746 1 96.38 287 TYR B CA 1
ATOM 7062 C C . TYR B 1 287 ? -23.234 -13.172 7.422 1 96.38 287 TYR B C 1
ATOM 7064 O O . TYR B 1 287 ? -24.281 -13.82 7.293 1 96.38 287 TYR B O 1
ATOM 7072 N N . GLY B 1 288 ? -22.156 -13.688 8.062 1 96.5 288 GLY B N 1
ATOM 7073 C CA . GLY B 1 288 ? -22.312 -14.797 8.984 1 96.5 288 GLY B CA 1
ATOM 7074 C C . GLY B 1 288 ? -21.953 -16.141 8.367 1 96.5 288 GLY B C 1
ATOM 7075 O O . GLY B 1 288 ? -22.5 -17.172 8.758 1 96.5 288 GLY B O 1
ATOM 7076 N N . ALA B 1 289 ? -21.062 -16.203 7.453 1 98.06 289 ALA B N 1
ATOM 7077 C CA . ALA B 1 289 ? -20.594 -17.484 6.914 1 98.06 289 ALA B CA 1
ATOM 7078 C C . ALA B 1 289 ? -20.094 -18.391 8.031 1 98.06 289 ALA B C 1
ATOM 7080 O O . ALA B 1 289 ? -19.422 -17.938 8.961 1 98.06 289 ALA B O 1
ATOM 7081 N N . LYS B 1 290 ? -20.391 -19.641 7.988 1 98.06 290 LYS B N 1
ATOM 7082 C CA . LYS B 1 290 ? -19.938 -20.625 8.969 1 98.06 290 LYS B CA 1
ATOM 7083 C C . LYS B 1 290 ? -18.438 -20.828 8.883 1 98.06 290 LYS B C 1
ATOM 7085 O O . LYS B 1 290 ? -17.75 -20.938 9.906 1 98.06 290 LYS B O 1
ATOM 7090 N N . GLN B 1 291 ? -17.984 -20.938 7.68 1 98.19 291 GLN B N 1
ATOM 7091 C CA . GLN B 1 291 ? -16.562 -21.125 7.406 1 98.19 291 GLN B CA 1
ATOM 7092 C C . GLN B 1 291 ? -16.172 -20.422 6.105 1 98.19 291 GLN B C 1
ATOM 7094 O O . GLN B 1 291 ? -16.906 -20.484 5.113 1 98.19 291 GLN B O 1
ATOM 7099 N N . LEU B 1 292 ? -15.07 -19.75 6.188 1 98.44 292 LEU B N 1
ATOM 7100 C CA . LEU B 1 292 ? -14.508 -19.094 5.012 1 98.44 292 LEU B CA 1
ATOM 7101 C C . LEU B 1 292 ? -13.203 -19.766 4.586 1 98.44 292 LEU B C 1
ATOM 7103 O O . LEU B 1 292 ? -12.242 -19.812 5.355 1 98.44 292 LEU B O 1
ATOM 7107 N N . ILE B 1 293 ? -13.219 -20.328 3.432 1 98.62 293 ILE B N 1
ATOM 7108 C CA . ILE B 1 293 ? -12.008 -20.891 2.834 1 98.62 293 ILE B CA 1
ATOM 7109 C C . ILE B 1 293 ? -11.414 -19.891 1.839 1 98.62 293 ILE B C 1
ATOM 7111 O O . ILE B 1 293 ? -11.961 -19.703 0.75 1 98.62 293 ILE B O 1
ATOM 7115 N N . LEU B 1 294 ? -10.32 -19.281 2.203 1 98.56 294 LEU B N 1
ATOM 7116 C CA . LEU B 1 294 ? -9.688 -18.25 1.387 1 98.56 294 LEU B CA 1
ATOM 7117 C C . LEU B 1 294 ? -8.562 -18.828 0.546 1 98.56 294 LEU B C 1
ATOM 7119 O O . LEU B 1 294 ? -7.484 -19.125 1.068 1 98.56 294 LEU B O 1
ATOM 7123 N N . LEU B 1 295 ? -8.812 -18.938 -0.745 1 98.69 295 LEU B N 1
ATOM 7124 C CA . LEU B 1 295 ? -7.844 -19.547 -1.65 1 98.69 295 LEU B CA 1
ATOM 7125 C C . LEU B 1 295 ? -7.195 -18.484 -2.541 1 98.69 295 LEU B C 1
ATOM 7127 O O . LEU B 1 295 ? -7.891 -17.703 -3.186 1 98.69 295 LEU B O 1
ATOM 7131 N N . ASP B 1 296 ? -5.926 -18.406 -2.52 1 97.81 296 ASP B N 1
ATOM 7132 C CA . ASP B 1 296 ? -5.148 -17.5 -3.346 1 97.81 296 ASP B CA 1
ATOM 7133 C C . ASP B 1 296 ? -3.734 -18.031 -3.57 1 97.81 296 ASP B C 1
ATOM 7135 O O . ASP B 1 296 ? -3.135 -18.609 -2.666 1 97.81 296 ASP B O 1
ATOM 7139 N N . HIS B 1 297 ? -3.242 -17.812 -4.738 1 95.81 297 HIS B N 1
ATOM 7140 C CA . HIS B 1 297 ? -1.886 -18.297 -4.984 1 95.81 297 HIS B CA 1
ATOM 7141 C C . HIS B 1 297 ? -0.85 -17.266 -4.543 1 95.81 297 HIS B C 1
ATOM 7143 O O . HIS B 1 297 ? 0.33 -17.594 -4.395 1 95.81 297 HIS B O 1
ATOM 7149 N N . SER B 1 298 ? -1.229 -16.047 -4.449 1 94.5 298 SER B N 1
ATOM 7150 C CA . SER B 1 298 ? -0.308 -15.016 -3.984 1 94.5 298 SER B CA 1
ATOM 7151 C C . SER B 1 298 ? -0.153 -15.062 -2.467 1 94.5 298 SER B C 1
ATOM 7153 O O . SER B 1 298 ? -1.115 -14.828 -1.732 1 94.5 298 SER B O 1
ATOM 7155 N N . GLU B 1 299 ? 1.054 -15.266 -2.045 1 94.62 299 GLU B N 1
ATOM 7156 C CA . GLU B 1 299 ? 1.357 -15.336 -0.619 1 94.62 299 GLU B CA 1
ATOM 7157 C C . GLU B 1 299 ? 1.018 -14.031 0.087 1 94.62 299 GLU B C 1
ATOM 7159 O O . GLU B 1 299 ? 0.39 -14.031 1.147 1 94.62 299 GLU B O 1
ATOM 7164 N N . PHE B 1 300 ? 1.405 -13 -0.497 1 92.12 300 PHE B N 1
ATOM 7165 C CA . PHE B 1 300 ? 1.203 -11.695 0.133 1 92.12 300 PHE B CA 1
ATOM 7166 C C . PHE B 1 300 ? -0.281 -11.359 0.209 1 92.12 300 PHE B C 1
ATOM 7168 O O . PHE B 1 300 ? -0.747 -10.805 1.209 1 92.12 300 PHE B O 1
ATOM 7175 N N . ASN B 1 301 ? -0.996 -11.562 -0.91 1 94.19 301 ASN B N 1
ATOM 7176 C CA . ASN B 1 301 ? -2.432 -11.305 -0.912 1 94.19 301 ASN B CA 1
ATOM 7177 C C . ASN B 1 301 ? -3.141 -12.07 0.2 1 94.19 301 ASN B C 1
ATOM 7179 O O . ASN B 1 301 ? -3.973 -11.508 0.916 1 94.19 301 ASN B O 1
ATOM 7183 N N . LEU B 1 302 ? -2.793 -13.32 0.296 1 95.12 302 LEU B N 1
ATOM 7184 C CA . LEU B 1 302 ? -3.408 -14.156 1.317 1 95.12 302 LEU B CA 1
ATOM 7185 C C . LEU B 1 302 ? -3.031 -13.68 2.715 1 95.12 302 LEU B C 1
ATOM 7187 O O . LEU B 1 302 ? -3.885 -13.609 3.604 1 95.12 302 LEU B O 1
ATOM 7191 N N . TYR B 1 303 ? -1.77 -13.336 2.947 1 93.25 303 TYR B N 1
ATOM 7192 C CA . TYR B 1 303 ? -1.296 -12.797 4.219 1 93.25 303 TYR B CA 1
ATOM 7193 C C . TYR B 1 303 ? -2.082 -11.555 4.613 1 93.25 303 TYR B C 1
ATOM 7195 O O . TYR B 1 303 ? -2.529 -11.438 5.754 1 93.25 303 TYR B O 1
ATOM 7203 N N . SER B 1 304 ? -2.229 -10.688 3.674 1 92.69 304 SER B N 1
ATOM 7204 C CA . SER B 1 304 ? -2.859 -9.398 3.92 1 92.69 304 SER B CA 1
ATOM 7205 C C . SER B 1 304 ? -4.301 -9.562 4.387 1 92.69 304 SER B C 1
ATOM 7207 O O . SER B 1 304 ? -4.723 -8.93 5.359 1 92.69 304 SER B O 1
ATOM 7209 N N . ILE B 1 305 ? -5.055 -10.422 3.725 1 94.19 305 ILE B N 1
ATOM 7210 C CA . ILE B 1 305 ? -6.461 -10.586 4.074 1 94.19 305 ILE B CA 1
ATOM 7211 C C . ILE B 1 305 ? -6.578 -11.336 5.398 1 94.19 305 ILE B C 1
ATOM 7213 O O . ILE B 1 305 ? -7.492 -11.078 6.188 1 94.19 305 ILE B O 1
ATOM 7217 N N . LEU B 1 306 ? -5.652 -12.164 5.723 1 92.81 306 LEU B N 1
ATOM 7218 C CA . LEU B 1 306 ? -5.688 -12.93 6.965 1 92.81 306 LEU B CA 1
ATOM 7219 C C . LEU B 1 306 ? -5.379 -12.039 8.164 1 92.81 306 LEU B C 1
ATOM 7221 O O . LEU B 1 306 ? -5.848 -12.297 9.273 1 92.81 306 LEU B O 1
ATOM 7225 N N . GLU B 1 307 ? -4.504 -11.055 7.945 1 87.94 307 GLU B N 1
ATOM 7226 C CA . GLU B 1 307 ? -4.215 -10.094 9.008 1 87.94 307 GLU B CA 1
ATOM 7227 C C . GLU B 1 307 ? -5.457 -9.297 9.391 1 87.94 307 GLU B C 1
ATOM 7229 O O . GLU B 1 307 ? -5.602 -8.883 10.547 1 87.94 307 GLU B O 1
ATOM 7234 N N . GLU B 1 308 ? -6.301 -9.203 8.391 1 86.88 308 GLU B N 1
ATOM 7235 C CA . GLU B 1 308 ? -7.527 -8.445 8.609 1 86.88 308 GLU B CA 1
ATOM 7236 C C . GLU B 1 308 ? -8.633 -9.328 9.18 1 86.88 308 GLU B C 1
ATOM 7238 O O . GLU B 1 308 ? -9.312 -8.945 10.133 1 86.88 308 GLU B O 1
ATOM 7243 N N . LEU B 1 309 ? -8.781 -10.477 8.477 1 91.75 309 LEU B N 1
ATOM 7244 C CA . LEU B 1 309 ? -9.867 -11.383 8.844 1 91.75 309 LEU B CA 1
ATOM 7245 C C . LEU B 1 309 ? -9.367 -12.477 9.781 1 91.75 309 LEU B C 1
ATOM 7247 O O . LEU B 1 309 ? -8.984 -13.562 9.328 1 91.75 309 LEU B O 1
ATOM 7251 N N . LYS B 1 310 ? -9.383 -12.172 11.008 1 82.81 310 LYS B N 1
ATOM 7252 C CA . LYS B 1 310 ? -8.922 -13.156 11.984 1 82.81 310 LYS B CA 1
ATOM 7253 C C . LYS B 1 310 ? -10.07 -14.047 12.453 1 82.81 310 LYS B C 1
ATOM 7255 O O . LYS B 1 310 ? -11.234 -13.641 12.398 1 82.81 310 LYS B O 1
ATOM 7260 N N . GLY B 1 311 ? -9.781 -15.305 12.75 1 85.94 311 GLY B N 1
ATOM 7261 C CA . GLY B 1 311 ? -10.781 -16.203 13.305 1 85.94 311 GLY B CA 1
ATOM 7262 C C . GLY B 1 311 ? -10.492 -17.656 13.023 1 85.94 311 GLY B C 1
ATOM 7263 O O . GLY B 1 311 ? -9.805 -17.984 12.047 1 85.94 311 GLY B O 1
ATOM 7264 N N . GLU B 1 312 ? -11.016 -18.469 13.844 1 85.19 312 GLU B N 1
ATOM 7265 C CA . GLU B 1 312 ? -10.797 -19.906 13.719 1 85.19 312 GLU B CA 1
ATOM 7266 C C . GLU B 1 312 ? -11.531 -20.469 12.508 1 85.19 312 GLU B C 1
ATOM 7268 O O . GLU B 1 312 ? -11.164 -21.531 12 1 85.19 312 GLU B O 1
ATOM 7273 N N . ASN B 1 313 ? -12.547 -19.75 12.078 1 94.44 313 ASN B N 1
ATOM 7274 C CA . ASN B 1 313 ? -13.344 -20.25 10.969 1 94.44 313 ASN B CA 1
ATOM 7275 C C . ASN B 1 313 ? -12.844 -19.719 9.633 1 94.44 313 ASN B C 1
ATOM 7277 O O . ASN B 1 313 ? -13.516 -19.875 8.609 1 94.44 313 ASN B O 1
ATOM 7281 N N . VAL B 1 314 ? -11.766 -19.109 9.586 1 96.44 314 VAL B N 1
ATOM 7282 C CA . VAL B 1 314 ? -11.133 -18.609 8.367 1 96.44 314 VAL B CA 1
ATOM 7283 C C . VAL B 1 314 ? -9.914 -19.469 8.039 1 96.44 314 VAL B C 1
ATOM 7285 O O . VAL B 1 314 ? -8.969 -19.547 8.828 1 96.44 314 VAL B O 1
ATOM 7288 N N . VAL B 1 315 ? -9.875 -20.094 6.902 1 95.94 315 VAL B N 1
ATOM 7289 C CA . VAL B 1 315 ? -8.828 -21.047 6.539 1 95.94 315 VAL B CA 1
ATOM 7290 C C . VAL B 1 315 ? -8.062 -20.531 5.32 1 95.94 315 VAL B C 1
ATOM 7292 O O . VAL B 1 315 ? -8.656 -20.297 4.266 1 95.94 315 VAL B O 1
ATOM 7295 N N . PRO B 1 316 ? -6.809 -20.328 5.445 1 96.25 316 PRO B N 1
ATOM 7296 C CA . PRO B 1 316 ? -6.008 -19.906 4.293 1 96.25 316 PRO B CA 1
ATOM 7297 C C . PRO B 1 316 ? -5.531 -21.078 3.439 1 96.25 316 PRO B C 1
ATOM 7299 O O . PRO B 1 316 ? -4.992 -22.047 3.969 1 96.25 316 PRO B O 1
ATOM 7302 N N . ILE B 1 317 ? -5.77 -21.031 2.164 1 97.56 317 ILE B N 1
ATOM 7303 C CA . ILE B 1 317 ? -5.324 -22.031 1.204 1 97.56 317 ILE B CA 1
ATOM 7304 C C . ILE B 1 317 ? -4.453 -21.375 0.137 1 97.56 317 ILE B C 1
ATOM 7306 O O . ILE B 1 317 ? -4.957 -20.656 -0.725 1 97.56 317 ILE B O 1
ATOM 7310 N N . MET B 1 318 ? -3.186 -21.672 0.203 1 96.31 318 MET B N 1
ATOM 7311 C CA . MET B 1 318 ? -2.229 -21.078 -0.731 1 96.31 318 MET B CA 1
ATOM 7312 C C . MET B 1 318 ? -2.035 -21.984 -1.947 1 96.31 318 MET B C 1
ATOM 7314 O O . MET B 1 318 ? -1.043 -22.703 -2.037 1 96.31 318 MET B O 1
ATOM 7318 N N . GLN B 1 319 ? -2.977 -21.875 -2.918 1 96.44 319 GLN B N 1
ATOM 7319 C CA . GLN B 1 319 ? -2.998 -22.766 -4.082 1 96.44 319 GLN B CA 1
ATOM 7320 C C . GLN B 1 319 ? -3.365 -21.984 -5.348 1 96.44 319 GLN B C 1
ATOM 7322 O O . GLN B 1 319 ? -3.889 -20.875 -5.273 1 96.44 319 GLN B O 1
ATOM 7327 N N . SER B 1 320 ? -2.969 -22.547 -6.43 1 96.12 320 SER B N 1
ATOM 7328 C CA . SER B 1 320 ? -3.389 -22.031 -7.73 1 96.12 320 SER B CA 1
ATOM 7329 C C . SER B 1 320 ? -4.609 -22.797 -8.25 1 96.12 320 SER B C 1
ATOM 7331 O O . SER B 1 320 ? -4.703 -24.016 -8.094 1 96.12 320 SER B O 1
ATOM 7333 N N . VAL B 1 321 ? -5.48 -22.109 -8.93 1 97.81 321 VAL B N 1
ATOM 7334 C CA . VAL B 1 321 ? -6.672 -22.734 -9.484 1 97.81 321 VAL B CA 1
ATOM 7335 C C . VAL B 1 321 ? -6.289 -23.609 -10.68 1 97.81 321 VAL B C 1
ATOM 7337 O O . VAL B 1 321 ? -7.086 -24.422 -11.141 1 97.81 321 VAL B O 1
ATOM 7340 N N . ARG B 1 322 ? -5.074 -23.484 -11.109 1 96.12 322 ARG B N 1
ATOM 7341 C CA . ARG B 1 322 ? -4.59 -24.266 -12.242 1 96.12 322 ARG B CA 1
ATOM 7342 C C . ARG B 1 322 ? -4.25 -25.703 -11.82 1 96.12 322 ARG B C 1
ATOM 7344 O O . ARG B 1 322 ? -4.156 -26.594 -12.664 1 96.12 322 ARG B O 1
ATOM 7351 N N . ASP B 1 323 ? -3.963 -25.875 -10.539 1 94.88 323 ASP B N 1
ATOM 7352 C CA . ASP B 1 323 ? -3.564 -27.188 -10.016 1 94.88 323 ASP B CA 1
ATOM 7353 C C . ASP B 1 323 ? -4.785 -28 -9.578 1 94.88 323 ASP B C 1
ATOM 7355 O O . ASP B 1 323 ? -5.176 -27.969 -8.414 1 94.88 323 ASP B O 1
ATOM 7359 N N . ILE B 1 324 ? -5.227 -28.812 -10.469 1 96.44 324 ILE B N 1
ATOM 7360 C CA . ILE B 1 324 ? -6.496 -29.5 -10.258 1 96.44 324 ILE B CA 1
ATOM 7361 C C . ILE B 1 324 ? -6.371 -30.469 -9.078 1 96.44 324 ILE B C 1
ATOM 7363 O O . ILE B 1 324 ? -7.324 -30.656 -8.32 1 96.44 324 ILE B O 1
ATOM 7367 N N . LYS B 1 325 ? -5.199 -31.094 -8.898 1 94.06 325 LYS B N 1
ATOM 7368 C CA . LYS B 1 325 ? -5.012 -32.031 -7.805 1 94.06 325 LYS B CA 1
ATOM 7369 C C . LYS B 1 325 ? -5.07 -31.344 -6.449 1 94.06 325 LYS B C 1
ATOM 7371 O O . LYS B 1 325 ? -5.746 -31.812 -5.531 1 94.06 325 LYS B O 1
ATOM 7376 N N . ALA B 1 326 ? -4.371 -30.266 -6.391 1 94.25 326 ALA B N 1
ATOM 7377 C CA . ALA B 1 326 ? -4.387 -29.5 -5.148 1 94.25 326 ALA B CA 1
ATOM 7378 C C . ALA B 1 326 ? -5.785 -28.969 -4.852 1 94.25 326 ALA B C 1
ATOM 7380 O O . ALA B 1 326 ? -6.25 -29.047 -3.711 1 94.25 326 ALA B O 1
ATOM 7381 N N . LEU B 1 327 ? -6.449 -28.5 -5.855 1 97.44 327 LEU B N 1
ATOM 7382 C CA . LEU B 1 327 ? -7.793 -27.953 -5.699 1 97.44 327 LEU B CA 1
ATOM 7383 C C . LEU B 1 327 ? -8.766 -29.031 -5.238 1 97.44 327 LEU B C 1
ATOM 7385 O O . LEU B 1 327 ? -9.625 -28.781 -4.387 1 97.44 327 LEU B O 1
ATOM 7389 N N . GLU B 1 328 ? -8.625 -30.156 -5.828 1 97.88 328 GLU B N 1
ATOM 7390 C CA . GLU B 1 328 ? -9.531 -31.25 -5.48 1 97.88 328 GLU B CA 1
ATOM 7391 C C . GLU B 1 328 ? -9.383 -31.641 -4.012 1 97.88 328 GLU B C 1
ATOM 7393 O O . GLU B 1 328 ? -10.375 -31.953 -3.35 1 97.88 328 GLU B O 1
ATOM 7398 N N . SER B 1 329 ? -8.133 -31.641 -3.516 1 95.81 329 SER B N 1
ATOM 7399 C CA . SER B 1 329 ? -7.918 -31.938 -2.105 1 95.81 329 SER B CA 1
ATOM 7400 C C . SER B 1 329 ? -8.648 -30.938 -1.209 1 95.81 329 SER B C 1
ATOM 7402 O O . SER B 1 329 ? -9.172 -31.312 -0.159 1 95.81 329 SER B O 1
ATOM 7404 N N . THR B 1 330 ? -8.672 -29.734 -1.604 1 97.31 330 THR B N 1
ATOM 7405 C CA . THR B 1 330 ? -9.359 -28.688 -0.85 1 97.31 330 THR B CA 1
ATOM 7406 C C . THR B 1 330 ? -10.867 -28.906 -0.872 1 97.31 330 THR B C 1
ATOM 7408 O O . THR B 1 330 ? -11.523 -28.812 0.166 1 97.31 330 THR B O 1
ATOM 7411 N N . PHE B 1 331 ? -11.445 -29.219 -2.029 1 98.56 331 PHE B N 1
ATOM 7412 C CA . PHE B 1 331 ? -12.875 -29.469 -2.154 1 98.56 331 PHE B CA 1
ATOM 7413 C C . PHE B 1 331 ? -13.281 -30.688 -1.336 1 98.56 331 PHE B C 1
ATOM 7415 O O . PHE B 1 331 ? -14.328 -30.688 -0.681 1 98.56 331 PHE B O 1
ATOM 7422 N N . GLU B 1 332 ? -12.43 -31.703 -1.402 1 98.19 332 GLU B N 1
ATOM 7423 C CA . GLU B 1 332 ? -12.711 -32.938 -0.677 1 98.19 332 GLU B CA 1
ATOM 7424 C C . GLU B 1 332 ? -12.711 -32.688 0.831 1 98.19 332 GLU B C 1
ATOM 7426 O O . GLU B 1 332 ? -13.578 -33.219 1.542 1 98.19 332 GLU B O 1
ATOM 7431 N N . LYS B 1 333 ? -11.781 -31.922 1.268 1 97.06 333 LYS B N 1
ATOM 7432 C CA . LYS B 1 333 ? -11.586 -31.703 2.699 1 97.06 333 LYS B CA 1
ATOM 7433 C C . LYS B 1 333 ? -12.688 -30.828 3.271 1 97.06 333 LYS B C 1
ATOM 7435 O O . LYS B 1 333 ? -13.227 -31.109 4.344 1 97.06 333 LYS B O 1
ATOM 7440 N N . TYR B 1 334 ? -13.094 -29.75 2.525 1 97.69 334 TYR B N 1
ATOM 7441 C CA . TYR B 1 334 ? -13.922 -28.719 3.154 1 97.69 334 TYR B CA 1
ATOM 7442 C C . TYR B 1 334 ? -15.344 -28.766 2.625 1 97.69 334 TYR B C 1
ATOM 7444 O O . TYR B 1 334 ? -16.266 -28.219 3.244 1 97.69 334 TYR B O 1
ATOM 7452 N N . LYS B 1 335 ? -15.578 -29.297 1.465 1 98.31 335 LYS B N 1
ATOM 7453 C CA . LYS B 1 335 ? -16.906 -29.469 0.869 1 98.31 335 LYS B CA 1
ATOM 7454 C C . LYS B 1 335 ? -17.688 -28.156 0.888 1 98.31 335 LYS B C 1
ATOM 7456 O O . LYS B 1 335 ? -18.766 -28.078 1.47 1 98.31 335 LYS B O 1
ATOM 7461 N N . PRO B 1 336 ? -17.188 -27.188 0.188 1 98.69 336 PRO B N 1
ATOM 7462 C CA . PRO B 1 336 ? -17.859 -25.891 0.198 1 98.69 336 PRO B CA 1
ATOM 7463 C C . PRO B 1 336 ? -19.266 -25.953 -0.367 1 98.69 336 PRO B C 1
ATOM 7465 O O . PRO B 1 336 ? -19.531 -26.688 -1.327 1 98.69 336 PRO B O 1
ATOM 7468 N N . GLN B 1 337 ? -20.188 -25.188 0.21 1 98.81 337 GLN B N 1
ATOM 7469 C CA . GLN B 1 337 ? -21.562 -25.078 -0.256 1 98.81 337 GLN B CA 1
ATOM 7470 C C . GLN B 1 337 ? -21.719 -23.984 -1.307 1 98.81 337 GLN B C 1
ATOM 7472 O O . GLN B 1 337 ? -22.531 -24.094 -2.225 1 98.81 337 GLN B O 1
ATOM 7477 N N . ILE B 1 338 ? -21.016 -22.922 -1.149 1 98.88 338 ILE B N 1
ATOM 7478 C CA . ILE B 1 338 ? -20.969 -21.812 -2.084 1 98.88 338 ILE B CA 1
ATOM 7479 C C . ILE B 1 338 ? -19.531 -21.562 -2.539 1 98.88 338 ILE B C 1
ATOM 7481 O O . ILE B 1 338 ? -18.609 -21.547 -1.721 1 98.88 338 ILE B O 1
ATOM 7485 N N . VAL B 1 339 ? -19.328 -21.453 -3.818 1 98.94 339 VAL B N 1
ATOM 7486 C CA . VAL B 1 339 ? -18.016 -21.125 -4.387 1 98.94 339 VAL B CA 1
ATOM 7487 C C . VAL B 1 339 ? -18.094 -19.812 -5.152 1 98.94 339 VAL B C 1
ATOM 7489 O O . VAL B 1 339 ? -18.875 -19.688 -6.102 1 98.94 339 VAL B O 1
ATOM 7492 N N . ILE B 1 340 ? -17.406 -18.875 -4.699 1 98.94 340 ILE B N 1
ATOM 7493 C CA . ILE B 1 340 ? -17.297 -17.594 -5.406 1 98.94 340 ILE B CA 1
ATOM 7494 C C . ILE B 1 340 ? -15.93 -17.5 -6.082 1 98.94 340 ILE B C 1
ATOM 7496 O O . ILE B 1 340 ? -14.898 -17.406 -5.41 1 98.94 340 ILE B O 1
ATOM 7500 N N . HIS B 1 341 ? -15.922 -17.516 -7.363 1 98.88 341 HIS B N 1
ATOM 7501 C CA . HIS B 1 341 ? -14.695 -17.594 -8.148 1 98.88 341 HIS B CA 1
ATOM 7502 C C . HIS B 1 341 ? -14.266 -16.203 -8.625 1 98.88 341 HIS B C 1
ATOM 7504 O O . HIS B 1 341 ? -14.656 -15.766 -9.719 1 98.88 341 HIS B O 1
ATOM 7510 N N . ALA B 1 342 ? -13.32 -15.609 -7.883 1 98.44 342 ALA B N 1
ATOM 7511 C CA . ALA B 1 342 ? -12.828 -14.273 -8.203 1 98.44 342 ALA B CA 1
ATOM 7512 C C . ALA B 1 342 ? -11.398 -14.328 -8.742 1 98.44 342 ALA B C 1
ATOM 7514 O O . ALA B 1 342 ? -10.836 -13.305 -9.133 1 98.44 342 ALA B O 1
ATOM 7515 N N . ALA B 1 343 ? -10.828 -15.492 -8.828 1 98.25 343 ALA B N 1
ATOM 7516 C CA . ALA B 1 343 ? -9.461 -15.625 -9.305 1 98.25 343 ALA B CA 1
ATOM 7517 C C . ALA B 1 343 ? -9.383 -15.406 -10.82 1 98.25 343 ALA B C 1
ATOM 7519 O O . ALA B 1 343 ? -10.102 -16.062 -11.578 1 98.25 343 ALA B O 1
ATOM 7520 N N . ALA B 1 344 ? -8.578 -14.508 -11.258 1 97.5 344 ALA B N 1
ATOM 7521 C CA . ALA B 1 344 ? -8.297 -14.25 -12.672 1 97.5 344 ALA B CA 1
ATOM 7522 C C . ALA B 1 344 ? -7.148 -13.258 -12.836 1 97.5 344 ALA B C 1
ATOM 7524 O O . ALA B 1 344 ? -6.906 -12.43 -11.953 1 97.5 344 ALA B O 1
ATOM 7525 N N . TYR B 1 345 ? -6.422 -13.5 -13.922 1 96.19 345 TYR B N 1
ATOM 7526 C CA . TYR B 1 345 ? -5.57 -12.398 -14.359 1 96.19 345 TYR B CA 1
ATOM 7527 C C . TYR B 1 345 ? -6.391 -11.32 -15.062 1 96.19 345 TYR B C 1
ATOM 7529 O O . TYR B 1 345 ? -7.176 -11.625 -15.969 1 96.19 345 TYR B O 1
ATOM 7537 N N . LYS B 1 346 ? -6.188 -10.07 -14.648 1 94.19 346 LYS B N 1
ATOM 7538 C CA . LYS B 1 346 ? -7.133 -9.055 -15.109 1 94.19 346 LYS B CA 1
ATOM 7539 C C . LYS B 1 346 ? -6.426 -7.977 -15.922 1 94.19 346 LYS B C 1
ATOM 7541 O O . LYS B 1 346 ? -7.074 -7.176 -16.594 1 94.19 346 LYS B O 1
ATOM 7546 N N . HIS B 1 347 ? -5.145 -7.887 -15.875 1 93.12 347 HIS B N 1
ATOM 7547 C CA . HIS B 1 347 ? -4.438 -6.809 -16.562 1 93.12 347 HIS B CA 1
ATOM 7548 C C . HIS B 1 347 ? -4.266 -7.117 -18.047 1 93.12 347 HIS B C 1
ATOM 7550 O O . HIS B 1 347 ? -3.482 -7.992 -18.406 1 93.12 347 HIS B O 1
ATOM 7556 N N . VAL B 1 348 ? -4.84 -6.355 -18.828 1 93.25 348 VAL B N 1
ATOM 7557 C CA . VAL B 1 348 ? -4.957 -6.617 -20.266 1 93.25 348 VAL B CA 1
ATOM 7558 C C . VAL B 1 348 ? -3.566 -6.652 -20.891 1 93.25 348 VAL B C 1
ATOM 7560 O O . VAL B 1 348 ? -3.189 -7.641 -21.531 1 93.25 348 VAL B O 1
ATOM 7563 N N . PRO B 1 349 ? -2.682 -5.656 -20.672 1 90.75 349 PRO B N 1
ATOM 7564 C CA . PRO B 1 349 ? -1.37 -5.691 -21.328 1 90.75 349 PRO B CA 1
ATOM 7565 C C . PRO B 1 349 ? -0.514 -6.867 -20.859 1 90.75 349 PRO B C 1
ATOM 7567 O O . PRO B 1 349 ? 0.174 -7.496 -21.672 1 90.75 349 PRO B O 1
ATOM 7570 N N . LEU B 1 350 ? -0.542 -7.207 -19.641 1 93.44 350 LEU B N 1
ATOM 7571 C CA . LEU B 1 350 ? 0.267 -8.305 -19.109 1 93.44 350 LEU B CA 1
ATOM 7572 C C . LEU B 1 350 ? -0.176 -9.641 -19.703 1 93.44 350 LEU B C 1
ATOM 7574 O O . LEU B 1 350 ? 0.654 -10.508 -19.969 1 93.44 350 LEU B O 1
ATOM 7578 N N . VAL B 1 351 ? -1.474 -9.773 -19.859 1 95.31 351 VAL B N 1
ATOM 7579 C CA . VAL B 1 351 ? -1.997 -11 -20.438 1 95.31 351 VAL B CA 1
ATOM 7580 C C . VAL B 1 351 ? -1.611 -11.078 -21.906 1 95.31 351 VAL B C 1
ATOM 7582 O O . VAL B 1 351 ? -1.31 -12.164 -22.422 1 95.31 351 VAL B O 1
ATOM 7585 N N . GLU B 1 352 ? -1.628 -9.914 -22.578 1 93.31 352 GLU B N 1
ATOM 7586 C CA . GLU B 1 352 ? -1.198 -9.883 -23.969 1 93.31 352 GLU B CA 1
ATOM 7587 C C . GLU B 1 352 ? 0.24 -10.367 -24.125 1 93.31 352 GLU B C 1
ATOM 7589 O O . GLU B 1 352 ? 0.583 -11.023 -25.109 1 93.31 352 GLU B O 1
ATOM 7594 N N . TYR B 1 353 ? 1.103 -10.062 -23.156 1 89.81 353 TYR B N 1
ATOM 7595 C CA . TYR B 1 353 ? 2.506 -10.461 -23.172 1 89.81 353 TYR B CA 1
ATOM 7596 C C . TYR B 1 353 ? 2.67 -11.906 -22.734 1 89.81 353 TYR B C 1
ATOM 7598 O O . TYR B 1 353 ? 3.721 -12.516 -22.953 1 89.81 353 TYR B O 1
ATOM 7606 N N . ASN B 1 354 ? 1.648 -12.43 -22.062 1 94.06 354 ASN B N 1
ATOM 7607 C CA . ASN B 1 354 ? 1.669 -13.773 -21.5 1 94.06 354 ASN B CA 1
ATOM 7608 C C . ASN B 1 354 ? 0.396 -14.539 -21.828 1 94.06 354 ASN B C 1
ATOM 7610 O O . ASN B 1 354 ? -0.331 -14.969 -20.938 1 94.06 354 ASN B O 1
ATOM 7614 N N . ILE B 1 355 ? 0.204 -14.844 -23.016 1 95.31 355 ILE B N 1
ATOM 7615 C CA . ILE B 1 355 ? -1.065 -15.328 -23.547 1 95.31 355 ILE B CA 1
ATOM 7616 C C . ILE B 1 355 ? -1.396 -16.688 -22.938 1 95.31 355 ILE B C 1
ATOM 7618 O O . ILE B 1 355 ? -2.496 -16.891 -22.422 1 95.31 355 ILE B O 1
ATOM 7622 N N . LEU B 1 356 ? -0.432 -17.609 -22.953 1 95.31 356 LEU B N 1
ATOM 7623 C CA . LEU B 1 356 ? -0.687 -18.953 -22.438 1 95.31 356 LEU B CA 1
ATOM 7624 C C . LEU B 1 356 ? -1.026 -18.906 -20.953 1 95.31 356 LEU B C 1
ATOM 7626 O O . LEU B 1 356 ? -1.871 -19.672 -20.484 1 95.31 356 LEU B O 1
ATOM 7630 N N . GLU B 1 357 ? -0.352 -18.078 -20.219 1 95.19 357 GLU B N 1
ATOM 7631 C CA . GLU B 1 357 ? -0.639 -17.922 -18.797 1 95.19 357 GLU B CA 1
ATOM 7632 C C . GLU B 1 357 ? -2.062 -17.422 -18.578 1 95.19 357 GLU B C 1
ATOM 7634 O O . GLU B 1 357 ? -2.752 -17.875 -17.656 1 95.19 357 GLU B O 1
ATOM 7639 N N . GLY B 1 358 ? -2.48 -16.453 -19.406 1 96.56 358 GLY B N 1
ATOM 7640 C CA . GLY B 1 358 ? -3.85 -15.969 -19.328 1 96.56 358 GLY B CA 1
ATOM 7641 C C . GLY B 1 358 ? -4.879 -17.047 -19.609 1 96.56 358 GLY B C 1
ATOM 7642 O O . GLY B 1 358 ? -5.875 -17.172 -18.891 1 96.56 358 GLY B O 1
ATOM 7643 N N . ILE B 1 359 ? -4.609 -17.844 -20.594 1 97.75 359 ILE B N 1
ATOM 7644 C CA . ILE B 1 359 ? -5.508 -18.906 -21.016 1 97.75 359 ILE B CA 1
ATOM 7645 C C . ILE B 1 359 ? -5.617 -19.953 -19.891 1 97.75 359 ILE B C 1
ATOM 7647 O O . ILE B 1 359 ? -6.723 -20.312 -19.484 1 97.75 359 ILE B O 1
ATOM 7651 N N . THR B 1 360 ? -4.504 -20.375 -19.375 1 97.25 360 THR B N 1
ATOM 7652 C CA . THR B 1 360 ? -4.52 -21.453 -18.406 1 97.25 360 THR B CA 1
ATOM 7653 C C . THR B 1 360 ? -5.102 -20.984 -17.078 1 97.25 360 THR B C 1
ATOM 7655 O O . THR B 1 360 ? -5.91 -21.672 -16.453 1 97.25 360 THR B O 1
ATOM 7658 N N . ASN B 1 361 ? -4.699 -19.812 -16.672 1 97.5 361 ASN B N 1
ATOM 7659 C CA . ASN B 1 361 ? -5.184 -19.312 -15.391 1 97.5 361 ASN B CA 1
ATOM 7660 C C . ASN B 1 361 ? -6.676 -19 -15.438 1 97.5 361 ASN B C 1
ATOM 7662 O O . ASN B 1 361 ? -7.422 -19.375 -14.531 1 97.5 361 ASN B O 1
ATOM 7666 N N . ASN B 1 362 ? -7.109 -18.281 -16.484 1 98.5 362 ASN B N 1
ATOM 7667 C CA . ASN B 1 362 ? -8.492 -17.812 -16.531 1 98.5 362 ASN B CA 1
ATOM 7668 C C . ASN B 1 362 ? -9.438 -18.922 -16.984 1 98.5 362 ASN B C 1
ATOM 7670 O O . ASN B 1 362 ? -10.438 -19.203 -16.312 1 98.5 362 ASN B O 1
ATOM 7674 N N . ILE B 1 363 ? -9.133 -19.641 -18.047 1 98.75 363 ILE B N 1
ATOM 7675 C CA . ILE B 1 363 ? -10.055 -20.609 -18.625 1 98.75 363 ILE B CA 1
ATOM 7676 C C . ILE B 1 363 ? -9.953 -21.938 -17.875 1 98.75 363 ILE B C 1
ATOM 7678 O O . ILE B 1 363 ? -10.945 -22.406 -17.297 1 98.75 363 ILE B O 1
ATOM 7682 N N . ILE B 1 364 ? -8.734 -22.484 -17.828 1 98.5 364 ILE B N 1
ATOM 7683 C CA . ILE B 1 364 ? -8.57 -23.781 -17.172 1 98.5 364 ILE B CA 1
ATOM 7684 C C . ILE B 1 364 ? -8.852 -23.656 -15.68 1 98.5 364 ILE B C 1
ATOM 7686 O O . ILE B 1 364 ? -9.477 -24.531 -15.086 1 98.5 364 ILE B O 1
ATOM 7690 N N . GLY B 1 365 ? -8.352 -22.578 -15.062 1 98.56 365 GLY B N 1
ATOM 7691 C CA . GLY B 1 365 ? -8.664 -22.328 -13.664 1 98.56 365 GLY B CA 1
ATOM 7692 C C . GLY B 1 365 ? -10.156 -22.312 -13.383 1 98.56 365 GLY B C 1
ATOM 7693 O O . GLY B 1 365 ? -10.617 -22.922 -12.422 1 98.56 365 GLY B O 1
ATOM 7694 N N . THR B 1 366 ? -10.922 -21.594 -14.227 1 98.81 366 THR B N 1
ATOM 7695 C CA . THR B 1 366 ? -12.375 -21.516 -14.07 1 98.81 366 THR B CA 1
ATOM 7696 C C . THR B 1 366 ? -13.008 -22.875 -14.289 1 98.81 366 THR B C 1
ATOM 7698 O O . THR B 1 366 ? -13.867 -23.297 -13.516 1 98.81 366 THR B O 1
ATOM 7701 N N . LYS B 1 367 ? -12.609 -23.578 -15.32 1 98.75 367 LYS B N 1
ATOM 7702 C CA . LYS B 1 367 ? -13.125 -24.906 -15.625 1 98.75 367 LYS B CA 1
ATOM 7703 C C . LYS B 1 367 ? -12.898 -25.859 -14.453 1 98.75 367 LYS B C 1
ATOM 7705 O O . LYS B 1 367 ? -13.805 -26.609 -14.07 1 98.75 367 LYS B O 1
ATOM 7710 N N . ASN B 1 368 ? -11.688 -25.844 -13.898 1 98.75 368 ASN B N 1
ATOM 7711 C CA . ASN B 1 368 ? -11.367 -26.688 -12.742 1 98.75 368 ASN B CA 1
ATOM 7712 C C . ASN B 1 368 ? -12.305 -26.406 -11.57 1 98.75 368 ASN B C 1
ATOM 7714 O O . ASN B 1 368 ? -12.828 -27.328 -10.953 1 98.75 368 ASN B O 1
ATOM 7718 N N . CYS B 1 369 ? -12.508 -25.141 -11.305 1 98.81 369 CYS B N 1
ATOM 7719 C CA . CYS B 1 369 ? -13.336 -24.75 -10.164 1 98.81 369 CYS B CA 1
ATOM 7720 C C . CYS B 1 369 ? -14.789 -25.156 -10.375 1 98.81 369 CYS B C 1
ATOM 7722 O O . CYS B 1 369 ? -15.445 -25.641 -9.453 1 98.81 369 CYS B O 1
ATOM 7724 N N . ILE B 1 370 ? -15.305 -24.953 -11.594 1 98.81 370 ILE B N 1
ATOM 7725 C CA . ILE B 1 370 ? -16.672 -25.312 -11.914 1 98.81 370 ILE B CA 1
ATOM 7726 C C . ILE B 1 370 ? -16.844 -26.828 -11.805 1 98.81 370 ILE B C 1
ATOM 7728 O O . ILE B 1 370 ? -17.766 -27.312 -11.141 1 98.81 370 ILE B O 1
ATOM 7732 N N . ASP B 1 371 ? -15.969 -27.594 -12.453 1 98.75 371 ASP B N 1
ATOM 7733 C CA . ASP B 1 371 ? -16.062 -29.062 -12.492 1 98.75 371 ASP B CA 1
ATOM 7734 C C . ASP B 1 371 ? -16.016 -29.641 -11.078 1 98.75 371 ASP B C 1
ATOM 7736 O O . ASP B 1 371 ? -16.766 -30.562 -10.758 1 98.75 371 ASP B O 1
ATOM 7740 N N . LEU B 1 372 ? -15.109 -29.141 -10.266 1 98.81 372 LEU B N 1
ATOM 7741 C CA . LEU B 1 372 ? -14.984 -29.641 -8.906 1 98.81 372 LEU B CA 1
ATOM 7742 C C . LEU B 1 372 ? -16.188 -29.25 -8.062 1 98.81 372 LEU B C 1
ATOM 7744 O O . LEU B 1 372 ? -16.609 -30 -7.18 1 98.81 372 LEU B O 1
ATOM 7748 N N . SER B 1 373 ? -16.703 -28.031 -8.312 1 98.81 373 SER B N 1
ATOM 7749 C CA . SER B 1 373 ? -17.938 -27.625 -7.629 1 98.81 373 SER B CA 1
ATOM 7750 C C . SER B 1 373 ? -19.078 -28.594 -7.922 1 98.81 373 SER B C 1
ATOM 7752 O O . SER B 1 373 ? -19.828 -28.953 -7.02 1 98.81 373 SER B O 1
ATOM 7754 N N . ILE B 1 374 ? -19.219 -29 -9.164 1 98.69 374 ILE B N 1
ATOM 7755 C CA . ILE B 1 374 ? -20.234 -29.953 -9.578 1 98.69 374 ILE B CA 1
ATOM 7756 C C . ILE B 1 374 ? -19.969 -31.312 -8.938 1 98.69 374 ILE B C 1
ATOM 7758 O O . ILE B 1 374 ? -20.859 -31.906 -8.336 1 98.69 374 ILE B O 1
ATOM 7762 N N . LYS B 1 375 ? -18.734 -31.734 -9.039 1 98.44 375 LYS B N 1
ATOM 7763 C CA . LYS B 1 375 ? -18.328 -33.062 -8.555 1 98.44 375 LYS B CA 1
ATOM 7764 C C . LYS B 1 375 ? -18.609 -33.188 -7.059 1 98.44 375 LYS B C 1
ATOM 7766 O O . LYS B 1 375 ? -19.062 -34.25 -6.605 1 98.44 375 LYS B O 1
ATOM 7771 N N . TYR B 1 376 ? -18.375 -32.156 -6.305 1 98.31 376 TYR B N 1
ATOM 7772 C CA . TYR B 1 376 ? -18.469 -32.25 -4.852 1 98.31 376 TYR B CA 1
ATOM 7773 C C . TYR B 1 376 ? -19.766 -31.625 -4.34 1 98.31 376 TYR B C 1
ATOM 7775 O O . TYR B 1 376 ? -19.953 -31.469 -3.133 1 98.31 376 TYR B O 1
ATOM 7783 N N . GLY B 1 377 ? -20.641 -31.219 -5.203 1 98 377 GLY B N 1
ATOM 7784 C CA . GLY B 1 377 ? -22.016 -30.875 -4.887 1 98 377 GLY B CA 1
ATOM 7785 C C . GLY B 1 377 ? -22.156 -29.5 -4.254 1 98 377 GLY B C 1
ATOM 7786 O O . GLY B 1 377 ? -22.938 -29.312 -3.314 1 98 377 GLY B O 1
ATOM 7787 N N . ALA B 1 378 ? -21.359 -28.531 -4.656 1 98.56 378 ALA B N 1
ATOM 7788 C CA . ALA B 1 378 ? -21.609 -27.156 -4.219 1 98.56 378 ALA B CA 1
ATOM 7789 C C . ALA B 1 378 ? -23 -26.703 -4.641 1 98.56 378 ALA B C 1
ATOM 7791 O O . ALA B 1 378 ? -23.469 -27.016 -5.742 1 98.56 378 ALA B O 1
ATOM 7792 N N . GLN B 1 379 ? -23.688 -25.953 -3.803 1 98.56 379 GLN B N 1
ATOM 7793 C CA . GLN B 1 379 ? -25.031 -25.469 -4.105 1 98.56 379 GLN B CA 1
ATOM 7794 C C . GLN B 1 379 ? -25 -24.344 -5.137 1 98.56 379 GLN B C 1
ATOM 7796 O O . GLN B 1 379 ? -25.828 -24.297 -6.043 1 98.56 379 GLN B O 1
ATOM 7801 N N . LYS B 1 380 ? -24.062 -23.469 -4.969 1 98.69 380 LYS B N 1
ATOM 7802 C CA . LYS B 1 380 ? -23.938 -22.281 -5.805 1 98.69 380 LYS B CA 1
ATOM 7803 C C . LYS B 1 380 ? -22.5 -22.062 -6.258 1 98.69 380 LYS B C 1
ATOM 7805 O O . LYS B 1 380 ? -21.562 -22.219 -5.473 1 98.69 380 LYS B O 1
ATOM 7810 N N . PHE B 1 381 ? -22.375 -21.797 -7.5 1 98.81 381 PHE B N 1
ATOM 7811 C CA . PHE B 1 381 ? -21.109 -21.328 -8.062 1 98.81 381 PHE B CA 1
ATOM 7812 C C . PHE B 1 381 ? -21.281 -19.969 -8.719 1 98.81 381 PHE B C 1
ATOM 7814 O O . PHE B 1 381 ? -22.109 -19.797 -9.617 1 98.81 381 PHE B O 1
ATOM 7821 N N . VAL B 1 382 ? -20.469 -18.984 -8.289 1 98.88 382 VAL B N 1
ATOM 7822 C CA . VAL B 1 382 ? -20.578 -17.625 -8.797 1 98.88 382 VAL B CA 1
ATOM 7823 C C . VAL B 1 382 ? -19.281 -17.234 -9.531 1 98.88 382 VAL B C 1
ATOM 7825 O O . VAL B 1 382 ? -18.219 -17.172 -8.922 1 98.88 382 VAL B O 1
ATOM 7828 N N . LEU B 1 383 ? -19.391 -17 -10.781 1 98.75 383 LEU B N 1
ATOM 7829 C CA . LEU B 1 383 ? -18.266 -16.547 -11.602 1 98.75 383 LEU B CA 1
ATOM 7830 C C . LEU B 1 383 ? -18.219 -15.023 -11.664 1 98.75 383 LEU B C 1
ATOM 7832 O O . LEU B 1 383 ? -19.188 -14.391 -12.102 1 98.75 383 LEU B O 1
ATOM 7836 N N . ILE B 1 384 ? -17.141 -14.461 -11.219 1 98.25 384 ILE B N 1
ATOM 7837 C CA . ILE B 1 384 ? -16.938 -13.031 -11.414 1 98.25 384 ILE B CA 1
ATOM 7838 C C . ILE B 1 384 ? -16.422 -12.773 -12.828 1 98.25 384 ILE B C 1
ATOM 7840 O O . ILE B 1 384 ? -15.336 -13.227 -13.195 1 98.25 384 ILE B O 1
ATOM 7844 N N . SER B 1 385 ? -17.156 -12.078 -13.578 1 96.62 385 SER B N 1
ATOM 7845 C CA . SER B 1 385 ? -16.766 -11.75 -14.945 1 96.62 385 SER B CA 1
ATOM 7846 C C . SER B 1 385 ? -16.609 -10.242 -15.125 1 96.62 385 SER B C 1
ATOM 7848 O O . SER B 1 385 ? -16.406 -9.516 -14.156 1 96.62 385 SER B O 1
ATOM 7850 N N . THR B 1 386 ? -16.484 -9.812 -16.375 1 94.31 386 THR B N 1
ATOM 7851 C CA . THR B 1 386 ? -16.109 -8.43 -16.656 1 94.31 386 THR B CA 1
ATOM 7852 C C . THR B 1 386 ? -16.828 -7.914 -17.891 1 94.31 386 THR B C 1
ATOM 7854 O O . THR B 1 386 ? -17.266 -8.703 -18.734 1 94.31 386 THR B O 1
ATOM 7857 N N . ASP B 1 387 ? -16.922 -6.617 -17.984 1 91.12 387 ASP B N 1
ATOM 7858 C CA . ASP B 1 387 ? -17.453 -5.973 -19.188 1 91.12 387 ASP B CA 1
ATOM 7859 C C . ASP B 1 387 ? -16.562 -6.223 -20.391 1 91.12 387 ASP B C 1
ATOM 7861 O O . ASP B 1 387 ? -17.031 -6.223 -21.531 1 91.12 387 ASP B O 1
ATOM 7865 N N . LYS B 1 388 ? -15.289 -6.516 -20.219 1 90.38 388 LYS B N 1
ATOM 7866 C CA . LYS B 1 388 ? -14.312 -6.742 -21.281 1 90.38 388 LYS B CA 1
ATOM 7867 C C . LYS B 1 388 ? -14.594 -8.055 -22.016 1 90.38 388 LYS B C 1
ATOM 7869 O O . LYS B 1 388 ? -14.055 -8.297 -23.094 1 90.38 388 LYS B O 1
ATOM 7874 N N . ALA B 1 389 ? -15.477 -8.828 -21.453 1 94.19 389 ALA B N 1
ATOM 7875 C CA . ALA B 1 389 ? -15.852 -10.094 -22.078 1 94.19 389 ALA B CA 1
ATOM 7876 C C . ALA B 1 389 ? -16.844 -9.867 -23.219 1 94.19 389 ALA B C 1
ATOM 7878 O O . ALA B 1 389 ? -17.078 -10.766 -24.031 1 94.19 389 ALA B O 1
ATOM 7879 N N . VAL B 1 390 ? -17.438 -8.688 -23.266 1 92.19 390 VAL B N 1
ATOM 7880 C CA . VAL B 1 390 ? -18.422 -8.359 -24.297 1 92.19 390 VAL B CA 1
ATOM 7881 C C . VAL B 1 390 ? -17.703 -7.895 -25.562 1 92.19 390 VAL B C 1
ATOM 7883 O O . VAL B 1 390 ? -17 -6.875 -25.547 1 92.19 390 VAL B O 1
ATOM 7886 N N . ARG B 1 391 ? -17.859 -8.617 -26.609 1 92.25 391 ARG B N 1
ATOM 7887 C CA . ARG B 1 391 ? -17.156 -8.312 -27.844 1 92.25 391 ARG B CA 1
ATOM 7888 C C . ARG B 1 391 ? -15.695 -7.945 -27.562 1 92.25 391 ARG B C 1
ATOM 7890 O O . ARG B 1 391 ? -15.266 -6.828 -27.859 1 92.25 391 ARG B O 1
ATOM 7897 N N . PRO B 1 392 ? -15.039 -8.945 -27.031 1 94.75 392 PRO B N 1
ATOM 7898 C CA . PRO B 1 392 ? -13.703 -8.641 -26.516 1 94.75 392 PRO B CA 1
ATOM 7899 C C . PRO B 1 392 ? -12.719 -8.242 -27.609 1 94.75 392 PRO B C 1
ATOM 7901 O O . PRO B 1 392 ? -12.781 -8.781 -28.719 1 94.75 392 PRO B O 1
ATOM 7904 N N . THR B 1 393 ? -11.828 -7.328 -27.297 1 94.25 393 THR B N 1
ATOM 7905 C CA . THR B 1 393 ? -10.789 -6.863 -28.219 1 94.25 393 THR B CA 1
ATOM 7906 C C . THR B 1 393 ? -9.406 -7.246 -27.703 1 94.25 393 THR B C 1
ATOM 7908 O O . THR B 1 393 ? -8.391 -6.797 -28.234 1 94.25 393 THR B O 1
ATOM 7911 N N . ASN B 1 394 ? -9.359 -7.953 -26.641 1 95.38 394 ASN B N 1
ATOM 7912 C CA . ASN B 1 394 ? -8.102 -8.391 -26.031 1 95.38 394 ASN B CA 1
ATOM 7913 C C . ASN B 1 394 ? -8.203 -9.82 -25.516 1 95.38 394 ASN B C 1
ATOM 7915 O O . ASN B 1 394 ? -9.297 -10.367 -25.391 1 95.38 394 ASN B O 1
ATOM 7919 N N . ILE B 1 395 ? -7.086 -10.398 -25.25 1 97.12 395 ILE B N 1
ATOM 7920 C CA . ILE B 1 395 ? -7.004 -11.805 -24.859 1 97.12 395 ILE B CA 1
ATOM 7921 C C . ILE B 1 395 ? -7.66 -12 -23.484 1 97.12 395 ILE B C 1
ATOM 7923 O O . ILE B 1 395 ? -8.398 -12.961 -23.281 1 97.12 395 ILE B O 1
ATOM 7927 N N . MET B 1 396 ? -7.383 -11.125 -22.609 1 96.88 396 MET B N 1
ATOM 7928 C CA . MET B 1 396 ? -7.93 -11.234 -21.266 1 96.88 396 MET B CA 1
ATOM 7929 C C . MET B 1 396 ? -9.453 -11.297 -21.297 1 96.88 396 MET B C 1
ATOM 7931 O O . MET B 1 396 ? -10.047 -12.211 -20.719 1 96.88 396 MET B O 1
ATOM 7935 N N . GLY B 1 397 ? -10.086 -10.352 -22 1 96.94 397 GLY B N 1
ATOM 7936 C CA . GLY B 1 397 ? -11.531 -10.344 -22.141 1 96.94 397 GLY B CA 1
ATOM 7937 C C . GLY B 1 397 ? -12.07 -11.586 -22.844 1 96.94 397 GLY B C 1
ATOM 7938 O O . GLY B 1 397 ? -13.125 -12.102 -22.469 1 96.94 397 GLY B O 1
ATOM 7939 N N . THR B 1 398 ? -11.375 -12.078 -23.781 1 97.88 398 THR B N 1
ATOM 7940 C CA . THR B 1 398 ? -11.789 -13.273 -24.516 1 97.88 398 THR B CA 1
ATOM 7941 C C . THR B 1 398 ? -11.758 -14.5 -23.625 1 97.88 398 THR B C 1
ATOM 7943 O O . THR B 1 398 ? -12.648 -15.352 -23.703 1 97.88 398 THR B O 1
ATOM 7946 N N . THR B 1 399 ? -10.672 -14.586 -22.812 1 98.5 399 THR B N 1
ATOM 7947 C CA . THR B 1 399 ? -10.609 -15.703 -21.875 1 98.5 399 THR B CA 1
ATOM 7948 C C . THR B 1 399 ? -11.805 -15.688 -20.938 1 98.5 399 THR B C 1
ATOM 7950 O O . THR B 1 399 ? -12.383 -16.734 -20.641 1 98.5 399 THR B O 1
ATOM 7953 N N . LYS B 1 400 ? -12.219 -14.531 -20.484 1 98.12 400 LYS B N 1
ATOM 7954 C CA . LYS B 1 400 ? -13.359 -14.43 -19.578 1 98.12 400 LYS B CA 1
ATOM 7955 C C . LYS B 1 400 ? -14.664 -14.766 -20.312 1 98.12 400 LYS B C 1
ATOM 7957 O O . LYS B 1 400 ? -15.578 -15.328 -19.703 1 98.12 400 LYS B O 1
ATOM 7962 N N . ARG B 1 401 ? -14.742 -14.414 -21.547 1 97.56 401 ARG B N 1
ATOM 7963 C CA . ARG B 1 401 ? -15.914 -14.789 -22.344 1 97.56 401 ARG B CA 1
ATOM 7964 C C . ARG B 1 401 ? -16.031 -16.312 -22.453 1 97.56 401 ARG B C 1
ATOM 7966 O O . ARG B 1 401 ? -17.125 -16.859 -22.344 1 97.56 401 ARG B O 1
ATOM 7973 N N . ILE B 1 402 ? -14.961 -16.969 -22.672 1 98.56 402 ILE B N 1
ATOM 7974 C CA . ILE B 1 402 ? -14.953 -18.422 -22.75 1 98.56 402 ILE B CA 1
ATOM 7975 C C . ILE B 1 402 ? -15.391 -19.016 -21.406 1 98.56 402 ILE B C 1
ATOM 7977 O O . ILE B 1 402 ? -16.125 -20.016 -21.375 1 98.56 402 ILE B O 1
ATOM 7981 N N . CYS B 1 403 ? -14.938 -18.422 -20.281 1 98.56 403 CYS B N 1
ATOM 7982 C CA . CYS B 1 403 ? -15.383 -18.844 -18.969 1 98.56 403 CYS B CA 1
ATOM 7983 C C . CYS B 1 403 ? -16.906 -18.766 -18.844 1 98.56 403 CYS B C 1
ATOM 7985 O O . CYS B 1 403 ? -17.531 -19.672 -18.297 1 98.56 403 CYS B O 1
ATOM 7987 N N . GLU B 1 404 ? -17.484 -17.656 -19.359 1 97.44 404 GLU B N 1
ATOM 7988 C CA . GLU B 1 404 ? -18.938 -17.5 -19.359 1 97.44 404 GLU B CA 1
ATOM 7989 C C . GLU B 1 404 ? -19.609 -18.609 -20.172 1 97.44 404 GLU B C 1
ATOM 7991 O O . GLU B 1 404 ? -20.641 -19.156 -19.75 1 97.44 404 GLU B O 1
ATOM 7996 N N . LEU B 1 405 ? -19.062 -18.859 -21.344 1 97.94 405 LEU B N 1
ATOM 7997 C CA . LEU B 1 405 ? -19.609 -19.891 -22.203 1 97.94 405 LEU B CA 1
ATOM 7998 C C . LEU B 1 405 ? -19.594 -21.25 -21.5 1 97.94 405 LEU B C 1
ATOM 8000 O O . LEU B 1 405 ? -20.578 -22 -21.578 1 97.94 405 LEU B O 1
ATOM 8004 N N . TYR B 1 406 ? -18.531 -21.531 -20.859 1 98.44 406 TYR B N 1
ATOM 8005 C CA . TYR B 1 406 ? -18.438 -22.797 -20.125 1 98.44 406 TYR B CA 1
ATOM 8006 C C . TYR B 1 406 ? -19.469 -22.859 -19 1 98.44 406 TYR B C 1
ATOM 8008 O O . TYR B 1 406 ? -20.172 -23.859 -18.844 1 98.44 406 TYR B O 1
ATOM 8016 N N . ALA B 1 407 ? -19.562 -21.812 -18.25 1 97.94 407 ALA B N 1
ATOM 8017 C CA . ALA B 1 407 ? -20.469 -21.719 -17.109 1 97.94 407 ALA B CA 1
ATOM 8018 C C . ALA B 1 407 ? -21.922 -21.906 -17.547 1 97.94 407 ALA B C 1
ATOM 8020 O O . ALA B 1 407 ? -22.719 -22.531 -16.844 1 97.94 407 ALA B O 1
ATOM 8021 N N . GLN B 1 408 ? -22.234 -21.438 -18.688 1 96.5 408 GLN B N 1
ATOM 8022 C CA . GLN B 1 408 ? -23.609 -21.438 -19.188 1 96.5 408 GLN B CA 1
ATOM 8023 C C . GLN B 1 408 ? -23.969 -22.797 -19.781 1 96.5 408 GLN B C 1
ATOM 8025 O O . GLN B 1 408 ? -25.156 -23.156 -19.859 1 96.5 408 GLN B O 1
ATOM 8030 N N . ASN B 1 409 ? -22.984 -23.562 -20.219 1 97.25 409 ASN B N 1
ATOM 8031 C CA . ASN B 1 409 ? -23.312 -24.688 -21.094 1 97.25 409 ASN B CA 1
ATOM 8032 C C . ASN B 1 409 ? -22.922 -26.031 -20.453 1 97.25 409 ASN B C 1
ATOM 8034 O O . ASN B 1 409 ? -23.359 -27.078 -20.906 1 97.25 409 ASN B O 1
ATOM 8038 N N . VAL B 1 410 ? -22.109 -26.016 -19.422 1 97.81 410 VAL B N 1
ATOM 8039 C CA . VAL B 1 410 ? -21.719 -27.25 -18.734 1 97.81 410 VAL B CA 1
ATOM 8040 C C . VAL B 1 410 ? -22.938 -27.906 -18.094 1 97.81 410 VAL B C 1
ATOM 8042 O O . VAL B 1 410 ? -23.891 -27.219 -17.719 1 97.81 410 VAL B O 1
ATOM 8045 N N . GLU B 1 411 ? -22.953 -29.25 -18.062 1 96.56 411 GLU B N 1
ATOM 8046 C CA . GLU B 1 411 ? -23.984 -29.938 -17.297 1 96.56 411 GLU B CA 1
ATOM 8047 C C . GLU B 1 411 ? -23.812 -29.734 -15.797 1 96.56 411 GLU B C 1
ATOM 8049 O O . GLU B 1 411 ? -23.031 -30.438 -15.156 1 96.56 411 GLU B O 1
ATOM 8054 N N . SER B 1 412 ? -24.562 -28.859 -15.203 1 95.44 412 SER B N 1
ATOM 8055 C CA . SER B 1 412 ? -24.328 -28.344 -13.859 1 95.44 412 SER B CA 1
ATOM 8056 C C . SER B 1 412 ? -24.906 -29.266 -12.797 1 95.44 412 SER B C 1
ATOM 8058 O O . SER B 1 412 ? -24.594 -29.125 -11.609 1 95.44 412 SER B O 1
ATOM 8060 N N . LYS B 1 413 ? -25.719 -30.266 -13.203 1 95.81 413 LYS B N 1
ATOM 8061 C CA . LYS B 1 413 ? -26.391 -31.156 -12.25 1 95.81 413 LYS B CA 1
ATOM 8062 C C . LYS B 1 413 ? -27.109 -30.359 -11.172 1 95.81 413 LYS B C 1
ATOM 8064 O O . LYS B 1 413 ? -27.922 -29.484 -11.477 1 95.81 413 LYS B O 1
ATOM 8069 N N . ASN B 1 414 ? -26.719 -30.484 -9.883 1 95.25 414 ASN B N 1
ATOM 8070 C CA . ASN B 1 414 ? -27.422 -29.828 -8.789 1 95.25 414 ASN B CA 1
ATOM 8071 C C . ASN B 1 414 ? -26.75 -28.516 -8.398 1 95.25 414 ASN B C 1
ATOM 8073 O O . ASN B 1 414 ? -27.203 -27.828 -7.477 1 95.25 414 ASN B O 1
ATOM 8077 N N . THR B 1 415 ? -25.688 -28.156 -9.07 1 98.19 415 THR B N 1
ATOM 8078 C CA . THR B 1 415 ? -24.984 -26.922 -8.766 1 98.19 415 THR B CA 1
ATOM 8079 C C . THR B 1 415 ? -25.531 -25.75 -9.594 1 98.19 415 THR B C 1
ATOM 8081 O O . THR B 1 415 ? -25.578 -25.828 -10.82 1 98.19 415 THR B O 1
ATOM 8084 N N . GLU B 1 416 ? -26.062 -24.719 -8.953 1 98.5 416 GLU B N 1
ATOM 8085 C CA . GLU B 1 416 ? -26.5 -23.516 -9.648 1 98.5 416 GLU B CA 1
ATOM 8086 C C . GLU B 1 416 ? -25.297 -22.641 -10.008 1 98.5 416 GLU B C 1
ATOM 8088 O O . GLU B 1 416 ? -24.672 -22.047 -9.133 1 98.5 416 GLU B O 1
ATOM 8093 N N . ILE B 1 417 ? -25.047 -22.531 -11.32 1 98.5 417 ILE B N 1
ATOM 8094 C CA . ILE B 1 417 ? -23.875 -21.781 -11.797 1 98.5 417 ILE B CA 1
ATOM 8095 C C . ILE B 1 417 ? -24.344 -20.453 -12.398 1 98.5 417 ILE B C 1
ATOM 8097 O O . ILE B 1 417 ? -25.125 -20.438 -13.344 1 98.5 417 ILE B O 1
ATOM 8101 N N . VAL B 1 418 ? -23.812 -19.328 -11.852 1 98 418 VAL B N 1
ATOM 8102 C CA . VAL B 1 418 ? -24.172 -18.016 -12.367 1 98 418 VAL B CA 1
ATOM 8103 C C . VAL B 1 418 ? -22.906 -17.188 -12.594 1 98 418 VAL B C 1
ATOM 8105 O O . VAL B 1 418 ? -21.859 -17.484 -12.008 1 98 418 VAL B O 1
ATOM 8108 N N . ALA B 1 419 ? -22.969 -16.281 -13.469 1 97.62 419 ALA B N 1
ATOM 8109 C CA . ALA B 1 419 ? -21.906 -15.312 -13.703 1 97.62 419 ALA B CA 1
ATOM 8110 C C . ALA B 1 419 ? -22.391 -13.883 -13.484 1 97.62 419 ALA B C 1
ATOM 8112 O O . ALA B 1 419 ? -23.578 -13.586 -13.695 1 97.62 419 ALA B O 1
ATOM 8113 N N . VAL B 1 420 ? -21.516 -13.055 -13 1 96.94 420 VAL B N 1
ATOM 8114 C CA . VAL B 1 420 ? -21.875 -11.656 -12.789 1 96.94 420 VAL B CA 1
ATOM 8115 C C . VAL B 1 420 ? -20.875 -10.75 -13.5 1 96.94 420 VAL B C 1
ATOM 8117 O O . VAL B 1 420 ? -19.672 -10.82 -13.242 1 96.94 420 VAL B O 1
ATOM 8120 N N . ARG B 1 421 ? -21.438 -9.898 -14.406 1 94.19 421 ARG B N 1
ATOM 8121 C CA . ARG B 1 421 ? -20.641 -8.953 -15.172 1 94.19 421 ARG B CA 1
ATOM 8122 C C . ARG B 1 421 ? -20.719 -7.551 -14.57 1 94.19 421 ARG B C 1
ATOM 8124 O O . ARG B 1 421 ? -21.812 -7.055 -14.305 1 94.19 421 ARG B O 1
ATOM 8131 N N . PHE B 1 422 ? -19.578 -7.02 -14.383 1 89.19 422 PHE B N 1
ATOM 8132 C CA . PHE B 1 422 ? -19.516 -5.594 -14.078 1 89.19 422 PHE B CA 1
ATOM 8133 C C . PHE B 1 422 ? -18.203 -4.984 -14.578 1 89.19 422 PHE B C 1
ATOM 8135 O O . PHE B 1 422 ? -17.344 -5.695 -15.086 1 89.19 422 PHE B O 1
ATOM 8142 N N . GLY B 1 423 ? -18.078 -3.658 -14.523 1 87.38 423 GLY B N 1
ATOM 8143 C CA . GLY B 1 423 ? -16.938 -2.947 -15.078 1 87.38 423 GLY B CA 1
ATOM 8144 C C . GLY B 1 423 ? -15.852 -2.693 -14.055 1 87.38 423 GLY B C 1
ATOM 8145 O O . GLY B 1 423 ? -15.578 -3.541 -13.203 1 87.38 423 GLY B O 1
ATOM 8146 N N . ASN B 1 424 ? -15.164 -1.626 -14.203 1 88 424 ASN B N 1
ATOM 8147 C CA . ASN B 1 424 ? -14.055 -1.277 -13.32 1 88 424 ASN B CA 1
ATOM 8148 C C . ASN B 1 424 ? -14.531 -0.891 -11.93 1 88 424 ASN B C 1
ATOM 8150 O O . ASN B 1 424 ? -15.641 -0.366 -11.773 1 88 424 ASN B O 1
ATOM 8154 N N . VAL B 1 425 ? -13.758 -1.312 -11.07 1 88.25 425 VAL B N 1
ATOM 8155 C CA . VAL B 1 425 ? -14.039 -0.909 -9.695 1 88.25 425 VAL B CA 1
ATOM 8156 C C . VAL B 1 425 ? -12.992 0.098 -9.227 1 88.25 425 VAL B C 1
ATOM 8158 O O . VAL B 1 425 ? -11.812 -0.028 -9.555 1 88.25 425 VAL B O 1
ATOM 8161 N N . LEU B 1 426 ? -13.477 1.057 -8.5 1 83.38 426 LEU B N 1
ATOM 8162 C CA . LEU B 1 426 ? -12.633 2.164 -8.07 1 83.38 426 LEU B CA 1
ATOM 8163 C C . LEU B 1 426 ? -11.633 1.707 -7.012 1 83.38 426 LEU B C 1
ATOM 8165 O O . LEU B 1 426 ? -12.016 1.039 -6.047 1 83.38 426 LEU B O 1
ATOM 8169 N N . GLY B 1 427 ? -10.344 2.039 -7.258 1 80.75 427 GLY B N 1
ATOM 8170 C CA . GLY B 1 427 ? -9.328 1.829 -6.242 1 80.75 427 GLY B CA 1
ATOM 8171 C C . GLY B 1 427 ? -8.789 0.411 -6.223 1 80.75 427 GLY B C 1
ATOM 8172 O O . GLY B 1 427 ? -8.055 0.034 -5.309 1 80.75 427 GLY B O 1
ATOM 8173 N N . SER B 1 428 ? -9.125 -0.363 -7.125 1 86.81 428 SER B N 1
ATOM 8174 C CA . SER B 1 428 ? -8.633 -1.737 -7.148 1 86.81 428 SER B CA 1
ATOM 8175 C C . SER B 1 428 ? -7.141 -1.785 -7.477 1 86.81 428 SER B C 1
ATOM 8177 O O . SER B 1 428 ? -6.57 -0.799 -7.945 1 86.81 428 SER B O 1
ATOM 8179 N N . SER B 1 429 ? -6.559 -2.875 -7.195 1 84.12 429 SER B N 1
ATOM 8180 C CA . SER B 1 429 ? -5.125 -3.061 -7.395 1 84.12 429 SER B CA 1
ATOM 8181 C C . SER B 1 429 ? -4.75 -2.902 -8.867 1 84.12 429 SER B C 1
ATOM 8183 O O . SER B 1 429 ? -5.344 -3.539 -9.734 1 84.12 429 SER B O 1
ATOM 8185 N N . GLY B 1 430 ? -3.764 -2.012 -9.086 1 83.5 430 GLY B N 1
ATOM 8186 C CA . GLY B 1 430 ? -3.252 -1.829 -10.438 1 83.5 430 GLY B CA 1
ATOM 8187 C C . GLY B 1 430 ? -4.203 -1.062 -11.336 1 83.5 430 GLY B C 1
ATOM 8188 O O . GLY B 1 430 ? -4.16 -1.205 -12.562 1 83.5 430 GLY B O 1
ATOM 8189 N N . SER B 1 431 ? -5.062 -0.328 -10.695 1 88.56 431 SER B N 1
ATOM 8190 C CA . SER B 1 431 ? -6.047 0.415 -11.477 1 88.56 431 SER B CA 1
ATOM 8191 C C . SER B 1 431 ? -5.621 1.868 -11.664 1 88.56 431 SER B C 1
ATOM 8193 O O . SER B 1 431 ? -4.516 2.252 -11.273 1 88.56 431 SER B O 1
ATOM 8195 N N . VAL B 1 432 ? -6.457 2.594 -12.305 1 88.31 432 VAL B N 1
ATOM 8196 C CA . VAL B 1 432 ? -6.117 3.924 -12.797 1 88.31 432 VAL B CA 1
ATOM 8197 C C . VAL B 1 432 ? -5.973 4.891 -11.625 1 88.31 432 VAL B C 1
ATOM 8199 O O . VAL B 1 432 ? -5.094 5.758 -11.633 1 88.31 432 VAL B O 1
ATOM 8202 N N . ILE B 1 433 ? -6.781 4.719 -10.625 1 87.25 433 ILE B N 1
ATOM 8203 C CA . ILE B 1 433 ? -6.797 5.688 -9.539 1 87.25 433 ILE B CA 1
ATOM 8204 C C . ILE B 1 433 ? -5.492 5.602 -8.75 1 87.25 433 ILE B C 1
ATOM 8206 O O . ILE B 1 433 ? -4.805 6.609 -8.562 1 87.25 433 ILE B O 1
ATOM 8210 N N . PRO B 1 434 ? -5.152 4.414 -8.32 1 86.06 434 PRO B N 1
ATOM 8211 C CA . PRO B 1 434 ? -3.854 4.328 -7.652 1 86.06 434 PRO B CA 1
ATOM 8212 C C . PRO B 1 434 ? -2.705 4.82 -8.531 1 86.06 434 PRO B C 1
ATOM 8214 O O . PRO B 1 434 ? -1.757 5.43 -8.031 1 86.06 434 PRO B O 1
ATOM 8217 N N . LYS B 1 435 ? -2.789 4.57 -9.766 1 89.19 435 LYS B N 1
ATOM 8218 C CA . LYS B 1 435 ? -1.756 5.023 -10.695 1 89.19 435 LYS B CA 1
ATOM 8219 C C . LYS B 1 435 ? -1.675 6.547 -10.719 1 89.19 435 LYS B C 1
ATOM 8221 O O . LYS B 1 435 ? -0.589 7.121 -10.594 1 89.19 435 LYS B O 1
ATOM 8226 N N . PHE B 1 436 ? -2.775 7.223 -10.883 1 91.56 436 PHE B N 1
ATOM 8227 C CA . PHE B 1 436 ? -2.828 8.68 -10.914 1 91.56 436 PHE B CA 1
ATOM 8228 C C . PHE B 1 436 ? -2.357 9.273 -9.594 1 91.56 436 PHE B C 1
ATOM 8230 O O . PHE B 1 436 ? -1.626 10.266 -9.578 1 91.56 436 PHE B O 1
ATOM 8237 N N . LYS B 1 437 ? -2.797 8.633 -8.547 1 87.06 437 LYS B N 1
ATOM 8238 C CA . LYS B 1 437 ? -2.383 9.094 -7.223 1 87.06 437 LYS B CA 1
ATOM 8239 C C . LYS B 1 437 ? -0.863 9.062 -7.082 1 87.06 437 LYS B C 1
ATOM 8241 O O . LYS B 1 437 ? -0.262 10.023 -6.586 1 87.06 437 LYS B O 1
ATOM 8246 N N . SER B 1 438 ? -0.337 7.961 -7.488 1 86.19 438 SER B N 1
ATOM 8247 C CA . SER B 1 438 ? 1.113 7.816 -7.43 1 86.19 438 SER B CA 1
ATOM 8248 C C . SER B 1 438 ? 1.811 8.875 -8.281 1 86.19 438 SER B C 1
ATOM 8250 O O . SER B 1 438 ? 2.807 9.461 -7.859 1 86.19 438 SER B O 1
ATOM 8252 N N . GLN B 1 439 ? 1.336 9.133 -9.445 1 88.06 439 GLN B N 1
ATOM 8253 C CA . GLN B 1 439 ? 1.91 10.125 -10.344 1 88.06 439 GLN B CA 1
ATOM 8254 C C . GLN B 1 439 ? 1.822 11.523 -9.742 1 88.06 439 GLN B C 1
ATOM 8256 O O . GLN B 1 439 ? 2.791 12.289 -9.789 1 88.06 439 GLN B O 1
ATOM 8261 N N . ILE B 1 440 ? 0.751 11.859 -9.133 1 86.94 440 ILE B N 1
ATOM 8262 C CA . ILE B 1 440 ? 0.535 13.164 -8.508 1 86.94 440 ILE B CA 1
ATOM 8263 C C . ILE B 1 440 ? 1.491 13.336 -7.336 1 86.94 440 ILE B C 1
ATOM 8265 O O . ILE B 1 440 ? 2.131 14.383 -7.195 1 86.94 440 ILE B O 1
ATOM 8269 N N . GLU B 1 441 ? 1.537 12.297 -6.531 1 79.56 441 GLU B N 1
ATOM 8270 C CA . GLU B 1 441 ? 2.41 12.328 -5.359 1 79.56 441 GLU B CA 1
ATOM 8271 C C . GLU B 1 441 ? 3.867 12.539 -5.762 1 79.56 441 GLU B C 1
ATOM 8273 O O . GLU B 1 441 ? 4.629 13.18 -5.035 1 79.56 441 GLU B O 1
ATOM 8278 N N . GLN B 1 442 ? 4.207 12.047 -6.953 1 78.44 442 GLN B N 1
ATOM 8279 C CA . GLN B 1 442 ? 5.578 12.156 -7.445 1 78.44 442 GLN B CA 1
ATOM 8280 C C . GLN B 1 442 ? 5.773 13.445 -8.234 1 78.44 442 GLN B C 1
ATOM 8282 O O . GLN B 1 442 ? 6.875 13.727 -8.711 1 78.44 442 GLN B O 1
ATOM 8287 N N . GLY B 1 443 ? 4.777 14.172 -8.406 1 81 443 GLY B N 1
ATOM 8288 C CA . GLY B 1 443 ? 4.852 15.406 -9.172 1 81 443 GLY B CA 1
ATOM 8289 C C . GLY B 1 443 ? 4.977 15.18 -10.664 1 81 443 GLY B C 1
ATOM 8290 O O . GLY B 1 443 ? 5.508 16.031 -11.383 1 81 443 GLY B O 1
ATOM 8291 N N . LYS B 1 444 ? 4.629 14.055 -11.078 1 86.56 444 LYS B N 1
ATOM 8292 C CA . LYS B 1 444 ? 4.672 13.727 -12.5 1 86.56 444 LYS B CA 1
ATOM 8293 C C . LYS B 1 444 ? 3.338 14.039 -13.18 1 86.56 444 LYS B C 1
ATOM 8295 O O . LYS B 1 444 ? 2.297 14.086 -12.516 1 86.56 444 LYS B O 1
ATOM 8300 N N . ASN B 1 445 ? 3.428 14.258 -14.445 1 91.44 445 ASN B N 1
ATOM 8301 C CA . ASN B 1 445 ? 2.193 14.406 -15.211 1 91.44 445 ASN B CA 1
ATOM 8302 C C . ASN B 1 445 ? 1.357 13.133 -15.188 1 91.44 445 ASN B C 1
ATOM 8304 O O . ASN B 1 445 ? 1.902 12.031 -15.117 1 91.44 445 ASN B O 1
ATOM 8308 N N . ILE B 1 446 ? 0.091 13.352 -15.219 1 93.62 446 ILE B N 1
ATOM 8309 C CA . ILE B 1 446 ? -0.817 12.211 -15.273 1 93.62 446 ILE B CA 1
ATOM 8310 C C . ILE B 1 446 ? -0.893 11.68 -16.703 1 93.62 446 ILE B C 1
ATOM 8312 O O . ILE B 1 446 ? -1.046 12.453 -17.656 1 93.62 446 ILE B O 1
ATOM 8316 N N . THR B 1 447 ? -0.751 10.414 -16.875 1 92 447 THR B N 1
ATOM 8317 C CA . THR B 1 447 ? -0.79 9.812 -18.203 1 92 447 THR B CA 1
ATOM 8318 C C . THR B 1 447 ? -2.166 9.219 -18.484 1 92 447 THR B C 1
ATOM 8320 O O . THR B 1 447 ? -2.596 8.281 -17.812 1 92 447 THR B O 1
ATOM 8323 N N . VAL B 1 448 ? -2.854 9.75 -19.391 1 94.25 448 VAL B N 1
ATOM 8324 C CA . VAL B 1 448 ? -4.125 9.227 -19.875 1 94.25 448 VAL B CA 1
ATOM 8325 C C . VAL B 1 448 ? -3.934 8.617 -21.266 1 94.25 448 VAL B C 1
ATOM 8327 O O . VAL B 1 448 ? -3.203 9.164 -22.094 1 94.25 448 VAL B O 1
ATOM 8330 N N . THR B 1 449 ? -4.492 7.473 -21.5 1 91.81 449 THR B N 1
ATOM 8331 C CA . THR B 1 449 ? -4.234 6.766 -22.75 1 91.81 449 THR B CA 1
ATOM 8332 C C . THR B 1 449 ? -4.848 7.508 -23.938 1 91.81 449 THR B C 1
ATOM 8334 O O . THR B 1 449 ? -4.199 7.684 -24.969 1 91.81 449 THR B O 1
ATOM 8337 N N . HIS B 1 450 ? -6.156 7.953 -23.797 1 92.44 450 HIS B N 1
ATOM 8338 C CA . HIS B 1 450 ? -6.879 8.633 -24.859 1 92.44 450 HIS B CA 1
ATOM 8339 C C . HIS B 1 450 ? -7.859 9.656 -24.297 1 92.44 450 HIS B C 1
ATOM 8341 O O . HIS B 1 450 ? -8.5 9.414 -23.281 1 92.44 450 HIS B O 1
ATOM 8347 N N . PRO B 1 451 ? -8.031 10.711 -25.016 1 92.94 451 PRO B N 1
ATOM 8348 C CA . PRO B 1 451 ? -8.883 11.789 -24.5 1 92.94 451 PRO B CA 1
ATOM 8349 C C . PRO B 1 451 ? -10.352 11.383 -24.406 1 92.94 451 PRO B C 1
ATOM 8351 O O . PRO B 1 451 ? -11.094 11.922 -23.578 1 92.94 451 PRO B O 1
ATOM 8354 N N . GLU B 1 452 ? -10.742 10.43 -25.203 1 92.88 452 GLU B N 1
ATOM 8355 C CA . GLU B 1 452 ? -12.164 10.078 -25.266 1 92.88 452 GLU B CA 1
ATOM 8356 C C . GLU B 1 452 ? -12.445 8.766 -24.547 1 92.88 452 GLU B C 1
ATOM 8358 O O . GLU B 1 452 ? -13.578 8.289 -24.531 1 92.88 452 GLU B O 1
ATOM 8363 N N . ILE B 1 453 ? -11.461 8.219 -23.984 1 93.44 453 ILE B N 1
ATOM 8364 C CA . ILE B 1 453 ? -11.641 6.902 -23.391 1 93.44 453 ILE B CA 1
ATOM 8365 C C . ILE B 1 453 ? -12.562 7.008 -22.172 1 93.44 453 ILE B C 1
ATOM 8367 O O . ILE B 1 453 ? -12.453 7.949 -21.375 1 93.44 453 ILE B O 1
ATOM 8371 N N . THR B 1 454 ? -13.57 6.113 -22.062 1 92.12 454 THR B N 1
ATOM 8372 C CA . THR B 1 454 ? -14.492 6.09 -20.922 1 92.12 454 THR B CA 1
ATOM 8373 C C . THR B 1 454 ? -14.5 4.715 -20.266 1 92.12 454 THR B C 1
ATOM 8375 O O . THR B 1 454 ? -14.141 3.717 -20.891 1 92.12 454 THR B O 1
ATOM 8378 N N . ARG B 1 455 ? -14.781 4.691 -19.016 1 90.62 455 ARG B N 1
ATOM 8379 C CA . ARG B 1 455 ? -14.953 3.457 -18.25 1 90.62 455 ARG B CA 1
ATOM 8380 C C . ARG B 1 455 ? -16.109 3.576 -17.266 1 90.62 455 ARG B C 1
ATOM 8382 O O . ARG B 1 455 ? -16.438 4.676 -16.828 1 90.62 455 ARG B O 1
ATOM 8389 N N . TYR B 1 456 ? -16.766 2.453 -17.016 1 85.69 456 TYR B N 1
ATOM 8390 C CA . TYR B 1 456 ? -17.719 2.363 -15.914 1 85.69 456 TYR B CA 1
ATOM 8391 C C . TYR B 1 456 ? -16.984 2.203 -14.586 1 85.69 456 TYR B C 1
ATOM 8393 O O . TYR B 1 456 ? -15.992 1.484 -14.5 1 85.69 456 TYR B O 1
ATOM 8401 N N . PHE B 1 457 ? -17.5 2.957 -13.539 1 83.88 457 PHE B N 1
ATOM 8402 C CA . PHE B 1 457 ? -16.859 2.824 -12.242 1 83.88 457 PHE B CA 1
ATOM 8403 C C . PHE B 1 457 ? -17.906 2.584 -11.148 1 83.88 457 PHE B C 1
ATOM 8405 O O . PHE B 1 457 ? -19 3.123 -11.203 1 83.88 457 PHE B O 1
ATOM 8412 N N . MET B 1 458 ? -17.516 1.779 -10.266 1 83.44 458 MET B N 1
ATOM 8413 C CA . MET B 1 458 ? -18.281 1.575 -9.031 1 83.44 458 MET B CA 1
ATOM 8414 C C . MET B 1 458 ? -17.344 1.299 -7.859 1 83.44 458 MET B C 1
ATOM 8416 O O . MET B 1 458 ? -16.188 0.901 -8.055 1 83.44 458 MET B O 1
ATOM 8420 N N . LEU B 1 459 ? -17.828 1.549 -6.633 1 83.25 459 LEU B N 1
ATOM 8421 C CA . LEU B 1 459 ? -17.016 1.213 -5.461 1 83.25 459 LEU B CA 1
ATOM 8422 C C . LEU B 1 459 ? -16.938 -0.298 -5.273 1 83.25 459 LEU B C 1
ATOM 8424 O O . LEU B 1 459 ? -17.906 -1.013 -5.527 1 83.25 459 LEU B O 1
ATOM 8428 N N . ILE B 1 460 ? -15.812 -0.778 -4.785 1 89.12 460 ILE B N 1
ATOM 8429 C CA . ILE B 1 460 ? -15.562 -2.205 -4.613 1 89.12 460 ILE B CA 1
ATOM 8430 C C . ILE B 1 460 ? -16.609 -2.805 -3.68 1 89.12 460 ILE B C 1
ATOM 8432 O O . ILE B 1 460 ? -17.234 -3.818 -4.004 1 89.12 460 ILE B O 1
ATOM 8436 N N . PRO B 1 461 ? -16.922 -2.172 -2.52 1 87.75 461 PRO B N 1
ATOM 8437 C CA . PRO B 1 461 ? -17.906 -2.775 -1.627 1 87.75 461 PRO B CA 1
ATOM 8438 C C . PRO B 1 461 ? -19.297 -2.865 -2.26 1 87.75 461 PRO B C 1
ATOM 8440 O O . PRO B 1 461 ? -20 -3.861 -2.074 1 87.75 461 PRO B O 1
ATOM 8443 N N . GLU B 1 462 ? -19.641 -1.861 -2.984 1 85.06 462 GLU B N 1
ATOM 8444 C CA . GLU B 1 462 ? -20.938 -1.848 -3.658 1 85.06 462 GLU B CA 1
ATOM 8445 C C . GLU B 1 462 ? -21.031 -2.963 -4.695 1 85.06 462 GLU B C 1
ATOM 8447 O O . GLU B 1 462 ? -22.031 -3.688 -4.746 1 85.06 462 GLU B O 1
ATOM 8452 N N . ALA B 1 463 ? -20.047 -3.006 -5.512 1 89.75 463 ALA B N 1
ATOM 8453 C CA . ALA B 1 463 ? -20.031 -4.035 -6.547 1 89.75 463 ALA B CA 1
ATOM 8454 C C . ALA B 1 463 ? -20.141 -5.43 -5.938 1 89.75 463 ALA B C 1
ATOM 8456 O O . ALA B 1 463 ? -20.875 -6.273 -6.438 1 89.75 463 ALA B O 1
ATOM 8457 N N . CYS B 1 464 ? -19.406 -5.668 -4.863 1 94.38 464 CYS B N 1
ATOM 8458 C CA . CYS B 1 464 ? -19.359 -6.988 -4.246 1 94.38 464 CYS B CA 1
ATOM 8459 C C . CYS B 1 464 ? -20.688 -7.336 -3.594 1 94.38 464 CYS B C 1
ATOM 8461 O O . CYS B 1 464 ? -21.125 -8.492 -3.627 1 94.38 464 CYS B O 1
ATOM 8463 N N . GLU B 1 465 ? -21.359 -6.379 -3.004 1 92.94 465 GLU B N 1
ATOM 8464 C CA . GLU B 1 465 ? -22.688 -6.621 -2.443 1 92.94 465 GLU B CA 1
ATOM 8465 C C . GLU B 1 465 ? -23.688 -6.992 -3.533 1 92.94 465 GLU B C 1
ATOM 8467 O O . GLU B 1 465 ? -24.516 -7.891 -3.348 1 92.94 465 GLU B O 1
ATOM 8472 N N . LEU B 1 466 ? -23.594 -6.27 -4.59 1 92.62 466 LEU B N 1
ATOM 8473 C CA . LEU B 1 466 ? -24.484 -6.555 -5.703 1 92.62 466 LEU B CA 1
ATOM 8474 C C . LEU B 1 466 ? -24.203 -7.934 -6.293 1 92.62 466 LEU B C 1
ATOM 8476 O O . LEU B 1 466 ? -25.125 -8.617 -6.754 1 92.62 466 LEU B O 1
ATOM 8480 N N . VAL B 1 467 ? -22.938 -8.328 -6.32 1 96.44 467 VAL B N 1
ATOM 8481 C CA . VAL B 1 467 ? -22.562 -9.664 -6.777 1 96.44 467 VAL B CA 1
ATOM 8482 C C . VAL B 1 467 ? -23.25 -10.711 -5.902 1 96.44 467 VAL B C 1
ATOM 8484 O O . VAL B 1 467 ? -23.859 -11.656 -6.418 1 96.44 467 VAL B O 1
ATOM 8487 N N . LEU B 1 468 ? -23.156 -10.531 -4.629 1 97.75 468 LEU B N 1
ATOM 8488 C CA . LEU B 1 468 ? -23.75 -11.477 -3.697 1 97.75 468 LEU B CA 1
ATOM 8489 C C . LEU B 1 468 ? -25.266 -11.484 -3.818 1 97.75 468 LEU B C 1
ATOM 8491 O O . LEU B 1 468 ? -25.906 -12.539 -3.738 1 97.75 468 LEU B O 1
ATOM 8495 N N . GLN B 1 469 ? -25.812 -10.305 -4.02 1 96.56 469 GLN B N 1
ATOM 8496 C CA . GLN B 1 469 ? -27.25 -10.195 -4.211 1 96.56 469 GLN B CA 1
ATOM 8497 C C . GLN B 1 469 ? -27.688 -10.914 -5.484 1 96.56 469 GLN B C 1
ATOM 8499 O O . GLN B 1 469 ? -28.672 -11.648 -5.48 1 96.56 469 GLN B O 1
ATOM 8504 N N . ALA B 1 470 ? -26.984 -10.688 -6.551 1 96.44 470 ALA B N 1
ATOM 8505 C CA . ALA B 1 470 ? -27.281 -11.367 -7.809 1 96.44 470 ALA B CA 1
ATOM 8506 C C . ALA B 1 470 ? -27.188 -12.875 -7.652 1 96.44 470 ALA B C 1
ATOM 8508 O O . ALA B 1 470 ? -28.047 -13.617 -8.125 1 96.44 470 ALA B O 1
ATOM 8509 N N . ALA B 1 471 ? -26.141 -13.312 -6.996 1 97.62 471 ALA B N 1
ATOM 8510 C CA . ALA B 1 471 ? -25.922 -14.742 -6.77 1 97.62 471 ALA B CA 1
ATOM 8511 C C . ALA B 1 471 ? -27.062 -15.352 -5.961 1 97.62 471 ALA B C 1
ATOM 8513 O O . ALA B 1 471 ? -27.453 -16.5 -6.203 1 97.62 471 ALA B O 1
ATOM 8514 N N . SER B 1 472 ? -27.578 -14.609 -5.062 1 97.5 472 SER B N 1
ATOM 8515 C CA . SER B 1 472 ? -28.609 -15.109 -4.156 1 97.5 472 SER B CA 1
ATOM 8516 C C . SER B 1 472 ? -29.906 -15.391 -4.898 1 97.5 472 SER B C 1
ATOM 8518 O O . SER B 1 472 ? -30.703 -16.234 -4.477 1 97.5 472 SER B O 1
ATOM 8520 N N . ILE B 1 473 ? -30.156 -14.758 -5.988 1 96.12 473 ILE B N 1
ATOM 8521 C CA . ILE B 1 473 ? -31.422 -14.93 -6.68 1 96.12 473 ILE B CA 1
ATOM 8522 C C . ILE B 1 473 ? -31.234 -15.82 -7.906 1 96.12 473 ILE B C 1
ATOM 8524 O O . ILE B 1 473 ? -32.219 -16.234 -8.539 1 96.12 473 ILE B O 1
ATOM 8528 N N . GLY B 1 474 ? -29.969 -16.109 -8.211 1 95.69 474 GLY B N 1
ATOM 8529 C CA . GLY B 1 474 ? -29.688 -16.922 -9.383 1 95.69 474 GLY B CA 1
ATOM 8530 C C . GLY B 1 474 ? -30.141 -18.359 -9.234 1 95.69 474 GLY B C 1
ATOM 8531 O O . GLY B 1 474 ? -30.031 -18.938 -8.148 1 95.69 474 GLY B O 1
ATOM 8532 N N . LYS B 1 475 ? -30.578 -18.953 -10.375 1 94.06 475 LYS B N 1
ATOM 8533 C CA . LYS B 1 475 ? -31.062 -20.328 -10.352 1 94.06 475 LYS B CA 1
ATOM 8534 C C . LYS B 1 475 ? -30.234 -21.219 -11.273 1 94.06 475 LYS B C 1
ATOM 8536 O O . LYS B 1 475 ? -30.516 -22.406 -11.422 1 94.06 475 LYS B O 1
ATOM 8541 N N . GLY B 1 476 ? -29.266 -20.594 -11.914 1 94.25 476 GLY B N 1
ATOM 8542 C CA . GLY B 1 476 ? -28.375 -21.359 -12.789 1 94.25 476 GLY B CA 1
ATOM 8543 C C . GLY B 1 476 ? -28.469 -20.922 -14.242 1 94.25 476 GLY B C 1
ATOM 8544 O O . GLY B 1 476 ? -29.562 -20.672 -14.75 1 94.25 476 GLY B O 1
ATOM 8545 N N . GLY B 1 477 ? -27.281 -20.719 -14.867 1 93.69 477 GLY B N 1
ATOM 8546 C CA . GLY B 1 477 ? -27.219 -20.406 -16.297 1 93.69 477 GLY B CA 1
ATOM 8547 C C . GLY B 1 477 ? -27.25 -18.906 -16.578 1 93.69 477 GLY B C 1
ATOM 8548 O O . GLY B 1 477 ? -27 -18.484 -17.703 1 93.69 477 GLY B O 1
ATOM 8549 N N . GLU B 1 478 ? -27.5 -18.125 -15.617 1 94.25 478 GLU B N 1
ATOM 8550 C CA . GLU B 1 478 ? -27.656 -16.703 -15.836 1 94.25 478 GLU B CA 1
ATOM 8551 C C . GLU B 1 478 ? -26.297 -15.992 -15.875 1 94.25 478 GLU B C 1
ATOM 8553 O O . GLU B 1 478 ? -25.375 -16.375 -15.156 1 94.25 478 GLU B O 1
ATOM 8558 N N . ILE B 1 479 ? -26.234 -15.039 -16.688 1 95.19 479 ILE B N 1
ATOM 8559 C CA . ILE B 1 479 ? -25.219 -14 -16.625 1 95.19 479 ILE B CA 1
ATOM 8560 C C . ILE B 1 479 ? -25.844 -12.688 -16.172 1 95.19 479 ILE B C 1
ATOM 8562 O O . ILE B 1 479 ? -26.531 -12.023 -16.953 1 95.19 479 ILE B O 1
ATOM 8566 N N . PHE B 1 480 ? -25.594 -12.336 -14.977 1 95.5 480 PHE B N 1
ATOM 8567 C CA . PHE B 1 480 ? -26.125 -11.102 -14.422 1 95.5 480 PHE B CA 1
ATOM 8568 C C . PHE B 1 480 ? -25.266 -9.914 -14.812 1 95.5 480 PHE B C 1
ATOM 8570 O O . PHE B 1 480 ? -24.031 -10.023 -14.875 1 95.5 480 PHE B O 1
ATOM 8577 N N . ILE B 1 481 ? -25.875 -8.836 -15.047 1 93.62 481 ILE B N 1
ATOM 8578 C CA . ILE B 1 481 ? -25.188 -7.578 -15.344 1 93.62 481 ILE B CA 1
ATOM 8579 C C . ILE B 1 481 ? -25.578 -6.527 -14.305 1 93.62 481 ILE B C 1
ATOM 8581 O O . ILE B 1 481 ? -26.75 -6.277 -14.07 1 93.62 481 ILE B O 1
ATOM 8585 N N . LEU B 1 482 ? -24.547 -6.023 -13.727 1 90.62 482 LEU B N 1
ATOM 8586 C CA . LEU B 1 482 ? -24.828 -4.969 -12.75 1 90.62 482 LEU B CA 1
ATOM 8587 C C . LEU B 1 482 ? -24.953 -3.613 -13.438 1 90.62 482 LEU B C 1
ATOM 8589 O O . LEU B 1 482 ? -24.203 -3.32 -14.383 1 90.62 482 LEU B O 1
ATOM 8593 N N . ASP B 1 483 ? -25.844 -2.867 -12.945 1 85.12 483 ASP B N 1
ATOM 8594 C CA . ASP B 1 483 ? -25.969 -1.49 -13.414 1 85.12 483 ASP B CA 1
ATOM 8595 C C . ASP B 1 483 ? -24.844 -0.624 -12.859 1 85.12 483 ASP B C 1
ATOM 8597 O O . ASP B 1 483 ? -24.812 -0.306 -11.672 1 85.12 483 ASP B O 1
ATOM 8601 N N . MET B 1 484 ? -24.016 -0.219 -13.758 1 83.62 484 MET B N 1
ATOM 8602 C CA . MET B 1 484 ? -22.828 0.521 -13.344 1 83.62 484 MET B CA 1
ATOM 8603 C C . MET B 1 484 ? -23.062 2.025 -13.445 1 83.62 484 MET B C 1
ATOM 8605 O O . MET B 1 484 ? -22.188 2.818 -13.078 1 83.62 484 MET B O 1
ATOM 8609 N N . GLY B 1 485 ? -24.156 2.443 -13.93 1 79.62 485 GLY B N 1
ATOM 8610 C CA . GLY B 1 485 ? -24.406 3.857 -14.133 1 79.62 485 GLY B CA 1
ATOM 8611 C C . GLY B 1 485 ? -23.797 4.398 -15.414 1 79.62 485 GLY B C 1
ATOM 8612 O O . GLY B 1 485 ? -23.734 3.695 -16.422 1 79.62 485 GLY B O 1
ATOM 8613 N N . GLU B 1 486 ? -23.453 5.676 -15.375 1 80.12 486 GLU B N 1
ATOM 8614 C CA . GLU B 1 486 ? -22.906 6.332 -16.547 1 80.12 486 GLU B CA 1
ATOM 8615 C C . GLU B 1 486 ? -21.391 6.219 -16.594 1 80.12 486 GLU B C 1
ATOM 8617 O O . GLU B 1 486 ? -20.719 6.352 -15.562 1 80.12 486 GLU B O 1
ATOM 8622 N N . PRO B 1 487 ? -20.938 5.891 -17.75 1 87.75 487 PRO B N 1
ATOM 8623 C CA . PRO B 1 487 ? -19.469 5.855 -17.859 1 87.75 487 PRO B CA 1
ATOM 8624 C C . PRO B 1 487 ? -18.828 7.223 -17.656 1 87.75 487 PRO B C 1
ATOM 8626 O O . PRO B 1 487 ? -19.453 8.25 -17.938 1 87.75 487 PRO B O 1
ATOM 8629 N N . ILE B 1 488 ? -17.641 7.219 -17.25 1 86.19 488 ILE B N 1
ATOM 8630 C CA . ILE B 1 488 ? -16.891 8.438 -16.953 1 86.19 488 ILE B CA 1
ATOM 8631 C C . ILE B 1 488 ? -15.672 8.523 -17.859 1 86.19 488 ILE B C 1
ATOM 8633 O O . ILE B 1 488 ? -14.992 7.52 -18.094 1 86.19 488 ILE B O 1
ATOM 8637 N N . ARG B 1 489 ? -15.477 9.773 -18.359 1 92.88 489 ARG B N 1
ATOM 8638 C CA . ARG B 1 489 ? -14.242 9.984 -19.109 1 92.88 489 ARG B CA 1
ATOM 8639 C C . ARG B 1 489 ? -13.031 9.977 -18.188 1 92.88 489 ARG B C 1
ATOM 8641 O O . ARG B 1 489 ? -13.031 10.656 -17.156 1 92.88 489 ARG B O 1
ATOM 8648 N N . ILE B 1 490 ? -12 9.25 -18.531 1 93.25 490 ILE B N 1
ATOM 8649 C CA . ILE B 1 490 ? -10.82 9.109 -17.672 1 93.25 490 ILE B CA 1
ATOM 8650 C C . ILE B 1 490 ? -10.148 10.469 -17.516 1 93.25 490 ILE B C 1
ATOM 8652 O O . ILE B 1 490 ? -9.602 10.766 -16.438 1 93.25 490 ILE B O 1
ATOM 8656 N N . VAL B 1 491 ? -10.188 11.312 -18.562 1 93.94 491 VAL B N 1
ATOM 8657 C CA . VAL B 1 491 ? -9.57 12.641 -18.5 1 93.94 491 VAL B CA 1
ATOM 8658 C C . VAL B 1 491 ? -10.273 13.484 -17.422 1 93.94 491 VAL B C 1
ATOM 8660 O O . VAL B 1 491 ? -9.633 14.266 -16.719 1 93.94 491 VAL B O 1
ATOM 8663 N N . ASP B 1 492 ? -11.531 13.32 -17.359 1 88.75 492 ASP B N 1
ATOM 8664 C CA . ASP B 1 492 ? -12.289 14.062 -16.344 1 88.75 492 ASP B CA 1
ATOM 8665 C C . ASP B 1 492 ? -11.922 13.602 -14.938 1 88.75 492 ASP B C 1
ATOM 8667 O O . ASP B 1 492 ? -11.836 14.414 -14.016 1 88.75 492 ASP B O 1
ATOM 8671 N N . LEU B 1 493 ? -11.789 12.344 -14.82 1 89.31 493 LEU B N 1
ATOM 8672 C CA . LEU B 1 493 ? -11.328 11.789 -13.555 1 89.31 493 LEU B CA 1
ATOM 8673 C C . LEU B 1 493 ? -9.953 12.344 -13.188 1 89.31 493 LEU B C 1
ATOM 8675 O O . LEU B 1 493 ? -9.719 12.727 -12.039 1 89.31 493 LEU B O 1
ATOM 8679 N N . ALA B 1 494 ? -9.086 12.383 -14.109 1 92.31 494 ALA B N 1
ATOM 8680 C CA . ALA B 1 494 ? -7.738 12.914 -13.922 1 92.31 494 ALA B CA 1
ATOM 8681 C C . ALA B 1 494 ? -7.777 14.367 -13.469 1 92.31 494 ALA B C 1
ATOM 8683 O O . ALA B 1 494 ? -7.102 14.75 -12.508 1 92.31 494 ALA B O 1
ATOM 8684 N N . LYS B 1 495 ? -8.578 15.109 -14.188 1 89.44 495 LYS B N 1
ATOM 8685 C CA . LYS B 1 495 ? -8.711 16.531 -13.859 1 89.44 495 LYS B CA 1
ATOM 8686 C C . LYS B 1 495 ? -9.211 16.719 -12.43 1 89.44 495 LYS B C 1
ATOM 8688 O O . LYS B 1 495 ? -8.703 17.562 -11.688 1 89.44 495 LYS B O 1
ATOM 8693 N N . LYS B 1 496 ? -10.164 15.977 -12.125 1 84.38 496 LYS B N 1
ATOM 8694 C CA . LYS B 1 496 ? -10.742 16.047 -10.789 1 84.38 496 LYS B CA 1
ATOM 8695 C C . LYS B 1 496 ? -9.703 15.695 -9.719 1 84.38 496 LYS B C 1
ATOM 8697 O O . LYS B 1 496 ? -9.648 16.328 -8.664 1 84.38 496 LYS B O 1
ATOM 8702 N N . MET B 1 497 ? -8.961 14.719 -9.938 1 87.69 497 MET B N 1
ATOM 8703 C CA . MET B 1 497 ? -7.949 14.273 -8.984 1 87.69 497 MET B CA 1
ATOM 8704 C C . MET B 1 497 ? -6.863 15.328 -8.812 1 87.69 497 MET B C 1
ATOM 8706 O O . MET B 1 497 ? -6.375 15.539 -7.699 1 87.69 497 MET B O 1
ATOM 8710 N N . ILE B 1 498 ? -6.496 15.922 -9.883 1 87.19 498 ILE B N 1
ATOM 8711 C CA . ILE B 1 498 ? -5.512 17 -9.812 1 87.19 498 ILE B CA 1
ATOM 8712 C C . ILE B 1 498 ? -6.062 18.141 -8.969 1 87.19 498 ILE B C 1
ATOM 8714 O O . ILE B 1 498 ? -5.371 18.672 -8.094 1 87.19 498 ILE B O 1
ATOM 8718 N N . GLU B 1 499 ? -7.27 18.453 -9.25 1 81.88 499 GLU B N 1
ATOM 8719 C CA . GLU B 1 499 ? -7.938 19.516 -8.508 1 81.88 499 GLU B CA 1
ATOM 8720 C C . GLU B 1 499 ? -7.965 19.219 -7.012 1 81.88 499 GLU B C 1
ATOM 8722 O O . GLU B 1 499 ? -7.672 20.094 -6.191 1 81.88 499 GLU B O 1
ATOM 8727 N N . LEU B 1 500 ? -8.258 18.047 -6.695 1 78.5 500 LEU B N 1
ATOM 8728 C CA . LEU B 1 500 ? -8.383 17.625 -5.305 1 78.5 500 LEU B CA 1
ATOM 8729 C C . LEU B 1 500 ? -7.02 17.594 -4.621 1 78.5 500 LEU B C 1
ATOM 8731 O O . LEU B 1 500 ? -6.926 17.766 -3.402 1 78.5 500 LEU B O 1
ATOM 8735 N N . SER B 1 501 ? -6.047 17.312 -5.375 1 77.94 501 SER B N 1
ATOM 8736 C CA . SER B 1 501 ? -4.703 17.25 -4.809 1 77.94 501 SER B CA 1
ATOM 8737 C C . SER B 1 501 ? -4.184 18.625 -4.438 1 77.94 501 SER B C 1
ATOM 8739 O O . SER B 1 501 ? -3.25 18.75 -3.641 1 77.94 501 SER B O 1
ATOM 8741 N N . GLY B 1 502 ? -4.75 19.672 -5.035 1 72.81 502 GLY B N 1
ATOM 8742 C CA . GLY B 1 502 ? -4.312 21.031 -4.793 1 72.81 502 GLY B CA 1
ATOM 8743 C C . GLY B 1 502 ? -3.049 21.406 -5.547 1 72.81 502 GLY B C 1
ATOM 8744 O O . GLY B 1 502 ? -2.521 22.516 -5.383 1 72.81 502 GLY B O 1
ATOM 8745 N N . ARG B 1 503 ? -2.514 20.516 -6.324 1 74.5 503 ARG B N 1
ATOM 8746 C CA . ARG B 1 503 ? -1.292 20.766 -7.086 1 74.5 503 ARG B CA 1
ATOM 8747 C C . ARG B 1 503 ? -1.602 21.438 -8.414 1 74.5 503 ARG B C 1
ATOM 8749 O O . ARG B 1 503 ? -2.604 21.125 -9.062 1 74.5 503 ARG B O 1
ATOM 8756 N N . ASN B 1 504 ? -0.896 22.438 -8.773 1 76.19 504 ASN B N 1
ATOM 8757 C CA . ASN B 1 504 ? -1.102 23.156 -10.031 1 76.19 504 ASN B CA 1
ATOM 8758 C C . ASN B 1 504 ? 0.026 22.875 -11.023 1 76.19 504 ASN B C 1
ATOM 8760 O O . ASN B 1 504 ? 0.007 23.391 -12.141 1 76.19 504 ASN B O 1
ATOM 8764 N N . ASP B 1 505 ? 0.977 22.062 -10.641 1 83.31 505 ASP B N 1
ATOM 8765 C CA . ASP B 1 505 ? 2.148 21.812 -11.469 1 83.31 505 ASP B CA 1
ATOM 8766 C C . ASP B 1 505 ? 2.002 20.516 -12.25 1 83.31 505 ASP B C 1
ATOM 8768 O O . ASP B 1 505 ? 2.934 20.078 -12.938 1 83.31 505 ASP B O 1
ATOM 8772 N N . ILE B 1 506 ? 0.933 19.906 -12.156 1 90.19 506 ILE B N 1
ATOM 8773 C CA . ILE B 1 506 ? 0.75 18.609 -12.797 1 90.19 506 ILE B CA 1
ATOM 8774 C C . ILE B 1 506 ? -0.139 18.75 -14.031 1 90.19 506 ILE B C 1
ATOM 8776 O O . ILE B 1 506 ? -1.189 19.391 -13.969 1 90.19 506 ILE B O 1
ATOM 8780 N N . ASN B 1 507 ? 0.237 18.234 -15.141 1 92.06 507 ASN B N 1
ATOM 8781 C CA . ASN B 1 507 ? -0.538 18.25 -16.375 1 92.06 507 ASN B CA 1
ATOM 8782 C C . ASN B 1 507 ? -0.954 16.844 -16.797 1 92.06 507 ASN B C 1
ATOM 8784 O O . ASN B 1 507 ? -0.567 15.867 -16.156 1 92.06 507 ASN B O 1
ATOM 8788 N N . ILE B 1 508 ? -1.87 16.844 -17.812 1 95 508 ILE B N 1
ATOM 8789 C CA . ILE B 1 508 ? -2.316 15.57 -18.359 1 95 508 ILE B CA 1
ATOM 8790 C C . ILE B 1 508 ? -1.607 15.297 -19.688 1 95 508 ILE B C 1
ATOM 8792 O O . ILE B 1 508 ? -1.545 16.172 -20.547 1 95 508 ILE B O 1
ATOM 8796 N N . GLU B 1 509 ? -0.989 14.172 -19.766 1 94.81 509 GLU B N 1
ATOM 8797 C CA . GLU B 1 509 ? -0.342 13.719 -21 1 94.81 509 GLU B CA 1
ATOM 8798 C C . GLU B 1 509 ? -1.059 12.508 -21.578 1 94.81 509 GLU B C 1
ATOM 8800 O O . GLU B 1 509 ? -1.413 11.578 -20.859 1 94.81 509 GLU B O 1
ATOM 8805 N N . PHE B 1 510 ? -1.308 12.586 -22.922 1 93.69 510 PHE B N 1
ATOM 8806 C CA . PHE B 1 510 ? -1.93 11.461 -23.609 1 93.69 510 PHE B CA 1
ATOM 8807 C C . PHE B 1 510 ? -0.873 10.539 -24.203 1 93.69 510 PHE B C 1
ATOM 8809 O O . PHE B 1 510 ? -0.034 10.969 -25 1 93.69 510 PHE B O 1
ATOM 8816 N N . CYS B 1 511 ? -0.941 9.266 -23.859 1 90 511 CYS B N 1
ATOM 8817 C CA . CYS B 1 511 ? 0.138 8.359 -24.234 1 90 511 CYS B CA 1
ATOM 8818 C C . CYS B 1 511 ? -0.349 7.316 -25.234 1 90 511 CYS B C 1
ATOM 8820 O O . CYS B 1 511 ? 0.379 6.379 -25.562 1 90 511 CYS B O 1
ATOM 8822 N N . GLY B 1 512 ? -1.533 7.398 -25.703 1 89.62 512 GLY B N 1
ATOM 8823 C CA . GLY B 1 512 ? -2.057 6.449 -26.672 1 89.62 512 GLY B CA 1
ATOM 8824 C C . GLY B 1 512 ? -2.693 5.23 -26.016 1 89.62 512 GLY B C 1
ATOM 8825 O O . GLY B 1 512 ? -2.354 4.871 -24.891 1 89.62 512 GLY B O 1
ATOM 8826 N N . LEU B 1 513 ? -3.533 4.555 -26.812 1 89.06 513 LEU B N 1
ATOM 8827 C CA . LEU B 1 513 ? -4.191 3.352 -26.312 1 89.06 513 LEU B CA 1
ATOM 8828 C C . LEU B 1 513 ? -3.191 2.211 -26.156 1 89.06 513 LEU B C 1
ATOM 8830 O O . LEU B 1 513 ? -2.303 2.041 -26.984 1 89.06 513 LEU B O 1
ATOM 8834 N N . ARG B 1 514 ? -3.373 1.548 -25.203 1 87.38 514 ARG B N 1
ATOM 8835 C CA . ARG B 1 514 ? -2.516 0.399 -24.922 1 87.38 514 ARG B CA 1
ATOM 8836 C C . ARG B 1 514 ? -2.938 -0.808 -25.75 1 87.38 514 ARG B C 1
ATOM 8838 O O . ARG B 1 514 ? -4.035 -0.826 -26.328 1 87.38 514 ARG B O 1
ATOM 8845 N N . LEU B 1 515 ? -2.135 -1.864 -25.719 1 84.38 515 LEU B N 1
ATOM 8846 C CA . LEU B 1 515 ? -2.424 -3.113 -26.422 1 84.38 515 LEU B CA 1
ATOM 8847 C C . LEU B 1 515 ? -3.713 -3.738 -25.891 1 84.38 515 LEU B C 1
ATOM 8849 O O . LEU B 1 515 ? -3.846 -3.992 -24.703 1 84.38 515 LEU B O 1
ATOM 8853 N N . GLY B 1 516 ? -4.723 -3.857 -26.797 1 86.56 516 GLY B N 1
ATOM 8854 C CA . GLY B 1 516 ? -5.961 -4.543 -26.469 1 86.56 516 GLY B CA 1
ATOM 8855 C C . GLY B 1 516 ? -6.98 -3.645 -25.781 1 86.56 516 GLY B C 1
ATOM 8856 O O . GLY B 1 516 ? -8.094 -4.082 -25.469 1 86.56 516 GLY B O 1
ATOM 8857 N N . GLU B 1 517 ? -6.621 -2.389 -25.547 1 87.62 517 GLU B N 1
ATOM 8858 C CA . GLU B 1 517 ? -7.492 -1.481 -24.812 1 87.62 517 GLU B CA 1
ATOM 8859 C C . GLU B 1 517 ? -8.586 -0.911 -25.703 1 87.62 517 GLU B C 1
ATOM 8861 O O . GLU B 1 517 ? -8.32 -0.532 -26.844 1 87.62 517 GLU B O 1
ATOM 8866 N N . LYS B 1 518 ? -9.836 -0.899 -25.188 1 87.94 518 LYS B N 1
ATOM 8867 C CA . LYS B 1 518 ? -10.992 -0.33 -25.875 1 87.94 518 LYS B CA 1
ATOM 8868 C C . LYS B 1 518 ? -11.211 1.123 -25.469 1 87.94 518 LYS B C 1
ATOM 8870 O O . LYS B 1 518 ? -10.961 1.496 -24.312 1 87.94 518 LYS B O 1
ATOM 8875 N N . LEU B 1 519 ? -11.734 1.848 -26.453 1 88.81 519 LEU B N 1
ATOM 8876 C CA . LEU B 1 519 ? -12.109 3.221 -26.141 1 88.81 519 LEU B CA 1
ATOM 8877 C C . LEU B 1 519 ? -13.344 3.254 -25.234 1 88.81 519 LEU B C 1
ATOM 8879 O O . LEU B 1 519 ? -13.383 3.99 -24.25 1 88.81 519 LEU B O 1
ATOM 8883 N N . TYR B 1 520 ? -14.336 2.406 -25.656 1 87.56 520 TYR B N 1
ATOM 8884 C CA . TYR B 1 520 ? -15.586 2.32 -24.922 1 87.56 520 TYR B CA 1
ATOM 8885 C C . TYR B 1 520 ? -15.922 0.873 -24.562 1 87.56 520 TYR B C 1
ATOM 8887 O O . TYR B 1 520 ? -15.805 -0.017 -25.406 1 87.56 520 TYR B O 1
ATOM 8895 N N . GLU B 1 521 ? -16.266 0.724 -23.281 1 85.56 521 GLU B N 1
ATOM 8896 C CA . GLU B 1 521 ? -16.688 -0.611 -22.859 1 85.56 521 GLU B CA 1
ATOM 8897 C C . GLU B 1 521 ? -18.203 -0.78 -23 1 85.56 521 GLU B C 1
ATOM 8899 O O . GLU B 1 521 ? -18.953 0.189 -22.875 1 85.56 521 GLU B O 1
ATOM 8904 N N . GLU B 1 522 ? -18.609 -1.995 -23.297 1 79.5 522 GLU B N 1
ATOM 8905 C CA . GLU B 1 522 ? -20.031 -2.354 -23.406 1 79.5 522 GLU B CA 1
ATOM 8906 C C . GLU B 1 522 ? -20.406 -3.365 -22.328 1 79.5 522 GLU B C 1
ATOM 8908 O O . GLU B 1 522 ? -19.594 -4.188 -21.922 1 79.5 522 GLU B O 1
ATOM 8913 N N . LEU B 1 523 ? -21.625 -3.244 -21.906 1 77.12 523 LEU B N 1
ATOM 8914 C CA . LEU B 1 523 ? -22.078 -4.156 -20.859 1 77.12 523 LEU B CA 1
ATOM 8915 C C . LEU B 1 523 ? -22.906 -5.293 -21.453 1 77.12 523 LEU B C 1
ATOM 8917 O O . LEU B 1 523 ? -23.047 -6.348 -20.828 1 77.12 523 LEU B O 1
ATOM 8921 N N . LEU B 1 524 ? -23.516 -5.094 -22.609 1 75.31 524 LEU B N 1
ATOM 8922 C CA . LEU B 1 524 ? -24.422 -6.082 -23.203 1 75.31 524 LEU B CA 1
ATOM 8923 C C . LEU B 1 524 ? -24.031 -6.387 -24.641 1 75.31 524 LEU B C 1
ATOM 8925 O O . LEU B 1 524 ? -23.547 -5.508 -25.359 1 75.31 524 LEU B O 1
ATOM 8929 N N . ILE B 1 525 ? -24.094 -7.594 -25 1 65.19 525 ILE B N 1
ATOM 8930 C CA . ILE B 1 525 ? -23.844 -7.984 -26.375 1 65.19 525 ILE B CA 1
ATOM 8931 C C . ILE B 1 525 ? -25.062 -7.625 -27.234 1 65.19 525 ILE B C 1
ATOM 8933 O O . ILE B 1 525 ? -24.922 -7.055 -28.312 1 65.19 525 ILE B O 1
ATOM 8937 N N . ASN B 1 526 ? -26.234 -8.094 -26.781 1 65.44 526 ASN B N 1
ATOM 8938 C CA . ASN B 1 526 ? -27.469 -7.746 -27.453 1 65.44 526 ASN B CA 1
ATOM 8939 C C . ASN B 1 526 ? -28.422 -7 -26.531 1 65.44 526 ASN B C 1
ATOM 8941 O O . ASN B 1 526 ? -28.312 -7.082 -25.312 1 65.44 526 ASN B O 1
ATOM 8945 N N . ASP B 1 527 ? -29.203 -6.047 -27 1 58.62 527 ASP B N 1
ATOM 8946 C CA . ASP B 1 527 ? -30.109 -5.121 -26.328 1 58.62 527 ASP B CA 1
ATOM 8947 C C . ASP B 1 527 ? -31.078 -5.871 -25.422 1 58.62 527 ASP B C 1
ATOM 8949 O O . ASP B 1 527 ? -31.812 -5.258 -24.641 1 58.62 527 ASP B O 1
ATOM 8953 N N . SER B 1 528 ? -31.156 -7.242 -25.547 1 60.62 528 SER B N 1
ATOM 8954 C CA . SER B 1 528 ? -32.281 -7.816 -24.797 1 60.62 528 SER B CA 1
ATOM 8955 C C . SER B 1 528 ? -31.844 -8.258 -23.406 1 60.62 528 SER B C 1
ATOM 8957 O O . SER B 1 528 ? -30.984 -9.133 -23.266 1 60.62 528 SER B O 1
ATOM 8959 N N . ASP B 1 529 ? -31.938 -7.461 -22.359 1 67.75 529 ASP B N 1
ATOM 8960 C CA . ASP B 1 529 ? -31.703 -7.855 -20.984 1 67.75 529 ASP B CA 1
ATOM 8961 C C . ASP B 1 529 ? -33 -8.117 -20.25 1 67.75 529 ASP B C 1
ATOM 8963 O O . ASP B 1 529 ? -34.031 -7.527 -20.578 1 67.75 529 ASP B O 1
ATOM 8967 N N . GLN B 1 530 ? -33.062 -9.344 -19.719 1 83.75 530 GLN B N 1
ATOM 8968 C CA . GLN B 1 530 ? -34.188 -9.617 -18.812 1 83.75 530 GLN B CA 1
ATOM 8969 C C . GLN B 1 530 ? -34 -8.914 -17.484 1 83.75 530 GLN B C 1
ATOM 8971 O O . GLN B 1 530 ? -32.875 -8.859 -16.938 1 83.75 530 GLN B O 1
ATOM 8976 N N . LYS B 1 531 ? -35.062 -8.352 -17.094 1 85.94 531 LYS B N 1
ATOM 8977 C CA . LYS B 1 531 ? -35.031 -7.648 -15.812 1 85.94 531 LYS B CA 1
ATOM 8978 C C . LYS B 1 531 ? -35.188 -8.625 -14.648 1 85.94 531 LYS B C 1
ATOM 8980 O O . LYS B 1 531 ? -35.781 -9.695 -14.805 1 85.94 531 LYS B O 1
ATOM 8985 N N . THR B 1 532 ? -34.594 -8.281 -13.57 1 91.69 532 THR B N 1
ATOM 8986 C CA . THR B 1 532 ? -34.781 -9.016 -12.328 1 91.69 532 THR B CA 1
ATOM 8987 C C . THR B 1 532 ? -35.688 -8.227 -11.359 1 91.69 532 THR B C 1
ATOM 8989 O O . THR B 1 532 ? -36.219 -7.191 -11.727 1 91.69 532 THR B O 1
ATOM 8992 N N . LYS B 1 533 ? -35.906 -8.828 -10.188 1 91 533 LYS B N 1
ATOM 8993 C CA . LYS B 1 533 ? -36.656 -8.109 -9.18 1 91 533 LYS B CA 1
ATOM 8994 C C . LYS B 1 533 ? -35.938 -6.852 -8.719 1 91 533 LYS B C 1
ATOM 8996 O O . LYS B 1 533 ? -36.531 -5.953 -8.125 1 91 533 LYS B O 1
ATOM 9001 N N . TYR B 1 534 ? -34.688 -6.836 -9.023 1 91.19 534 TYR B N 1
ATOM 9002 C CA . TYR B 1 534 ? -33.875 -5.656 -8.688 1 91.19 534 TYR B CA 1
ATOM 9003 C C . TYR B 1 534 ? -33.594 -4.832 -9.93 1 91.19 534 TYR B C 1
ATOM 9005 O O . TYR B 1 534 ? -33.094 -5.363 -10.93 1 91.19 534 TYR B O 1
ATOM 9013 N N . GLU B 1 535 ? -33.719 -3.557 -9.875 1 86.75 535 GLU B N 1
ATOM 9014 C CA . GLU B 1 535 ? -33.469 -2.66 -11.008 1 86.75 535 GLU B CA 1
ATOM 9015 C C . GLU B 1 535 ? -31.984 -2.586 -11.344 1 86.75 535 GLU B C 1
ATOM 9017 O O . GLU B 1 535 ? -31.625 -2.402 -12.508 1 86.75 535 GLU B O 1
ATOM 9022 N N . SER B 1 536 ? -31.172 -2.783 -10.43 1 87.81 536 SER B N 1
ATOM 9023 C CA . SER B 1 536 ? -29.734 -2.627 -10.594 1 87.81 536 SER B CA 1
ATOM 9024 C C . SER B 1 536 ? -29.109 -3.893 -11.164 1 87.81 536 SER B C 1
ATOM 9026 O O . SER B 1 536 ? -27.906 -3.922 -11.445 1 87.81 536 SER B O 1
ATOM 9028 N N . ILE B 1 537 ? -29.875 -4.914 -11.375 1 91.44 537 ILE B N 1
ATOM 9029 C CA . ILE B 1 537 ? -29.344 -6.191 -11.852 1 91.44 537 ILE B CA 1
ATOM 9030 C C . ILE B 1 537 ? -30.188 -6.688 -13.023 1 91.44 537 ILE B C 1
ATOM 9032 O O . ILE B 1 537 ? -31.406 -6.832 -12.906 1 91.44 537 ILE B O 1
ATOM 9036 N N . THR B 1 538 ? -29.594 -6.898 -14.125 1 91.44 538 THR B N 1
ATOM 9037 C CA . THR B 1 538 ? -30.25 -7.469 -15.297 1 91.44 538 THR B CA 1
ATOM 9038 C C . THR B 1 538 ? -29.594 -8.781 -15.703 1 91.44 538 THR B C 1
ATOM 9040 O O . THR B 1 538 ? -28.578 -9.172 -15.133 1 91.44 538 THR B O 1
ATOM 9043 N N . VAL B 1 539 ? -30.203 -9.57 -16.578 1 93.5 539 VAL B N 1
ATOM 9044 C CA . VAL B 1 539 ? -29.688 -10.867 -17.016 1 93.5 539 VAL B CA 1
ATOM 9045 C C . VAL B 1 539 ? -29.453 -10.844 -18.516 1 93.5 539 VAL B C 1
ATOM 9047 O O . VAL B 1 539 ? -30.312 -10.43 -19.281 1 93.5 539 VAL B O 1
ATOM 9050 N N . ALA B 1 540 ? -28.297 -11.188 -18.891 1 90.12 540 ALA B N 1
ATOM 9051 C CA . ALA B 1 540 ? -27.953 -11.273 -20.312 1 90.12 540 ALA B CA 1
ATOM 9052 C C . ALA B 1 540 ? -28.531 -12.547 -20.922 1 90.12 540 ALA B C 1
ATOM 9054 O O . ALA B 1 540 ? -28.828 -13.516 -20.219 1 90.12 540 ALA B O 1
ATOM 9055 N N . ASN B 1 541 ? -28.672 -12.508 -22.219 1 84.38 541 ASN B N 1
ATOM 9056 C CA . ASN B 1 541 ? -29.141 -13.695 -22.922 1 84.38 541 ASN B CA 1
ATOM 9057 C C . ASN B 1 541 ? -28.094 -14.812 -22.875 1 84.38 541 ASN B C 1
ATOM 9059 O O . ASN B 1 541 ? -26.891 -14.547 -22.844 1 84.38 541 ASN B O 1
ATOM 9063 N N . SER B 1 542 ? -28.594 -16.016 -22.922 1 87.75 542 SER B N 1
ATOM 9064 C CA . SER B 1 542 ? -27.703 -17.156 -22.906 1 87.75 542 SER B CA 1
ATOM 9065 C C . SER B 1 542 ? -27.156 -17.453 -24.297 1 87.75 542 SER B C 1
ATOM 9067 O O . SER B 1 542 ? -27.859 -17.297 -25.297 1 87.75 542 SER B O 1
ATOM 9069 N N . THR B 1 543 ? -25.953 -17.797 -24.312 1 90.06 543 THR B N 1
ATOM 9070 C CA . THR B 1 543 ? -25.312 -18.266 -25.547 1 90.06 543 THR B CA 1
ATOM 9071 C C . THR B 1 543 ? -25.125 -19.781 -25.516 1 90.06 543 THR B C 1
ATOM 9073 O O . THR B 1 543 ? -24.406 -20.297 -24.656 1 90.06 543 THR B O 1
ATOM 9076 N N . LYS B 1 544 ? -25.75 -20.438 -26.453 1 93 544 LYS B N 1
ATOM 9077 C CA . LYS B 1 544 ? -25.656 -21.906 -26.484 1 93 544 LYS B CA 1
ATOM 9078 C C . LYS B 1 544 ? -24.375 -22.359 -27.172 1 93 544 LYS B C 1
ATOM 9080 O O . LYS B 1 544 ? -23.953 -21.766 -28.188 1 93 544 LYS B O 1
ATOM 9085 N N . PHE B 1 545 ? -23.719 -23.281 -26.562 1 95.75 545 PHE B N 1
ATOM 9086 C CA . PHE B 1 545 ? -22.5 -23.906 -27.062 1 95.75 545 PHE B CA 1
ATOM 9087 C C . PHE B 1 545 ? -22.453 -25.375 -26.703 1 95.75 545 PHE B C 1
ATOM 9089 O O . PHE B 1 545 ? -22.578 -25.734 -25.531 1 95.75 545 PHE B O 1
ATOM 9096 N N . TYR B 1 546 ? -22.344 -26.234 -27.719 1 97 546 TYR B N 1
ATOM 9097 C CA . TYR B 1 546 ? -22.266 -27.656 -27.406 1 97 546 TYR B CA 1
ATOM 9098 C C . TYR B 1 546 ? -21.047 -27.969 -26.547 1 97 546 TYR B C 1
ATOM 9100 O O . TYR B 1 546 ? -19.906 -27.766 -26.969 1 97 546 TYR B O 1
ATOM 9108 N N . ILE B 1 547 ? -21.297 -28.453 -25.391 1 97.19 547 ILE B N 1
ATOM 9109 C CA . ILE B 1 547 ? -20.297 -28.547 -24.328 1 97.19 547 ILE B CA 1
ATOM 9110 C C . ILE B 1 547 ? -19.156 -29.453 -24.781 1 97.19 547 ILE B C 1
ATOM 9112 O O . ILE B 1 547 ? -17.984 -29.203 -24.469 1 97.19 547 ILE B O 1
ATOM 9116 N N . LYS B 1 548 ? -19.375 -30.516 -25.453 1 97.44 548 LYS B N 1
ATOM 9117 C CA . LYS B 1 548 ? -18.328 -31.422 -25.922 1 97.44 548 LYS B CA 1
ATOM 9118 C C . LYS B 1 548 ? -17.406 -30.734 -26.922 1 97.44 548 LYS B C 1
ATOM 9120 O O . LYS B 1 548 ? -16.188 -30.922 -26.891 1 97.44 548 LYS B O 1
ATOM 9125 N N . GLU B 1 549 ? -18.062 -29.984 -27.797 1 97.69 549 GLU B N 1
ATOM 9126 C CA . GLU B 1 549 ? -17.281 -29.203 -28.75 1 97.69 549 GLU B CA 1
ATOM 9127 C C . GLU B 1 549 ? -16.438 -28.141 -28.047 1 97.69 549 GLU B C 1
ATOM 9129 O O . GLU B 1 549 ? -15.281 -27.922 -28.406 1 97.69 549 GLU B O 1
ATOM 9134 N N . LEU B 1 550 ? -17.031 -27.469 -27.125 1 98.06 550 LEU B N 1
ATOM 9135 C CA . LEU B 1 550 ? -16.328 -26.438 -26.375 1 98.06 550 LEU B CA 1
ATOM 9136 C C . LEU B 1 550 ? -15.117 -27.031 -25.656 1 98.06 550 LEU B C 1
ATOM 9138 O O . LEU B 1 550 ? -14.023 -26.469 -25.688 1 98.06 550 LEU B O 1
ATOM 9142 N N . ASN B 1 551 ? -15.297 -28.172 -25.031 1 98.19 551 ASN B N 1
ATOM 9143 C CA . ASN B 1 551 ? -14.211 -28.859 -24.328 1 98.19 551 ASN B CA 1
ATOM 9144 C C . ASN B 1 551 ? -13.078 -29.219 -25.297 1 98.19 551 ASN B C 1
ATOM 9146 O O . ASN B 1 551 ? -11.898 -29.047 -24.953 1 98.19 551 ASN B O 1
ATOM 9150 N N . LYS B 1 552 ? -13.453 -29.688 -26.406 1 97.94 552 LYS B N 1
ATOM 9151 C CA . LYS B 1 552 ? -12.461 -30.047 -27.422 1 97.94 552 LYS B CA 1
ATOM 9152 C C . LYS B 1 552 ? -11.672 -28.812 -27.859 1 97.94 552 LYS B C 1
ATOM 9154 O O . LYS B 1 552 ? -10.445 -28.875 -27.984 1 97.94 552 LYS B O 1
ATOM 9159 N N . LYS B 1 553 ? -12.344 -27.781 -28.125 1 98.19 553 LYS B N 1
ATOM 9160 C CA . LYS B 1 553 ? -11.695 -26.547 -28.578 1 98.19 553 LYS B CA 1
ATOM 9161 C C . LYS B 1 553 ? -10.773 -25.984 -27.5 1 98.19 553 LYS B C 1
ATOM 9163 O O . LYS B 1 553 ? -9.719 -25.422 -27.812 1 98.19 553 LYS B O 1
ATOM 9168 N N . ILE B 1 554 ? -11.172 -26.109 -26.203 1 98.19 554 ILE B N 1
ATOM 9169 C CA . ILE B 1 554 ? -10.344 -25.656 -25.094 1 98.19 554 ILE B CA 1
ATOM 9170 C C . ILE B 1 554 ? -9.07 -26.484 -25.016 1 98.19 554 ILE B C 1
ATOM 9172 O O . ILE B 1 554 ? -7.984 -25.953 -24.797 1 98.19 554 ILE B O 1
ATOM 9176 N N . GLU B 1 555 ? -9.188 -27.766 -25.188 1 97.69 555 GLU B N 1
ATOM 9177 C CA . GLU B 1 555 ? -8.031 -28.656 -25.188 1 97.69 555 GLU B CA 1
ATOM 9178 C C . GLU B 1 555 ? -7.066 -28.297 -26.328 1 97.69 555 GLU B C 1
ATOM 9180 O O . GLU B 1 555 ? -5.848 -28.281 -26.125 1 97.69 555 GLU B O 1
ATOM 9185 N N . GLU B 1 556 ? -7.617 -28.016 -27.5 1 97.69 556 GLU B N 1
ATOM 9186 C CA . GLU B 1 556 ? -6.812 -27.625 -28.656 1 97.69 556 GLU B CA 1
ATOM 9187 C C . GLU B 1 556 ? -6.125 -26.281 -28.422 1 97.69 556 GLU B C 1
ATOM 9189 O O . GLU B 1 556 ? -5 -26.062 -28.891 1 97.69 556 GLU B O 1
ATOM 9194 N N . LEU B 1 557 ? -6.824 -25.438 -27.75 1 97.62 557 LEU B N 1
ATOM 9195 C CA . LEU B 1 557 ? -6.312 -24.109 -27.438 1 97.62 557 LEU B CA 1
ATOM 9196 C C . LEU B 1 557 ? -5.027 -24.203 -26.625 1 97.62 557 LEU B C 1
ATOM 9198 O O . LEU B 1 557 ? -4.125 -23.375 -26.797 1 97.62 557 LEU B O 1
ATOM 9202 N N . LEU B 1 558 ? -4.887 -25.219 -25.797 1 95.44 558 LEU B N 1
ATOM 9203 C CA . LEU B 1 558 ? -3.738 -25.391 -24.922 1 95.44 558 LEU B CA 1
ATOM 9204 C C . LEU B 1 558 ? -2.5 -25.797 -25.703 1 95.44 558 LEU B C 1
ATOM 9206 O O . LEU B 1 558 ? -1.375 -25.484 -25.312 1 95.44 558 LEU B O 1
ATOM 9210 N N . ILE B 1 559 ? -2.676 -26.438 -26.859 1 93.75 559 ILE B N 1
ATOM 9211 C CA . ILE B 1 559 ? -1.542 -27.062 -27.531 1 93.75 559 ILE B CA 1
ATOM 9212 C C . ILE B 1 559 ? -1.258 -26.375 -28.859 1 93.75 559 ILE B C 1
ATOM 9214 O O . ILE B 1 559 ? -0.153 -26.469 -29.391 1 93.75 559 ILE B O 1
ATOM 9218 N N . CYS B 1 560 ? -2.229 -25.672 -29.359 1 94.81 560 CYS B N 1
ATOM 9219 C CA . CYS B 1 560 ? -2.064 -25.094 -30.688 1 94.81 560 CYS B CA 1
ATOM 9220 C C . CYS B 1 560 ? -1.016 -23.984 -30.672 1 94.81 560 CYS B C 1
ATOM 9222 O O . CYS B 1 560 ? -0.769 -23.375 -29.641 1 94.81 560 CYS B O 1
ATOM 9224 N N . GLU B 1 561 ? -0.435 -23.719 -31.781 1 92.62 561 GLU B N 1
ATOM 9225 C CA . GLU B 1 561 ? 0.605 -22.703 -31.922 1 92.62 561 GLU B CA 1
ATOM 9226 C C . GLU B 1 561 ? 0.005 -21.312 -31.984 1 92.62 561 GLU B C 1
ATOM 9228 O O . GLU B 1 561 ? 0.466 -20.406 -31.281 1 92.62 561 GLU B O 1
ATOM 9233 N N . ASP B 1 562 ? -1.031 -21.156 -32.812 1 95.75 562 ASP B N 1
ATOM 9234 C CA . ASP B 1 562 ? -1.683 -19.859 -32.938 1 95.75 562 ASP B CA 1
ATOM 9235 C C . ASP B 1 562 ? -2.857 -19.734 -31.984 1 95.75 562 ASP B C 1
ATOM 9237 O O . ASP B 1 562 ? -4.008 -19.953 -32.344 1 95.75 562 ASP B O 1
ATOM 9241 N N . LYS B 1 563 ? -2.588 -19.281 -30.812 1 96.75 563 LYS B N 1
ATOM 9242 C CA . LYS B 1 563 ? -3.582 -19.156 -29.75 1 96.75 563 LYS B CA 1
ATOM 9243 C C . LYS B 1 563 ? -4.648 -18.125 -30.109 1 96.75 563 LYS B C 1
ATOM 9245 O O . LYS B 1 563 ? -5.812 -18.266 -29.734 1 96.75 563 LYS B O 1
ATOM 9250 N N . VAL B 1 564 ? -4.301 -17.078 -30.797 1 96.44 564 VAL B N 1
ATOM 9251 C CA . VAL B 1 564 ? -5.211 -15.984 -31.141 1 96.44 564 VAL B CA 1
ATOM 9252 C C . VAL B 1 564 ? -6.27 -16.484 -32.125 1 96.44 564 VAL B C 1
ATOM 9254 O O . VAL B 1 564 ? -7.457 -16.203 -31.953 1 96.44 564 VAL B O 1
ATOM 9257 N N . ALA B 1 565 ? -5.82 -17.234 -33.125 1 96.88 565 ALA B N 1
ATOM 9258 C CA . ALA B 1 565 ? -6.746 -17.781 -34.094 1 96.88 565 ALA B CA 1
ATOM 9259 C C . ALA B 1 565 ? -7.73 -18.75 -33.438 1 96.88 565 ALA B C 1
ATOM 9261 O O . ALA B 1 565 ? -8.914 -18.781 -33.812 1 96.88 565 ALA B O 1
ATOM 9262 N N . LYS B 1 566 ? -7.273 -19.547 -32.562 1 97.81 566 LYS B N 1
ATOM 9263 C CA . LYS B 1 566 ? -8.133 -20.516 -31.875 1 97.81 566 LYS B CA 1
ATOM 9264 C C . LYS B 1 566 ? -9.133 -19.812 -30.969 1 97.81 566 LYS B C 1
ATOM 9266 O O . LYS B 1 566 ? -10.281 -20.234 -30.844 1 97.81 566 LYS B O 1
ATOM 9271 N N . LEU B 1 567 ? -8.672 -18.781 -30.297 1 98.12 567 LEU B N 1
ATOM 9272 C CA . LEU B 1 567 ? -9.57 -17.969 -29.469 1 98.12 567 LEU B CA 1
ATOM 9273 C C . LEU B 1 567 ? -10.695 -17.391 -30.312 1 98.12 567 LEU B C 1
ATOM 9275 O O . LEU B 1 567 ? -11.859 -17.375 -29.906 1 98.12 567 LEU B O 1
ATOM 9279 N N . LYS B 1 568 ? -10.359 -16.906 -31.484 1 97.5 568 LYS B N 1
ATOM 9280 C CA . LYS B 1 568 ? -11.352 -16.359 -32.406 1 97.5 568 LYS B CA 1
ATOM 9281 C C . LYS B 1 568 ? -12.336 -17.422 -32.875 1 97.5 568 LYS B C 1
ATOM 9283 O O . LYS B 1 568 ? -13.516 -17.141 -33.094 1 97.5 568 LYS B O 1
ATOM 9288 N N . GLU B 1 569 ? -11.898 -18.609 -33 1 97.5 569 GLU B N 1
ATOM 9289 C CA . GLU B 1 569 ? -12.766 -19.734 -33.375 1 97.5 569 GLU B CA 1
ATOM 9290 C C . GLU B 1 569 ? -13.797 -20.016 -32.281 1 97.5 569 GLU B C 1
ATOM 9292 O O . GLU B 1 569 ? -14.953 -20.312 -32.594 1 97.5 569 GLU B O 1
ATOM 9297 N N . ILE B 1 570 ? -13.383 -19.922 -31.062 1 97.81 570 ILE B N 1
ATOM 9298 C CA . ILE B 1 570 ? -14.266 -20.203 -29.938 1 97.81 570 ILE B CA 1
ATOM 9299 C C . ILE B 1 570 ? -15.203 -19.016 -29.703 1 97.81 570 ILE B C 1
ATOM 9301 O O . ILE B 1 570 ? -16.391 -19.219 -29.406 1 97.81 570 ILE B O 1
ATOM 9305 N N . VAL B 1 571 ? -14.625 -17.844 -29.781 1 97.5 571 VAL B N 1
ATOM 9306 C CA . VAL B 1 571 ? -15.375 -16.594 -29.594 1 97.5 571 VAL B CA 1
ATOM 9307 C C . VAL B 1 571 ? -15.359 -15.789 -30.891 1 97.5 571 VAL B C 1
ATOM 9309 O O . VAL B 1 571 ? -14.555 -14.859 -31.047 1 97.5 571 VAL B O 1
ATOM 9312 N N . PRO B 1 572 ? -16.266 -15.969 -31.703 1 96.25 572 PRO B N 1
ATOM 9313 C CA . PRO B 1 572 ? -16.25 -15.359 -33.031 1 96.25 572 PRO B CA 1
ATOM 9314 C C . PRO B 1 572 ? -16.297 -13.836 -32.969 1 96.25 572 PRO B C 1
ATOM 9316 O O . PRO B 1 572 ? -15.82 -13.164 -33.906 1 96.25 572 PRO B O 1
ATOM 9319 N N . GLU B 1 573 ? -16.859 -13.266 -31.938 1 93.12 573 GLU B N 1
ATOM 9320 C CA . GLU B 1 573 ? -16.984 -11.812 -31.828 1 93.12 573 GLU B CA 1
ATOM 9321 C C . GLU B 1 573 ? -15.672 -11.188 -31.359 1 93.12 573 GLU B C 1
ATOM 9323 O O . GLU B 1 573 ? -15.562 -9.961 -31.25 1 93.12 573 GLU B O 1
ATOM 9328 N N . PHE B 1 574 ? -14.68 -11.984 -31.078 1 94.31 574 PHE B N 1
ATOM 9329 C CA . PHE B 1 574 ? -13.367 -11.508 -30.656 1 94.31 574 PHE B CA 1
ATOM 9330 C C . PHE B 1 574 ? -12.648 -10.805 -31.797 1 94.31 574 PHE B C 1
ATOM 9332 O O . PHE B 1 574 ? -12.477 -11.375 -32.875 1 94.31 574 PHE B O 1
ATOM 9339 N N . GLU B 1 575 ? -12.289 -9.555 -31.625 1 93.44 575 GLU B N 1
ATOM 9340 C CA . GLU B 1 575 ? -11.477 -8.766 -32.531 1 93.44 575 GLU B CA 1
ATOM 9341 C C . GLU B 1 575 ? -10.219 -8.234 -31.859 1 93.44 575 GLU B C 1
ATOM 9343 O O . GLU B 1 575 ? -10.258 -7.215 -31.172 1 93.44 575 GLU B O 1
ATOM 9348 N N . HIS B 1 576 ? -9.117 -8.906 -32.156 1 93.12 576 HIS B N 1
ATOM 9349 C CA . HIS B 1 576 ? -7.871 -8.578 -31.484 1 93.12 576 HIS B CA 1
ATOM 9350 C C . HIS B 1 576 ? -7.332 -7.227 -31.953 1 93.12 576 HIS B C 1
ATOM 9352 O O . HIS B 1 576 ? -6.934 -7.066 -33.094 1 93.12 576 HIS B O 1
ATOM 9358 N N . ARG B 1 577 ? -7.305 -6.266 -31.031 1 88.5 577 ARG B N 1
ATOM 9359 C CA . ARG B 1 577 ? -6.82 -4.926 -31.359 1 88.5 577 ARG B CA 1
ATOM 9360 C C . ARG B 1 577 ? -5.434 -4.691 -30.766 1 88.5 577 ARG B C 1
ATOM 9362 O O . ARG B 1 577 ? -5.277 -4.613 -29.547 1 88.5 577 ARG B O 1
ATOM 9369 N N . LEU B 1 578 ? -4.426 -4.488 -31.469 1 85.75 578 LEU B N 1
ATOM 9370 C CA . LEU B 1 578 ? -3.049 -4.316 -31.016 1 85.75 578 LEU B CA 1
ATOM 9371 C C . LEU B 1 578 ? -2.727 -2.844 -30.797 1 85.75 578 LEU B C 1
ATOM 9373 O O . LEU B 1 578 ? -1.793 -2.51 -30.062 1 85.75 578 LEU B O 1
ATOM 9377 N N . ASN B 1 579 ? -3.594 -1.994 -31.141 1 75.44 579 ASN B N 1
ATOM 9378 C CA . ASN B 1 579 ? -3.492 -0.547 -30.969 1 75.44 579 ASN B CA 1
ATOM 9379 C C . ASN B 1 579 ? -2.098 -0.04 -31.328 1 75.44 579 ASN B C 1
ATOM 9381 O O . ASN B 1 579 ? -1.533 0.789 -30.609 1 75.44 579 ASN B O 1
ATOM 9385 N N . ASN B 1 580 ? -1.269 -0.426 -32.25 1 65.75 580 ASN B N 1
ATOM 9386 C CA . ASN B 1 580 ? 0.039 0.057 -32.688 1 65.75 580 ASN B CA 1
ATOM 9387 C C . ASN B 1 580 ? -0.035 1.491 -33.219 1 65.75 580 ASN B C 1
ATOM 9389 O O . ASN B 1 580 ? -1.051 1.903 -33.781 1 65.75 580 ASN B O 1
#

InterPro domains:
  IPR003869 Polysaccharide biosynthesis protein, CapD-like domain [PF02719] (267-540)
  IPR003869 Polysaccharide biosynthesis protein, CapD-like domain [cd05237] (263-537)
  IPR029063 S-adenosyl-L-methionine-dependent methyltransferase superfamily [SSF53335] (116-314)
  IPR036291 NAD(P)-binding domain superfamily [SSF51735] (265-527)
  IPR051203 Polysaccharide Synthase-Related Protein [PTHR43318] (10-570)

Organism: Aliarcobacter butzleri (strain RM4018) (NCBI:txid367737)

Solvent-accessible surface area (backbone atoms only — not comparable to full-atom values): 61321 Å² total; per-residue (Å²): 133,75,70,76,70,44,72,40,58,54,51,53,53,49,48,47,52,44,47,53,49,29,46,52,51,44,26,62,61,69,73,44,88,79,54,71,67,60,54,52,54,52,45,50,43,45,52,53,46,32,66,72,42,86,52,49,49,69,58,57,46,29,68,52,48,77,63,50,49,51,50,54,45,49,52,53,49,53,35,42,66,57,50,45,60,54,38,38,72,73,63,66,44,58,64,52,61,56,54,53,23,49,55,46,34,48,47,52,51,43,50,49,38,51,55,39,10,70,65,43,38,69,73,78,92,73,66,79,38,43,27,34,35,37,22,72,49,74,59,23,50,52,44,52,62,65,35,64,82,41,42,40,44,74,67,35,30,30,35,88,53,71,86,52,42,83,36,62,61,97,82,32,44,25,30,37,67,67,53,44,49,67,73,44,66,90,51,72,40,45,34,32,35,39,30,45,36,83,58,51,38,57,54,49,31,52,50,44,72,71,44,53,86,42,32,75,38,59,35,30,44,49,40,63,88,68,50,59,85,90,44,63,62,77,78,50,49,33,70,66,46,66,67,48,57,57,33,66,75,75,91,75,75,54,65,66,57,33,27,67,62,34,41,71,30,37,35,32,30,32,23,20,33,42,66,65,20,32,49,41,51,53,49,38,56,73,36,39,35,57,28,40,38,36,25,19,62,42,65,64,35,40,50,55,42,46,73,69,55,71,55,92,46,48,44,75,37,67,44,50,59,65,41,55,68,62,47,48,52,51,45,69,72,64,51,37,38,33,36,39,42,48,53,60,76,78,56,47,56,62,24,65,70,29,51,68,49,38,43,42,45,31,30,48,12,45,51,42,53,52,53,49,33,42,74,64,59,12,49,35,37,36,37,62,51,44,26,51,31,40,66,11,30,28,62,42,21,42,30,48,33,51,39,51,44,47,56,46,35,51,88,41,81,81,23,25,28,32,34,38,30,37,65,48,46,56,70,32,82,93,34,66,55,54,50,45,51,54,27,52,77,67,62,36,57,36,77,40,40,45,82,78,25,37,44,39,49,32,40,52,68,55,52,44,51,50,47,46,41,52,56,54,72,53,79,43,45,43,36,32,34,54,64,51,76,71,65,40,46,53,53,57,52,50,52,50,48,40,58,66,68,69,55,84,84,56,50,81,42,75,72,46,58,47,51,31,59,70,52,67,78,42,84,60,83,58,92,62,59,47,78,52,99,40,91,54,35,32,29,49,74,80,65,90,52,62,48,70,59,51,51,50,51,53,58,46,45,74,69,48,86,60,46,67,62,46,49,31,70,77,38,69,66,46,48,83,40,62,57,124,132,76,73,78,71,44,73,43,58,54,51,54,52,49,49,48,52,44,47,52,49,29,49,52,51,45,24,62,62,69,73,43,89,77,56,70,68,60,53,51,54,53,47,50,42,46,52,52,47,33,65,72,43,87,52,49,50,70,58,57,45,30,71,53,49,76,62,50,48,53,50,54,45,51,52,54,49,53,35,42,67,56,50,46,60,51,38,38,73,75,63,66,42,59,62,53,62,57,53,54,24,49,55,47,34,48,46,52,51,42,49,49,38,51,53,38,10,65,66,45,32,68,70,71,92,72,65,81,37,43,27,33,35,37,22,74,47,73,59,25,51,51,43,50,63,66,34,65,82,40,42,42,42,75,67,35,30,28,34,88,52,70,84,52,45,85,38,62,58,96,82,32,43,25,30,35,68,66,53,44,48,66,74,44,66,91,51,72,40,44,34,32,34,38,30,45,35,82,56,52,37,56,54,50,31,52,49,43,73,73,43,54,86,40,30,74,37,60,34,30,43,48,41,63,90,69,49,58,86,90,45,61,63,78,78,51,48,36,69,65,45,66,67,48,58,58,32,66,74,75,90,74,76,54,64,65,56,33,28,68,61,34,41,71,29,35,35,32,29,32,24,20,33,42,63,66,20,31,49,42,51,50,49,38,57,74,37,39,35,55,28,40,39,36,25,17,62,41,66,64,35,42,50,55,42,44,74,70,54,71,56,92,47,49,43,77,38,68,45,50,58,64,40,54,68,64,48,47,54,51,45,70,74,65,50,36,37,32,37,40,42,48,52,60,75,78,57,46,56,62,25,63,71,29,51,68,48,38,43,42,43,30,32,48,12,43,50,43,51,52,54,51,34,43,76,63,60,12,49,36,36,37,37,64,49,42,24,49,31,42,67,10,29,29,62,42,20,42,30,49,33,50,38,50,45,48,55,46,35,50,89,41,83,82,25,27,30,33,34,39,30,36,65,48,47,56,70,30,83,93,32,68,54,55,50,45,50,52,26,53,76,68,62,35,56,36,77,39,40,46,84,77,26,34,45,40,49,34,39,53,69,55,53,45,51,50,47,45,40,51,57,53,72,53,79,45,45,44,35,33,34,51,67,52,75,71,65,41,46,53,53,58,52,49,51,50,48,39,60,64,66,70,56,82,82,53,49,81,38,74,72,45,58,48,50,31,59,68,52,68,80,42,85,61,85,59,94,63,59,46,79,51,99,40,90,54,34,31,30,48,72,77,63,89,53,62,46,70,60,51,52,50,52,54,58,46,46,74,70,48,86,60,48,66,63,47,49,31,68,78,37,70,66,45,47,83,39,63,59,126

pLDDT: mean 86.33, std 12.71, range [26.33, 98.94]

Sequence (1160 aa):
MNYLRDKRFLGILVTIVISTFSLYLVSFLIHKELSLFTLITIIITRILFSFLLFDDYKLSWSKASTKTGLMKIILALISFMIYMPILYYFYHISFNLLFIDLIFYTFIINILVYVYKYYHSVGKNKKTKSLVIYGAGKAGLQLQREFLNSEYKLVCFIDDDEILHHRSIDGISIYSKEKYCSLFENQKFDLMIIAMPSASQEQIKIIYEFMQDKFEKIKILPSMNNILKKEEFTKQLKDIGVEDLLARYPKDLDKKQIENFIKDKIVLITGAGGSIGSEISRQCKVYGAKQLILLDHSEFNLYSILEELKGENVVPIMQSVRDIKALESTFEKYKPQIVIHAAAYKHVPLVEYNILEGITNNIIGTKNCIDLSIKYGAQKFVLISTDKAVRPTNIMGTTKRICELYAQNVESKNTEIVAVRFGNVLGSSGSVIPKFKSQIEQGKNITVTHPEITRYFMLIPEACELVLQAASIGKGGEIFILDMGEPIRIVDLAKKMIELSGRNDINIEFCGLRLGEKLYEELLINDSDQKTKYESITVANSTKFYIKELNKKIEELLICEDKVAKLKEIVPEFEHRLNNMNYLRDKRFLGILVTIVISTFSLYLVSFLIHKELSLFTLITIIITRILFSFLLFDDYKLSWSKASTKTGLMKIILALISFMIYMPILYYFYHISFNLLFIDLIFYTFIINILVYVYKYYHSVGKNKKTKSLVIYGAGKAGLQLQREFLNSEYKLVCFIDDDEILHHRSIDGISIYSKEKYCSLFENQKFDLMIIAMPSASQEQIKIIYEFMQDKFEKIKILPSMNNILKKEEFTKQLKDIGVEDLLARYPKDLDKKQIENFIKDKIVLITGAGGSIGSEISRQCKVYGAKQLILLDHSEFNLYSILEELKGENVVPIMQSVRDIKALESTFEKYKPQIVIHAAAYKHVPLVEYNILEGITNNIIGTKNCIDLSIKYGAQKFVLISTDKAVRPTNIMGTTKRICELYAQNVESKNTEIVAVRFGNVLGSSGSVIPKFKSQIEQGKNITVTHPEITRYFMLIPEACELVLQAASIGKGGEIFILDMGEPIRIVDLAKKMIELSGRNDINIEFCGLRLGEKLYEELLINDSDQKTKYESITVANSTKFYIKELNKKIEELLICEDKVAKLKEIVPEFEHRLNN

Radius of gyration: 38.74 Å; Cα contacts (8 Å, |Δi|>4): 2139; chains: 2; bounding box: 74×119×86 Å

Secondary structure (DSSP, 8-state):
-TTTTSHHHHHHHHHHHHHHHHHHHHHHHHT----HHHHHHHHHHHHHHHHHSTTGGG--GGG--HHHHHHHHHHHHHHHHHHHHIIIIIH---HHHHHHHHHHHHHHHHHHHHHHHHHHTTSS----EEEEEE--SHHHHHHHHHHTTSSEEEEEEE-S-GGGTT-EETTEEEE-HHHHHHHTTT--EEEEEE--TTS-HHHHHHHHHHHGGGEEEEEEPPPTTT--TTS-GGGG-EEPPHHHHH----TT--HHHHHHHHTT-EEEEETTTSHHHHHHHHHHHHTT-SEEEEE-S-HHHHHHHHHHS-STTEEEE---TT-HHHHHHHHHHH--SEEEE------HHHHHH-HHHHIIIIIIHHHHHHHHHHHTT-SEEEEE--GGGSS-SSHHHHHHHHHHHHHHHS--TT-EEEEEE--EEET-TT-HHHHHHHHHHTTPPEEES-TT-EE-EEEHHHHHHHHHHHHHH--SS-EEEE---S-EEHHHHHHHHHHHHT-SS--EEE--PPTT--SS--S-SSS-PEE-SSTTEEEEPP----HHHHHHHHHHHHH-S-HHHHHHHH-TT-------/-TTTT-HHHHHHHHHHHHHHHHHHHHHHHHT-PPPHHHHHHHHHHHHHHHHHSTTGGG--GGG--HHHHHHHHHHHHHHHHHHHHHHHHHH---HHHHHHHHHHHHHHHHHHHHHHHHHHTTSS----EEEEEE--SHHHHHHHHHHTTSSEEEEEEE-S-GGGTT-EETTEEEE-HHHHHHHTTT--EEEEEE--TTS-HHHHHHHHHHHGGGEEEEEEPPPTTT--TTS-HHHH-EEPPHHHHH----TT--HHHHHHHHTT-EEEEETTTSHHHHHHHHHHHHTT-SEEEEE-S-HHHHHHHHHHS-STTEEEE---TT-HHHHHHHHHHH--SEEEE------HHHHHH-HHHHIIIIIIHHHHHHHHHHHTT-SEEEEE--GGGSS-SSHHHHHHHHHHHHHHHS--TT-EEEEEE--EEET-TT-HHHHHHHHHHTTPPEEES-TT-EE-EEEHHHHHHHHHHHHHH--SS-EEEE---S-EEHHHHHHHHHHHHT-SS--EEE--PPTT--SS--S-SSS-PEE-SSTTEEEEPP----HHHHHHHHHHHHH-S-HHHHHHHH-TT-------